Protein AF-0000000085063772 (afdb_homodimer)

Nearest PDB structures (foldseek):
  6q6h-assembly1_P  TM=7.931E-01  e=4.477E-14  Homo sapiens
  6q6h-assembly1_J  TM=7.516E-01  e=3.104E-14  Homo sapiens
  8a61-assembly1_H  TM=7.124E-01  e=4.042E-12  Saccharomyces cerevisiae
  6eou-assembly1_A  TM=4.422E-01  e=4.909E-09  Homo sapiens
  8bbg-assembly1_D  TM=4.603E-01  e=7.931E-08  Homo sapiens

Organism: Heterostelium pallidum (strain ATCC 26659 / Pp 5 / PN500) (NCBI:txid670386)

Structure (mmCIF, N/CA/C/O backbone):
data_AF-0000000085063772-model_v1
#
loop_
_entity.id
_entity.type
_entity.pdbx_description
1 polymer 'Anaphase promoting complex subunit 7'
#
loop_
_atom_site.group_PDB
_atom_site.id
_atom_site.type_symbol
_atom_site.label_atom_id
_atom_site.label_alt_id
_atom_site.label_comp_id
_atom_site.label_asym_id
_atom_site.label_entity_id
_atom_site.label_seq_id
_atom_site.pdbx_PDB_ins_code
_atom_site.Cartn_x
_atom_site.Cartn_y
_atom_site.Cartn_z
_atom_site.occupancy
_atom_site.B_iso_or_equiv
_atom_site.auth_seq_id
_atom_site.auth_comp_id
_atom_site.auth_asym_id
_atom_site.auth_atom_id
_atom_site.pdbx_PDB_model_num
ATOM 1 N N . MET A 1 1 ? -25 25.781 31.891 1 35 1 MET A N 1
ATOM 2 C CA . MET A 1 1 ? -24.594 24.406 31.562 1 35 1 MET A CA 1
ATOM 3 C C . MET A 1 1 ? -24.547 24.203 30.062 1 35 1 MET A C 1
ATOM 5 O O . MET A 1 1 ? -25.484 24.578 29.344 1 35 1 MET A O 1
ATOM 9 N N . LEU A 1 2 ? -23.422 24.172 29.531 1 50.34 2 LEU A N 1
ATOM 10 C CA . LEU A 1 2 ? -23.344 24.031 28.078 1 50.34 2 LEU A CA 1
ATOM 11 C C . LEU A 1 2 ? -24.219 22.875 27.594 1 50.34 2 LEU A C 1
ATOM 13 O O . LEU A 1 2 ? -24.344 21.844 28.281 1 50.34 2 LEU A O 1
ATOM 17 N N . PRO A 1 3 ? -25.219 23.203 26.797 1 57.97 3 PRO A N 1
ATOM 18 C CA . PRO A 1 3 ? -26.031 22.109 26.281 1 57.97 3 PRO A CA 1
ATOM 19 C C . PRO A 1 3 ? -25.203 20.875 25.938 1 57.97 3 PRO A C 1
ATOM 21 O O . PRO A 1 3 ? -24.016 20.984 25.609 1 57.97 3 PRO A O 1
ATOM 24 N N . PRO A 1 4 ? -25.828 19.703 26.219 1 67.31 4 PRO A N 1
ATOM 25 C CA . PRO A 1 4 ? -25.062 18.469 26.031 1 67.31 4 PRO A CA 1
ATOM 26 C C . PRO A 1 4 ? -24.859 18.125 24.562 1 67.31 4 PRO A C 1
ATOM 28 O O . PRO A 1 4 ? -25.688 18.469 23.719 1 67.31 4 PRO A O 1
ATOM 31 N N . ILE A 1 5 ? -23.781 17.75 24.25 1 71.81 5 ILE A N 1
ATOM 32 C CA . ILE A 1 5 ? -23.453 17.25 22.922 1 71.81 5 ILE A CA 1
ATOM 33 C C . ILE A 1 5 ? -24.234 15.969 22.641 1 71.81 5 ILE A C 1
ATOM 35 O O . ILE A 1 5 ? -24.25 15.055 23.469 1 71.81 5 ILE A O 1
ATOM 39 N N . SER A 1 6 ? -25.047 15.953 21.656 1 83.31 6 SER A N 1
ATOM 40 C CA . SER A 1 6 ? -25.828 14.773 21.297 1 83.31 6 SER A CA 1
ATOM 41 C C . SER A 1 6 ? -24.938 13.656 20.766 1 83.31 6 SER A C 1
ATOM 43 O O . SER A 1 6 ? -24.516 13.672 19.609 1 83.31 6 SER A O 1
ATOM 45 N N . VAL A 1 7 ? -24.797 12.695 21.578 1 86.94 7 VAL A N 1
ATOM 46 C CA . VAL A 1 7 ? -23.938 11.555 21.25 1 86.94 7 VAL A CA 1
ATOM 47 C C . VAL A 1 7 ? -24.578 10.75 20.125 1 86.94 7 VAL A C 1
ATOM 49 O O . VAL A 1 7 ? -23.891 10.242 19.234 1 86.94 7 VAL A O 1
ATOM 52 N N . ASP A 1 8 ? -25.875 10.68 20.094 1 88.62 8 ASP A N 1
ATOM 53 C CA . ASP A 1 8 ? -26.594 9.906 19.078 1 88.62 8 ASP A CA 1
ATOM 54 C C . ASP A 1 8 ? -26.422 10.523 17.688 1 88.62 8 ASP A C 1
ATOM 56 O O . ASP A 1 8 ? -26.25 9.797 16.703 1 88.62 8 ASP A O 1
ATOM 60 N N . LEU A 1 9 ? -26.484 11.812 17.703 1 90.88 9 LEU A N 1
ATOM 61 C CA . LEU A 1 9 ? -26.281 12.508 16.438 1 90.88 9 LEU A CA 1
ATOM 62 C C . LEU A 1 9 ? -24.875 12.289 15.906 1 90.88 9 LEU A C 1
ATOM 64 O O . LEU A 1 9 ? -24.672 12.086 14.703 1 90.88 9 LEU A O 1
ATOM 68 N N . MET A 1 10 ? -23.938 12.383 16.812 1 93.44 10 MET A N 1
ATOM 69 C CA . MET A 1 10 ? -22.547 12.195 16.438 1 93.44 10 MET A CA 1
ATOM 70 C C . MET A 1 10 ? -22.312 10.789 15.891 1 93.44 10 MET A C 1
ATOM 72 O O . MET A 1 10 ? -21.672 10.617 14.852 1 93.44 10 MET A O 1
ATOM 76 N N . ILE A 1 11 ? -22.906 9.852 16.531 1 94.88 11 ILE A N 1
ATOM 77 C CA . ILE A 1 11 ? -22.734 8.461 16.125 1 94.88 11 ILE A CA 1
ATOM 78 C C . ILE A 1 11 ? -23.391 8.219 14.781 1 94.88 11 ILE A C 1
ATOM 80 O O . ILE A 1 11 ? -22.844 7.523 13.922 1 94.88 11 ILE A O 1
ATOM 84 N N . SER A 1 12 ? -24.562 8.758 14.625 1 95.25 12 SER A N 1
ATOM 85 C CA . SER A 1 12 ? -25.281 8.594 13.359 1 95.25 12 SER A CA 1
ATOM 86 C C . SER A 1 12 ? -24.5 9.188 12.195 1 95.25 12 SER A C 1
ATOM 88 O O . SER A 1 12 ? -24.438 8.594 11.117 1 95.25 12 SER A O 1
ATOM 90 N N . ASN A 1 13 ? -23.922 10.367 12.422 1 96.12 13 ASN A N 1
ATOM 91 C CA . ASN A 1 13 ? -23.125 11 11.375 1 96.12 13 ASN A CA 1
ATOM 92 C C . ASN A 1 13 ? -21.844 10.219 11.094 1 96.12 13 ASN A C 1
ATOM 94 O O . ASN A 1 13 ? -21.422 10.102 9.938 1 96.12 13 ASN A O 1
ATOM 98 N N . MET A 1 14 ? -21.25 9.734 12.133 1 97.75 14 MET A N 1
ATOM 99 C CA . MET A 1 14 ? -20.062 8.898 11.938 1 97.75 14 MET A CA 1
ATOM 100 C C . MET A 1 14 ? -20.391 7.668 11.109 1 97.75 14 MET A C 1
ATOM 102 O O . MET A 1 14 ? -19.609 7.277 10.234 1 97.75 14 MET A O 1
ATOM 106 N N . LYS A 1 15 ? -21.516 7.09 11.398 1 97.81 15 LYS A N 1
ATOM 107 C CA . LYS A 1 15 ? -21.969 5.93 10.633 1 97.81 15 LYS A CA 1
ATOM 108 C C . LYS A 1 15 ? -22.188 6.285 9.164 1 97.81 15 LYS A C 1
ATOM 110 O O . LYS A 1 15 ? -21.828 5.512 8.273 1 97.81 15 LYS A O 1
ATOM 115 N N . MET A 1 16 ? -22.734 7.434 8.938 1 97.56 16 MET A N 1
ATOM 116 C CA . MET A 1 16 ? -22.953 7.891 7.566 1 97.56 16 MET A CA 1
ATOM 117 C C . MET A 1 16 ? -21.641 8.016 6.812 1 97.56 16 MET A C 1
ATOM 119 O O . MET A 1 16 ? -21.547 7.625 5.648 1 97.56 16 MET A O 1
ATOM 123 N N . LEU A 1 17 ? -20.672 8.586 7.492 1 98.25 17 LEU A N 1
ATOM 124 C CA . LEU A 1 17 ? -19.359 8.766 6.883 1 98.25 17 LEU A CA 1
ATOM 125 C C . LEU A 1 17 ? -18.703 7.418 6.598 1 98.25 17 LEU A C 1
ATOM 127 O O . LEU A 1 17 ? -18.094 7.234 5.551 1 98.25 17 LEU A O 1
ATOM 131 N N . LEU A 1 18 ? -18.859 6.457 7.496 1 98.06 18 LEU A N 1
ATOM 132 C CA . LEU A 1 18 ? -18.297 5.121 7.312 1 98.06 18 LEU A CA 1
ATOM 133 C C . LEU A 1 18 ? -18.984 4.398 6.156 1 98.06 18 LEU A C 1
ATOM 135 O O . LEU A 1 18 ? -18.312 3.74 5.352 1 98.06 18 LEU A O 1
ATOM 139 N N . ASP A 1 19 ? -20.297 4.559 6.129 1 97.19 19 ASP A N 1
ATOM 140 C CA . ASP A 1 19 ? -21.062 3.922 5.059 1 97.19 19 ASP A CA 1
ATOM 141 C C . ASP A 1 19 ? -20.672 4.492 3.695 1 97.19 19 ASP A C 1
ATOM 143 O O . ASP A 1 19 ? -20.703 3.785 2.688 1 97.19 19 ASP A O 1
ATOM 147 N N . ALA A 1 20 ? -20.297 5.758 3.715 1 97.06 20 ALA A N 1
ATOM 148 C CA . ALA A 1 20 ? -19.875 6.422 2.486 1 97.06 20 ALA A CA 1
ATOM 149 C C . ALA A 1 20 ? -18.391 6.156 2.205 1 97.06 20 ALA A C 1
ATOM 151 O O . ALA A 1 20 ? -17.828 6.688 1.244 1 97.06 20 ALA A O 1
ATOM 152 N N . LYS A 1 21 ? -17.734 5.379 2.967 1 96.19 21 LYS A N 1
ATOM 153 C CA . LYS A 1 21 ? -16.328 5.004 2.85 1 96.19 21 LYS A CA 1
ATOM 154 C C . LYS A 1 21 ? -15.422 6.227 2.928 1 96.19 21 LYS A C 1
ATOM 156 O O . LYS A 1 21 ? -14.43 6.316 2.209 1 96.19 21 LYS A O 1
ATOM 161 N N . GLN A 1 22 ? -15.891 7.215 3.639 1 97.38 22 GLN A N 1
ATOM 162 C CA . GLN A 1 22 ? -15.086 8.391 3.947 1 97.38 22 GLN A CA 1
ATOM 163 C C . GLN A 1 22 ? -14.398 8.242 5.301 1 97.38 22 GLN A C 1
ATOM 165 O O . GLN A 1 22 ? -14.797 8.875 6.277 1 97.38 22 GLN A O 1
ATOM 170 N N . TYR A 1 23 ? -13.344 7.5 5.305 1 97.56 23 TYR A N 1
ATOM 171 C CA . TYR A 1 23 ? -12.75 6.996 6.543 1 97.56 23 TYR A CA 1
ATOM 172 C C . TYR A 1 23 ? -11.977 8.086 7.266 1 97.56 23 TYR A C 1
ATOM 174 O O . TYR A 1 23 ? -11.977 8.148 8.5 1 97.56 23 TYR A O 1
ATOM 182 N N . SER A 1 24 ? -11.281 8.953 6.523 1 96.44 24 SER A N 1
ATOM 183 C CA . SER A 1 24 ? -10.531 10.023 7.164 1 96.44 24 SER A CA 1
ATOM 184 C C . SER A 1 24 ? -11.461 10.977 7.91 1 96.44 24 SER A C 1
ATOM 186 O O . SER A 1 24 ? -11.156 11.398 9.031 1 96.44 24 SER A O 1
ATOM 188 N N . SER A 1 25 ? -12.578 11.289 7.242 1 98 25 SER A N 1
ATOM 189 C CA . SER A 1 25 ? -13.562 12.156 7.875 1 98 25 SER A CA 1
ATOM 190 C C . SER A 1 25 ? -14.219 11.461 9.07 1 98 25 SER A C 1
ATOM 192 O O . SER A 1 25 ? -14.516 12.102 10.078 1 98 25 SER A O 1
ATOM 194 N N . ALA A 1 26 ? -14.477 10.195 8.906 1 98.5 26 ALA A N 1
ATOM 195 C CA . ALA A 1 26 ? -15.062 9.43 10 1 98.5 26 ALA A CA 1
ATOM 196 C C . ALA A 1 26 ? -14.117 9.375 11.203 1 98.5 26 ALA A C 1
ATOM 198 O O . ALA A 1 26 ? -14.562 9.461 12.352 1 98.5 26 ALA A O 1
ATOM 199 N N . GLU A 1 27 ? -12.836 9.164 10.953 1 98 27 GLU A N 1
ATOM 200 C CA . GLU A 1 27 ? -11.844 9.148 12.023 1 98 27 GLU A CA 1
ATOM 201 C C . GLU A 1 27 ? -11.812 10.484 12.758 1 98 27 GLU A C 1
ATOM 203 O O . GLU A 1 27 ? -11.719 10.523 13.992 1 98 27 GLU A O 1
ATOM 208 N N . LEU A 1 28 ? -11.852 11.547 11.969 1 97.81 28 LEU A N 1
ATOM 209 C CA . LEU A 1 28 ? -11.828 12.875 12.57 1 97.81 28 LEU A CA 1
ATOM 210 C C . LEU A 1 28 ? -13 13.062 13.531 1 97.81 28 LEU A C 1
ATOM 212 O O . LEU A 1 28 ? -12.805 13.461 14.68 1 97.81 28 LEU A O 1
ATOM 216 N N . LEU A 1 29 ? -14.188 12.797 13.094 1 97.5 29 LEU A N 1
ATOM 217 C CA . LEU A 1 29 ? -15.359 12.898 13.961 1 97.5 29 LEU A CA 1
ATOM 218 C C . LEU A 1 29 ? -15.281 11.883 15.102 1 97.5 29 LEU A C 1
ATOM 220 O O . LEU A 1 29 ? -15.648 12.195 16.234 1 97.5 29 LEU A O 1
ATOM 224 N N . GLY A 1 30 ? -14.797 10.703 14.781 1 97.44 30 GLY A N 1
ATOM 225 C CA . GLY A 1 30 ? -14.672 9.648 15.773 1 97.44 30 GLY A CA 1
ATOM 226 C C . GLY A 1 30 ? -13.758 10.008 16.922 1 97.44 30 GLY A C 1
ATOM 227 O O . GLY A 1 30 ? -14.008 9.625 18.062 1 97.44 30 GLY A O 1
ATOM 228 N N . ASN A 1 31 ? -12.742 10.75 16.656 1 96.56 31 ASN A N 1
ATOM 229 C CA . ASN A 1 31 ? -11.836 11.211 17.719 1 96.56 31 ASN A CA 1
ATOM 230 C C . ASN A 1 31 ? -12.578 12.016 18.781 1 96.56 31 ASN A C 1
ATOM 232 O O . ASN A 1 31 ? -12.266 11.922 19.969 1 96.56 31 ASN A O 1
ATOM 236 N N . PHE A 1 32 ? -13.508 12.719 18.359 1 95.94 32 PHE A N 1
ATOM 237 C CA . PHE A 1 32 ? -14.258 13.547 19.297 1 95.94 32 PHE A CA 1
ATOM 238 C C . PHE A 1 32 ? -15.289 12.711 20.047 1 95.94 32 PHE A C 1
ATOM 240 O O . PHE A 1 32 ? -15.562 12.961 21.219 1 95.94 32 PHE A O 1
ATOM 247 N N . ILE A 1 33 ? -15.836 11.75 19.406 1 95.19 33 ILE A N 1
ATOM 248 C CA . ILE A 1 33 ? -16.844 10.906 20.047 1 95.19 33 ILE A CA 1
ATOM 249 C C . ILE A 1 33 ? -16.219 10.086 21.156 1 95.19 33 ILE A C 1
ATOM 251 O O . ILE A 1 33 ? -16.719 10.07 22.281 1 95.19 33 ILE A O 1
ATOM 255 N N . ILE A 1 34 ? -15.094 9.469 20.906 1 94.19 34 ILE A N 1
ATOM 256 C CA . ILE A 1 34 ? -14.5 8.547 21.859 1 94.19 34 ILE A CA 1
ATOM 257 C C . ILE A 1 34 ? -13.852 9.32 23 1 94.19 34 ILE A C 1
ATOM 259 O O . ILE A 1 34 ? -13.516 8.75 24.047 1 94.19 34 ILE A O 1
ATOM 263 N N . SER A 1 35 ? -13.664 10.594 22.844 1 93.19 35 SER A N 1
ATOM 264 C CA . SER A 1 35 ? -13.039 11.414 23.875 1 93.19 35 SER A CA 1
ATOM 265 C C . SER A 1 35 ? -14.086 12.148 24.703 1 93.19 35 SER A C 1
ATOM 267 O O . SER A 1 35 ? -13.75 12.969 25.562 1 93.19 35 SER A O 1
ATOM 269 N N . LEU A 1 36 ? -15.336 11.867 24.484 1 90.56 36 LEU A N 1
ATOM 270 C CA . LEU A 1 36 ? -16.422 12.477 25.25 1 90.56 36 LEU A CA 1
ATOM 271 C C . LEU A 1 36 ? -16.453 11.906 26.672 1 90.56 36 LEU A C 1
ATOM 273 O O . LEU A 1 36 ? -16.562 10.688 26.844 1 90.56 36 LEU A O 1
ATOM 277 N N . PRO A 1 37 ? -16.406 12.719 27.688 1 84.25 37 PRO A N 1
ATOM 278 C CA . PRO A 1 37 ? -16.422 12.242 29.062 1 84.25 37 PRO A CA 1
ATOM 279 C C . PRO A 1 37 ? -17.703 11.508 29.422 1 84.25 37 PRO A C 1
ATOM 281 O O . PRO A 1 37 ? -17.688 10.562 30.203 1 84.25 37 PRO A O 1
ATOM 284 N N . SER A 1 38 ? -18.812 11.867 28.859 1 79.12 38 SER A N 1
ATOM 285 C CA . SER A 1 38 ? -20.094 11.234 29.141 1 79.12 38 SER A CA 1
ATOM 286 C C . SER A 1 38 ? -20.109 9.766 28.719 1 79.12 38 SER A C 1
ATOM 288 O O . SER A 1 38 ? -20.75 8.938 29.359 1 79.12 38 SER A O 1
ATOM 290 N N . LEU A 1 39 ? -19.422 9.477 27.703 1 81.62 39 LEU A N 1
ATOM 291 C CA . LEU A 1 39 ? -19.344 8.109 27.203 1 81.62 39 LEU A CA 1
ATOM 292 C C . LEU A 1 39 ? -18.375 7.285 28.047 1 81.62 39 LEU A C 1
ATOM 294 O O . LEU A 1 39 ? -18.625 6.109 28.312 1 81.62 39 LEU A O 1
ATOM 298 N N . CYS A 1 40 ? -17.453 7.883 28.578 1 73.94 40 CYS A N 1
ATOM 299 C CA . CYS A 1 40 ? -16.391 7.172 29.281 1 73.94 40 CYS A CA 1
ATOM 300 C C . CYS A 1 40 ? -16.781 6.91 30.734 1 73.94 40 CYS A C 1
ATOM 302 O O . CYS A 1 40 ? -16.469 5.855 31.281 1 73.94 40 CYS A O 1
ATOM 304 N N . LYS A 1 41 ? -17.516 7.758 31.453 1 71.38 41 LYS A N 1
ATOM 305 C CA . LYS A 1 41 ? -17.828 7.664 32.875 1 71.38 41 LYS A CA 1
ATOM 306 C C . LYS A 1 41 ? -19.125 6.895 33.125 1 71.38 41 LYS A C 1
ATOM 308 O O . LYS A 1 41 ? -19.297 6.285 34.188 1 71.38 41 LYS A O 1
ATOM 313 N N . SER A 1 42 ? -19.953 6.879 32.125 1 65.06 42 SER A N 1
ATOM 314 C CA . SER A 1 42 ? -21.297 6.375 32.406 1 65.06 42 SER A CA 1
ATOM 315 C C . SER A 1 42 ? -21.391 4.875 32.125 1 65.06 42 SER A C 1
ATOM 317 O O . SER A 1 42 ? -22.469 4.352 31.875 1 65.06 42 SER A O 1
ATOM 319 N N . ASN A 1 43 ? -20.344 4.129 32.344 1 64.19 43 ASN A N 1
ATOM 320 C CA . ASN A 1 43 ? -20.359 2.705 32.031 1 64.19 43 ASN A CA 1
ATOM 321 C C . ASN A 1 43 ? -21.266 1.931 33 1 64.19 43 ASN A C 1
ATOM 323 O O . ASN A 1 43 ? -21.172 0.705 33.094 1 64.19 43 ASN A O 1
ATOM 327 N N . ASN A 1 44 ? -22.188 2.738 33.594 1 68.25 44 ASN A N 1
ATOM 328 C CA . ASN A 1 44 ? -23.047 2.047 34.531 1 68.25 44 ASN A CA 1
ATOM 329 C C . ASN A 1 44 ? -24.406 1.702 33.938 1 68.25 44 ASN A C 1
ATOM 331 O O . ASN A 1 44 ? -25.172 0.925 34.5 1 68.25 44 ASN A O 1
ATOM 335 N N . ASN A 1 45 ? -24.672 2.24 32.75 1 78.44 45 ASN A N 1
ATOM 336 C CA . ASN A 1 45 ? -25.906 1.902 32.062 1 78.44 45 ASN A CA 1
ATOM 337 C C . ASN A 1 45 ? -25.625 1.156 30.75 1 78.44 45 ASN A C 1
ATOM 339 O O . ASN A 1 45 ? -24.625 1.426 30.078 1 78.44 45 ASN A O 1
ATOM 343 N N . ILE A 1 46 ? -26.484 0.248 30.484 1 80.06 46 ILE A N 1
ATOM 344 C CA . ILE A 1 46 ? -26.297 -0.645 29.359 1 80.06 46 ILE A CA 1
ATOM 345 C C . ILE A 1 46 ? -26.312 0.159 28.062 1 80.06 46 ILE A C 1
ATOM 347 O O . ILE A 1 46 ? -25.547 -0.117 27.125 1 80.06 46 ILE A O 1
ATOM 351 N N . SER A 1 47 ? -27.203 1.11 28.031 1 83.06 47 SER A N 1
ATOM 352 C CA . SER A 1 47 ? -27.312 1.92 26.812 1 83.06 47 SER A CA 1
ATOM 353 C C . SER A 1 47 ? -26.047 2.732 26.578 1 83.06 47 SER A C 1
ATOM 355 O O . SER A 1 47 ? -25.609 2.885 25.422 1 83.06 47 SER A O 1
ATOM 357 N N . SER A 1 48 ? -25.547 3.219 27.672 1 85 48 SER A N 1
ATOM 358 C CA . SER A 1 48 ? -24.312 3.998 27.562 1 85 48 SER A CA 1
ATOM 359 C C . SER A 1 48 ? -23.125 3.113 27.188 1 85 48 SER A C 1
ATOM 361 O O . SER A 1 48 ? -22.281 3.525 26.391 1 85 48 SER A O 1
ATOM 363 N N . VAL A 1 49 ? -23.156 1.966 27.719 1 88.94 49 VAL A N 1
ATOM 364 C CA . VAL A 1 49 ? -22.078 1.03 27.406 1 88.94 49 VAL A CA 1
ATOM 365 C C . VAL A 1 49 ? -22.188 0.597 25.938 1 88.94 49 VAL A C 1
ATOM 367 O O . VAL A 1 49 ? -21.156 0.449 25.266 1 88.94 49 VAL A O 1
ATOM 370 N N . THR A 1 50 ? -23.406 0.456 25.422 1 89.5 50 THR A N 1
ATOM 371 C CA . THR A 1 50 ? -23.625 0.064 24.031 1 89.5 50 THR A CA 1
ATOM 372 C C . THR A 1 50 ? -23.156 1.159 23.078 1 89.5 50 THR A C 1
ATOM 374 O O . THR A 1 50 ? -22.531 0.873 22.062 1 89.5 50 THR A O 1
ATOM 377 N N . ALA A 1 51 ? -23.453 2.35 23.5 1 91.5 51 ALA A N 1
ATOM 378 C CA . ALA A 1 51 ? -23.031 3.477 22.672 1 91.5 51 ALA A CA 1
ATOM 379 C C . ALA A 1 51 ? -21.5 3.598 22.656 1 91.5 51 ALA A C 1
ATOM 381 O O . ALA A 1 51 ? -20.906 3.922 21.625 1 91.5 51 ALA A O 1
ATOM 382 N N . HIS A 1 52 ? -20.984 3.295 23.781 1 93.69 52 HIS A N 1
ATOM 383 C CA . HIS A 1 52 ? -19.547 3.434 23.922 1 93.69 52 HIS A CA 1
ATOM 384 C C . HIS A 1 52 ? -18.812 2.391 23.094 1 93.69 52 HIS A C 1
ATOM 386 O O . HIS A 1 52 ? -17.922 2.732 22.297 1 93.69 52 HIS A O 1
ATOM 392 N N . TYR A 1 53 ? -19.141 1.144 23.297 1 93.81 53 TYR A N 1
ATOM 393 C CA . TYR A 1 53 ? -18.391 0.147 22.547 1 93.81 53 TYR A CA 1
ATOM 394 C C . TYR A 1 53 ? -18.719 0.219 21.062 1 93.81 53 TYR A C 1
ATOM 396 O O . TYR A 1 53 ? -17.875 -0.089 20.219 1 93.81 53 TYR A O 1
ATOM 404 N N . THR A 1 54 ? -19.938 0.619 20.594 1 95.31 54 THR A N 1
ATOM 405 C CA . THR A 1 54 ? -20.266 0.8 19.188 1 95.31 54 THR A CA 1
ATOM 406 C C . THR A 1 54 ? -19.422 1.902 18.562 1 95.31 54 THR A C 1
ATOM 408 O O . THR A 1 54 ? -18.969 1.772 17.422 1 95.31 54 THR A O 1
ATOM 411 N N . SER A 1 55 ? -19.266 2.99 19.344 1 96.38 55 SER A N 1
ATOM 412 C CA . SER A 1 55 ? -18.438 4.09 18.875 1 96.38 55 SER A CA 1
ATOM 413 C C . SER A 1 55 ? -16.984 3.65 18.703 1 96.38 55 SER A C 1
ATOM 415 O O . SER A 1 55 ? -16.328 4.035 17.734 1 96.38 55 SER A O 1
ATOM 417 N N . LEU A 1 56 ? -16.547 2.867 19.609 1 97.19 56 LEU A N 1
ATOM 418 C CA . LEU A 1 56 ? -15.18 2.379 19.547 1 97.19 56 LEU A CA 1
ATOM 419 C C . LEU A 1 56 ? -14.992 1.454 18.344 1 97.19 56 LEU A C 1
ATOM 421 O O . LEU A 1 56 ? -13.961 1.509 17.672 1 97.19 56 LEU A O 1
ATOM 425 N N . ILE A 1 57 ? -15.977 0.623 18.078 1 97.88 57 ILE A N 1
ATOM 426 C CA . ILE A 1 57 ? -15.914 -0.284 16.938 1 97.88 57 ILE A CA 1
ATOM 427 C C . ILE A 1 57 ? -15.859 0.521 15.633 1 97.88 57 ILE A C 1
ATOM 429 O O . ILE A 1 57 ? -15.023 0.26 14.766 1 97.88 57 ILE A O 1
ATOM 433 N N . MET A 1 58 ? -16.734 1.455 15.539 1 98.25 58 MET A N 1
ATOM 434 C CA . MET A 1 58 ? -16.797 2.291 14.344 1 98.25 58 MET A CA 1
ATOM 435 C C . MET A 1 58 ? -15.492 3.057 14.156 1 98.25 58 MET A C 1
ATOM 437 O O . MET A 1 58 ? -15 3.189 13.031 1 98.25 58 MET A O 1
ATOM 441 N N . PHE A 1 59 ? -14.984 3.557 15.25 1 98.19 59 PHE A N 1
ATOM 442 C CA . PHE A 1 59 ? -13.719 4.277 15.195 1 98.19 59 PHE A CA 1
ATOM 443 C C . PHE A 1 59 ? -12.594 3.359 14.734 1 98.19 59 PHE A C 1
ATOM 445 O O . PHE A 1 59 ? -11.805 3.727 13.852 1 98.19 59 PHE A O 1
ATOM 452 N N . ALA A 1 60 ? -12.508 2.203 15.305 1 98.44 60 ALA A N 1
ATOM 453 C CA . ALA A 1 60 ? -11.492 1.222 14.93 1 98.44 60 ALA A CA 1
ATOM 454 C C . ALA A 1 60 ? -11.625 0.827 13.461 1 98.44 60 ALA A C 1
ATOM 456 O O . ALA A 1 60 ? -10.617 0.626 12.773 1 98.44 60 ALA A O 1
ATOM 457 N N . ASP A 1 61 ? -12.844 0.715 13.008 1 98.38 61 ASP A N 1
ATOM 458 C CA . ASP A 1 61 ? -13.07 0.4 11.602 1 98.38 61 ASP A CA 1
ATOM 459 C C . ASP A 1 61 ? -12.516 1.494 10.695 1 98.38 61 ASP A C 1
ATOM 461 O O . ASP A 1 61 ? -11.914 1.203 9.656 1 98.38 61 ASP A O 1
ATOM 465 N N . ALA A 1 62 ? -12.75 2.732 11.047 1 98.25 62 ALA A N 1
ATOM 466 C CA . ALA A 1 62 ? -12.258 3.863 10.273 1 98.25 62 ALA A CA 1
ATOM 467 C C . ALA A 1 62 ? -10.734 3.871 10.219 1 98.25 62 ALA A C 1
ATOM 469 O O . ALA A 1 62 ? -10.141 4.09 9.156 1 98.25 62 ALA A O 1
ATOM 470 N N . VAL A 1 63 ? -10.148 3.6 11.359 1 97.38 63 VAL A N 1
ATOM 471 C CA . VAL A 1 63 ? -8.695 3.615 11.484 1 97.38 63 VAL A CA 1
ATOM 472 C C . VAL A 1 63 ? -8.102 2.432 10.727 1 97.38 63 VAL A C 1
ATOM 474 O O . VAL A 1 63 ? -7.086 2.574 10.031 1 97.38 63 VAL A O 1
ATOM 477 N N . SER A 1 64 ? -8.719 1.253 10.836 1 97.38 64 SER A N 1
ATOM 478 C CA . SER A 1 64 ? -8.273 0.05 10.141 1 97.38 64 SER A CA 1
ATOM 479 C C . SER A 1 64 ? -8.336 0.228 8.625 1 97.38 64 SER A C 1
ATOM 481 O O . SER A 1 64 ? -7.441 -0.222 7.906 1 97.38 64 SER A O 1
ATOM 483 N N . ALA A 1 65 ? -9.406 0.89 8.148 1 96.25 65 ALA A N 1
ATOM 484 C CA . ALA A 1 65 ? -9.586 1.103 6.715 1 96.25 65 ALA A CA 1
ATOM 485 C C . ALA A 1 65 ? -8.492 2 6.148 1 96.25 65 ALA A C 1
ATOM 487 O O . ALA A 1 65 ? -8.203 1.963 4.949 1 96.25 65 ALA A O 1
ATOM 488 N N . GLN A 1 66 ? -7.887 2.775 6.984 1 95.19 66 GLN A N 1
ATOM 489 C CA . GLN A 1 66 ? -6.781 3.639 6.582 1 95.19 66 GLN A CA 1
ATOM 490 C C . GLN A 1 66 ? -5.438 2.941 6.77 1 95.19 66 GLN A C 1
ATOM 492 O O . GLN A 1 66 ? -4.391 3.59 6.77 1 95.19 66 GLN A O 1
ATOM 497 N N . GLN A 1 67 ? -5.457 1.671 7.082 1 93.25 67 GLN A N 1
ATOM 498 C CA . GLN A 1 67 ? -4.301 0.785 7.164 1 93.25 67 GLN A CA 1
ATOM 499 C C . GLN A 1 67 ? -3.49 1.055 8.43 1 93.25 67 GLN A C 1
ATOM 501 O O . GLN A 1 67 ? -2.279 0.83 8.453 1 93.25 67 GLN A O 1
ATOM 506 N N . GLN A 1 68 ? -4.055 1.714 9.391 1 95.75 68 GLN A N 1
ATOM 507 C CA . GLN A 1 68 ? -3.457 1.828 10.719 1 95.75 68 GLN A CA 1
ATOM 508 C C . GLN A 1 68 ? -3.881 0.667 11.609 1 95.75 68 GLN A C 1
ATOM 510 O O . GLN A 1 68 ? -4.594 0.864 12.594 1 95.75 68 GLN A O 1
ATOM 515 N N . TYR A 1 69 ? -3.324 -0.47 11.344 1 96.06 69 TYR A N 1
ATOM 516 C CA . TYR A 1 69 ? -3.812 -1.729 11.898 1 96.06 69 TYR A CA 1
ATOM 517 C C . TYR A 1 69 ? -3.453 -1.854 13.375 1 96.06 69 TYR A C 1
ATOM 519 O O . TYR A 1 69 ? -4.258 -2.33 14.172 1 96.06 69 TYR A O 1
ATOM 527 N N . ALA A 1 70 ? -2.23 -1.468 13.742 1 95.56 70 ALA A N 1
ATOM 528 C CA . ALA A 1 70 ? -1.827 -1.545 15.148 1 95.56 70 ALA A CA 1
ATOM 529 C C . ALA A 1 70 ? -2.721 -0.672 16.031 1 95.56 70 ALA A C 1
ATOM 531 O O . ALA A 1 70 ? -3.164 -1.104 17.094 1 95.56 70 ALA A O 1
ATOM 532 N N . ARG A 1 71 ? -2.959 0.529 15.523 1 96.25 71 ARG A N 1
ATOM 533 C CA . ARG A 1 71 ? -3.82 1.452 16.25 1 96.25 71 ARG A CA 1
ATOM 534 C C . ARG A 1 71 ? -5.25 0.926 16.328 1 96.25 71 ARG A C 1
ATOM 536 O O . ARG A 1 71 ? -5.898 1.021 17.375 1 96.25 71 ARG A O 1
ATOM 543 N N . ALA A 1 72 ? -5.77 0.394 15.211 1 97.69 72 ALA A N 1
ATOM 544 C CA . ALA A 1 72 ? -7.113 -0.183 15.18 1 97.69 72 ALA A CA 1
ATOM 545 C C . ALA A 1 72 ? -7.254 -1.299 16.219 1 97.69 72 ALA A C 1
ATOM 547 O O . ALA A 1 72 ? -8.281 -1.404 16.891 1 97.69 72 ALA A O 1
ATOM 548 N N . THR A 1 73 ? -6.227 -2.17 16.328 1 95.75 73 THR A N 1
ATOM 549 C CA . THR A 1 73 ? -6.254 -3.289 17.266 1 95.75 73 THR A CA 1
ATOM 550 C C . THR A 1 73 ? -6.43 -2.791 18.703 1 95.75 73 THR A C 1
ATOM 552 O O . THR A 1 73 ? -7.141 -3.41 19.5 1 95.75 73 THR A O 1
ATOM 555 N N . LYS A 1 74 ? -5.789 -1.717 19 1 95.12 74 LYS A N 1
ATOM 556 C CA . LYS A 1 74 ? -5.91 -1.129 20.344 1 95.12 74 LYS A CA 1
ATOM 557 C C . LYS A 1 74 ? -7.363 -0.781 20.656 1 95.12 74 LYS A C 1
ATOM 559 O O . LYS A 1 74 ? -7.863 -1.105 21.734 1 95.12 74 LYS A O 1
ATOM 564 N N . TYR A 1 75 ? -8.055 -0.192 19.734 1 97.12 75 TYR A N 1
ATOM 565 C CA . TYR A 1 75 ? -9.414 0.265 19.984 1 97.12 75 TYR A CA 1
ATOM 566 C C . TYR A 1 75 ? -10.406 -0.886 19.859 1 97.12 75 TYR A C 1
ATOM 568 O O . TYR A 1 75 ? -11.43 -0.903 20.547 1 97.12 75 TYR A O 1
ATOM 576 N N . TYR A 1 76 ? -10.125 -1.865 19 1 96.62 76 TYR A N 1
ATOM 577 C CA . TYR A 1 76 ? -10.922 -3.088 19.016 1 96.62 76 TYR A CA 1
ATOM 578 C C . TYR A 1 76 ? -10.844 -3.781 20.375 1 96.62 76 TYR A C 1
ATOM 580 O O . TYR A 1 76 ? -11.852 -4.254 20.891 1 96.62 76 TYR A O 1
ATOM 588 N N . LYS A 1 77 ? -9.633 -3.846 20.891 1 94.56 77 LYS A N 1
ATOM 589 C CA . LYS A 1 77 ? -9.43 -4.473 22.203 1 94.56 77 LYS A CA 1
ATOM 590 C C . LYS A 1 77 ? -10.234 -3.754 23.281 1 94.56 77 LYS A C 1
ATOM 592 O O . LYS A 1 77 ? -10.859 -4.395 24.125 1 94.56 77 LYS A O 1
ATOM 597 N N . ALA A 1 78 ? -10.172 -2.455 23.234 1 94.56 78 ALA A N 1
ATOM 598 C CA . ALA A 1 78 ? -10.938 -1.666 24.203 1 94.56 78 ALA A CA 1
ATOM 599 C C . ALA A 1 78 ? -12.43 -1.944 24.062 1 94.56 78 ALA A C 1
ATOM 601 O O . ALA A 1 78 ? -13.148 -2.021 25.062 1 94.56 78 ALA A O 1
ATOM 602 N N . SER A 1 79 ? -12.93 -2.086 22.828 1 95.81 79 SER A N 1
ATOM 603 C CA . SER A 1 79 ? -14.344 -2.387 22.594 1 95.81 79 SER A CA 1
ATOM 604 C C . SER A 1 79 ? -14.703 -3.773 23.125 1 95.81 79 SER A C 1
ATOM 606 O O . SER A 1 79 ? -15.789 -3.975 23.656 1 95.81 79 SER A O 1
ATOM 608 N N . LEU A 1 80 ? -13.82 -4.691 22.969 1 93 80 LEU A N 1
ATOM 609 C CA . LEU A 1 80 ? -14.039 -6.055 23.453 1 93 80 LEU A CA 1
ATOM 610 C C . LEU A 1 80 ? -14.18 -6.086 24.969 1 93 80 LEU A C 1
ATOM 612 O O . LEU A 1 80 ? -15 -6.832 25.5 1 93 80 LEU A O 1
ATOM 616 N N . GLU A 1 81 ? -13.367 -5.328 25.656 1 91.81 81 GLU A N 1
ATOM 617 C CA . GLU A 1 81 ? -13.445 -5.242 27.109 1 91.81 81 GLU A CA 1
ATOM 618 C C . GLU A 1 81 ? -14.805 -4.707 27.562 1 91.81 81 GLU A C 1
ATOM 620 O O . GLU A 1 81 ? -15.383 -5.199 28.531 1 91.81 81 GLU A O 1
ATOM 625 N N . LEU A 1 82 ? -15.297 -3.789 26.844 1 92.31 82 LEU A N 1
ATOM 626 C CA . LEU A 1 82 ? -16.594 -3.207 27.188 1 92.31 82 LEU A CA 1
ATOM 627 C C . LEU A 1 82 ? -17.719 -4.188 26.891 1 92.31 82 LEU A C 1
ATOM 629 O O . LEU A 1 82 ? -18.719 -4.234 27.625 1 92.31 82 LEU A O 1
ATOM 633 N N . ILE A 1 83 ? -17.594 -4.922 25.828 1 91.94 83 ILE A N 1
ATOM 634 C CA . ILE A 1 83 ? -18.594 -5.926 25.484 1 91.94 83 ILE A CA 1
ATOM 635 C C . ILE A 1 83 ? -18.641 -7.016 26.547 1 91.94 83 ILE A C 1
ATOM 637 O O . ILE A 1 83 ? -19.703 -7.469 26.953 1 91.94 83 ILE A O 1
ATOM 641 N N . ASN A 1 84 ? -17.5 -7.402 27 1 88.19 84 ASN A N 1
ATOM 642 C CA . ASN A 1 84 ? -17.438 -8.383 28.062 1 88.19 84 ASN A CA 1
ATOM 643 C C . ASN A 1 84 ? -18.062 -7.859 29.359 1 88.19 84 ASN A C 1
ATOM 645 O O . ASN A 1 84 ? -18.734 -8.602 30.062 1 88.19 84 ASN A O 1
ATOM 649 N N . LYS A 1 85 ? -17.812 -6.613 29.609 1 86.81 85 LYS A N 1
ATOM 650 C CA . LYS A 1 85 ? -18.438 -5.984 30.766 1 86.81 85 LYS A CA 1
ATOM 651 C C . LYS A 1 85 ? -19.969 -5.953 30.609 1 86.81 85 LYS A C 1
ATOM 653 O O . LYS A 1 85 ? -20.688 -6.195 31.578 1 86.81 85 LYS A O 1
ATOM 658 N N . ALA A 1 86 ? -20.391 -5.648 29.422 1 87.5 86 ALA A N 1
ATOM 659 C CA . ALA A 1 86 ? -21.812 -5.613 29.156 1 87.5 86 ALA A CA 1
ATOM 660 C C . ALA A 1 86 ? -22.438 -6.996 29.312 1 87.5 86 ALA A C 1
ATOM 662 O O . ALA A 1 86 ? -23.578 -7.117 29.797 1 87.5 86 ALA A O 1
ATOM 663 N N . MET A 1 87 ? -21.766 -7.973 28.938 1 86.69 87 MET A N 1
ATOM 664 C CA . MET A 1 87 ? -22.25 -9.344 29.062 1 86.69 87 MET A CA 1
ATOM 665 C C . MET A 1 87 ? -22.375 -9.742 30.531 1 86.69 87 MET A C 1
ATOM 667 O O . MET A 1 87 ? -23.328 -10.414 30.922 1 86.69 87 MET A O 1
ATOM 671 N N . THR A 1 88 ? -21.375 -9.336 31.281 1 84 88 THR A N 1
ATOM 672 C CA . THR A 1 88 ? -21.406 -9.641 32.719 1 84 88 THR A CA 1
ATOM 673 C C . THR A 1 88 ? -22.531 -8.898 33.406 1 84 88 THR A C 1
ATOM 675 O O . THR A 1 88 ? -23.172 -9.43 34.312 1 84 88 THR A O 1
ATOM 678 N N . MET A 1 89 ? -22.797 -7.723 32.969 1 80.56 89 MET A N 1
ATOM 679 C CA . MET A 1 89 ? -23.859 -6.918 33.562 1 80.56 89 MET A CA 1
ATOM 680 C C . MET A 1 89 ? -25.219 -7.516 33.25 1 80.56 89 MET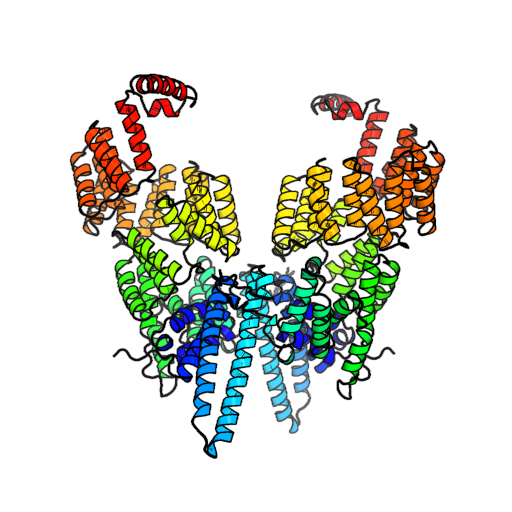 A C 1
ATOM 682 O O . MET A 1 89 ? -26.141 -7.441 34.062 1 80.56 89 MET A O 1
ATOM 686 N N . SER A 1 90 ? -25.359 -8.016 32.062 1 75.56 90 SER A N 1
ATOM 687 C CA . SER A 1 90 ? -26.625 -8.609 31.641 1 75.56 90 SER A CA 1
ATOM 688 C C . SER A 1 90 ? -26.891 -9.93 32.344 1 75.56 90 SER A C 1
ATOM 690 O O . SER A 1 90 ? -28.031 -10.266 32.656 1 75.56 90 SER A O 1
ATOM 692 N N . SER A 1 91 ? -25.875 -10.773 32.594 1 69.19 91 SER A N 1
ATOM 693 C CA . SER A 1 91 ? -26.031 -12.055 33.25 1 69.19 91 SER A CA 1
ATOM 694 C C . SER A 1 91 ? -26.344 -11.875 34.75 1 69.19 91 SER A C 1
ATOM 696 O O . SER A 1 91 ? -27.031 -12.703 35.344 1 69.19 91 SER A O 1
ATOM 698 N N . GLY A 1 92 ? -25.797 -10.891 35.375 1 60.72 92 GLY A N 1
ATOM 699 C CA . GLY A 1 92 ? -26.047 -10.688 36.781 1 60.72 92 GLY A CA 1
ATOM 700 C C . GLY A 1 92 ? -27.469 -10.266 37.094 1 60.72 92 GLY A C 1
ATOM 701 O O . GLY A 1 92 ? -27.953 -10.5 38.219 1 60.72 92 GLY A O 1
ATOM 702 N N . HIS A 1 93 ? -28.078 -9.609 36.188 1 55.44 93 HIS A N 1
ATOM 703 C CA . HIS A 1 93 ? -29.438 -9.172 36.469 1 55.44 93 HIS A CA 1
ATOM 704 C C . HIS A 1 93 ? -30.422 -10.336 36.438 1 55.44 93 HIS A C 1
ATOM 706 O O . HIS A 1 93 ? -31.562 -10.211 36.875 1 55.44 93 HIS A O 1
ATOM 712 N N . THR A 1 94 ? -30.109 -11.438 35.781 1 52 94 THR A N 1
ATOM 713 C CA . THR A 1 94 ? -31.047 -12.562 35.719 1 52 94 THR A CA 1
ATOM 714 C C . THR A 1 94 ? -31.188 -13.227 37.062 1 52 94 THR A C 1
ATOM 716 O O . THR A 1 94 ? -32.188 -13.922 37.344 1 52 94 THR A O 1
ATOM 719 N N . SER A 1 95 ? -30.203 -13.32 37.969 1 46.09 95 SER A N 1
ATOM 720 C CA . SER A 1 95 ? -30.406 -14.117 39.156 1 46.09 95 SER A CA 1
ATOM 721 C C . SER A 1 95 ? -31.516 -13.523 40.031 1 46.09 95 SER A C 1
ATOM 723 O O . SER A 1 95 ? -31.906 -14.125 41.031 1 46.09 95 SER A O 1
ATOM 725 N N . LEU A 1 96 ? -31.844 -12.305 40 1 41.56 96 LEU A N 1
ATOM 726 C CA . LEU A 1 96 ? -32.75 -11.828 41.031 1 41.56 96 LEU A CA 1
ATOM 727 C C . LEU A 1 96 ? -34.219 -12.023 40.594 1 41.56 96 LEU A C 1
ATOM 729 O O . LEU A 1 96 ? -35.125 -11.844 41.406 1 41.56 96 LEU A O 1
ATOM 733 N N . PHE A 1 97 ? -34.594 -11.875 39.312 1 42.44 97 PHE A N 1
ATOM 734 C CA . PHE A 1 97 ? -36.031 -11.75 39.062 1 42.44 97 PHE A CA 1
ATOM 735 C C . PHE A 1 97 ? -36.656 -13.102 38.719 1 42.44 97 PHE A C 1
ATOM 737 O O . PHE A 1 97 ? -36.375 -13.641 37.625 1 42.44 97 PHE A O 1
ATOM 744 N N . ASN A 1 98 ? -37.219 -13.891 39.625 1 40.5 98 ASN A N 1
ATOM 745 C CA . ASN A 1 98 ? -37.969 -15.125 39.625 1 40.5 98 ASN A CA 1
ATOM 746 C C . ASN A 1 98 ? -39.219 -15.023 38.75 1 40.5 98 ASN A C 1
ATOM 748 O O . ASN A 1 98 ? -40.031 -15.945 38.719 1 40.5 98 ASN A O 1
ATOM 752 N N . SER A 1 99 ? -40.125 -13.859 38.781 1 42.97 99 SER A N 1
ATOM 753 C CA . SER A 1 99 ? -41.531 -14.023 38.469 1 42.97 99 SER A CA 1
ATOM 754 C C . SER A 1 99 ? -41.75 -14.305 37 1 42.97 99 SER A C 1
ATOM 756 O O . SER A 1 99 ? -40.844 -14.078 36.188 1 42.97 99 SER A O 1
ATOM 758 N N . GLN A 1 100 ? -43.125 -14.617 36.469 1 47.25 100 GLN A N 1
ATOM 759 C CA . GLN A 1 100 ? -43.812 -14.969 35.25 1 47.25 100 GLN A CA 1
ATOM 760 C C . GLN A 1 100 ? -43.281 -14.117 34.062 1 47.25 100 GLN A C 1
ATOM 762 O O . GLN A 1 100 ? -43.281 -14.562 32.938 1 47.25 100 GLN A O 1
ATOM 767 N N . SER A 1 101 ? -43.281 -12.805 34.125 1 48.34 101 SER A N 1
ATOM 768 C CA . SER A 1 101 ? -42.812 -11.797 33.188 1 48.34 101 SER A CA 1
ATOM 769 C C . SER A 1 101 ? -41.344 -12.055 32.812 1 48.34 101 SER A C 1
ATOM 771 O O . SER A 1 101 ? -40.781 -11.352 31.953 1 48.34 101 SER A O 1
ATOM 773 N N . ASN A 1 102 ? -40.781 -13.125 33.281 1 51.34 102 ASN A N 1
ATOM 774 C CA . ASN A 1 102 ? -39.375 -13.484 33.344 1 51.34 102 ASN A CA 1
ATOM 775 C C . ASN A 1 102 ? -38.906 -14.234 32.094 1 51.34 102 ASN A C 1
ATOM 777 O O . ASN A 1 102 ? -37.75 -14.188 31.734 1 51.34 102 ASN A O 1
ATOM 781 N N . LYS A 1 103 ? -39.844 -14.922 31.484 1 55.38 103 LYS A N 1
ATOM 782 C CA . LYS A 1 103 ? -39.406 -15.695 30.328 1 55.38 103 LYS A CA 1
ATOM 783 C C . LYS A 1 103 ? -39.094 -14.773 29.141 1 55.38 103 LYS A C 1
ATOM 785 O O . LYS A 1 103 ? -38.125 -15 28.422 1 55.38 103 LYS A O 1
ATOM 790 N N . GLN A 1 104 ? -40.125 -13.789 28.906 1 59.06 104 GLN A N 1
ATOM 791 C CA . GLN A 1 104 ? -39.875 -12.844 27.828 1 59.06 104 GLN A CA 1
ATOM 792 C C . GLN A 1 104 ? -38.594 -12.07 28.047 1 59.06 104 GLN A C 1
ATOM 794 O O . GLN A 1 104 ? -37.812 -11.852 27.125 1 59.06 104 GLN A O 1
ATOM 799 N N . GLN A 1 105 ? -38.469 -11.633 29.297 1 61.12 105 GLN A N 1
ATOM 800 C CA . GLN A 1 105 ? -37.219 -10.93 29.641 1 61.12 105 GLN A CA 1
ATOM 801 C C . GLN A 1 105 ? -36 -11.844 29.516 1 61.12 105 GLN A C 1
ATOM 803 O O . GLN A 1 105 ? -34.938 -11.406 29.062 1 61.12 105 GLN A O 1
ATOM 808 N N . SER A 1 106 ? -36.25 -13.062 29.844 1 64.56 106 SER A N 1
ATOM 809 C CA . SER A 1 106 ? -35.188 -14.047 29.719 1 64.56 106 SER A CA 1
ATOM 810 C C . SER A 1 106 ? -34.844 -14.297 28.25 1 64.56 106 SER A C 1
ATOM 812 O O . SER A 1 106 ? -33.656 -14.414 27.875 1 64.56 106 SER A O 1
ATOM 814 N N . ASN A 1 107 ? -35.906 -14.328 27.438 1 67.06 107 ASN A N 1
ATOM 815 C CA . ASN A 1 107 ? -35.688 -14.508 26.016 1 67.06 107 ASN A CA 1
ATOM 816 C C . ASN A 1 107 ? -35 -13.305 25.391 1 67.06 107 ASN A C 1
ATOM 818 O O . ASN A 1 107 ? -34.125 -13.453 24.531 1 67.06 107 ASN A O 1
ATOM 822 N N . GLN A 1 108 ? -35.438 -12.148 25.875 1 69.38 108 GLN A N 1
ATOM 823 C CA . GLN A 1 108 ? -34.812 -10.93 25.375 1 69.38 108 GLN A CA 1
ATOM 824 C C . GLN A 1 108 ? -33.344 -10.844 25.812 1 69.38 108 GLN A C 1
ATOM 826 O O . GLN A 1 108 ? -32.469 -10.422 25.031 1 69.38 108 GLN A O 1
ATOM 831 N N . ASN A 1 109 ? -33.125 -11.289 27.016 1 71.12 109 ASN A N 1
ATOM 832 C CA . ASN A 1 109 ? -31.766 -11.297 27.531 1 71.12 109 ASN A CA 1
ATOM 833 C C . ASN A 1 109 ? -30.891 -12.305 26.797 1 71.12 109 ASN A C 1
ATOM 835 O O . ASN A 1 109 ? -29.719 -12.039 26.516 1 71.12 109 ASN A O 1
ATOM 839 N N . ASN A 1 110 ? -31.562 -13.375 26.562 1 73.12 110 ASN A N 1
ATOM 840 C CA . ASN A 1 110 ? -30.844 -14.391 25.797 1 73.12 110 ASN A CA 1
ATOM 841 C C . ASN A 1 110 ? -30.531 -13.906 24.375 1 73.12 110 ASN A C 1
ATOM 843 O O . ASN A 1 110 ? -29.422 -14.133 23.875 1 73.12 110 ASN A O 1
ATOM 847 N N . ALA A 1 111 ? -31.484 -13.203 23.891 1 75.94 111 ALA A N 1
ATOM 848 C CA . ALA A 1 111 ? -31.281 -12.664 22.547 1 75.94 111 ALA A CA 1
ATOM 849 C C . ALA A 1 111 ? -30.188 -11.602 22.547 1 75.94 111 ALA A C 1
ATOM 851 O O . ALA A 1 111 ? -29.359 -11.562 21.625 1 75.94 111 ALA A O 1
ATOM 852 N N . ASN A 1 112 ? -30.219 -10.891 23.562 1 80.38 112 ASN A N 1
ATOM 853 C CA . ASN A 1 112 ? -29.203 -9.852 23.672 1 80.38 112 ASN A CA 1
ATOM 854 C C . ASN A 1 112 ? -27.812 -10.438 23.875 1 80.38 112 ASN A C 1
ATOM 856 O O . ASN A 1 112 ? -26.828 -9.945 23.328 1 80.38 112 ASN A O 1
ATOM 860 N N . THR A 1 113 ? -27.781 -11.469 24.562 1 84 113 THR A N 1
ATOM 861 C CA . THR A 1 113 ? -26.5 -12.125 24.812 1 84 113 THR A CA 1
ATOM 862 C C . THR A 1 113 ? -25.953 -12.75 23.531 1 84 113 THR A C 1
ATOM 864 O O . THR A 1 113 ? -24.75 -12.695 23.281 1 84 113 THR A O 1
ATOM 867 N N . VAL A 1 114 ? -26.875 -13.273 22.812 1 86.75 114 VAL A N 1
ATOM 868 C CA . VAL A 1 114 ? -26.469 -13.883 21.547 1 86.75 114 VAL A CA 1
ATOM 869 C C . VAL A 1 114 ? -25.922 -12.812 20.609 1 86.75 114 VAL A C 1
ATOM 871 O O . VAL A 1 114 ? -24.922 -13.031 19.922 1 86.75 114 VAL A O 1
ATOM 874 N N . LEU A 1 115 ? -26.562 -11.719 20.625 1 88.94 115 LEU A N 1
ATOM 875 C CA . LEU A 1 115 ? -26.141 -10.617 19.781 1 88.94 115 LEU A CA 1
ATOM 876 C C . LEU A 1 115 ? -24.781 -10.094 20.219 1 88.94 115 LEU A C 1
ATOM 878 O O . LEU A 1 115 ? -23.938 -9.75 19.375 1 88.94 115 LEU A O 1
ATOM 882 N N . LEU A 1 116 ? -24.609 -10.039 21.531 1 90.81 116 LEU A N 1
ATOM 883 C CA . LEU A 1 116 ? -23.344 -9.57 22.062 1 90.81 116 LEU A CA 1
ATOM 884 C C . LEU A 1 116 ? -22.219 -10.555 21.766 1 90.81 116 LEU A C 1
ATOM 886 O O . LEU A 1 116 ? -21.094 -10.148 21.484 1 90.81 116 LEU A O 1
ATOM 890 N N . LYS A 1 117 ? -22.516 -11.781 21.797 1 90.62 117 LYS A N 1
ATOM 891 C CA . LYS A 1 117 ? -21.531 -12.789 21.469 1 90.62 117 LYS A CA 1
ATOM 892 C C . LYS A 1 117 ? -21.141 -12.727 20 1 90.62 117 LYS A C 1
ATOM 894 O O . LYS A 1 117 ? -19.969 -12.898 19.641 1 90.62 117 LYS A O 1
ATOM 899 N N . GLN A 1 118 ? -22.094 -12.492 19.203 1 92.69 118 GLN A N 1
ATOM 900 C CA . GLN A 1 118 ? -21.828 -12.352 17.781 1 92.69 118 GLN A CA 1
ATOM 901 C C . GLN A 1 118 ? -20.922 -11.148 17.5 1 92.69 118 GLN A C 1
ATOM 903 O O . GLN A 1 118 ? -20.031 -11.211 16.656 1 92.69 118 GLN A O 1
ATOM 908 N N . GLN A 1 119 ? -21.203 -10.117 18.219 1 93.12 119 GLN A N 1
ATOM 909 C CA . GLN A 1 119 ? -20.359 -8.93 18.078 1 93.12 119 GLN A CA 1
ATOM 910 C C . GLN A 1 119 ? -18.938 -9.211 18.531 1 93.12 119 GLN A C 1
ATOM 912 O O . GLN A 1 119 ? -17.969 -8.727 17.922 1 93.12 119 GLN A O 1
ATOM 917 N N . GLU A 1 120 ? -18.844 -9.945 19.578 1 93.25 120 GLU A N 1
ATOM 918 C CA . GLU A 1 120 ? -17.516 -10.328 20.078 1 93.25 120 GLU A CA 1
ATOM 919 C C . GLU A 1 120 ? -16.734 -11.094 19.016 1 93.25 120 GLU A C 1
ATOM 921 O O . GLU A 1 120 ? -15.562 -10.82 18.781 1 93.25 120 GLU A O 1
ATOM 926 N N . TYR A 1 121 ? -17.406 -12.062 18.359 1 93.56 121 TYR A N 1
ATOM 927 C CA . TYR A 1 121 ? -16.75 -12.875 17.344 1 93.56 121 TYR A CA 1
ATOM 928 C C . TYR A 1 121 ? -16.344 -12.031 16.141 1 93.56 121 TYR A C 1
ATOM 930 O O . TYR A 1 121 ? -15.266 -12.219 15.57 1 93.56 121 TYR A O 1
ATOM 938 N N . ASP A 1 122 ? -17.156 -11.07 15.789 1 95.12 122 ASP A N 1
ATOM 939 C CA . ASP A 1 122 ? -16.859 -10.18 14.68 1 95.12 122 ASP A CA 1
ATOM 940 C C . ASP A 1 122 ? -15.617 -9.336 14.977 1 95.12 122 ASP A C 1
ATOM 942 O O . ASP A 1 122 ? -14.781 -9.117 14.094 1 95.12 122 ASP A O 1
ATOM 946 N N . ILE A 1 123 ? -15.547 -8.859 16.188 1 95.75 123 ILE A N 1
ATOM 947 C CA . ILE A 1 123 ? -14.422 -8.016 16.594 1 95.75 123 ILE A CA 1
ATOM 948 C C . ILE A 1 123 ? -13.141 -8.844 16.609 1 95.75 123 ILE A C 1
ATOM 950 O O . ILE A 1 123 ? -12.086 -8.367 16.188 1 95.75 123 ILE A O 1
ATOM 954 N N . ARG A 1 124 ? -13.234 -10.039 17.094 1 93.62 124 ARG A N 1
ATOM 955 C CA . ARG A 1 124 ? -12.07 -10.914 17.125 1 93.62 124 ARG A CA 1
ATOM 956 C C . ARG A 1 124 ? -11.547 -11.18 15.719 1 93.62 124 ARG A C 1
ATOM 958 O O . ARG A 1 124 ? -10.336 -11.227 15.492 1 93.62 124 ARG A O 1
ATOM 965 N N . TYR A 1 125 ? -12.484 -11.352 14.812 1 95.06 125 TYR A N 1
ATOM 966 C CA . TYR A 1 125 ? -12.07 -11.539 13.422 1 95.06 125 TYR A CA 1
ATOM 967 C C . TYR A 1 125 ? -11.391 -10.289 12.883 1 95.06 125 TYR A C 1
ATOM 969 O O . TYR A 1 125 ? -10.359 -10.375 12.211 1 95.06 125 TYR A O 1
ATOM 977 N N . LYS A 1 126 ? -11.945 -9.148 13.18 1 95.94 126 LYS A N 1
ATOM 978 C CA . LYS A 1 126 ? -11.367 -7.891 12.727 1 95.94 126 LYS A CA 1
ATOM 979 C C . LYS A 1 126 ? -9.969 -7.688 13.297 1 95.94 126 LYS A C 1
ATOM 981 O O . LYS A 1 126 ? -9.07 -7.227 12.602 1 95.94 126 LYS A O 1
ATOM 986 N N . MET A 1 127 ? -9.812 -8.031 14.523 1 95.19 127 MET A N 1
ATOM 987 C CA . MET A 1 127 ? -8.5 -7.941 15.164 1 95.19 127 MET A CA 1
ATOM 988 C C . MET A 1 127 ? -7.504 -8.883 14.492 1 95.19 127 MET A C 1
ATOM 990 O O . MET A 1 127 ? -6.344 -8.523 14.289 1 95.19 127 MET A O 1
ATOM 994 N N . ALA A 1 128 ? -7.938 -10.055 14.156 1 94.56 128 ALA A N 1
ATOM 995 C CA . ALA A 1 128 ? -7.082 -11.031 13.492 1 94.56 128 ALA A CA 1
ATOM 996 C C . ALA A 1 128 ? -6.609 -10.516 12.133 1 94.56 128 ALA A C 1
ATOM 998 O O . ALA A 1 128 ? -5.445 -10.703 11.766 1 94.56 128 ALA A O 1
ATOM 999 N N . ILE A 1 129 ? -7.555 -9.922 11.391 1 95.56 129 ILE A N 1
ATOM 1000 C CA . ILE A 1 129 ? -7.203 -9.375 10.086 1 95.56 129 ILE A CA 1
ATOM 1001 C C . ILE A 1 129 ? -6.133 -8.297 10.25 1 95.56 129 ILE A C 1
ATOM 1003 O O . ILE A 1 129 ? -5.211 -8.203 9.438 1 95.56 129 ILE A O 1
ATOM 1007 N N . CYS A 1 130 ? -6.277 -7.449 11.281 1 95.06 130 CYS A N 1
ATOM 1008 C CA . CYS A 1 130 ? -5.266 -6.434 11.547 1 95.06 130 CYS A CA 1
ATOM 1009 C C . CYS A 1 130 ? -3.906 -7.074 11.812 1 95.06 130 CYS A C 1
ATOM 1011 O O . CYS A 1 130 ? -2.891 -6.625 11.281 1 95.06 130 CYS A O 1
ATOM 1013 N N . GLN A 1 131 ? -3.871 -8.141 12.617 1 92.25 131 GLN A N 1
ATOM 1014 C CA . GLN A 1 131 ? -2.625 -8.828 12.938 1 92.25 131 GLN A CA 1
ATOM 1015 C C . GLN A 1 131 ? -2.002 -9.445 11.688 1 92.25 131 GLN A C 1
ATOM 1017 O O . GLN A 1 131 ? -0.778 -9.477 11.547 1 92.25 131 GLN A O 1
ATOM 1022 N N . ILE A 1 132 ? -2.83 -10 10.812 1 92.25 132 ILE A N 1
ATOM 1023 C CA . ILE A 1 132 ? -2.348 -10.594 9.57 1 92.25 132 ILE A CA 1
ATOM 1024 C C . ILE A 1 132 ? -1.66 -9.531 8.727 1 92.25 132 ILE A C 1
ATOM 1026 O O . ILE A 1 132 ? -0.589 -9.766 8.164 1 92.25 132 ILE A O 1
ATOM 1030 N N . ASN A 1 133 ? -2.291 -8.344 8.672 1 91.12 133 ASN A N 1
ATOM 1031 C CA . ASN A 1 133 ? -1.726 -7.258 7.875 1 91.12 133 ASN A CA 1
ATOM 1032 C C . ASN A 1 133 ? -0.438 -6.719 8.492 1 91.12 133 ASN A C 1
ATOM 1034 O O . ASN A 1 133 ? 0.403 -6.152 7.793 1 91.12 133 ASN A O 1
ATOM 1038 N N . LEU A 1 134 ? -0.277 -6.934 9.797 1 90.31 134 LEU A N 1
ATOM 1039 C CA . LEU A 1 134 ? 0.95 -6.543 10.484 1 90.31 134 LEU A CA 1
ATOM 1040 C C . LEU A 1 134 ? 1.984 -7.664 10.422 1 90.31 134 LEU A C 1
ATOM 1042 O O . LEU A 1 134 ? 3.057 -7.555 11.023 1 90.31 134 LEU A O 1
ATOM 1046 N N . LYS A 1 135 ? 1.672 -8.773 9.727 1 86.19 135 LYS A N 1
ATOM 1047 C CA . LYS A 1 135 ? 2.529 -9.938 9.516 1 86.19 135 LYS A CA 1
ATOM 1048 C C . LYS A 1 135 ? 2.795 -10.656 10.836 1 86.19 135 LYS A C 1
ATOM 1050 O O . LYS A 1 135 ? 3.867 -11.234 11.023 1 86.19 135 LYS A O 1
ATOM 1055 N N . LYS A 1 136 ? 1.931 -10.492 11.766 1 87.31 136 LYS A N 1
ATOM 1056 C CA . LYS A 1 136 ? 1.965 -11.234 13.023 1 87.31 136 LYS A CA 1
ATOM 1057 C C . LYS A 1 136 ? 0.956 -12.375 13.016 1 87.31 136 LYS A C 1
ATOM 1059 O O . LYS A 1 136 ? -0.05 -12.328 13.727 1 87.31 136 LYS A O 1
ATOM 1064 N N . ILE A 1 137 ? 1.269 -13.438 12.367 1 85.25 137 ILE A N 1
ATOM 1065 C CA . ILE A 1 137 ? 0.356 -14.523 12.031 1 85.25 137 ILE A CA 1
ATOM 1066 C C . ILE A 1 137 ? 0.028 -15.328 13.289 1 85.25 137 ILE A C 1
ATOM 1068 O O . ILE A 1 137 ? -1.112 -15.758 13.477 1 85.25 137 ILE A O 1
ATOM 1072 N N . ASN A 1 138 ? 1.002 -15.516 14.109 1 83.56 138 ASN A N 1
ATOM 1073 C CA . ASN A 1 138 ? 0.784 -16.297 15.32 1 83.56 138 ASN A CA 1
ATOM 1074 C C . ASN A 1 138 ? -0.264 -15.648 16.219 1 83.56 138 ASN A C 1
ATOM 1076 O O . ASN A 1 138 ? -1.086 -16.344 16.828 1 83.56 138 ASN A O 1
ATOM 1080 N N . LEU A 1 139 ? -0.214 -14.352 16.25 1 85.06 139 LEU A N 1
ATOM 1081 C CA . LEU A 1 139 ? -1.161 -13.625 17.094 1 85.06 139 LEU A CA 1
ATOM 1082 C C . LEU A 1 139 ? -2.557 -13.641 16.469 1 85.06 139 LEU A C 1
ATOM 1084 O O . LEU A 1 139 ? -3.555 -13.508 17.188 1 85.06 139 LEU A O 1
ATOM 1088 N N . ALA A 1 140 ? -2.615 -13.766 15.164 1 88.12 140 ALA A N 1
ATOM 1089 C CA . ALA A 1 140 ? -3.904 -13.812 14.484 1 88.12 140 ALA A CA 1
ATOM 1090 C C . ALA A 1 140 ? -4.633 -15.125 14.773 1 88.12 140 ALA A C 1
ATOM 1092 O O . ALA A 1 140 ? -5.859 -15.141 14.891 1 88.12 140 ALA A O 1
ATOM 1093 N N . VAL A 1 141 ? -3.773 -16.141 14.859 1 83.12 141 VAL A N 1
ATOM 1094 C CA . VAL A 1 141 ? -4.355 -17.469 15.109 1 83.12 141 VAL A CA 1
ATOM 1095 C C . VAL A 1 141 ? -4.617 -17.641 16.609 1 83.12 141 VAL A C 1
ATOM 1097 O O . VAL A 1 141 ? -5.75 -17.891 17.016 1 83.12 141 VAL A O 1
ATOM 1100 N N . SER A 1 142 ? -3.404 -17.531 17.469 1 70.62 142 SER A N 1
ATOM 1101 C CA . SER A 1 142 ? -3.488 -17.688 18.922 1 70.62 142 SER A CA 1
ATOM 1102 C C . SER A 1 142 ? -2.725 -16.578 19.641 1 70.62 142 SER A C 1
ATOM 1104 O O . SER A 1 142 ? -1.698 -16.109 19.141 1 70.62 142 SER A O 1
ATOM 1106 N N . TYR A 1 143 ? -3.258 -15.547 20.156 1 49 143 TYR A N 1
ATOM 1107 C CA . TYR A 1 143 ? -2.533 -14.523 20.906 1 49 143 TYR A CA 1
ATOM 1108 C C . TYR A 1 143 ? -2.045 -15.047 22.234 1 49 143 TYR A C 1
ATOM 1110 O O . TYR A 1 143 ? -2.848 -15.461 23.078 1 49 143 TYR A O 1
ATOM 1118 N N . VAL A 1 144 ? -0.836 -15.633 22.281 1 42.97 144 VAL A N 1
ATOM 1119 C CA . VAL A 1 144 ? -0.248 -15.977 23.562 1 42.97 144 VAL A CA 1
ATOM 1120 C C . VAL A 1 144 ? 0.201 -14.703 24.281 1 42.97 144 VAL A C 1
ATOM 1122 O O . VAL A 1 144 ? 0.961 -13.906 23.734 1 42.97 144 VAL A O 1
ATOM 1125 N N . ARG A 1 145 ? -0.558 -14.086 25.109 1 40.25 145 ARG A N 1
ATOM 1126 C CA . ARG A 1 145 ? 0.026 -13.125 26.047 1 40.25 145 ARG A CA 1
ATOM 1127 C C . ARG A 1 145 ? 1.146 -13.766 26.859 1 40.25 145 ARG A C 1
ATOM 1129 O O . ARG A 1 145 ? 0.933 -14.781 27.531 1 40.25 145 ARG A O 1
ATOM 1136 N N . ILE A 1 146 ? 2.295 -13.727 26.438 1 35.34 146 ILE A N 1
ATOM 1137 C CA . ILE A 1 146 ? 3.375 -14.094 27.344 1 35.34 146 ILE A CA 1
ATOM 1138 C C . ILE A 1 146 ? 3.242 -13.305 28.641 1 35.34 146 ILE A C 1
ATOM 1140 O O . ILE A 1 146 ? 3.436 -12.086 28.672 1 35.34 146 ILE A O 1
ATOM 1144 N N . PHE A 1 147 ? 2.193 -13.5 29.453 1 32.16 147 PHE A N 1
ATOM 1145 C CA . PHE A 1 147 ? 2.363 -13.086 30.828 1 32.16 147 PHE A CA 1
ATOM 1146 C C . PHE A 1 147 ? 3.617 -13.703 31.438 1 32.16 147 PHE A C 1
ATOM 1148 O O . PHE A 1 147 ? 3.912 -14.875 31.203 1 32.16 147 PHE A O 1
ATOM 1155 N N . ASN A 1 148 ? 4.562 -12.891 31.766 1 33.81 148 ASN A N 1
ATOM 1156 C CA . ASN A 1 148 ? 5.426 -13.266 32.875 1 33.81 148 ASN A CA 1
ATOM 1157 C C . ASN A 1 148 ? 4.617 -13.812 34.062 1 33.81 148 ASN A C 1
ATOM 1159 O O . ASN A 1 148 ? 3.916 -13.062 34.75 1 33.81 148 ASN A O 1
ATOM 1163 N N . ILE A 1 149 ? 3.959 -14.898 34.031 1 31.72 149 ILE A N 1
ATOM 1164 C CA . ILE A 1 149 ? 3.553 -15.656 35.188 1 31.72 149 ILE A CA 1
ATOM 1165 C C . ILE A 1 149 ? 4.727 -15.781 36.156 1 31.72 149 ILE A C 1
ATOM 1167 O O . ILE A 1 149 ? 5.742 -16.391 35.844 1 31.72 149 ILE A O 1
ATOM 1171 N N . VAL A 1 150 ? 4.906 -14.828 37.094 1 34.12 150 VAL A N 1
ATOM 1172 C CA . VAL A 1 150 ? 5.297 -15.273 38.438 1 34.12 150 VAL A CA 1
ATOM 1173 C C . VAL A 1 150 ? 4.336 -16.359 38.938 1 34.12 150 VAL A C 1
ATOM 1175 O O . VAL A 1 150 ? 3.186 -16.078 39.25 1 34.12 150 VAL A O 1
ATOM 1178 N N . THR A 1 151 ? 3.986 -17.484 38.188 1 29.88 151 THR A N 1
ATOM 1179 C CA . THR A 1 151 ? 3.496 -18.625 38.969 1 29.88 151 THR A CA 1
ATOM 1180 C C . THR A 1 151 ? 4.395 -18.875 40.188 1 29.88 151 THR A C 1
ATOM 1182 O O . THR A 1 151 ? 5.613 -18.984 40.031 1 29.88 151 THR A O 1
ATOM 1185 N N . PHE A 1 152 ? 4.188 -18.469 41.531 1 31.39 152 PHE A N 1
ATOM 1186 C CA . PHE A 1 152 ? 3.822 -19.594 42.375 1 31.39 152 PHE A CA 1
ATOM 1187 C C . PHE A 1 152 ? 2.855 -20.531 41.656 1 31.39 152 PHE A C 1
ATOM 1189 O O . PHE A 1 152 ? 2.23 -20.125 40.688 1 31.39 152 PHE A O 1
ATOM 1196 N N . THR A 1 153 ? 1.67 -21.328 42.062 1 30.33 153 THR A N 1
ATOM 1197 C CA . THR A 1 153 ? 1.185 -22.391 41.188 1 30.33 153 THR A CA 1
ATOM 1198 C C . THR A 1 153 ? 0.76 -21.828 39.812 1 30.33 153 THR A C 1
ATOM 1200 O O . THR A 1 153 ? 1.188 -22.312 38.781 1 30.33 153 THR A O 1
ATOM 1203 N N . GLY A 1 154 ? -0.696 -21.609 39.656 1 31.59 154 GLY A N 1
ATOM 1204 C CA . GLY A 1 154 ? -1.656 -21.781 38.562 1 31.59 154 GLY A CA 1
ATOM 1205 C C . GLY A 1 154 ? -1.569 -20.703 37.5 1 31.59 154 GLY A C 1
ATOM 1206 O O . GLY A 1 154 ? -2.176 -19.641 37.656 1 31.59 154 GLY A O 1
ATOM 1207 N N . ASP A 1 155 ? -0.631 -20.328 37 1 32.47 155 ASP A N 1
ATOM 1208 C CA . ASP A 1 155 ? -0.3 -19.297 36.031 1 32.47 155 ASP A CA 1
ATOM 1209 C C . ASP A 1 155 ? -1.204 -19.375 34.812 1 32.47 155 ASP A C 1
ATOM 1211 O O . ASP A 1 155 ? -1.106 -20.328 34.031 1 32.47 155 ASP A O 1
ATOM 1215 N N . THR A 1 156 ? -2.541 -19.094 35 1 33.47 156 THR A N 1
ATOM 1216 C CA . THR A 1 156 ? -3.5 -19.047 33.906 1 33.47 156 THR A CA 1
ATOM 1217 C C . THR A 1 156 ? -2.996 -18.141 32.781 1 33.47 156 THR A C 1
ATOM 1219 O O . THR A 1 156 ? -2.754 -16.953 33 1 33.47 156 THR A O 1
ATOM 1222 N N . GLN A 1 157 ? -2.059 -18.469 32.031 1 36.97 157 GLN A N 1
ATOM 1223 C CA . GLN A 1 157 ? -1.688 -17.938 30.719 1 36.97 157 GLN A CA 1
ATOM 1224 C C . GLN A 1 157 ? -2.924 -17.562 29.906 1 36.97 157 GLN A C 1
ATOM 1226 O O . GLN A 1 157 ? -3.639 -18.438 29.406 1 36.97 157 GLN A O 1
ATOM 1231 N N . LEU A 1 158 ? -3.672 -16.594 30.312 1 36.06 158 LEU A N 1
ATOM 1232 C CA . LEU A 1 158 ? -4.82 -16.266 29.484 1 36.06 158 LEU A CA 1
ATOM 1233 C C . LEU A 1 158 ? -4.383 -15.977 28.047 1 36.06 158 LEU A C 1
ATOM 1235 O O . LEU A 1 158 ? -3.637 -15.031 27.797 1 36.06 158 LEU A O 1
ATOM 1239 N N . SER A 1 159 ? -3.914 -16.828 27.25 1 42.5 159 SER A N 1
ATOM 1240 C CA . SER A 1 159 ? -3.742 -16.844 25.812 1 42.5 159 SER A CA 1
ATOM 1241 C C . SER A 1 159 ? -4.957 -16.234 25.109 1 42.5 159 SER A C 1
ATOM 1243 O O . SER A 1 159 ? -6.086 -16.688 25.312 1 42.5 159 SER A O 1
ATOM 1245 N N . HIS A 1 160 ? -5.082 -14.961 24.969 1 53.19 160 HIS A N 1
ATOM 1246 C CA . HIS A 1 160 ? -6.23 -14.453 24.234 1 53.19 160 HIS A CA 1
ATOM 1247 C C . HIS A 1 160 ? -6.137 -14.812 22.75 1 53.19 160 HIS A C 1
ATOM 1249 O O . HIS A 1 160 ? -5.223 -14.367 22.062 1 53.19 160 HIS A O 1
ATOM 1255 N N . ARG A 1 161 ? -6.727 -15.891 22.391 1 65.5 161 ARG A N 1
ATOM 1256 C CA . ARG A 1 161 ? -6.969 -16.422 21.047 1 65.5 161 ARG A CA 1
ATOM 1257 C C . ARG A 1 161 ? -7.887 -15.492 20.25 1 65.5 161 ARG A C 1
ATOM 1259 O O . ARG A 1 161 ? -8.766 -14.844 20.828 1 65.5 161 ARG A O 1
ATOM 1266 N N . LEU A 1 162 ? -7.426 -15.25 19.031 1 85 162 LEU A N 1
ATOM 1267 C CA . LEU A 1 162 ? -8.297 -14.414 18.219 1 85 162 LEU A CA 1
ATOM 1268 C C . LEU A 1 162 ? -9.203 -15.266 17.344 1 85 162 LEU A C 1
ATOM 1270 O O . LEU A 1 162 ? -10.328 -15.586 17.719 1 85 162 LEU A O 1
ATOM 1274 N N . LEU A 1 163 ? -8.648 -15.961 16.359 1 86.75 163 LEU A N 1
ATOM 1275 C CA . LEU A 1 163 ? -9.492 -16.703 15.43 1 86.75 163 LEU A CA 1
ATOM 1276 C C . LEU A 1 163 ? -9.93 -18.031 16.031 1 86.75 163 LEU A C 1
ATOM 1278 O O . LEU A 1 163 ? -11.086 -18.438 15.883 1 86.75 163 LEU A O 1
ATOM 1282 N N . GLU A 1 164 ? -9.078 -18.641 16.719 1 87.69 164 GLU A N 1
ATOM 1283 C CA . GLU A 1 164 ? -9.383 -19.953 17.266 1 87.69 164 GLU A CA 1
ATOM 1284 C C . GLU A 1 164 ? -10.328 -19.859 18.453 1 87.69 164 GLU A C 1
ATOM 1286 O O . GLU A 1 164 ? -10.906 -20.859 18.891 1 87.69 164 GLU A O 1
ATOM 1291 N N . SER A 1 165 ? -10.469 -18.656 18.953 1 87.12 165 SER A N 1
ATOM 1292 C CA . SER A 1 165 ? -11.398 -18.453 20.062 1 87.12 165 SER A CA 1
ATOM 1293 C C . SER A 1 165 ? -12.844 -18.453 19.578 1 87.12 165 SER A C 1
ATOM 1295 O O . SER A 1 165 ? -13.773 -18.609 20.375 1 87.12 165 SER A O 1
ATOM 1297 N N . ILE A 1 166 ? -13.008 -18.312 18.281 1 91.69 166 ILE A N 1
ATOM 1298 C CA . ILE A 1 166 ? -14.344 -18.375 17.703 1 91.69 166 ILE A CA 1
ATOM 1299 C C . ILE A 1 166 ? -14.773 -19.828 17.531 1 91.69 166 ILE A C 1
ATOM 1301 O O . ILE A 1 166 ? -14.133 -20.594 16.797 1 91.69 166 ILE A O 1
ATOM 1305 N N . PRO A 1 167 ? -15.789 -20.203 18.219 1 90.88 167 PRO A N 1
ATOM 1306 C CA . PRO A 1 167 ? -16.234 -21.594 18.094 1 90.88 167 PRO A CA 1
ATOM 1307 C C . PRO A 1 167 ? -16.594 -21.969 16.672 1 90.88 167 PRO A C 1
ATOM 1309 O O . PRO A 1 167 ? -17.094 -21.125 15.914 1 90.88 167 PRO A O 1
ATOM 1312 N N . ALA A 1 168 ? -16.453 -23.203 16.297 1 89.38 168 ALA A N 1
ATOM 1313 C CA . ALA A 1 168 ? -16.625 -23.703 14.938 1 89.38 168 ALA A CA 1
ATOM 1314 C C . ALA A 1 168 ? -18.047 -23.438 14.445 1 89.38 168 ALA A C 1
ATOM 1316 O O . ALA A 1 168 ? -18.266 -23.125 13.266 1 89.38 168 ALA A O 1
ATOM 1317 N N . SER A 1 169 ? -19 -23.469 15.32 1 91.06 169 SER A N 1
ATOM 1318 C CA . SER A 1 169 ? -20.391 -23.312 14.945 1 91.06 169 SER A CA 1
ATOM 1319 C C . SER A 1 169 ? -20.734 -21.875 14.609 1 91.06 169 SER A C 1
ATOM 1321 O O . SER A 1 169 ? -21.719 -21.594 13.922 1 91.06 169 SER A O 1
ATOM 1323 N N . ASN A 1 170 ? -19.891 -20.984 15.086 1 92.75 170 ASN A N 1
ATOM 1324 C CA . ASN A 1 170 ? -20.172 -19.562 14.891 1 92.75 170 ASN A CA 1
ATOM 1325 C C . ASN A 1 170 ? -19.266 -18.938 13.836 1 92.75 170 ASN A C 1
ATOM 1327 O O . ASN A 1 170 ? -19.297 -17.734 13.609 1 92.75 170 ASN A O 1
ATOM 1331 N N . ARG A 1 171 ? -18.484 -19.844 13.242 1 95.06 171 ARG A N 1
ATOM 1332 C CA . ARG A 1 171 ? -17.578 -19.344 12.219 1 95.06 171 ARG A CA 1
ATOM 1333 C C . ARG A 1 171 ? -18.297 -19.172 10.883 1 95.06 171 ARG A C 1
ATOM 1335 O O . ARG A 1 171 ? -19.031 -20.062 10.445 1 95.06 171 ARG A O 1
ATOM 1342 N N . ASN A 1 172 ? -18.188 -17.969 10.359 1 95.88 172 ASN A N 1
ATOM 1343 C CA . ASN A 1 172 ? -18.734 -17.734 9.031 1 95.88 172 ASN A CA 1
ATOM 1344 C C . ASN A 1 172 ? -17.734 -18.062 7.938 1 95.88 172 ASN A C 1
ATOM 1346 O O . ASN A 1 172 ? -16.672 -18.625 8.219 1 95.88 172 ASN A O 1
ATOM 1350 N N . LEU A 1 173 ? -18.062 -17.844 6.664 1 97.38 173 LEU A N 1
ATOM 1351 C CA . LEU A 1 173 ? -17.234 -18.172 5.508 1 97.38 173 LEU A CA 1
ATOM 1352 C C . LEU A 1 173 ? -15.875 -17.484 5.586 1 97.38 173 LEU A C 1
ATOM 1354 O O . LEU A 1 173 ? -14.844 -18.125 5.34 1 97.38 173 LEU A O 1
ATOM 1358 N N . ALA A 1 174 ? -15.883 -16.203 5.977 1 97.38 174 ALA A N 1
ATOM 1359 C CA . ALA A 1 174 ? -14.648 -15.422 6.07 1 97.38 174 ALA A CA 1
ATOM 1360 C C . ALA A 1 174 ? -13.688 -16.031 7.078 1 97.38 174 ALA A C 1
ATOM 1362 O O . ALA A 1 174 ? -12.484 -16.141 6.812 1 97.38 174 ALA A O 1
ATOM 1363 N N . VAL A 1 175 ? -14.148 -16.438 8.219 1 96.44 175 VAL A N 1
ATOM 1364 C CA . VAL A 1 175 ? -13.32 -16.984 9.289 1 96.44 175 VAL A CA 1
ATOM 1365 C C . VAL A 1 175 ? -12.742 -18.328 8.859 1 96.44 175 VAL A C 1
ATOM 1367 O O . VAL A 1 175 ? -11.555 -18.594 9.047 1 96.44 175 VAL A O 1
ATOM 1370 N N . HIS A 1 176 ? -13.594 -19.172 8.266 1 96.69 176 HIS A N 1
ATOM 1371 C CA . HIS A 1 176 ? -13.133 -20.5 7.836 1 96.69 176 HIS A CA 1
ATOM 1372 C C . HIS A 1 176 ? -12.039 -20.375 6.781 1 96.69 176 HIS A C 1
ATOM 1374 O O . HIS A 1 176 ? -11.008 -21.047 6.875 1 96.69 176 HIS A O 1
ATOM 1380 N N . LEU A 1 177 ? -12.211 -19.578 5.809 1 96.88 177 LEU A N 1
ATOM 1381 C CA . LEU A 1 177 ? -11.234 -19.438 4.73 1 96.88 177 LEU A CA 1
ATOM 1382 C C . LEU A 1 177 ? -9.938 -18.844 5.246 1 96.88 177 LEU A C 1
ATOM 1384 O O . LEU A 1 177 ? -8.844 -19.281 4.875 1 96.88 177 LEU A O 1
ATOM 1388 N N . THR A 1 178 ? -10.062 -17.781 6.098 1 95.44 178 THR A N 1
ATOM 1389 C CA . THR A 1 178 ? -8.875 -17.141 6.645 1 95.44 178 THR A CA 1
ATOM 1390 C C . THR A 1 178 ? -8.07 -18.125 7.488 1 95.44 178 THR A C 1
ATOM 1392 O O . THR A 1 178 ? -6.852 -18.219 7.352 1 95.44 178 THR A O 1
ATOM 1395 N N . LEU A 1 179 ? -8.766 -18.859 8.336 1 92.38 179 LEU A N 1
ATOM 1396 C CA . LEU A 1 179 ? -8.109 -19.844 9.18 1 92.38 179 LEU A CA 1
ATOM 1397 C C . LEU A 1 179 ? -7.457 -20.938 8.336 1 92.38 179 LEU A C 1
ATOM 1399 O O . LEU A 1 179 ? -6.344 -21.375 8.625 1 92.38 179 LEU A O 1
ATOM 1403 N N . ALA A 1 180 ? -8.18 -21.375 7.332 1 93.38 180 ALA A N 1
ATOM 1404 C CA . ALA A 1 180 ? -7.668 -22.422 6.461 1 93.38 180 ALA A CA 1
ATOM 1405 C C . ALA A 1 180 ? -6.375 -22 5.777 1 93.38 180 ALA A C 1
ATOM 1407 O O . ALA A 1 180 ? -5.418 -22.766 5.703 1 93.38 180 ALA A O 1
ATOM 1408 N N . ARG A 1 181 ? -6.285 -20.812 5.293 1 92.69 181 ARG A N 1
ATOM 1409 C CA . ARG A 1 181 ? -5.102 -20.281 4.629 1 92.69 181 ARG A CA 1
ATOM 1410 C C . ARG A 1 181 ? -3.922 -20.203 5.594 1 92.69 181 ARG A C 1
ATOM 1412 O O . ARG A 1 181 ? -2.799 -20.578 5.234 1 92.69 181 ARG A O 1
ATOM 1419 N N . LEU A 1 182 ? -4.234 -19.719 6.781 1 89.69 182 LEU A N 1
ATOM 1420 C CA . LEU A 1 182 ? -3.174 -19.562 7.77 1 89.69 182 LEU A CA 1
ATOM 1421 C C . LEU A 1 182 ? -2.609 -20.922 8.18 1 89.69 182 LEU A C 1
ATOM 1423 O O . LEU A 1 182 ? -1.396 -21.078 8.336 1 89.69 182 LEU A O 1
ATOM 1427 N N . TYR A 1 183 ? -3.51 -21.859 8.336 1 87.88 183 TYR A N 1
ATOM 1428 C CA . TYR A 1 183 ? -3.072 -23.203 8.695 1 87.88 183 TYR A CA 1
ATOM 1429 C C . TYR A 1 183 ? -2.244 -23.812 7.574 1 87.88 183 TYR A C 1
ATOM 1431 O O . TYR A 1 183 ? -1.242 -24.484 7.832 1 87.88 183 TYR A O 1
ATOM 1439 N N . ARG A 1 184 ? -2.635 -23.625 6.371 1 86.06 184 ARG A N 1
ATOM 1440 C CA . ARG A 1 184 ? -1.948 -24.188 5.215 1 86.06 184 ARG A CA 1
ATOM 1441 C C . ARG A 1 184 ? -0.555 -23.578 5.059 1 86.06 184 ARG A C 1
ATOM 1443 O O . ARG A 1 184 ? 0.406 -24.297 4.766 1 86.06 184 ARG A O 1
ATOM 1450 N N . ASP A 1 185 ? -0.476 -22.281 5.262 1 79.06 185 ASP A N 1
ATOM 1451 C CA . ASP A 1 185 ? 0.789 -21.578 5.066 1 79.06 185 ASP A CA 1
ATOM 1452 C C . ASP A 1 185 ? 1.757 -21.859 6.211 1 79.06 185 ASP A C 1
ATOM 1454 O O . ASP A 1 185 ? 2.975 -21.797 6.035 1 79.06 185 ASP A O 1
ATOM 1458 N N . SER A 1 186 ? 1.212 -22.047 7.41 1 69.69 186 SER A N 1
ATOM 1459 C CA . SER A 1 186 ? 2.051 -22.312 8.57 1 69.69 186 SER A CA 1
ATOM 1460 C C . SER A 1 186 ? 2.57 -23.75 8.57 1 69.69 186 SER A C 1
ATOM 1462 O O . SER A 1 186 ? 3.459 -24.094 9.352 1 69.69 186 SER A O 1
ATOM 1464 N N . GLY A 1 187 ? 1.858 -24.688 8.031 1 57.44 187 GLY A N 1
ATOM 1465 C CA . GLY A 1 187 ? 2.119 -26.125 8.039 1 57.44 187 GLY A CA 1
ATOM 1466 C C . GLY A 1 187 ? 3.59 -26.469 7.898 1 57.44 187 GLY A C 1
ATOM 1467 O O . GLY A 1 187 ? 4.008 -27.578 8.203 1 57.44 187 GLY A O 1
ATOM 1468 N N . ASN A 1 188 ? 4.32 -25.578 7.172 1 50.69 188 ASN A N 1
ATOM 1469 C CA . ASN A 1 188 ? 5.707 -26.031 7.203 1 50.69 188 ASN A CA 1
ATOM 1470 C C . ASN A 1 188 ? 6.23 -26.141 8.633 1 50.69 188 ASN A C 1
ATOM 1472 O O . ASN A 1 188 ? 7.211 -26.844 8.891 1 50.69 188 ASN A O 1
ATOM 1476 N N . VAL A 1 189 ? 5.492 -25.406 9.516 1 47.41 189 VAL A N 1
ATOM 1477 C CA . VAL A 1 189 ? 6.109 -25.359 10.836 1 47.41 189 VAL A CA 1
ATOM 1478 C C . VAL A 1 189 ? 5.434 -26.359 11.766 1 47.41 189 VAL A C 1
ATOM 1480 O O . VAL A 1 189 ? 6.094 -27.016 12.57 1 47.41 189 VAL A O 1
ATOM 1483 N N . MET A 1 190 ? 4.059 -26.547 11.773 1 52.41 190 MET A N 1
ATOM 1484 C CA . MET A 1 190 ? 3.459 -27.406 12.789 1 52.41 190 MET A CA 1
ATOM 1485 C C . MET A 1 190 ? 2.578 -28.484 12.141 1 52.41 190 MET A C 1
ATOM 1487 O O . MET A 1 190 ? 1.533 -28.156 11.57 1 52.41 190 MET A O 1
ATOM 1491 N N . ARG A 1 191 ? 3.018 -29.844 11.852 1 54.25 191 ARG A N 1
ATOM 1492 C CA . ARG A 1 191 ? 2.406 -31.031 11.273 1 54.25 191 ARG A CA 1
ATOM 1493 C C . ARG A 1 191 ? 0.919 -31.109 11.602 1 54.25 191 ARG A C 1
ATOM 1495 O O . ARG A 1 191 ? 0.104 -31.438 10.742 1 54.25 191 ARG A O 1
ATOM 1502 N N . ASP A 1 192 ? 0.563 -30.672 12.82 1 62.69 192 ASP A N 1
ATOM 1503 C CA . ASP A 1 192 ? -0.764 -30.906 13.391 1 62.69 192 ASP A CA 1
ATOM 1504 C C . ASP A 1 192 ? -1.776 -29.906 12.812 1 62.69 192 ASP A C 1
ATOM 1506 O O . ASP A 1 192 ? -2.977 -30.188 12.789 1 62.69 192 ASP A O 1
ATOM 1510 N N . LYS A 1 193 ? -1.322 -29.062 11.828 1 77.25 193 LYS A N 1
ATOM 1511 C CA . LYS A 1 193 ? -2.295 -28.047 11.445 1 77.25 193 LYS A CA 1
ATOM 1512 C C . LYS A 1 193 ? -2.861 -28.328 10.055 1 77.25 193 LYS A C 1
ATOM 1514 O O . LYS A 1 193 ? -3.75 -27.609 9.586 1 77.25 193 LYS A O 1
ATOM 1519 N N . THR A 1 194 ? -2.605 -29.5 9.508 1 85.5 194 THR A N 1
ATOM 1520 C CA . THR A 1 194 ? -3.164 -29.891 8.211 1 85.5 194 THR A CA 1
ATOM 1521 C C . THR A 1 194 ? -4.602 -30.375 8.375 1 85.5 194 THR A C 1
ATOM 1523 O O . THR A 1 194 ? -5.457 -30.078 7.535 1 85.5 194 THR A O 1
ATOM 1526 N N . LYS A 1 195 ? -4.809 -31.062 9.484 1 89.81 195 LYS A N 1
ATOM 1527 C CA . LYS A 1 195 ? -6.164 -31.562 9.719 1 89.81 195 LYS A CA 1
ATOM 1528 C C . LYS A 1 195 ? -7.129 -30.406 9.969 1 89.81 195 LYS A C 1
ATOM 1530 O O . LYS A 1 195 ? -8.266 -30.422 9.492 1 89.81 195 LYS A O 1
ATOM 1535 N N . ASP A 1 196 ? -6.621 -29.484 10.727 1 89.81 196 ASP A N 1
ATOM 1536 C CA . ASP A 1 196 ? -7.449 -28.312 10.992 1 89.81 196 ASP A CA 1
ATOM 1537 C C . ASP A 1 196 ? -7.738 -27.531 9.711 1 89.81 196 ASP A C 1
ATOM 1539 O O . ASP A 1 196 ? -8.844 -27.031 9.516 1 89.81 196 ASP A O 1
ATOM 1543 N N . ALA A 1 197 ? -6.773 -27.406 8.836 1 93.25 197 ALA A N 1
ATOM 1544 C CA . ALA A 1 197 ? -6.961 -26.719 7.551 1 93.25 197 ALA A CA 1
ATOM 1545 C C . ALA A 1 197 ? -8.016 -27.422 6.707 1 93.25 197 ALA A C 1
ATOM 1547 O O . ALA A 1 197 ? -8.891 -26.781 6.125 1 93.25 197 ALA A O 1
ATOM 1548 N N . ILE A 1 198 ? -7.922 -28.75 6.703 1 95.12 198 ILE A N 1
ATOM 1549 C CA . ILE A 1 198 ? -8.859 -29.562 5.93 1 95.12 198 ILE A CA 1
ATOM 1550 C C . ILE A 1 198 ? -10.281 -29.328 6.449 1 95.12 198 ILE A C 1
ATOM 1552 O O . ILE A 1 198 ? -11.211 -29.125 5.668 1 95.12 198 ILE A O 1
ATOM 1556 N N . SER A 1 199 ? -10.406 -29.344 7.754 1 94.5 199 SER A N 1
ATOM 1557 C CA . SER A 1 199 ? -11.719 -29.141 8.352 1 94.5 199 SER A CA 1
ATOM 1558 C C . SER A 1 199 ? -12.289 -27.781 8 1 94.5 199 SER A C 1
ATOM 1560 O O . SER A 1 199 ? -13.469 -27.656 7.668 1 94.5 199 SER A O 1
ATOM 1562 N N . CYS A 1 200 ? -11.5 -26.781 8.047 1 95.44 200 CYS A N 1
ATOM 1563 C CA . CYS A 1 200 ? -11.938 -25.422 7.742 1 95.44 200 CYS A CA 1
ATOM 1564 C C . CYS A 1 200 ? -12.312 -25.281 6.27 1 95.44 200 CYS A C 1
ATOM 1566 O O . CYS A 1 200 ? -13.312 -24.641 5.938 1 95.44 200 CYS A O 1
ATOM 1568 N N . PHE A 1 201 ? -11.555 -25.875 5.367 1 97 201 PHE A N 1
ATOM 1569 C CA . PHE A 1 201 ? -11.875 -25.812 3.943 1 97 201 PHE A CA 1
ATOM 1570 C C . PHE A 1 201 ? -13.172 -26.562 3.65 1 97 201 PHE A C 1
ATOM 1572 O O . PHE A 1 201 ? -13.953 -26.125 2.797 1 97 201 PHE A O 1
ATOM 1579 N N . LYS A 1 202 ? -13.383 -27.656 4.312 1 97.06 202 LYS A N 1
ATOM 1580 C CA . LYS A 1 202 ? -14.625 -28.406 4.121 1 97.06 202 LYS A CA 1
ATOM 1581 C C . LYS A 1 202 ? -15.836 -27.578 4.531 1 97.06 202 LYS A C 1
ATOM 1583 O O . LYS A 1 202 ? -16.844 -27.547 3.832 1 97.06 202 LYS A O 1
ATOM 1588 N N . GLU A 1 203 ? -15.688 -26.891 5.641 1 96.88 203 GLU A N 1
ATOM 1589 C CA . GLU A 1 203 ? -16.766 -26.031 6.098 1 96.88 203 GLU A CA 1
ATOM 1590 C C . GLU A 1 203 ? -16.984 -24.859 5.148 1 96.88 203 GLU A C 1
ATOM 1592 O O . GLU A 1 203 ? -18.125 -24.422 4.926 1 96.88 203 GLU A O 1
ATOM 1597 N N . ALA A 1 204 ? -15.906 -24.297 4.652 1 97.56 204 ALA A N 1
ATOM 1598 C CA . ALA A 1 204 ? -16.016 -23.219 3.674 1 97.56 204 ALA A CA 1
ATOM 1599 C C . ALA A 1 204 ? -16.781 -23.672 2.438 1 97.56 204 ALA A C 1
ATOM 1601 O O . ALA A 1 204 ? -17.625 -22.938 1.906 1 97.56 204 ALA A O 1
ATOM 1602 N N . LEU A 1 205 ? -16.531 -24.906 2.027 1 96.5 205 LEU A N 1
ATOM 1603 C CA . LEU A 1 205 ? -17.219 -25.453 0.86 1 96.5 205 LEU A CA 1
ATOM 1604 C C . LEU A 1 205 ? -18.688 -25.688 1.155 1 96.5 205 LEU A C 1
ATOM 1606 O O . LEU A 1 205 ? -19.531 -25.562 0.265 1 96.5 205 LEU A O 1
ATOM 1610 N N . ARG A 1 206 ? -19.016 -26.016 2.344 1 96 206 ARG A N 1
ATOM 1611 C CA . ARG A 1 206 ? -20.406 -26.203 2.729 1 96 206 ARG A CA 1
ATOM 1612 C C . ARG A 1 206 ? -21.188 -24.891 2.666 1 96 206 ARG A C 1
ATOM 1614 O O . ARG A 1 206 ? -22.359 -24.875 2.287 1 96 206 ARG A O 1
ATOM 1621 N N . LEU A 1 207 ? -20.469 -23.844 3.061 1 95.62 207 LEU A N 1
ATOM 1622 C CA . LEU A 1 207 ? -21.109 -22.531 3.074 1 95.62 207 LEU A CA 1
ATOM 1623 C C . LEU A 1 207 ? -21.156 -21.938 1.669 1 95.62 207 LEU A C 1
ATOM 1625 O O . LEU A 1 207 ? -22.125 -21.266 1.306 1 95.62 207 LEU A O 1
ATOM 1629 N N . CYS A 1 208 ? -20.109 -22.125 0.894 1 96.75 208 CYS A N 1
ATOM 1630 C CA . CYS A 1 208 ? -19.969 -21.641 -0.474 1 96.75 208 CYS A CA 1
ATOM 1631 C C . CYS A 1 208 ? -19.469 -22.75 -1.398 1 96.75 208 CYS A C 1
ATOM 1633 O O . CYS A 1 208 ? -18.266 -22.844 -1.663 1 96.75 208 CYS A O 1
ATOM 1635 N N . PRO A 1 209 ? -20.328 -23.438 -1.972 1 94.19 209 PRO A N 1
ATOM 1636 C CA . PRO A 1 209 ? -20 -24.656 -2.709 1 94.19 209 PRO A CA 1
ATOM 1637 C C . PRO A 1 209 ? -19.062 -24.406 -3.895 1 94.19 209 PRO A C 1
ATOM 1639 O O . PRO A 1 209 ? -18.297 -25.281 -4.285 1 94.19 209 PRO A O 1
ATOM 1642 N N . LEU A 1 210 ? -19.109 -23.219 -4.469 1 95.12 210 LEU A N 1
ATOM 1643 C CA . LEU A 1 210 ? -18.297 -22.953 -5.648 1 95.12 210 LEU A CA 1
ATOM 1644 C C . LEU A 1 210 ? -17.047 -22.156 -5.277 1 95.12 210 LEU A C 1
ATOM 1646 O O . LEU A 1 210 ? -16.516 -21.406 -6.109 1 95.12 210 LEU A O 1
ATOM 1650 N N . CYS A 1 211 ? -16.656 -22.312 -4.023 1 97.06 211 CYS A N 1
ATOM 1651 C CA . CYS A 1 211 ? -15.375 -21.75 -3.625 1 97.06 211 CYS A CA 1
ATOM 1652 C C . CYS A 1 211 ? -14.219 -22.562 -4.188 1 97.06 211 CYS A C 1
ATOM 1654 O O . CYS A 1 211 ? -13.734 -23.5 -3.539 1 97.06 211 CYS A O 1
ATOM 1656 N N . ILE A 1 212 ? -13.688 -22.156 -5.309 1 97.31 212 ILE A N 1
ATOM 1657 C CA . ILE A 1 212 ? -12.68 -22.891 -6.062 1 97.31 212 ILE A CA 1
ATOM 1658 C C . ILE A 1 212 ? -11.414 -23.047 -5.219 1 97.31 212 ILE A C 1
ATOM 1660 O O . ILE A 1 212 ? -10.766 -24.094 -5.25 1 97.31 212 ILE A O 1
ATOM 1664 N N . GLU A 1 213 ? -11.078 -22.031 -4.492 1 96.69 213 GLU A N 1
ATOM 1665 C CA . GLU A 1 213 ? -9.891 -22.078 -3.641 1 96.69 213 GLU A CA 1
ATOM 1666 C C . GLU A 1 213 ? -9.969 -23.234 -2.65 1 96.69 213 GLU A C 1
ATOM 1668 O O . GLU A 1 213 ? -9 -23.984 -2.488 1 96.69 213 GLU A O 1
ATOM 1673 N N . ALA A 1 214 ? -11.094 -23.328 -2.018 1 97.62 214 ALA A N 1
ATOM 1674 C CA . ALA A 1 214 ? -11.281 -24.391 -1.025 1 97.62 214 ALA A CA 1
ATOM 1675 C C . ALA A 1 214 ? -11.227 -25.766 -1.676 1 97.62 214 ALA A C 1
ATOM 1677 O O . ALA A 1 214 ? -10.609 -26.688 -1.141 1 97.62 214 ALA A O 1
ATOM 1678 N N . TYR A 1 215 ? -11.891 -25.922 -2.805 1 97.12 215 TYR A N 1
ATOM 1679 C CA . TYR A 1 215 ? -11.875 -27.203 -3.521 1 97.12 215 TYR A CA 1
ATOM 1680 C C . TYR A 1 215 ? -10.453 -27.594 -3.9 1 97.12 215 TYR A C 1
ATOM 1682 O O . TYR A 1 215 ? -10.039 -28.734 -3.67 1 97.12 215 TYR A O 1
ATOM 1690 N N . ASN A 1 216 ? -9.742 -26.625 -4.535 1 96.06 216 ASN A N 1
ATOM 1691 C CA . ASN A 1 216 ? -8.375 -26.875 -4.961 1 96.06 216 ASN A CA 1
ATOM 1692 C C . ASN A 1 216 ? -7.48 -27.25 -3.783 1 96.06 216 ASN A C 1
ATOM 1694 O O . ASN A 1 216 ? -6.656 -28.156 -3.887 1 96.06 216 ASN A O 1
ATOM 1698 N N . ALA A 1 217 ? -7.609 -26.531 -2.688 1 95.12 217 ALA A N 1
ATOM 1699 C CA . ALA A 1 217 ? -6.789 -26.766 -1.508 1 95.12 217 ALA A CA 1
ATOM 1700 C C . ALA A 1 217 ? -7.055 -28.156 -0.936 1 95.12 217 ALA A C 1
ATOM 1702 O O . ALA A 1 217 ? -6.125 -28.875 -0.541 1 95.12 217 ALA A O 1
ATOM 1703 N N . LEU A 1 218 ? -8.336 -28.562 -0.877 1 96.19 218 LEU A N 1
ATOM 1704 C CA . LEU A 1 218 ? -8.695 -29.875 -0.363 1 96.19 218 LEU A CA 1
ATOM 1705 C C . LEU A 1 218 ? -8.117 -30.984 -1.239 1 96.19 218 LEU A C 1
ATOM 1707 O O . LEU A 1 218 ? -7.602 -31.984 -0.729 1 96.19 218 LEU A O 1
ATOM 1711 N N . LYS A 1 219 ? -8.18 -30.766 -2.508 1 94.81 219 LYS A N 1
ATOM 1712 C CA . LYS A 1 219 ? -7.609 -31.734 -3.436 1 94.81 219 LYS A CA 1
ATOM 1713 C C . LYS A 1 219 ? -6.098 -31.859 -3.26 1 94.81 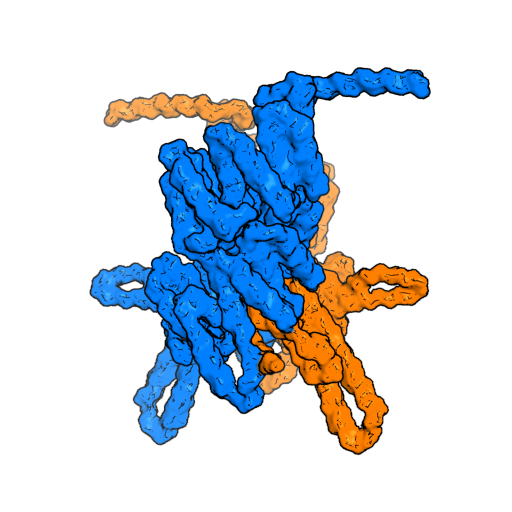219 LYS A C 1
ATOM 1715 O O . LYS A 1 219 ? -5.543 -32.969 -3.283 1 94.81 219 LYS A O 1
ATOM 1720 N N . GLU A 1 220 ? -5.434 -30.781 -3.117 1 90.88 220 GLU A N 1
ATOM 1721 C CA . GLU A 1 220 ? -3.986 -30.75 -2.938 1 90.88 220 GLU A CA 1
ATOM 1722 C C . GLU A 1 220 ? -3.576 -31.422 -1.63 1 90.88 220 GLU A C 1
ATOM 1724 O O . GLU A 1 220 ? -2.492 -32 -1.537 1 90.88 220 GLU A O 1
ATOM 1729 N N . LEU A 1 221 ? -4.449 -31.281 -0.635 1 90.56 221 LEU A N 1
ATOM 1730 C CA . LEU A 1 221 ? -4.148 -31.844 0.675 1 90.56 221 LEU A CA 1
ATOM 1731 C C . LEU A 1 221 ? -4.484 -33.312 0.718 1 90.56 221 LEU A C 1
ATOM 1733 O O . LEU A 1 221 ? -4.352 -33.969 1.764 1 90.56 221 LEU A O 1
ATOM 1737 N N . GLY A 1 222 ? -4.938 -33.875 -0.385 1 89.69 222 GLY A N 1
ATOM 1738 C CA . GLY A 1 222 ? -5.133 -35.312 -0.52 1 89.69 222 GLY A CA 1
ATOM 1739 C C . GLY A 1 222 ? -6.562 -35.75 -0.259 1 89.69 222 GLY A C 1
ATOM 1740 O O . GLY A 1 222 ? -6.848 -36.938 -0.184 1 89.69 222 GLY A O 1
ATOM 1741 N N . GLU A 1 223 ? -7.492 -34.781 -0.12 1 93.81 223 GLU A N 1
ATOM 1742 C CA . GLU A 1 223 ? -8.898 -35.094 0.091 1 93.81 223 GLU A CA 1
ATOM 1743 C C . GLU A 1 223 ? -9.625 -35.312 -1.236 1 93.81 223 GLU A C 1
ATOM 1745 O O . GLU A 1 223 ? -9.07 -35.031 -2.303 1 93.81 223 GLU A O 1
ATOM 1750 N N . GLU A 1 224 ? -10.797 -35.875 -1.167 1 93.19 224 GLU A N 1
ATOM 1751 C CA . GLU A 1 224 ? -11.672 -36.031 -2.326 1 93.19 224 GLU A CA 1
ATOM 1752 C C . GLU A 1 224 ? -12.906 -35.156 -2.209 1 93.19 224 GLU A C 1
ATOM 1754 O O . GLU A 1 224 ? -13.984 -35.625 -1.865 1 93.19 224 GLU A O 1
ATOM 1759 N N . PRO A 1 225 ? -12.742 -33.938 -2.586 1 94.81 225 PRO A N 1
ATOM 1760 C CA . PRO A 1 225 ? -13.852 -32.969 -2.389 1 94.81 225 PRO A CA 1
ATOM 1761 C C . PRO A 1 225 ? -15 -33.219 -3.361 1 94.81 225 PRO A C 1
ATOM 1763 O O . PRO A 1 225 ? -16.078 -32.625 -3.201 1 94.81 225 PRO A O 1
ATOM 1766 N N . GLU A 1 226 ? -14.883 -34.062 -4.324 1 92.06 226 GLU A N 1
ATOM 1767 C CA . GLU A 1 226 ? -15.906 -34.344 -5.332 1 92.06 226 GLU A CA 1
ATOM 1768 C C . GLU A 1 226 ? -17.188 -34.844 -4.691 1 92.06 226 GLU A C 1
ATOM 1770 O O . GLU A 1 226 ? -18.281 -34.438 -5.082 1 92.06 226 GLU A O 1
ATOM 1775 N N . VAL A 1 227 ? -17 -35.719 -3.768 1 91.69 227 VAL A N 1
ATOM 1776 C CA . VAL A 1 227 ? -18.141 -36.312 -3.086 1 91.69 227 VAL A CA 1
ATOM 1777 C C . VAL A 1 227 ? -18.922 -35.219 -2.328 1 91.69 227 VAL A C 1
ATOM 1779 O O . VAL A 1 227 ? -20.141 -35.156 -2.416 1 91.69 227 VAL A O 1
ATOM 1782 N N . LEU A 1 228 ? -18.188 -34.438 -1.652 1 93.38 228 LEU A N 1
ATOM 1783 C CA . LEU A 1 228 ? -18.812 -33.375 -0.885 1 93.38 228 LEU A CA 1
ATOM 1784 C C . LEU A 1 228 ? -19.5 -32.375 -1.807 1 93.38 228 LEU A C 1
ATOM 1786 O O . LEU A 1 228 ? -20.625 -31.938 -1.524 1 93.38 228 LEU A O 1
ATOM 1790 N N . LEU A 1 229 ? -18.828 -31.969 -2.834 1 91.94 229 LEU A N 1
ATOM 1791 C CA . LEU A 1 229 ? -19.406 -31.016 -3.785 1 91.94 229 LEU A CA 1
ATOM 1792 C C . LEU A 1 229 ? -20.703 -31.547 -4.375 1 91.94 229 LEU A C 1
ATOM 1794 O O . LEU A 1 229 ? -21.688 -30.812 -4.496 1 91.94 229 LEU A O 1
ATOM 1798 N N . HIS A 1 230 ? -20.719 -32.812 -4.711 1 88.56 230 HIS A N 1
ATOM 1799 C CA . HIS A 1 230 ? -21.906 -33.438 -5.277 1 88.56 230 HIS A CA 1
ATOM 1800 C C . HIS A 1 230 ? -23.062 -33.406 -4.281 1 88.56 230 HIS A C 1
ATOM 1802 O O . HIS A 1 230 ? -24.219 -33.156 -4.656 1 88.56 230 HIS A O 1
ATOM 1808 N N . GLN A 1 231 ? -22.75 -33.656 -3.1 1 89.12 231 GLN A N 1
ATOM 1809 C CA . GLN A 1 231 ? -23.75 -33.656 -2.041 1 89.12 231 GLN A CA 1
ATOM 1810 C C . GLN A 1 231 ? -24.328 -32.25 -1.849 1 89.12 231 GLN A C 1
ATOM 1812 O O . GLN A 1 231 ? -25.531 -32.094 -1.661 1 89.12 231 GLN A O 1
ATOM 1817 N N . LEU A 1 232 ? -23.516 -31.312 -1.931 1 89.62 232 LEU A N 1
ATOM 1818 C CA . LEU A 1 232 ? -23.922 -29.938 -1.689 1 89.62 232 LEU A CA 1
ATOM 1819 C C . LEU A 1 232 ? -24.766 -29.406 -2.848 1 89.62 232 LEU A C 1
ATOM 1821 O O . LEU A 1 232 ? -25.734 -28.656 -2.633 1 89.62 232 LEU A O 1
ATOM 1825 N N . LEU A 1 233 ? -24.359 -29.719 -3.986 1 86.88 233 LEU A N 1
ATOM 1826 C CA . LEU A 1 233 ? -25.062 -29.234 -5.164 1 86.88 233 LEU A CA 1
ATOM 1827 C C . LEU A 1 233 ? -26.406 -29.953 -5.328 1 86.88 233 LEU A C 1
ATOM 1829 O O . LEU A 1 233 ? -27.359 -29.375 -5.844 1 86.88 233 LEU A O 1
ATOM 1833 N N . SER A 1 234 ? -26.422 -31.172 -4.895 1 83.12 234 SER A N 1
ATOM 1834 C CA . SER A 1 234 ? -27.672 -31.922 -4.977 1 83.12 234 SER A CA 1
ATOM 1835 C C . SER A 1 234 ? -28.719 -31.391 -4 1 83.12 234 SER A C 1
ATOM 1837 O O . SER A 1 234 ? -29.922 -31.484 -4.25 1 83.12 234 SER A O 1
ATOM 1839 N N . LYS A 1 235 ? -28.266 -30.859 -2.879 1 75.75 235 LYS A N 1
ATOM 1840 C CA . LYS A 1 235 ? -29.156 -30.312 -1.869 1 75.75 235 LYS A CA 1
ATOM 1841 C C . LYS A 1 235 ? -29.734 -28.969 -2.32 1 75.75 235 LYS A C 1
ATOM 1843 O O . LYS A 1 235 ? -30.75 -28.5 -1.791 1 75.75 235 LYS A O 1
ATOM 1848 N N . GLN A 1 236 ? -28.906 -28.281 -2.992 1 68.06 236 GLN A N 1
ATOM 1849 C CA . GLN A 1 236 ? -29.391 -26.984 -3.447 1 68.06 236 GLN A CA 1
ATOM 1850 C C . GLN A 1 236 ? -30.641 -27.141 -4.32 1 68.06 236 GLN A C 1
ATOM 1852 O O . GLN A 1 236 ? -30.812 -28.156 -4.988 1 68.06 236 GLN A O 1
ATOM 1857 N N . SER A 1 237 ? -31.719 -26.672 -3.98 1 55.72 237 SER A N 1
ATOM 1858 C CA . SER A 1 237 ? -33.062 -26.828 -4.535 1 55.72 237 SER A CA 1
ATOM 1859 C C . SER A 1 237 ? -33 -27.344 -5.973 1 55.72 237 SER A C 1
ATOM 1861 O O . SER A 1 237 ? -31.969 -27.281 -6.621 1 55.72 237 SER A O 1
ATOM 1863 N N . THR A 1 238 ? -34.406 -27.547 -6.695 1 50 238 THR A N 1
ATOM 1864 C CA . THR A 1 238 ? -35.156 -28.109 -7.812 1 50 238 THR A CA 1
ATOM 1865 C C . THR A 1 238 ? -34.438 -27.844 -9.133 1 50 238 THR A C 1
ATOM 1867 O O . THR A 1 238 ? -34.562 -28.609 -10.094 1 50 238 THR A O 1
ATOM 1870 N N . VAL A 1 239 ? -34.25 -26.594 -9.461 1 48.84 239 VAL A N 1
ATOM 1871 C CA . VAL A 1 239 ? -34.031 -26.219 -10.852 1 48.84 239 VAL A CA 1
ATOM 1872 C C . VAL A 1 239 ? -32.594 -26.562 -11.242 1 48.84 239 VAL A C 1
ATOM 1874 O O . VAL A 1 239 ? -32.281 -26.75 -12.422 1 48.84 239 VAL A O 1
ATOM 1877 N N . ASN A 1 240 ? -31.609 -26.812 -10.367 1 49.5 240 ASN A N 1
ATOM 1878 C CA . ASN A 1 240 ? -30.188 -26.781 -10.711 1 49.5 240 ASN A CA 1
ATOM 1879 C C . ASN A 1 240 ? -29.625 -28.203 -10.867 1 49.5 240 ASN A C 1
ATOM 1881 O O . ASN A 1 240 ? -28.422 -28.406 -10.688 1 49.5 240 ASN A O 1
ATOM 1885 N N . ALA A 1 241 ? -30.375 -29.188 -10.773 1 51.66 241 ALA A N 1
ATOM 1886 C CA . ALA A 1 241 ? -29.906 -30.562 -10.852 1 51.66 241 ALA A CA 1
ATOM 1887 C C . ALA A 1 241 ? -28.969 -30.75 -12.039 1 51.66 241 ALA A C 1
ATOM 1889 O O . ALA A 1 241 ? -28.094 -31.625 -12.016 1 51.66 241 ALA A O 1
ATOM 1890 N N . ASN A 1 242 ? -29.188 -29.891 -12.93 1 57.38 242 ASN A N 1
ATOM 1891 C CA . ASN A 1 242 ? -28.391 -30.109 -14.133 1 57.38 242 ASN A CA 1
ATOM 1892 C C . ASN A 1 242 ? -27.25 -29.109 -14.25 1 57.38 242 ASN A C 1
ATOM 1894 O O . ASN A 1 242 ? -26.953 -28.625 -15.336 1 57.38 242 ASN A O 1
ATOM 1898 N N . ILE A 1 243 ? -26.688 -28.812 -13.016 1 68.75 243 ILE A N 1
ATOM 1899 C CA . ILE A 1 243 ? -25.594 -27.859 -13.078 1 68.75 243 ILE A CA 1
ATOM 1900 C C . ILE A 1 243 ? -24.281 -28.594 -13.391 1 68.75 243 ILE A C 1
ATOM 1902 O O . ILE A 1 243 ? -23.906 -29.516 -12.68 1 68.75 243 ILE A O 1
ATOM 1906 N N . ASP A 1 244 ? -23.766 -28.312 -14.469 1 81.31 244 ASP A N 1
ATOM 1907 C CA . ASP A 1 244 ? -22.469 -28.875 -14.812 1 81.31 244 ASP A CA 1
ATOM 1908 C C . ASP A 1 244 ? -21.359 -28.281 -13.945 1 81.31 244 ASP A C 1
ATOM 1910 O O . ASP A 1 244 ? -21.031 -27.094 -14.07 1 81.31 244 ASP A O 1
ATOM 1914 N N . SER A 1 245 ? -20.953 -29.125 -12.977 1 85.44 245 SER A N 1
ATOM 1915 C CA . SER A 1 245 ? -19.875 -28.688 -12.086 1 85.44 245 SER A CA 1
ATOM 1916 C C . SER A 1 245 ? -18.594 -29.453 -12.352 1 85.44 245 SER A C 1
ATOM 1918 O O . SER A 1 245 ? -17.641 -29.391 -11.57 1 85.44 245 SER A O 1
ATOM 1920 N N . THR A 1 246 ? -18.5 -30.141 -13.477 1 89.81 246 THR A N 1
ATOM 1921 C CA . THR A 1 246 ? -17.375 -31.031 -13.766 1 89.81 246 THR A CA 1
ATOM 1922 C C . THR A 1 246 ? -16.109 -30.219 -14.031 1 89.81 246 THR A C 1
ATOM 1924 O O . THR A 1 246 ? -15 -30.766 -13.93 1 89.81 246 THR A O 1
ATOM 1927 N N . TRP A 1 247 ? -16.266 -29.031 -14.414 1 93 247 TRP A N 1
ATOM 1928 C CA . TRP A 1 247 ? -15.102 -28.188 -14.727 1 93 247 TRP A CA 1
ATOM 1929 C C . TRP A 1 247 ? -14.289 -27.906 -13.477 1 93 247 TRP A C 1
ATOM 1931 O O . TRP A 1 247 ? -13.078 -27.656 -13.555 1 93 247 TRP A O 1
ATOM 1941 N N . ILE A 1 248 ? -14.852 -27.984 -12.242 1 94.69 248 ILE A N 1
ATOM 1942 C CA . ILE A 1 248 ? -14.164 -27.656 -10.992 1 94.69 248 ILE A CA 1
ATOM 1943 C C . ILE A 1 248 ? -13.156 -28.766 -10.664 1 94.69 248 ILE A C 1
ATOM 1945 O O . ILE A 1 248 ? -11.977 -28.484 -10.461 1 94.69 248 ILE A O 1
ATOM 1949 N N . PRO A 1 249 ? -13.633 -30.031 -10.672 1 94.62 249 PRO A N 1
ATOM 1950 C CA . PRO A 1 249 ? -12.656 -31.094 -10.453 1 94.62 249 PRO A CA 1
ATOM 1951 C C . PRO A 1 249 ? -11.578 -31.141 -11.531 1 94.62 249 PRO A C 1
ATOM 1953 O O . PRO A 1 249 ? -10.414 -31.438 -11.242 1 94.62 249 PRO A O 1
ATOM 1956 N N . ALA A 1 250 ? -11.969 -30.891 -12.773 1 96 250 ALA A N 1
ATOM 1957 C CA . ALA A 1 250 ? -11.008 -30.875 -13.875 1 96 250 ALA A CA 1
ATOM 1958 C C . ALA A 1 250 ? -9.938 -29.812 -13.656 1 96 250 ALA A C 1
ATOM 1960 O O . ALA A 1 250 ? -8.758 -30.047 -13.922 1 96 250 ALA A O 1
ATOM 1961 N N . LEU A 1 251 ? -10.375 -28.672 -13.219 1 96.75 251 LEU A N 1
ATOM 1962 C CA . LEU A 1 251 ? -9.445 -27.578 -12.938 1 96.75 251 LEU A CA 1
ATOM 1963 C C . LEU A 1 251 ? -8.469 -27.969 -11.836 1 96.75 251 LEU A C 1
ATOM 1965 O O . LEU A 1 251 ? -7.258 -27.781 -11.977 1 96.75 251 LEU A O 1
ATOM 1969 N N . ALA A 1 252 ? -8.938 -28.5 -10.766 1 96.69 252 ALA A N 1
ATOM 1970 C CA . ALA A 1 252 ? -8.102 -28.906 -9.648 1 96.69 252 ALA A CA 1
ATOM 1971 C C . ALA A 1 252 ? -7.105 -29.984 -10.078 1 96.69 252 ALA A C 1
ATOM 1973 O O . ALA A 1 252 ? -5.934 -29.938 -9.703 1 96.69 252 ALA A O 1
ATOM 1974 N N . GLN A 1 253 ? -7.609 -30.906 -10.867 1 95.88 253 GLN A N 1
ATOM 1975 C CA . GLN A 1 253 ? -6.766 -32 -11.336 1 95.88 253 GLN A CA 1
ATOM 1976 C C . GLN A 1 253 ? -5.633 -31.469 -12.219 1 95.88 253 GLN A C 1
ATOM 1978 O O . GLN A 1 253 ? -4.52 -32 -12.18 1 95.88 253 GLN A O 1
ATOM 1983 N N . SER A 1 254 ? -5.941 -30.531 -13.055 1 96.25 254 SER A N 1
ATOM 1984 C CA . SER A 1 254 ? -4.914 -29.969 -13.922 1 96.25 254 SER A CA 1
ATOM 1985 C C . SER A 1 254 ? -3.758 -29.406 -13.109 1 96.25 254 SER A C 1
ATOM 1987 O O . SER A 1 254 ? -2.596 -29.531 -13.492 1 96.25 254 SER A O 1
ATOM 1989 N N . GLN A 1 255 ? -4.027 -28.797 -12.023 1 93.88 255 GLN A N 1
ATOM 1990 C CA . GLN A 1 255 ? -2.998 -28.203 -11.18 1 93.88 255 GLN A CA 1
ATOM 1991 C C . GLN A 1 255 ? -2.172 -29.281 -10.477 1 93.88 255 GLN A C 1
ATOM 1993 O O . GLN A 1 255 ? -0.957 -29.141 -10.328 1 93.88 255 GLN A O 1
ATOM 1998 N N . ILE A 1 256 ? -2.846 -30.312 -10.047 1 91.88 256 ILE A N 1
ATOM 1999 C CA . ILE A 1 256 ? -2.164 -31.422 -9.383 1 91.88 256 ILE A CA 1
ATOM 2000 C C . ILE A 1 256 ? -1.193 -32.094 -10.352 1 91.88 256 ILE A C 1
ATOM 2002 O O . ILE A 1 256 ? -0.062 -32.406 -9.984 1 91.88 256 ILE A O 1
ATOM 2006 N N . GLU A 1 257 ? -1.663 -32.281 -11.57 1 90 257 GLU A N 1
ATOM 2007 C CA . GLU A 1 257 ? -0.812 -32.906 -12.578 1 90 257 GLU A CA 1
ATOM 2008 C C . GLU A 1 257 ? 0.433 -32.062 -12.844 1 90 257 GLU A C 1
ATOM 2010 O O . GLU A 1 257 ? 1.521 -32.594 -13.055 1 90 257 GLU A O 1
ATOM 2015 N N . LEU A 1 258 ? 0.284 -30.781 -12.875 1 89.12 258 LEU A N 1
ATOM 2016 C CA . LEU A 1 258 ? 1.426 -29.891 -13.086 1 89.12 258 LEU A CA 1
ATOM 2017 C C . LEU A 1 258 ? 2.41 -30 -11.922 1 89.12 258 LEU A C 1
ATOM 2019 O O . LEU A 1 258 ? 3.625 -30.016 -12.133 1 89.12 258 LEU A O 1
ATOM 2023 N N . LYS A 1 259 ? 1.925 -30.047 -10.734 1 84.12 259 LYS A N 1
ATOM 2024 C CA . LYS A 1 259 ? 2.773 -30.156 -9.547 1 84.12 259 LYS A CA 1
ATOM 2025 C C . LYS A 1 259 ? 3.51 -31.5 -9.523 1 84.12 259 LYS A C 1
ATOM 2027 O O . LYS A 1 259 ? 4.621 -31.578 -9 1 84.12 259 LYS A O 1
ATOM 2032 N N . ARG A 1 260 ? 2.859 -32.438 -10.109 1 80.75 260 ARG A N 1
ATOM 2033 C CA . ARG A 1 260 ? 3.461 -33.781 -10.188 1 80.75 260 ARG A CA 1
ATOM 2034 C C . ARG A 1 260 ? 4.379 -33.875 -11.406 1 80.75 260 ARG A C 1
ATOM 2036 O O . ARG A 1 260 ? 4.809 -34.969 -11.758 1 80.75 260 ARG A O 1
ATOM 2043 N N . ASN A 1 261 ? 4.523 -32.781 -12.078 1 80.62 261 ASN A N 1
ATOM 2044 C CA . ASN A 1 261 ? 5.406 -32.688 -13.234 1 80.62 261 ASN A CA 1
ATOM 2045 C C . ASN A 1 261 ? 4.902 -33.531 -14.398 1 80.62 261 ASN A C 1
ATOM 2047 O O . ASN A 1 261 ? 5.676 -34.281 -15.016 1 80.62 261 ASN A O 1
ATOM 2051 N N . GLN A 1 262 ? 3.605 -33.562 -14.5 1 84.31 262 GLN A N 1
ATOM 2052 C CA . GLN A 1 262 ? 2.941 -34.156 -15.648 1 84.31 262 GLN A CA 1
ATOM 2053 C C . GLN A 1 262 ? 2.238 -33.094 -16.5 1 84.31 262 GLN A C 1
ATOM 2055 O O . GLN A 1 262 ? 1.009 -33.094 -16.578 1 84.31 262 GLN A O 1
ATOM 2060 N N . PRO A 1 263 ? 3.047 -32.312 -17.172 1 87.06 263 PRO A N 1
ATOM 2061 C CA . PRO A 1 263 ? 2.465 -31.156 -17.875 1 87.06 263 PRO A CA 1
ATOM 2062 C C . PRO A 1 263 ? 1.55 -31.578 -19.016 1 87.06 263 PRO A C 1
ATOM 2064 O O . PRO A 1 263 ? 0.6 -30.859 -19.344 1 87.06 263 PRO A O 1
ATOM 2067 N N . GLN A 1 264 ? 1.789 -32.688 -19.688 1 86.44 264 GLN A N 1
ATOM 2068 C CA . GLN A 1 264 ? 0.963 -33.156 -20.797 1 86.44 264 GLN A CA 1
ATOM 2069 C C . GLN A 1 264 ? -0.479 -33.375 -20.359 1 86.44 264 GLN A C 1
ATOM 2071 O O . GLN A 1 264 ? -1.418 -32.969 -21.047 1 86.44 264 GLN A O 1
ATOM 2076 N N . LYS A 1 265 ? -0.585 -34.062 -19.234 1 91.69 265 LYS A N 1
ATOM 2077 C CA . LYS A 1 265 ? -1.919 -34.312 -18.688 1 91.69 265 LYS A CA 1
ATOM 2078 C C . LYS A 1 265 ? -2.6 -33 -18.297 1 91.69 265 LYS A C 1
ATOM 2080 O O . LYS A 1 265 ? -3.803 -32.844 -18.5 1 91.69 265 LYS A O 1
ATOM 2085 N N . SER A 1 266 ? -1.853 -32.156 -17.703 1 94.62 266 SER A N 1
ATOM 2086 C CA . SER A 1 266 ? -2.375 -30.859 -17.328 1 94.62 266 SER A CA 1
ATOM 2087 C C . SER A 1 266 ? -2.854 -30.078 -18.547 1 94.62 266 SER A C 1
ATOM 2089 O O . SER A 1 266 ? -3.938 -29.5 -18.531 1 94.62 266 SER A O 1
ATOM 2091 N N . LEU A 1 267 ? -2.068 -30.078 -19.625 1 94.81 267 LEU A N 1
ATOM 2092 C CA . LEU A 1 267 ? -2.389 -29.375 -20.859 1 94.81 267 LEU A CA 1
ATOM 2093 C C . LEU A 1 267 ? -3.691 -29.891 -21.453 1 94.81 267 LEU A C 1
ATOM 2095 O O . LEU A 1 267 ? -4.504 -29.109 -21.953 1 94.81 267 LEU A O 1
ATOM 2099 N N . TYR A 1 268 ? -3.797 -31.188 -21.391 1 96.12 268 TYR A N 1
ATOM 2100 C CA . TYR A 1 268 ? -5.008 -31.797 -21.938 1 96.12 268 TYR A CA 1
ATOM 2101 C C . TYR A 1 268 ? -6.246 -31.266 -21.219 1 96.12 268 TYR A C 1
ATOM 2103 O O . TYR A 1 268 ? -7.219 -30.875 -21.859 1 96.12 268 TYR A O 1
ATOM 2111 N N . LEU A 1 269 ? -6.246 -31.25 -19.938 1 97.12 269 LEU A N 1
ATOM 2112 C CA . LEU A 1 269 ? -7.367 -30.797 -19.125 1 97.12 269 LEU A CA 1
ATOM 2113 C C . LEU A 1 269 ? -7.602 -29.297 -19.328 1 97.12 269 LEU A C 1
ATOM 2115 O O . LEU A 1 269 ? -8.742 -28.859 -19.484 1 97.12 269 LEU A O 1
ATOM 2119 N N . LEU A 1 270 ? -6.586 -28.516 -19.375 1 97.56 270 LEU A N 1
ATOM 2120 C CA . LEU A 1 270 ? -6.68 -27.062 -19.484 1 97.56 270 LEU A CA 1
ATOM 2121 C C . LEU A 1 270 ? -7.215 -26.656 -20.844 1 97.56 270 LEU A C 1
ATOM 2123 O O . LEU A 1 270 ? -7.969 -25.688 -20.953 1 97.56 270 LEU A O 1
ATOM 2127 N N . LYS A 1 271 ? -6.766 -27.328 -21.859 1 96.5 271 LYS A N 1
ATOM 2128 C CA . LYS A 1 271 ? -7.27 -27.016 -23.203 1 96.5 271 LYS A CA 1
ATOM 2129 C C . LYS A 1 271 ? -8.773 -27.25 -23.297 1 96.5 271 LYS A C 1
ATOM 2131 O O . LYS A 1 271 ? -9.5 -26.469 -23.906 1 96.5 271 LYS A O 1
ATOM 2136 N N . ARG A 1 272 ? -9.18 -28.328 -22.688 1 95.88 272 ARG A N 1
ATOM 2137 C CA . ARG A 1 272 ? -10.602 -28.625 -22.641 1 95.88 272 ARG A CA 1
ATOM 2138 C C . ARG A 1 272 ? -11.367 -27.531 -21.891 1 95.88 272 ARG A C 1
ATOM 2140 O O . ARG A 1 272 ? -12.43 -27.094 -22.328 1 95.88 272 ARG A O 1
ATOM 2147 N N . LEU A 1 273 ? -10.859 -27.109 -20.828 1 96.25 273 LEU A N 1
ATOM 2148 C CA . LEU A 1 273 ? -11.5 -26.062 -20.031 1 96.25 273 LEU A CA 1
ATOM 2149 C C . LEU A 1 273 ? -11.508 -24.734 -20.781 1 96.25 273 LEU A C 1
ATOM 2151 O O . LEU A 1 273 ? -12.484 -24 -20.719 1 96.25 273 LEU A O 1
ATOM 2155 N N . GLU A 1 274 ? -10.445 -24.391 -21.438 1 95.12 274 GLU A N 1
ATOM 2156 C CA . GLU A 1 274 ? -10.352 -23.141 -22.188 1 95.12 274 GLU A CA 1
ATOM 2157 C C . GLU A 1 274 ? -11.367 -23.109 -23.312 1 95.12 274 GLU A C 1
ATOM 2159 O O . GLU A 1 274 ? -11.883 -22.031 -23.656 1 95.12 274 GLU A O 1
ATOM 2164 N N . SER A 1 275 ? -11.625 -24.266 -23.891 1 92.56 275 SER A N 1
ATOM 2165 C CA . SER A 1 275 ? -12.625 -24.344 -24.938 1 92.56 275 SER A CA 1
ATOM 2166 C C . SER A 1 275 ? -14.016 -24.031 -24.406 1 92.56 275 SER A C 1
ATOM 2168 O O . SER A 1 275 ? -14.867 -23.5 -25.125 1 92.56 275 SER A O 1
ATOM 2170 N N . ARG A 1 276 ? -14.195 -24.359 -23.188 1 90.5 276 ARG A N 1
ATOM 2171 C CA . ARG A 1 276 ? -15.469 -24.078 -22.531 1 90.5 276 ARG A CA 1
ATOM 2172 C C . ARG A 1 276 ? -15.539 -22.641 -22.047 1 90.5 276 ARG A C 1
ATOM 2174 O O . ARG A 1 276 ? -16.594 -22.016 -22.062 1 90.5 276 ARG A O 1
ATOM 2181 N N . PHE A 1 277 ? -14.484 -22.188 -21.516 1 93.75 277 PHE A N 1
ATOM 2182 C CA . PHE A 1 277 ? -14.359 -20.828 -21.016 1 93.75 277 PHE A CA 1
ATOM 2183 C C . PHE A 1 277 ? -13.391 -20.016 -21.859 1 93.75 277 PHE A C 1
ATOM 2185 O O . PHE A 1 277 ? -12.25 -19.781 -21.453 1 93.75 277 PHE A O 1
ATOM 2192 N N . HIS A 1 278 ? -13.898 -19.453 -22.828 1 91.81 278 HIS A N 1
ATOM 2193 C CA . HIS A 1 278 ? -13.039 -18.812 -23.812 1 91.81 278 HIS A CA 1
ATOM 2194 C C . HIS A 1 278 ? -12.461 -17.516 -23.297 1 91.81 278 HIS A C 1
ATOM 2196 O O . HIS A 1 278 ? -13.195 -16.672 -22.766 1 91.81 278 HIS A O 1
ATOM 2202 N N . GLY A 1 279 ? -11.188 -17.391 -23.422 1 92.31 279 GLY A N 1
ATOM 2203 C CA . GLY A 1 279 ? -10.539 -16.141 -23.062 1 92.31 279 GLY A CA 1
ATOM 2204 C C . GLY A 1 279 ? -10.367 -15.977 -21.562 1 92.31 279 GLY A C 1
ATOM 2205 O O . GLY A 1 279 ? -10.109 -14.867 -21.094 1 92.31 279 GLY A O 1
ATOM 2206 N N . ASN A 1 280 ? -10.578 -17.047 -20.828 1 96 280 ASN A N 1
ATOM 2207 C CA . ASN A 1 280 ? -10.367 -17.016 -19.391 1 96 280 ASN A CA 1
ATOM 2208 C C . ASN A 1 280 ? -8.898 -16.781 -19.031 1 96 280 ASN A C 1
ATOM 2210 O O . ASN A 1 280 ? -8.047 -17.641 -19.312 1 96 280 ASN A O 1
ATOM 2214 N N . LEU A 1 281 ? -8.609 -15.688 -18.391 1 97.12 281 LEU A N 1
ATOM 2215 C CA . LEU A 1 281 ? -7.23 -15.266 -18.156 1 97.12 281 LEU A CA 1
ATOM 2216 C C . LEU A 1 281 ? -6.523 -16.219 -17.203 1 97.12 281 LEU A C 1
ATOM 2218 O O . LEU A 1 281 ? -5.328 -16.484 -17.344 1 97.12 281 LEU A O 1
ATOM 2222 N N . TYR A 1 282 ? -7.23 -16.672 -16.203 1 97 282 TYR A N 1
ATOM 2223 C CA . TYR A 1 282 ? -6.648 -17.625 -15.258 1 97 282 TYR A CA 1
ATOM 2224 C C . TYR A 1 282 ? -6.223 -18.906 -15.961 1 97 282 TYR A C 1
ATOM 2226 O O . TYR A 1 282 ? -5.125 -19.422 -15.719 1 97 282 TYR A O 1
ATOM 2234 N N . LEU A 1 283 ? -7.07 -19.391 -16.781 1 97.56 283 LEU A N 1
ATOM 2235 C CA . LEU A 1 283 ? -6.781 -20.625 -17.531 1 97.56 283 LEU A CA 1
ATOM 2236 C C . LEU A 1 283 ? -5.617 -20.406 -18.5 1 97.56 283 LEU A C 1
ATOM 2238 O O . LEU A 1 283 ? -4.754 -21.281 -18.625 1 97.56 283 LEU A O 1
ATOM 2242 N N . LEU A 1 284 ? -5.609 -19.297 -19.156 1 97.69 284 LEU A N 1
ATOM 2243 C CA . LEU A 1 284 ? -4.531 -18.984 -20.094 1 97.69 284 LEU A CA 1
ATOM 2244 C C . LEU A 1 284 ? -3.189 -18.922 -19.375 1 97.69 284 LEU A C 1
ATOM 2246 O O . LEU A 1 284 ? -2.172 -19.375 -19.906 1 97.69 284 LEU A O 1
ATOM 2250 N N . GLU A 1 285 ? -3.176 -18.344 -18.234 1 97.31 285 GLU A N 1
ATOM 2251 C CA . GLU A 1 285 ? -1.959 -18.312 -17.422 1 97.31 285 GLU A CA 1
ATOM 2252 C C . GLU A 1 285 ? -1.464 -19.719 -17.109 1 97.31 285 GLU A C 1
ATOM 2254 O O . GLU A 1 285 ? -0.28 -20.016 -17.281 1 97.31 285 GLU A O 1
ATOM 2259 N N . LYS A 1 286 ? -2.408 -20.578 -16.641 1 96.81 286 LYS A N 1
ATOM 2260 C CA . LYS A 1 286 ? -2.041 -21.938 -16.297 1 96.81 286 LYS A CA 1
ATOM 2261 C C . LYS A 1 286 ? -1.593 -22.719 -17.531 1 96.81 286 LYS A C 1
ATOM 2263 O O . LYS A 1 286 ? -0.689 -23.562 -17.453 1 96.81 286 LYS A O 1
ATOM 2268 N N . LEU A 1 287 ? -2.223 -22.422 -18.625 1 96.44 287 LEU A N 1
ATOM 2269 C CA . LEU A 1 287 ? -1.838 -23.047 -19.891 1 96.44 287 LEU A CA 1
ATOM 2270 C C . LEU A 1 287 ? -0.415 -22.656 -20.281 1 96.44 287 LEU A C 1
ATOM 2272 O O . LEU A 1 287 ? 0.378 -23.516 -20.688 1 96.44 287 LEU A O 1
ATOM 2276 N N . ALA A 1 288 ? -0.114 -21.391 -20.172 1 95.81 288 ALA A N 1
ATOM 2277 C CA . ALA A 1 288 ? 1.223 -20.906 -20.5 1 95.81 288 ALA A CA 1
ATOM 2278 C C . ALA A 1 288 ? 2.283 -21.578 -19.625 1 95.81 288 ALA A C 1
ATOM 2280 O O . ALA A 1 288 ? 3.324 -22.016 -20.141 1 95.81 288 ALA A O 1
ATOM 2281 N N . ILE A 1 289 ? 2.012 -21.734 -18.359 1 93.25 289 ILE A N 1
ATOM 2282 C CA . ILE A 1 289 ? 2.957 -22.328 -17.422 1 93.25 289 ILE A CA 1
ATOM 2283 C C . ILE A 1 289 ? 3.105 -23.828 -17.734 1 93.25 289 ILE A C 1
ATOM 2285 O O . ILE A 1 289 ? 4.207 -24.375 -17.656 1 93.25 289 ILE A O 1
ATOM 2289 N N . SER A 1 290 ? 2.029 -24.438 -18.047 1 92.81 290 SER A N 1
ATOM 2290 C CA . SER A 1 290 ? 2.076 -25.859 -18.406 1 92.81 290 SER A CA 1
ATOM 2291 C C . SER A 1 290 ? 2.891 -26.094 -19.672 1 92.81 290 SER A C 1
ATOM 2293 O O . SER A 1 290 ? 3.654 -27.047 -19.766 1 92.81 290 SER A O 1
ATOM 2295 N N . TYR A 1 291 ? 2.758 -25.219 -20.641 1 91.31 291 TYR A N 1
ATOM 2296 C CA . TYR A 1 291 ? 3.572 -25.312 -21.844 1 91.31 291 TYR A CA 1
ATOM 2297 C C . TYR A 1 291 ? 5.055 -25.156 -21.516 1 91.31 291 TYR A C 1
ATOM 2299 O O . TYR A 1 291 ? 5.895 -25.875 -22.062 1 91.31 291 TYR A O 1
ATOM 2307 N N . LEU A 1 292 ? 5.324 -24.234 -20.656 1 87.62 292 LEU A N 1
ATOM 2308 C CA . LEU A 1 292 ? 6.707 -23.953 -20.266 1 87.62 292 LEU A CA 1
ATOM 2309 C C . LEU A 1 292 ? 7.359 -25.203 -19.672 1 87.62 292 LEU A C 1
ATOM 2311 O O . LEU A 1 292 ? 8.555 -25.438 -19.875 1 87.62 292 LEU A O 1
ATOM 2315 N N . ASN A 1 293 ? 6.59 -25.953 -18.922 1 83.94 293 ASN A N 1
ATOM 2316 C CA . ASN A 1 293 ? 7.125 -27.125 -18.219 1 83.94 293 ASN A CA 1
ATOM 2317 C C . ASN A 1 293 ? 7.094 -28.359 -19.109 1 83.94 293 ASN A C 1
ATOM 2319 O O . ASN A 1 293 ? 7.637 -29.406 -18.75 1 83.94 293 ASN A O 1
ATOM 2323 N N . ASN A 1 294 ? 6.504 -28.156 -20.219 1 81.06 294 ASN A N 1
ATOM 2324 C CA . ASN A 1 294 ? 6.43 -29.281 -21.141 1 81.06 294 ASN A CA 1
ATOM 2325 C C . ASN A 1 294 ? 7.641 -29.328 -22.062 1 81.06 294 ASN A C 1
ATOM 2327 O O . ASN A 1 294 ? 8.281 -28.297 -22.312 1 81.06 294 ASN A O 1
ATOM 2331 N N . ASP A 1 295 ? 8.383 -30.422 -22.406 1 63.88 295 ASP A N 1
ATOM 2332 C CA . ASP A 1 295 ? 9.602 -30.656 -23.172 1 63.88 295 ASP A CA 1
ATOM 2333 C C . ASP A 1 295 ? 9.469 -30.109 -24.594 1 63.88 295 ASP A C 1
ATOM 2335 O O . ASP A 1 295 ? 10.453 -29.641 -25.172 1 63.88 295 ASP A O 1
ATOM 2339 N N . GLU A 1 296 ? 8.328 -30.172 -25.391 1 57.84 296 GLU A N 1
ATOM 2340 C CA . GLU A 1 296 ? 8.266 -29.844 -26.812 1 57.84 296 GLU A CA 1
ATOM 2341 C C . GLU A 1 296 ? 8.344 -28.344 -27.047 1 57.84 296 GLU A C 1
ATOM 2343 O O . GLU A 1 296 ? 8.328 -27.562 -26.094 1 57.84 296 GLU A O 1
ATOM 2348 N N . PRO A 1 297 ? 8.477 -27.953 -28.453 1 58.09 297 PRO A N 1
ATOM 2349 C CA . PRO A 1 297 ? 8.602 -26.547 -28.797 1 58.09 297 PRO A CA 1
ATOM 2350 C C . PRO A 1 297 ? 7.734 -25.641 -27.922 1 58.09 297 PRO A C 1
ATOM 2352 O O . PRO A 1 297 ? 6.902 -24.891 -28.438 1 58.09 297 PRO A O 1
ATOM 2355 N N . SER A 1 298 ? 8.008 -25.766 -26.562 1 71.31 298 SER A N 1
ATOM 2356 C CA . SER A 1 298 ? 7.109 -25.297 -25.5 1 71.31 298 SER A CA 1
ATOM 2357 C C . SER A 1 298 ? 7.297 -23.812 -25.219 1 71.31 298 SER A C 1
ATOM 2359 O O . SER A 1 298 ? 6.336 -23.109 -24.922 1 71.31 298 SER A O 1
ATOM 2361 N N . ILE A 1 299 ? 8.344 -23.422 -25.844 1 76.25 299 ILE A N 1
ATOM 2362 C CA . ILE A 1 299 ? 8.609 -22.031 -25.531 1 76.25 299 ILE A CA 1
ATOM 2363 C C . ILE A 1 299 ? 7.758 -21.125 -26.422 1 76.25 299 ILE A C 1
ATOM 2365 O O . ILE A 1 299 ? 7.25 -20.094 -25.969 1 76.25 299 ILE A O 1
ATOM 2369 N N . ILE A 1 300 ? 7.602 -21.547 -27.672 1 82.31 300 ILE A N 1
ATOM 2370 C CA . ILE A 1 300 ? 6.812 -20.75 -28.609 1 82.31 300 ILE A CA 1
ATOM 2371 C C . ILE A 1 300 ? 5.355 -20.719 -28.156 1 82.31 300 ILE A C 1
ATOM 2373 O O . ILE A 1 300 ? 4.727 -19.656 -28.141 1 82.31 300 ILE A O 1
ATOM 2377 N N . ASN A 1 301 ? 4.867 -21.922 -27.812 1 89.56 301 ASN A N 1
ATOM 2378 C CA . ASN A 1 301 ? 3.492 -21.984 -27.312 1 89.56 301 ASN A CA 1
ATOM 2379 C C . ASN A 1 301 ? 3.303 -21.156 -26.047 1 89.56 301 ASN A C 1
ATOM 2381 O O . ASN A 1 301 ? 2.271 -20.5 -25.875 1 89.56 301 ASN A O 1
ATOM 2385 N N . THR A 1 302 ? 4.297 -21.203 -25.234 1 93.38 302 THR A N 1
ATOM 2386 C CA . THR A 1 302 ? 4.254 -20.422 -24 1 93.38 302 THR A CA 1
ATOM 2387 C C . THR A 1 302 ? 4.191 -18.938 -24.312 1 93.38 302 THR A C 1
ATOM 2389 O O . THR A 1 302 ? 3.332 -18.219 -23.781 1 93.38 302 THR A O 1
ATOM 2392 N N . MET A 1 303 ? 5.012 -18.484 -25.203 1 91.44 303 MET A N 1
ATOM 2393 C CA . MET A 1 303 ? 5.078 -17.078 -25.562 1 91.44 303 MET A CA 1
ATOM 2394 C C . MET A 1 303 ? 3.783 -16.625 -26.234 1 91.44 303 MET A C 1
ATOM 2396 O O . MET A 1 303 ? 3.262 -15.555 -25.922 1 91.44 303 MET A O 1
ATOM 2400 N N . ASN A 1 304 ? 3.348 -17.453 -27.109 1 93.75 304 ASN A N 1
ATOM 2401 C CA . ASN A 1 304 ? 2.113 -17.125 -27.812 1 93.75 304 ASN A CA 1
ATOM 2402 C C . ASN A 1 304 ? 0.931 -17.031 -26.859 1 93.75 304 ASN A C 1
ATOM 2404 O O . ASN A 1 304 ? 0.07 -16.156 -27.016 1 93.75 304 ASN A O 1
ATOM 2408 N N . THR A 1 305 ? 0.89 -17.922 -25.953 1 96.62 305 THR A N 1
ATOM 2409 C CA . THR A 1 305 ? -0.204 -17.922 -24.984 1 96.62 305 THR A CA 1
ATOM 2410 C C . THR A 1 305 ? -0.147 -16.688 -24.109 1 96.62 305 THR A C 1
ATOM 2412 O O . THR A 1 305 ? -1.178 -16.078 -23.812 1 96.62 305 THR A O 1
ATOM 2415 N N . PHE A 1 306 ? 1.007 -16.281 -23.656 1 96.75 306 PHE A N 1
ATOM 2416 C CA . PHE A 1 306 ? 1.149 -15.062 -22.859 1 96.75 306 PHE A CA 1
ATOM 2417 C C . PHE A 1 306 ? 0.79 -13.844 -23.703 1 96.75 306 PHE A C 1
ATOM 2419 O O . PHE A 1 306 ? 0.197 -12.891 -23.188 1 96.75 306 PHE A O 1
ATOM 2426 N N . HIS A 1 307 ? 1.206 -13.906 -24.922 1 95.12 307 HIS A N 1
ATOM 2427 C CA . HIS A 1 307 ? 0.848 -12.805 -25.812 1 95.12 307 HIS A CA 1
ATOM 2428 C C . HIS A 1 307 ? -0.666 -12.688 -25.953 1 95.12 307 HIS A C 1
ATOM 2430 O O . HIS A 1 307 ? -1.207 -11.578 -25.938 1 95.12 307 HIS A O 1
ATOM 2436 N N . LYS A 1 308 ? -1.253 -13.828 -26.172 1 96.69 308 LYS A N 1
ATOM 2437 C CA . LYS A 1 308 ? -2.711 -13.852 -26.234 1 96.69 308 LYS A CA 1
ATOM 2438 C C . LYS A 1 308 ? -3.328 -13.289 -24.953 1 96.69 308 LYS A C 1
ATOM 2440 O O . LYS A 1 308 ? -4.273 -12.5 -25.016 1 96.69 308 LYS A O 1
ATOM 2445 N N . LEU A 1 309 ? -2.826 -13.688 -23.875 1 97.31 309 LEU A N 1
ATOM 2446 C CA . LEU A 1 309 ? -3.283 -13.211 -22.578 1 97.31 309 LEU A CA 1
ATOM 2447 C C . LEU A 1 309 ? -3.191 -11.695 -22.484 1 97.31 309 LEU A C 1
ATOM 2449 O O . LEU A 1 309 ? -4.145 -11.031 -22.062 1 97.31 309 LEU A O 1
ATOM 2453 N N . ARG A 1 310 ? -2.135 -11.078 -22.922 1 96 310 ARG A N 1
ATOM 2454 C CA . ARG A 1 310 ? -1.904 -9.641 -22.828 1 96 310 ARG A CA 1
ATOM 2455 C C . ARG A 1 310 ? -2.787 -8.883 -23.812 1 96 310 ARG A C 1
ATOM 2457 O O . ARG A 1 310 ? -3.146 -7.727 -23.578 1 96 310 ARG A O 1
ATOM 2464 N N . THR A 1 311 ? -3.094 -9.555 -24.891 1 96.19 311 THR A N 1
ATOM 2465 C CA . THR A 1 311 ? -3.973 -8.938 -25.875 1 96.19 311 THR A CA 1
ATOM 2466 C C . THR A 1 311 ? -5.391 -8.805 -25.328 1 96.19 311 THR A C 1
ATOM 2468 O O . THR A 1 311 ? -6.074 -7.812 -25.594 1 96.19 311 THR A O 1
ATOM 2471 N N . ILE A 1 312 ? -5.781 -9.797 -24.594 1 95.88 312 ILE A N 1
ATOM 2472 C CA . ILE A 1 312 ? -7.105 -9.766 -23.984 1 95.88 312 ILE A CA 1
ATOM 2473 C C . ILE A 1 312 ? -7.133 -8.75 -22.844 1 95.88 312 ILE A C 1
ATOM 2475 O O . ILE A 1 312 ? -8.062 -7.953 -22.75 1 95.88 312 ILE A O 1
ATOM 2479 N N . ASP A 1 313 ? -6.133 -8.766 -21.984 1 95.81 313 ASP A N 1
ATOM 2480 C CA . ASP A 1 313 ? -6.031 -7.871 -20.844 1 95.81 313 ASP A CA 1
ATOM 2481 C C . ASP A 1 313 ? -4.578 -7.531 -20.531 1 95.81 313 ASP A C 1
ATOM 2483 O O . ASP A 1 313 ? -3.895 -8.266 -19.828 1 95.81 313 ASP A O 1
ATOM 2487 N N . SER A 1 314 ? -4.199 -6.379 -20.906 1 94.88 314 SER A N 1
ATOM 2488 C CA . SER A 1 314 ? -2.809 -5.961 -20.75 1 94.88 314 SER A CA 1
ATOM 2489 C C . SER A 1 314 ? -2.514 -5.59 -19.297 1 94.88 314 SER A C 1
ATOM 2491 O O . SER A 1 314 ? -1.352 -5.465 -18.906 1 94.88 314 SER A O 1
ATOM 2493 N N . PHE A 1 315 ? -3.525 -5.531 -18.469 1 95.06 315 PHE A N 1
ATOM 2494 C CA . PHE A 1 315 ? -3.342 -5.133 -17.094 1 95.06 315 PHE A CA 1
ATOM 2495 C C . PHE A 1 315 ? -3.158 -6.352 -16.188 1 95.06 315 PHE A C 1
ATOM 2497 O O . PHE A 1 315 ? -2.85 -6.215 -15.008 1 95.06 315 PHE A O 1
ATOM 2504 N N . TYR A 1 316 ? -3.328 -7.504 -16.766 1 95.81 316 TYR A N 1
ATOM 2505 C CA . TYR A 1 316 ? -3.188 -8.734 -15.992 1 95.81 316 TYR A CA 1
ATOM 2506 C C . TYR A 1 316 ? -1.761 -8.906 -15.484 1 95.81 316 TYR A C 1
ATOM 2508 O O . TYR A 1 316 ? -0.803 -8.727 -16.25 1 95.81 316 TYR A O 1
ATOM 2516 N N . VAL A 1 317 ? -1.595 -9.297 -14.219 1 95.94 317 VAL A N 1
ATOM 2517 C CA . VAL A 1 317 ? -0.272 -9.297 -13.602 1 95.94 317 VAL A CA 1
ATOM 2518 C C . VAL A 1 317 ? 0.203 -10.734 -13.414 1 95.94 317 VAL A C 1
ATOM 2520 O O . VAL A 1 317 ? 1.407 -11.008 -13.406 1 95.94 317 VAL A O 1
ATOM 2523 N N . GLY A 1 318 ? -0.662 -11.672 -13.359 1 95.5 318 GLY A N 1
ATOM 2524 C CA . GLY A 1 318 ? -0.324 -13.047 -13.023 1 95.5 318 GLY A CA 1
ATOM 2525 C C . GLY A 1 318 ? 0.755 -13.625 -13.914 1 95.5 318 GLY A C 1
ATOM 2526 O O . GLY A 1 318 ? 0.595 -13.68 -15.133 1 95.5 318 GLY A O 1
ATOM 2527 N N . SER A 1 319 ? 1.897 -14.023 -13.367 1 96.5 319 SER A N 1
ATOM 2528 C CA . SER A 1 319 ? 3.012 -14.734 -13.992 1 96.5 319 SER A CA 1
ATOM 2529 C C . SER A 1 319 ? 3.656 -13.883 -15.086 1 96.5 319 SER A C 1
ATOM 2531 O O . SER A 1 319 ? 4.289 -14.422 -16 1 96.5 319 SER A O 1
ATOM 2533 N N . MET A 1 320 ? 3.48 -12.586 -15.008 1 97.25 320 MET A N 1
ATOM 2534 C CA . MET A 1 320 ? 4.102 -11.727 -16 1 97.25 320 MET A CA 1
ATOM 2535 C C . MET A 1 320 ? 5.617 -11.688 -15.828 1 97.25 320 MET A C 1
ATOM 2537 O O . MET A 1 320 ? 6.348 -11.391 -16.781 1 97.25 320 MET A O 1
ATOM 2541 N N . ASP A 1 321 ? 6.02 -11.961 -14.609 1 97.38 321 ASP A N 1
ATOM 2542 C CA . ASP A 1 321 ? 7.461 -12.047 -14.398 1 97.38 321 ASP A CA 1
ATOM 2543 C C . ASP A 1 321 ? 8.055 -13.242 -15.133 1 97.38 321 ASP A C 1
ATOM 2545 O O . ASP A 1 321 ? 9.164 -13.164 -15.664 1 97.38 321 ASP A O 1
ATOM 2549 N N . ILE A 1 322 ? 7.32 -14.328 -15.242 1 95.56 322 ILE A N 1
ATOM 2550 C CA . ILE A 1 322 ? 7.758 -15.484 -16.016 1 95.56 322 ILE A CA 1
ATOM 2551 C C . ILE A 1 322 ? 7.785 -15.133 -17.5 1 95.56 322 ILE A C 1
ATOM 2553 O O . ILE A 1 322 ? 8.742 -15.469 -18.203 1 95.56 322 ILE A O 1
ATOM 2557 N N . TYR A 1 323 ? 6.773 -14.477 -18.016 1 96.94 323 TYR A N 1
ATOM 2558 C CA . TYR A 1 323 ? 6.754 -14 -19.391 1 96.94 323 TYR A CA 1
ATOM 2559 C C . TYR A 1 323 ? 7.961 -13.109 -19.672 1 96.94 323 TYR A C 1
ATOM 2561 O O . TYR A 1 323 ? 8.617 -13.266 -20.703 1 96.94 323 TYR A O 1
ATOM 2569 N N . CYS A 1 324 ? 8.266 -12.195 -18.672 1 97.56 324 CYS A N 1
ATOM 2570 C CA . CYS A 1 324 ? 9.398 -11.281 -18.828 1 97.56 324 CYS A CA 1
ATOM 2571 C C . CYS A 1 324 ? 10.711 -12.047 -18.844 1 97.56 324 CYS A C 1
ATOM 2573 O O . CYS A 1 324 ? 11.656 -11.656 -19.531 1 97.56 324 CYS A O 1
ATOM 2575 N N . SER A 1 325 ? 10.805 -13.109 -18.062 1 95.25 325 SER A N 1
ATOM 2576 C CA . SER A 1 325 ? 12.008 -13.938 -18.078 1 95.25 325 SER A CA 1
ATOM 2577 C C . SER A 1 325 ? 12.234 -14.555 -19.453 1 95.25 325 SER A C 1
ATOM 2579 O O . SER A 1 325 ? 13.383 -14.711 -19.875 1 95.25 325 SER A O 1
ATOM 2581 N N . LEU A 1 326 ? 11.156 -14.906 -20.094 1 91.94 326 LEU A N 1
ATOM 2582 C CA . LEU A 1 326 ? 11.258 -15.461 -21.438 1 91.94 326 LEU A CA 1
ATOM 2583 C C . LEU A 1 326 ? 11.672 -14.391 -22.438 1 91.94 326 LEU A C 1
ATOM 2585 O O . LEU A 1 326 ? 12.461 -14.656 -23.344 1 91.94 326 LEU A O 1
ATOM 2589 N N . LEU A 1 327 ? 11.102 -13.219 -22.25 1 93.19 327 LEU A N 1
ATOM 2590 C CA . LEU A 1 327 ? 11.492 -12.102 -23.109 1 93.19 327 LEU A CA 1
ATOM 2591 C C . LEU A 1 327 ? 12.977 -11.797 -22.953 1 93.19 327 LEU A C 1
ATOM 2593 O O . LEU A 1 327 ? 13.664 -11.508 -23.938 1 93.19 327 LEU A O 1
ATOM 2597 N N . LYS A 1 328 ? 13.453 -11.852 -21.734 1 92.62 328 LYS A N 1
ATOM 2598 C CA . LYS A 1 328 ? 14.875 -11.641 -21.469 1 92.62 328 LYS A CA 1
ATOM 2599 C C . LYS A 1 328 ? 15.719 -12.711 -22.172 1 92.62 328 LYS A C 1
ATOM 2601 O O . LYS A 1 328 ? 16.734 -12.398 -22.781 1 92.62 328 LYS A O 1
ATOM 2606 N N . ARG A 1 329 ? 15.281 -13.961 -22.016 1 84.81 329 ARG A N 1
ATOM 2607 C CA . ARG A 1 329 ? 16 -15.078 -22.625 1 84.81 329 ARG A CA 1
ATOM 2608 C C . ARG A 1 329 ? 16.125 -14.906 -24.125 1 84.81 329 ARG A C 1
ATOM 2610 O O . ARG A 1 329 ? 17.141 -15.273 -24.719 1 84.81 329 ARG A O 1
ATOM 2617 N N . ARG A 1 330 ? 15.141 -14.305 -24.688 1 83.62 330 ARG A N 1
ATOM 2618 C CA . ARG A 1 330 ? 15.133 -14.094 -26.125 1 83.62 330 ARG A CA 1
ATOM 2619 C C . ARG A 1 330 ? 15.734 -12.734 -26.484 1 83.62 330 ARG A C 1
ATOM 2621 O O . ARG A 1 330 ? 15.75 -12.344 -27.656 1 83.62 330 ARG A O 1
ATOM 2628 N N . GLN A 1 331 ? 16.109 -11.969 -25.531 1 86.69 331 GLN A N 1
ATOM 2629 C CA . GLN A 1 331 ? 16.781 -10.68 -25.656 1 86.69 331 GLN A CA 1
ATOM 2630 C C . GLN A 1 331 ? 15.875 -9.656 -26.344 1 86.69 331 GLN A C 1
ATOM 2632 O O . GLN A 1 331 ? 16.328 -8.883 -27.188 1 86.69 331 GLN A O 1
ATOM 2637 N N . LEU A 1 332 ? 14.664 -9.82 -26.125 1 89.62 332 LEU A N 1
ATOM 2638 C CA . LEU A 1 332 ? 13.711 -8.859 -26.641 1 89.62 332 LEU A CA 1
ATOM 2639 C C . LEU A 1 332 ? 13.57 -7.66 -25.703 1 89.62 332 LEU A C 1
ATOM 2641 O O . LEU A 1 332 ? 12.578 -7.543 -24.984 1 89.62 332 LEU A O 1
ATOM 2645 N N . GLN A 1 333 ? 14.461 -6.75 -25.797 1 92.19 333 GLN A N 1
ATOM 2646 C CA . GLN A 1 333 ? 14.633 -5.656 -24.844 1 92.19 333 GLN A CA 1
ATOM 2647 C C . GLN A 1 333 ? 13.461 -4.68 -24.922 1 92.19 333 GLN A C 1
ATOM 2649 O O . GLN A 1 333 ? 12.969 -4.223 -23.891 1 92.19 333 GLN A O 1
ATOM 2654 N N . LEU A 1 334 ? 13.062 -4.328 -26.094 1 93.75 334 LEU A N 1
ATOM 2655 C CA . LEU A 1 334 ? 12 -3.342 -26.266 1 93.75 334 LEU A CA 1
ATOM 2656 C C . LEU A 1 334 ? 10.68 -3.859 -25.703 1 93.75 334 LEU A C 1
ATOM 2658 O O . LEU A 1 334 ? 9.977 -3.131 -24.984 1 93.75 334 LEU A O 1
ATOM 2662 N N . GLU A 1 335 ? 10.391 -5.105 -26.062 1 94.19 335 GLU A N 1
ATOM 2663 C CA . GLU A 1 335 ? 9.164 -5.711 -25.562 1 94.19 335 GLU A CA 1
ATOM 2664 C C . GLU A 1 335 ? 9.203 -5.852 -24.031 1 94.19 335 GLU A C 1
ATOM 2666 O O . GLU A 1 335 ? 8.203 -5.605 -23.359 1 94.19 335 GLU A O 1
ATOM 2671 N N . LEU A 1 336 ? 10.312 -6.27 -23.516 1 96.69 336 LEU A N 1
ATOM 2672 C CA . LEU A 1 336 ? 10.484 -6.41 -22.078 1 96.69 336 LEU A CA 1
ATOM 2673 C C . LEU A 1 336 ? 10.273 -5.074 -21.375 1 96.69 336 LEU A C 1
ATOM 2675 O O . LEU A 1 336 ? 9.594 -5.008 -20.344 1 96.69 336 LEU A O 1
ATOM 2679 N N . ASN A 1 337 ? 10.82 -4.039 -21.938 1 96.31 337 ASN A N 1
ATOM 2680 C CA . ASN A 1 337 ? 10.664 -2.707 -21.359 1 96.31 337 ASN A CA 1
ATOM 2681 C C . ASN A 1 337 ? 9.211 -2.256 -21.359 1 96.31 337 ASN A C 1
ATOM 2683 O O . ASN A 1 337 ? 8.742 -1.622 -20.406 1 96.31 337 ASN A O 1
ATOM 2687 N N . LYS A 1 338 ? 8.594 -2.564 -22.438 1 96.56 338 LYS A N 1
ATOM 2688 C CA . LYS A 1 338 ? 7.184 -2.188 -22.547 1 96.56 338 LYS A CA 1
ATOM 2689 C C . LYS A 1 338 ? 6.344 -2.877 -21.484 1 96.56 338 LYS A C 1
ATOM 2691 O O . LYS A 1 338 ? 5.531 -2.236 -20.812 1 96.56 338 LYS A O 1
ATOM 2696 N N . VAL A 1 339 ? 6.539 -4.184 -21.344 1 97.19 339 VAL A N 1
ATOM 2697 C CA . VAL A 1 339 ? 5.781 -4.941 -20.344 1 97.19 339 VAL A CA 1
ATOM 2698 C C . VAL A 1 339 ? 6.121 -4.438 -18.953 1 97.19 339 VAL A C 1
ATOM 2700 O O . VAL A 1 339 ? 5.234 -4.277 -18.109 1 97.19 339 VAL A O 1
ATOM 2703 N N . CYS A 1 340 ? 7.367 -4.16 -18.688 1 97.19 340 CYS A N 1
ATOM 2704 C CA . CYS A 1 340 ? 7.805 -3.658 -17.391 1 97.19 340 CYS A CA 1
ATOM 2705 C C . CYS A 1 340 ? 7.148 -2.32 -17.078 1 97.19 340 CYS A C 1
ATOM 2707 O O . CYS A 1 340 ? 6.668 -2.107 -15.961 1 97.19 340 CYS A O 1
ATOM 2709 N N . SER A 1 341 ? 7.16 -1.457 -18.062 1 96.25 341 SER A N 1
ATOM 2710 C CA . SER A 1 341 ? 6.559 -0.139 -17.891 1 96.25 341 SER A CA 1
ATOM 2711 C C . SER A 1 341 ? 5.07 -0.247 -17.578 1 96.25 341 SER A C 1
ATOM 2713 O O . SER A 1 341 ? 4.566 0.448 -16.703 1 96.25 341 SER A O 1
ATOM 2715 N N . ASP A 1 342 ? 4.406 -1.135 -18.297 1 95.81 342 ASP A N 1
ATOM 2716 C CA . ASP A 1 342 ? 2.986 -1.37 -18.047 1 95.81 342 ASP A CA 1
ATOM 2717 C C . ASP A 1 342 ? 2.752 -1.862 -16.625 1 95.81 342 ASP A C 1
ATOM 2719 O O . ASP A 1 342 ? 1.835 -1.396 -15.945 1 95.81 342 ASP A O 1
ATOM 2723 N N . LEU A 1 343 ? 3.555 -2.783 -16.188 1 96.44 343 LEU A N 1
ATOM 2724 C CA . LEU A 1 343 ? 3.393 -3.404 -14.867 1 96.44 343 LEU A CA 1
ATOM 2725 C C . LEU A 1 343 ? 3.641 -2.395 -13.758 1 96.44 343 LEU A C 1
ATOM 2727 O O . LEU A 1 343 ? 2.857 -2.305 -12.805 1 96.44 343 LEU A O 1
ATOM 2731 N N . VAL A 1 344 ? 4.684 -1.596 -13.852 1 94.5 344 VAL A N 1
ATOM 2732 C CA . VAL A 1 344 ? 5.066 -0.65 -12.812 1 94.5 344 VAL A CA 1
ATOM 2733 C C . VAL A 1 344 ? 4.043 0.483 -12.742 1 94.5 344 VAL A C 1
ATOM 2735 O O . VAL A 1 344 ? 3.664 0.919 -11.656 1 94.5 344 VAL A O 1
ATOM 2738 N N . ASN A 1 345 ? 3.562 0.949 -13.859 1 91.56 345 ASN A N 1
ATOM 2739 C CA . ASN A 1 345 ? 2.629 2.068 -13.914 1 91.56 345 ASN A CA 1
ATOM 2740 C C . ASN A 1 345 ? 1.251 1.675 -13.383 1 91.56 345 ASN A C 1
ATOM 2742 O O . ASN A 1 345 ? 0.574 2.48 -12.742 1 91.56 345 ASN A O 1
ATOM 2746 N N . ASN A 1 346 ? 0.931 0.455 -13.641 1 92.75 346 ASN A N 1
ATOM 2747 C CA . ASN A 1 346 ? -0.44 0.058 -13.336 1 92.75 346 ASN A CA 1
ATOM 2748 C C . ASN A 1 346 ? -0.52 -0.739 -12.039 1 92.75 346 ASN A C 1
ATOM 2750 O O . ASN A 1 346 ? -1.561 -0.755 -11.375 1 92.75 346 ASN A O 1
ATOM 2754 N N . ASN A 1 347 ? 0.521 -1.441 -11.688 1 93.12 347 ASN A N 1
ATOM 2755 C CA . ASN A 1 347 ? 0.524 -2.301 -10.508 1 93.12 347 ASN A CA 1
ATOM 2756 C C . ASN A 1 347 ? 1.837 -2.188 -9.734 1 93.12 347 ASN A C 1
ATOM 2758 O O . ASN A 1 347 ? 2.574 -3.168 -9.609 1 93.12 347 ASN A O 1
ATOM 2762 N N . PRO A 1 348 ? 2.117 -1.048 -9.094 1 89.94 348 PRO A N 1
ATOM 2763 C CA . PRO A 1 348 ? 3.402 -0.831 -8.422 1 89.94 348 PRO A CA 1
ATOM 2764 C C . PRO A 1 348 ? 3.541 -1.641 -7.133 1 89.94 348 PRO A C 1
ATOM 2766 O O . PRO A 1 348 ? 4.652 -1.807 -6.621 1 89.94 348 PRO A O 1
ATOM 2769 N N . ASN A 1 349 ? 2.508 -2.221 -6.668 1 88.19 349 ASN A N 1
ATOM 2770 C CA . ASN A 1 349 ? 2.578 -2.922 -5.391 1 88.19 349 ASN A CA 1
ATOM 2771 C C . ASN A 1 349 ? 2.559 -4.438 -5.582 1 88.19 349 ASN A C 1
ATOM 2773 O O . ASN A 1 349 ? 2.268 -5.18 -4.645 1 88.19 349 ASN A O 1
ATOM 2777 N N . CYS A 1 350 ? 2.871 -4.934 -6.734 1 93.94 350 CYS A N 1
ATOM 2778 C CA . CYS A 1 350 ? 2.898 -6.363 -7.027 1 93.94 350 CYS A CA 1
ATOM 2779 C C . CYS A 1 350 ? 4.328 -6.859 -7.184 1 93.94 350 CYS A C 1
ATOM 2781 O O . CYS A 1 350 ? 5.176 -6.16 -7.746 1 93.94 350 CYS A O 1
ATOM 2783 N N . VAL A 1 351 ? 4.582 -8.039 -6.691 1 96.12 351 VAL A N 1
ATOM 2784 C CA . VAL A 1 351 ? 5.91 -8.633 -6.727 1 96.12 351 VAL A CA 1
ATOM 2785 C C . VAL A 1 351 ? 6.34 -8.859 -8.172 1 96.12 351 VAL A C 1
ATOM 2787 O O . VAL A 1 351 ? 7.5 -8.648 -8.523 1 96.12 351 VAL A O 1
ATOM 2790 N N . GLU A 1 352 ? 5.41 -9.188 -9.039 1 97.5 352 GLU A N 1
ATOM 2791 C CA . GLU A 1 352 ? 5.699 -9.484 -10.438 1 97.5 352 GLU A CA 1
ATOM 2792 C C . GLU A 1 352 ? 6.246 -8.258 -11.156 1 97.5 352 GLU A C 1
ATOM 2794 O O . GLU A 1 352 ? 7.09 -8.383 -12.047 1 97.5 352 GLU A O 1
ATOM 2799 N N . SER A 1 353 ? 5.77 -7.066 -10.75 1 97.31 353 SER A N 1
ATOM 2800 C CA . SER A 1 353 ? 6.219 -5.828 -11.383 1 97.31 353 SER A CA 1
ATOM 2801 C C . SER A 1 353 ? 7.703 -5.586 -11.133 1 97.31 353 SER A C 1
ATOM 2803 O O . SER A 1 353 ? 8.469 -5.348 -12.07 1 97.31 353 SER A O 1
ATOM 2805 N N . TRP A 1 354 ? 8.102 -5.836 -9.961 1 97.44 354 TRP A N 1
ATOM 2806 C CA . TRP A 1 354 ? 9.477 -5.488 -9.609 1 97.44 354 TRP A CA 1
ATOM 2807 C C . TRP A 1 354 ? 10.438 -6.617 -9.969 1 97.44 354 TRP A C 1
ATOM 2809 O O . TRP A 1 354 ? 11.594 -6.371 -10.289 1 97.44 354 TRP A O 1
ATOM 2819 N N . THR A 1 355 ? 9.977 -7.828 -9.891 1 98.25 355 THR A N 1
ATOM 2820 C CA . THR A 1 355 ? 10.781 -8.922 -10.43 1 98.25 355 THR A CA 1
ATOM 2821 C C . THR A 1 355 ? 11.039 -8.719 -11.922 1 98.25 355 THR A C 1
ATOM 2823 O O . THR A 1 355 ? 12.133 -9 -12.414 1 98.25 355 THR A O 1
ATOM 2826 N N . SER A 1 356 ? 10.031 -8.234 -12.641 1 98.44 356 SER A N 1
ATOM 2827 C CA . SER A 1 356 ? 10.172 -7.961 -14.062 1 98.44 356 SER A CA 1
ATOM 2828 C C . SER A 1 356 ? 11.164 -6.828 -14.312 1 98.44 356 SER A C 1
ATOM 2830 O O . SER A 1 356 ? 11.984 -6.898 -15.234 1 98.44 356 SER A O 1
ATOM 2832 N N . VAL A 1 357 ? 11.156 -5.793 -13.508 1 97.94 357 VAL A N 1
ATOM 2833 C CA . VAL A 1 357 ? 12.102 -4.684 -13.633 1 97.94 357 VAL A CA 1
ATOM 2834 C C . VAL A 1 357 ? 13.516 -5.18 -13.367 1 97.94 357 VAL A C 1
ATOM 2836 O O . VAL A 1 357 ? 14.469 -4.754 -14.023 1 97.94 357 VAL A O 1
ATOM 2839 N N . ALA A 1 358 ? 13.594 -6.043 -12.359 1 98.19 358 ALA A N 1
ATOM 2840 C CA . ALA A 1 358 ? 14.898 -6.637 -12.07 1 98.19 358 ALA A CA 1
ATOM 2841 C C . ALA A 1 358 ? 15.438 -7.391 -13.281 1 98.19 358 ALA A C 1
ATOM 2843 O O . ALA A 1 358 ? 16.625 -7.316 -13.586 1 98.19 358 ALA A O 1
ATOM 2844 N N . LEU A 1 359 ? 14.586 -8.086 -13.938 1 98 359 LEU A N 1
ATOM 2845 C CA . LEU A 1 359 ? 14.969 -8.812 -15.141 1 98 359 LEU A CA 1
ATOM 2846 C C . LEU A 1 359 ? 15.453 -7.859 -16.234 1 98 359 LEU A C 1
ATOM 2848 O O . LEU A 1 359 ? 16.422 -8.148 -16.922 1 98 359 LEU A O 1
ATOM 2852 N N . TYR A 1 360 ? 14.766 -6.754 -16.359 1 97.44 360 TYR A N 1
ATOM 2853 C CA . TYR A 1 360 ? 15.148 -5.742 -17.344 1 97.44 360 TYR A CA 1
ATOM 2854 C C . TYR A 1 360 ? 16.547 -5.211 -17.047 1 97.44 360 TYR A C 1
ATOM 2856 O O . TYR A 1 360 ? 17.375 -5.105 -17.969 1 97.44 360 TYR A O 1
ATOM 2864 N N . HIS A 1 361 ? 16.859 -4.902 -15.789 1 97.06 361 HIS A N 1
ATOM 2865 C CA . HIS A 1 361 ? 18.188 -4.406 -15.422 1 97.06 361 HIS A CA 1
ATOM 2866 C C . HIS A 1 361 ? 19.25 -5.492 -15.57 1 97.06 361 HIS A C 1
ATOM 2868 O O . HIS A 1 361 ? 20.391 -5.203 -15.922 1 97.06 361 HIS A O 1
ATOM 2874 N N . SER A 1 362 ? 18.875 -6.688 -15.25 1 95.5 362 SER A N 1
ATOM 2875 C CA . SER A 1 362 ? 19.797 -7.805 -15.453 1 95.5 362 SER A CA 1
ATOM 2876 C C . SER A 1 362 ? 20.156 -7.969 -16.922 1 95.5 362 SER A C 1
ATOM 2878 O O . SER A 1 362 ? 21.297 -8.289 -17.25 1 95.5 362 SER A O 1
ATOM 2880 N N . LEU A 1 363 ? 19.141 -7.812 -17.797 1 93.88 363 LEU A N 1
ATOM 2881 C CA . LEU A 1 363 ? 19.391 -7.863 -19.234 1 93.88 363 LEU A CA 1
ATOM 2882 C C . LEU A 1 363 ? 20.391 -6.789 -19.656 1 93.88 363 LEU A C 1
ATOM 2884 O O . LEU A 1 363 ? 21.234 -7.031 -20.516 1 93.88 363 LEU A O 1
ATOM 2888 N N . LYS A 1 364 ? 20.344 -5.633 -19 1 93.12 364 LYS A N 1
ATOM 2889 C CA . LYS A 1 364 ? 21.234 -4.508 -19.281 1 93.12 364 LYS A CA 1
ATOM 2890 C C . LYS A 1 364 ? 22.562 -4.652 -18.547 1 93.12 364 LYS A C 1
ATOM 2892 O O . LYS A 1 364 ? 23.406 -3.75 -18.594 1 93.12 364 LYS A O 1
ATOM 2897 N N . GLU A 1 365 ? 22.734 -5.699 -17.781 1 91.25 365 GLU A N 1
ATOM 2898 C CA . GLU A 1 365 ? 23.938 -6.02 -17.031 1 91.25 365 GLU A CA 1
ATOM 2899 C C . GLU A 1 365 ? 24.188 -5.004 -15.93 1 91.25 365 GLU A C 1
ATOM 2901 O O . GLU A 1 365 ? 25.344 -4.672 -15.633 1 91.25 365 GLU A O 1
ATOM 2906 N N . ASN A 1 366 ? 23.125 -4.391 -15.578 1 95.12 366 ASN A N 1
ATOM 2907 C CA . ASN A 1 366 ? 23.156 -3.576 -14.375 1 95.12 366 ASN A CA 1
ATOM 2908 C C . ASN A 1 366 ? 22.75 -4.379 -13.141 1 95.12 366 ASN A C 1
ATOM 2910 O O . ASN A 1 366 ? 21.641 -4.234 -12.641 1 95.12 366 ASN A O 1
ATOM 2914 N N . ASN A 1 367 ? 23.672 -5.055 -12.562 1 94.56 367 ASN A N 1
ATOM 2915 C CA . ASN A 1 367 ? 23.391 -6.047 -11.531 1 94.56 367 ASN A CA 1
ATOM 2916 C C . ASN A 1 367 ? 23.031 -5.391 -10.203 1 94.56 367 ASN A C 1
ATOM 2918 O O . ASN A 1 367 ? 22.25 -5.938 -9.43 1 94.56 367 ASN A O 1
ATOM 2922 N N . GLU A 1 368 ? 23.625 -4.285 -9.977 1 94.38 368 GLU A N 1
ATOM 2923 C CA . GLU A 1 368 ? 23.312 -3.586 -8.727 1 94.38 368 GLU A CA 1
ATOM 2924 C C . GLU A 1 368 ? 21.844 -3.18 -8.68 1 94.38 368 GLU A C 1
ATOM 2926 O O . GLU A 1 368 ? 21.156 -3.439 -7.691 1 94.38 368 GLU A O 1
ATOM 2931 N N . LYS A 1 369 ? 21.406 -2.627 -9.75 1 95.19 369 LYS A N 1
ATOM 2932 C CA . LYS A 1 369 ? 20.016 -2.217 -9.82 1 95.19 369 LYS A CA 1
ATOM 2933 C C . LYS A 1 369 ? 19.078 -3.43 -9.859 1 95.19 369 LYS A C 1
ATOM 2935 O O . LYS A 1 369 ? 17.969 -3.383 -9.328 1 95.19 369 LYS A O 1
ATOM 2940 N N . ALA A 1 370 ? 19.516 -4.465 -10.516 1 97.81 370 ALA A N 1
ATOM 2941 C CA . ALA A 1 370 ? 18.734 -5.695 -10.562 1 97.81 370 ALA A CA 1
ATOM 2942 C C . ALA A 1 370 ? 18.5 -6.254 -9.164 1 97.81 370 ALA A C 1
ATOM 2944 O O . ALA A 1 370 ? 17.375 -6.605 -8.797 1 97.81 370 ALA A O 1
ATOM 2945 N N . LEU A 1 371 ? 19.578 -6.234 -8.383 1 97.56 371 LEU A N 1
ATOM 2946 C CA . LEU A 1 371 ? 19.5 -6.77 -7.027 1 97.56 371 LEU A CA 1
ATOM 2947 C C . LEU A 1 371 ? 18.641 -5.883 -6.141 1 97.56 371 LEU A C 1
ATOM 2949 O O . LEU A 1 371 ? 17.875 -6.383 -5.309 1 97.56 371 LEU A O 1
ATOM 2953 N N . GLU A 1 372 ? 18.75 -4.605 -6.352 1 94.5 372 GLU A N 1
ATOM 2954 C CA . GLU A 1 372 ? 17.922 -3.668 -5.609 1 94.5 372 GLU A CA 1
ATOM 2955 C C . GLU A 1 372 ? 16.438 -3.922 -5.867 1 94.5 372 GLU A C 1
ATOM 2957 O O . GLU A 1 372 ? 15.625 -3.904 -4.938 1 94.5 372 GLU A O 1
ATOM 2962 N N . ASN A 1 373 ? 16.078 -4.168 -7.113 1 96.81 373 ASN A N 1
ATOM 2963 C CA . ASN A 1 373 ? 14.68 -4.375 -7.48 1 96.81 373 ASN A CA 1
ATOM 2964 C C . ASN A 1 373 ? 14.18 -5.754 -7.043 1 96.81 373 ASN A C 1
ATOM 2966 O O . ASN A 1 373 ? 13 -5.922 -6.734 1 96.81 373 ASN A O 1
ATOM 2970 N N . VAL A 1 374 ? 15.023 -6.746 -6.98 1 98.06 374 VAL A N 1
ATOM 2971 C CA . VAL A 1 374 ? 14.633 -8.047 -6.445 1 98.06 374 VAL A CA 1
ATOM 2972 C C . VAL A 1 374 ? 14.32 -7.918 -4.953 1 98.06 374 VAL A C 1
ATOM 2974 O O . VAL A 1 374 ? 13.352 -8.5 -4.465 1 98.06 374 VAL A O 1
ATOM 2977 N N . ASP A 1 375 ? 15.164 -7.164 -4.293 1 95.38 375 ASP A N 1
ATOM 2978 C CA . ASP A 1 375 ? 14.945 -6.961 -2.865 1 95.38 375 ASP A CA 1
ATOM 2979 C C . ASP A 1 375 ? 13.633 -6.219 -2.611 1 95.38 375 ASP A C 1
ATOM 2981 O O . ASP A 1 375 ? 12.93 -6.508 -1.646 1 95.38 375 ASP A O 1
ATOM 2985 N N . ARG A 1 376 ? 13.398 -5.266 -3.445 1 92.56 376 ARG A N 1
ATOM 2986 C CA . ARG A 1 376 ? 12.117 -4.574 -3.365 1 92.56 376 ARG A CA 1
ATOM 2987 C C . ARG A 1 376 ? 10.953 -5.547 -3.559 1 92.56 376 ARG A C 1
ATOM 2989 O O . ARG A 1 376 ? 9.953 -5.48 -2.838 1 92.56 376 ARG A O 1
ATOM 2996 N N . ALA A 1 377 ? 11.031 -6.449 -4.574 1 96.44 377 ALA A N 1
ATOM 2997 C CA . ALA A 1 377 ? 10.008 -7.457 -4.828 1 96.44 377 ALA A CA 1
ATOM 2998 C C . ALA A 1 377 ? 9.805 -8.352 -3.604 1 96.44 377 ALA A C 1
ATOM 3000 O O . ALA A 1 377 ? 8.664 -8.625 -3.211 1 96.44 377 ALA A O 1
ATOM 3001 N N . LEU A 1 378 ? 10.891 -8.703 -2.945 1 95.44 378 LEU A N 1
ATOM 3002 C CA . LEU A 1 378 ? 10.844 -9.609 -1.804 1 95.44 378 LEU A CA 1
ATOM 3003 C C . LEU A 1 378 ? 10.297 -8.906 -0.569 1 95.44 378 LEU A C 1
ATOM 3005 O O . LEU A 1 378 ? 9.734 -9.547 0.32 1 95.44 378 LEU A O 1
ATOM 3009 N N . SER A 1 379 ? 10.422 -7.57 -0.495 1 88.56 379 SER A N 1
ATOM 3010 C CA . SER A 1 379 ? 9.844 -6.801 0.6 1 88.56 379 SER A CA 1
ATOM 3011 C C . SER A 1 379 ? 8.32 -6.766 0.501 1 88.56 379 SER A C 1
ATOM 3013 O O . SER A 1 379 ? 7.629 -6.645 1.515 1 88.56 379 SER A O 1
ATOM 3015 N N . ILE A 1 380 ? 7.828 -6.879 -0.7 1 88.81 380 ILE A N 1
ATOM 3016 C CA . ILE A 1 380 ? 6.387 -6.898 -0.932 1 88.81 380 ILE A CA 1
ATOM 3017 C C . ILE A 1 380 ? 5.828 -8.273 -0.589 1 88.81 380 ILE A C 1
ATOM 3019 O O . ILE A 1 380 ? 4.844 -8.391 0.146 1 88.81 380 ILE A O 1
ATOM 3023 N N . ARG A 1 381 ? 6.48 -9.305 -1.068 1 91.44 381 ARG A N 1
ATOM 3024 C CA . ARG A 1 381 ? 6.082 -10.688 -0.815 1 91.44 381 ARG A CA 1
ATOM 3025 C C . ARG A 1 381 ? 7.297 -11.586 -0.647 1 91.44 381 ARG A C 1
ATOM 3027 O O . ARG A 1 381 ? 7.836 -12.102 -1.63 1 91.44 381 ARG A O 1
ATOM 3034 N N . GLU A 1 382 ? 7.609 -11.922 0.52 1 90.19 382 GLU A N 1
ATOM 3035 C CA . GLU A 1 382 ? 8.805 -12.688 0.844 1 90.19 382 GLU A CA 1
ATOM 3036 C C . GLU A 1 382 ? 8.703 -14.117 0.329 1 90.19 382 GLU A C 1
ATOM 3038 O O . GLU A 1 382 ? 9.719 -14.758 0.032 1 90.19 382 GLU A O 1
ATOM 3043 N N . SER A 1 383 ? 7.523 -14.625 0.076 1 90.94 383 SER A N 1
ATOM 3044 C CA . SER A 1 383 ? 7.312 -16.031 -0.267 1 90.94 383 SER A CA 1
ATOM 3045 C C . SER A 1 383 ? 7.27 -16.219 -1.778 1 90.94 383 SER A C 1
ATOM 3047 O O . SER A 1 383 ? 6.824 -17.266 -2.26 1 90.94 383 SER A O 1
ATOM 3049 N N . HIS A 1 384 ? 7.691 -15.273 -2.498 1 94.75 384 HIS A N 1
ATOM 3050 C CA . HIS A 1 384 ? 7.703 -15.391 -3.951 1 94.75 384 HIS A CA 1
ATOM 3051 C C . HIS A 1 384 ? 8.922 -16.172 -4.426 1 94.75 384 HIS A C 1
ATOM 3053 O O . HIS A 1 384 ? 10.023 -15.633 -4.527 1 94.75 384 HIS A O 1
ATOM 3059 N N . ALA A 1 385 ? 8.781 -17.344 -4.859 1 95.69 385 ALA A N 1
ATOM 3060 C CA . ALA A 1 385 ? 9.859 -18.281 -5.184 1 95.69 385 ALA A CA 1
ATOM 3061 C C . ALA A 1 385 ? 10.703 -17.75 -6.34 1 95.69 385 ALA A C 1
ATOM 3063 O O . ALA A 1 385 ? 11.93 -17.828 -6.301 1 95.69 385 ALA A O 1
ATOM 3064 N N . TYR A 1 386 ? 10.07 -17.234 -7.32 1 96.5 386 TYR A N 1
ATOM 3065 C CA . TYR A 1 386 ? 10.805 -16.812 -8.508 1 96.5 386 TYR A CA 1
ATOM 3066 C C . TYR A 1 386 ? 11.742 -15.656 -8.195 1 96.5 386 TYR A C 1
ATOM 3068 O O . TYR A 1 386 ? 12.828 -15.562 -8.766 1 96.5 386 TYR A O 1
ATOM 3076 N N . ALA A 1 387 ? 11.336 -14.766 -7.352 1 97.94 387 ALA A N 1
ATOM 3077 C CA . ALA A 1 387 ? 12.195 -13.656 -6.953 1 97.94 387 ALA A CA 1
ATOM 3078 C C . ALA A 1 387 ? 13.477 -14.164 -6.297 1 97.94 387 ALA A C 1
ATOM 3080 O O . ALA A 1 387 ? 14.562 -13.641 -6.555 1 97.94 387 ALA A O 1
ATOM 3081 N N . HIS A 1 388 ? 13.344 -15.156 -5.48 1 97.88 388 HIS A N 1
ATOM 3082 C CA . HIS A 1 388 ? 14.516 -15.773 -4.871 1 97.88 388 HIS A CA 1
ATOM 3083 C C . HIS A 1 388 ? 15.406 -16.422 -5.922 1 97.88 388 HIS A C 1
ATOM 3085 O O . HIS A 1 388 ? 16.641 -16.297 -5.863 1 97.88 388 HIS A O 1
ATOM 3091 N N . ALA A 1 389 ? 14.797 -17.109 -6.793 1 97.69 389 ALA A N 1
ATOM 3092 C CA . ALA A 1 389 ? 15.547 -17.75 -7.867 1 97.69 389 ALA A CA 1
ATOM 3093 C C . ALA A 1 389 ? 16.297 -16.719 -8.703 1 97.69 389 ALA A C 1
ATOM 3095 O O . ALA A 1 389 ? 17.469 -16.922 -9.055 1 97.69 389 ALA A O 1
ATOM 3096 N N . LEU A 1 390 ? 15.633 -15.648 -9 1 97.56 390 LEU A N 1
ATOM 3097 C CA . LEU A 1 390 ? 16.25 -14.578 -9.781 1 97.56 390 LEU A CA 1
ATOM 3098 C C . LEU A 1 390 ? 17.438 -13.977 -9.047 1 97.56 390 LEU A C 1
ATOM 3100 O O . LEU A 1 390 ? 18.469 -13.695 -9.648 1 97.56 390 LEU A O 1
ATOM 3104 N N . LYS A 1 391 ? 17.297 -13.758 -7.777 1 98.06 391 LYS A N 1
ATOM 3105 C CA . LYS A 1 391 ? 18.391 -13.242 -6.965 1 98.06 391 LYS A CA 1
ATOM 3106 C C . LYS A 1 391 ? 19.609 -14.156 -7.039 1 98.06 391 LYS A C 1
ATOM 3108 O O . LYS A 1 391 ? 20.734 -13.688 -7.219 1 98.06 391 LYS A O 1
ATOM 3113 N N . GLY A 1 392 ? 19.375 -15.422 -6.867 1 97.75 392 GLY A N 1
ATOM 3114 C CA . GLY A 1 392 ? 20.453 -16.391 -6.996 1 97.75 392 GLY A CA 1
ATOM 3115 C C . GLY A 1 392 ? 21.109 -16.375 -8.367 1 97.75 392 GLY A C 1
ATOM 3116 O O . GLY A 1 392 ? 22.328 -16.453 -8.484 1 97.75 392 GLY A O 1
ATOM 3117 N N . ASP A 1 393 ? 20.297 -16.281 -9.383 1 96.06 393 ASP A N 1
ATOM 3118 C CA . ASP A 1 393 ? 20.781 -16.266 -10.758 1 96.06 393 ASP A CA 1
ATOM 3119 C C . ASP A 1 393 ? 21.688 -15.062 -11.008 1 96.06 393 ASP A C 1
ATOM 3121 O O . ASP A 1 393 ? 22.688 -15.172 -11.719 1 96.06 393 ASP A O 1
ATOM 3125 N N . ILE A 1 394 ? 21.297 -13.93 -10.477 1 96.81 394 ILE A N 1
ATOM 3126 C CA . ILE A 1 394 ? 22.078 -12.711 -10.641 1 96.81 394 ILE A CA 1
ATOM 3127 C C . ILE A 1 394 ? 23.438 -12.883 -9.945 1 96.81 394 ILE A C 1
ATOM 3129 O O . ILE A 1 394 ? 24.484 -12.562 -10.523 1 96.81 394 ILE A O 1
ATOM 3133 N N . PHE A 1 395 ? 23.484 -13.484 -8.781 1 97.12 395 PHE A N 1
ATOM 3134 C CA . PHE A 1 395 ? 24.719 -13.727 -8.07 1 97.12 395 PHE A CA 1
ATOM 3135 C C . PHE A 1 395 ? 25.578 -14.75 -8.812 1 97.12 395 PHE A C 1
ATOM 3137 O O . PHE A 1 395 ? 26.812 -14.633 -8.836 1 97.12 395 PHE A O 1
ATOM 3144 N N . MET A 1 396 ? 24.953 -15.703 -9.383 1 94.88 396 MET A N 1
ATOM 3145 C CA . MET A 1 396 ? 25.688 -16.688 -10.172 1 94.88 396 MET A CA 1
ATOM 3146 C C . MET A 1 396 ? 26.359 -16.047 -11.367 1 94.88 396 MET A C 1
ATOM 3148 O O . MET A 1 396 ? 27.484 -16.406 -11.727 1 94.88 396 MET A O 1
ATOM 3152 N N . SER A 1 397 ? 25.641 -15.125 -11.977 1 91.19 397 SER A N 1
ATOM 3153 C CA . SER A 1 397 ? 26.188 -14.422 -13.133 1 91.19 397 SER A CA 1
ATOM 3154 C C . SER A 1 397 ? 27.375 -13.539 -12.727 1 91.19 397 SER A C 1
ATOM 3156 O O . SER A 1 397 ? 28.25 -13.273 -13.547 1 91.19 397 SER A O 1
ATOM 3158 N N . LEU A 1 398 ? 27.359 -13.156 -11.461 1 93.25 398 LEU A N 1
ATOM 3159 C CA . LEU A 1 398 ? 28.453 -12.352 -10.922 1 93.25 398 LEU A CA 1
ATOM 3160 C C . LEU A 1 398 ? 29.562 -13.242 -10.398 1 93.25 398 LEU A C 1
ATOM 3162 O O . LEU A 1 398 ? 30.547 -12.75 -9.828 1 93.25 398 LEU A O 1
ATOM 3166 N N . GLU A 1 399 ? 29.422 -14.586 -10.539 1 93.5 399 GLU A N 1
ATOM 3167 C CA . GLU A 1 399 ? 30.391 -15.586 -10.094 1 93.5 399 GLU A CA 1
ATOM 3168 C C . GLU A 1 399 ? 30.562 -15.547 -8.578 1 93.5 399 GLU A C 1
ATOM 3170 O O . GLU A 1 399 ? 31.688 -15.602 -8.078 1 93.5 399 GLU A O 1
ATOM 3175 N N . GLU A 1 400 ? 29.484 -15.242 -8.016 1 96.19 400 GL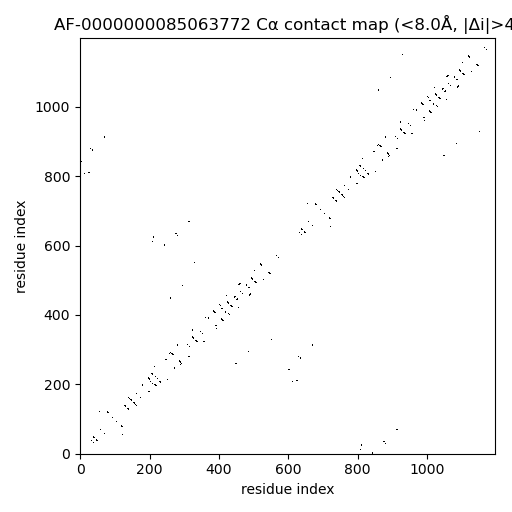U A N 1
ATOM 3176 C CA . GLU A 1 400 ? 29.422 -15.281 -6.555 1 96.19 400 GLU A CA 1
ATOM 3177 C C . GLU A 1 400 ? 28.484 -16.375 -6.066 1 96.19 400 GLU A C 1
ATOM 3179 O O . GLU A 1 400 ? 27.438 -16.078 -5.465 1 96.19 400 GLU A O 1
ATOM 3184 N N . PRO A 1 401 ? 28.859 -17.609 -6.184 1 95.75 401 PRO A N 1
ATOM 3185 C CA . PRO A 1 401 ? 27.969 -18.719 -5.848 1 95.75 401 PRO A CA 1
ATOM 3186 C C . PRO A 1 401 ? 27.672 -18.797 -4.352 1 95.75 401 PRO A C 1
ATOM 3188 O O . PRO A 1 401 ? 26.578 -19.234 -3.963 1 95.75 401 PRO A O 1
ATOM 3191 N N . LYS A 1 402 ? 28.594 -18.344 -3.533 1 97 402 LYS A N 1
ATOM 3192 C CA . LYS A 1 402 ? 28.359 -18.391 -2.092 1 97 402 LYS A CA 1
ATOM 3193 C C . LYS A 1 402 ? 27.219 -17.453 -1.692 1 97 402 LYS A C 1
ATOM 3195 O O . LYS A 1 402 ? 26.422 -17.781 -0.807 1 97 402 LYS A O 1
ATOM 3200 N N . GLU A 1 403 ? 27.172 -16.375 -2.396 1 96.81 403 GLU A N 1
ATOM 3201 C CA . GLU A 1 403 ? 26.094 -15.406 -2.139 1 96.81 403 GLU A CA 1
ATOM 3202 C C . GLU A 1 403 ? 24.781 -15.867 -2.758 1 96.81 403 GLU A C 1
ATOM 3204 O O . GLU A 1 403 ? 23.703 -15.492 -2.291 1 96.81 403 GLU A O 1
ATOM 3209 N N . ALA A 1 404 ? 24.797 -16.719 -3.777 1 97.94 404 ALA A N 1
ATOM 3210 C CA . ALA A 1 404 ? 23.625 -17.203 -4.516 1 97.94 404 ALA A CA 1
ATOM 3211 C C . ALA A 1 404 ? 22.906 -18.312 -3.754 1 97.94 404 ALA A C 1
ATOM 3213 O O . ALA A 1 404 ? 21.688 -18.438 -3.836 1 97.94 404 ALA A O 1
ATOM 3214 N N . LEU A 1 405 ? 23.656 -19.062 -3.029 1 97.94 405 LEU A N 1
ATOM 3215 C CA . LEU A 1 405 ? 23.219 -20.328 -2.471 1 97.94 405 LEU A CA 1
ATOM 3216 C C . LEU A 1 405 ? 22.031 -20.125 -1.543 1 97.94 405 LEU A C 1
ATOM 3218 O O . LEU A 1 405 ? 21.016 -20.828 -1.668 1 97.94 405 LEU A O 1
ATOM 3222 N N . PRO A 1 406 ? 22.031 -19.125 -0.604 1 97.88 406 PRO A N 1
ATOM 3223 C CA . PRO A 1 406 ? 20.891 -18.984 0.299 1 97.88 406 PRO A CA 1
ATOM 3224 C C . PRO A 1 406 ? 19.594 -18.688 -0.442 1 97.88 406 PRO A C 1
ATOM 3226 O O . PRO A 1 406 ? 18.531 -19.219 -0.085 1 97.88 406 PRO A O 1
ATOM 3229 N N . SER A 1 407 ? 19.641 -17.875 -1.439 1 98 407 SER A N 1
ATOM 3230 C CA . SER A 1 407 ? 18.453 -17.516 -2.205 1 98 407 SER A CA 1
ATOM 3231 C C . SER A 1 407 ? 17.938 -18.688 -3.025 1 98 407 SER A C 1
ATOM 3233 O O . SER A 1 407 ? 16.719 -18.906 -3.123 1 98 407 SER A O 1
ATOM 3235 N N . LEU A 1 408 ? 18.828 -19.438 -3.584 1 98.25 408 LEU A N 1
ATOM 3236 C CA . LEU A 1 408 ? 18.438 -20.594 -4.395 1 98.25 408 LEU A CA 1
ATOM 3237 C C . LEU A 1 408 ? 17.859 -21.703 -3.523 1 98.25 408 LEU A C 1
ATOM 3239 O O . LEU A 1 408 ? 16.922 -22.391 -3.928 1 98.25 408 LEU A O 1
ATOM 3243 N N . GLU A 1 409 ? 18.422 -21.859 -2.371 1 97.94 409 GLU A N 1
ATOM 3244 C CA . GLU A 1 409 ? 17.875 -22.812 -1.418 1 97.94 409 GLU A CA 1
ATOM 3245 C C . GLU A 1 409 ? 16.453 -22.422 -1.005 1 97.94 409 GLU A C 1
ATOM 3247 O O . GLU A 1 409 ? 15.57 -23.281 -0.93 1 97.94 409 GLU A O 1
ATOM 3252 N N . ARG A 1 410 ? 16.281 -21.156 -0.776 1 96.94 410 ARG A N 1
ATOM 3253 C CA . ARG A 1 410 ? 14.961 -20.672 -0.391 1 96.94 410 ARG A CA 1
ATOM 3254 C C . ARG A 1 410 ? 13.961 -20.844 -1.526 1 96.94 410 ARG A C 1
ATOM 3256 O O . ARG A 1 410 ? 12.805 -21.203 -1.293 1 96.94 410 ARG A O 1
ATOM 3263 N N . ALA A 1 411 ? 14.359 -20.531 -2.725 1 97.06 411 ALA A N 1
ATOM 3264 C CA . ALA A 1 411 ? 13.5 -20.719 -3.889 1 97.06 411 ALA A CA 1
ATOM 3265 C C . ALA A 1 411 ? 13.023 -22.172 -3.996 1 97.06 411 ALA A C 1
ATOM 3267 O O . ALA A 1 411 ? 11.836 -22.422 -4.215 1 97.06 411 ALA A O 1
ATOM 3268 N N . PHE A 1 412 ? 13.93 -23.094 -3.768 1 95.75 412 PHE A N 1
ATOM 3269 C CA . PHE A 1 412 ? 13.609 -24.516 -3.861 1 95.75 412 PHE A CA 1
ATOM 3270 C C . PHE A 1 412 ? 12.719 -24.938 -2.705 1 95.75 412 PHE A C 1
ATOM 3272 O O . PHE A 1 412 ? 11.844 -25.797 -2.873 1 95.75 412 PHE A O 1
ATOM 3279 N N . ALA A 1 413 ? 12.953 -24.391 -1.588 1 92.94 413 ALA A N 1
ATOM 3280 C CA . ALA A 1 413 ? 12.133 -24.703 -0.421 1 92.94 413 ALA A CA 1
ATOM 3281 C C . ALA A 1 413 ? 10.695 -24.234 -0.615 1 92.94 413 ALA A C 1
ATOM 3283 O O . ALA A 1 413 ? 9.758 -24.906 -0.183 1 92.94 413 ALA A O 1
ATOM 3284 N N . LEU A 1 414 ? 10.508 -23.125 -1.252 1 90.38 414 LEU A N 1
ATOM 3285 C CA . LEU A 1 414 ? 9.188 -22.547 -1.467 1 90.38 414 LEU A CA 1
ATOM 3286 C C . LEU A 1 414 ? 8.445 -23.281 -2.572 1 90.38 414 LEU A C 1
ATOM 3288 O O . LEU A 1 414 ? 7.219 -23.438 -2.508 1 90.38 414 LEU A O 1
ATOM 3292 N N . SER A 1 415 ? 9.18 -23.672 -3.604 1 89.56 415 SER A N 1
ATOM 3293 C CA . SER A 1 415 ? 8.586 -24.344 -4.758 1 89.56 415 SER A CA 1
ATOM 3294 C C . SER A 1 415 ? 9.531 -25.375 -5.348 1 89.56 415 SER A C 1
ATOM 3296 O O . SER A 1 415 ? 10.484 -25.031 -6.047 1 89.56 415 SER A O 1
ATOM 3298 N N . LYS A 1 416 ? 9.211 -26.562 -5.176 1 89.62 416 LYS A N 1
ATOM 3299 C CA . LYS A 1 416 ? 10.055 -27.656 -5.637 1 89.62 416 LYS A CA 1
ATOM 3300 C C . LYS A 1 416 ? 9.766 -28 -7.098 1 89.62 416 LYS A C 1
ATOM 3302 O O . LYS A 1 416 ? 9.258 -29.094 -7.395 1 89.62 416 LYS A O 1
ATOM 3307 N N . THR A 1 417 ? 10.188 -27.078 -7.938 1 87.25 417 THR A N 1
ATOM 3308 C CA . THR A 1 417 ? 10.039 -27.266 -9.383 1 87.25 417 THR A CA 1
ATOM 3309 C C . THR A 1 417 ? 11.367 -27.688 -10.008 1 87.25 417 THR A C 1
ATOM 3311 O O . THR A 1 417 ? 12.43 -27.531 -9.398 1 87.25 417 THR A O 1
ATOM 3314 N N . ILE A 1 418 ? 11.281 -28.203 -11.18 1 87.94 418 ILE A N 1
ATOM 3315 C CA . ILE A 1 418 ? 12.469 -28.641 -11.906 1 87.94 418 ILE A CA 1
ATOM 3316 C C . ILE A 1 418 ? 13.383 -27.438 -12.164 1 87.94 418 ILE A C 1
ATOM 3318 O O . ILE A 1 418 ? 14.609 -27.578 -12.148 1 87.94 418 ILE A O 1
ATOM 3322 N N . PHE A 1 419 ? 12.781 -26.328 -12.398 1 88.12 419 PHE A N 1
ATOM 3323 C CA . PHE A 1 419 ? 13.555 -25.109 -12.656 1 88.12 419 PHE A CA 1
ATOM 3324 C C . PHE A 1 419 ? 14.391 -24.734 -11.445 1 88.12 419 PHE A C 1
ATOM 3326 O O . PHE A 1 419 ? 15.594 -24.5 -11.562 1 88.12 419 PHE A O 1
ATOM 3333 N N . ASN A 1 420 ? 13.797 -24.672 -10.305 1 93.25 420 ASN A N 1
ATOM 3334 C CA . ASN A 1 420 ? 14.508 -24.297 -9.086 1 93.25 420 ASN A CA 1
ATOM 3335 C C . ASN A 1 420 ? 15.539 -25.359 -8.703 1 93.25 420 ASN A C 1
ATOM 3337 O O . ASN A 1 420 ? 16.609 -25.016 -8.188 1 93.25 420 ASN A O 1
ATOM 3341 N N . ALA A 1 421 ? 15.242 -26.578 -8.945 1 94.5 421 ALA A N 1
ATOM 3342 C CA . ALA A 1 421 ? 16.188 -27.656 -8.68 1 94.5 421 ALA A CA 1
ATOM 3343 C C . ALA A 1 421 ? 17.438 -27.531 -9.555 1 94.5 421 ALA A C 1
ATOM 3345 O O . ALA A 1 421 ? 18.562 -27.688 -9.078 1 94.5 421 ALA A O 1
ATOM 3346 N N . ARG A 1 422 ? 17.203 -27.266 -10.758 1 92.25 422 ARG A N 1
ATOM 3347 C CA . ARG A 1 422 ? 18.312 -27.125 -11.703 1 92.25 422 ARG A CA 1
ATOM 3348 C C . ARG A 1 422 ? 19.25 -25.984 -11.289 1 92.25 422 ARG A C 1
ATOM 3350 O O . ARG A 1 422 ? 20.469 -26.141 -11.328 1 92.25 422 ARG A O 1
ATOM 3357 N N . GLU A 1 423 ? 18.656 -24.859 -10.953 1 94.38 423 GLU A N 1
ATOM 3358 C CA . GLU A 1 423 ? 19.469 -23.719 -10.547 1 94.38 423 GLU A CA 1
ATOM 3359 C C . GLU A 1 423 ? 20.25 -24.016 -9.273 1 94.38 423 GLU A C 1
ATOM 3361 O O . GLU A 1 423 ? 21.422 -23.625 -9.148 1 94.38 423 GLU A O 1
ATOM 3366 N N . LEU A 1 424 ? 19.656 -24.703 -8.398 1 97.62 424 LEU A N 1
ATOM 3367 C CA . LEU A 1 424 ? 20.312 -25.047 -7.145 1 97.62 424 LEU A CA 1
ATOM 3368 C C . LEU A 1 424 ? 21.422 -26.062 -7.379 1 97.62 424 LEU A C 1
ATOM 3370 O O . LEU A 1 424 ? 22.5 -25.953 -6.797 1 97.62 424 LEU A O 1
ATOM 3374 N N . VAL A 1 425 ? 21.203 -27.031 -8.188 1 96.88 425 VAL A N 1
ATOM 3375 C CA . VAL A 1 425 ? 22.203 -28.031 -8.539 1 96.88 425 VAL A CA 1
ATOM 3376 C C . VAL A 1 425 ? 23.406 -27.375 -9.195 1 96.88 425 VAL A C 1
ATOM 3378 O O . VAL A 1 425 ? 24.562 -27.672 -8.867 1 96.88 425 VAL A O 1
ATOM 3381 N N . ARG A 1 426 ? 23.125 -26.484 -10.133 1 94.44 426 ARG A N 1
ATOM 3382 C CA . ARG A 1 426 ? 24.188 -25.75 -10.812 1 94.44 426 ARG A CA 1
ATOM 3383 C C . ARG A 1 426 ? 25.078 -25.016 -9.812 1 94.44 426 ARG A C 1
ATOM 3385 O O . ARG A 1 426 ? 26.297 -25.016 -9.93 1 94.44 426 ARG A O 1
ATOM 3392 N N . CYS A 1 427 ? 24.453 -24.375 -8.883 1 97.06 427 CYS A N 1
ATOM 3393 C CA . CYS A 1 427 ? 25.172 -23.641 -7.859 1 97.06 427 CYS A CA 1
ATOM 3394 C C . CYS A 1 427 ? 26.047 -24.578 -7.023 1 97.06 427 CYS A C 1
ATOM 3396 O O . CYS A 1 427 ? 27.219 -24.297 -6.797 1 97.06 427 CYS A O 1
ATOM 3398 N N . HIS A 1 428 ? 25.562 -25.719 -6.602 1 97.31 428 HIS A N 1
ATOM 3399 C CA . HIS A 1 428 ? 26.297 -26.719 -5.82 1 97.31 428 HIS A CA 1
ATOM 3400 C C . HIS A 1 428 ? 27.484 -27.266 -6.609 1 97.31 428 HIS A C 1
ATOM 3402 O O . HIS A 1 428 ? 28.562 -27.469 -6.051 1 97.31 428 HIS A O 1
ATOM 3408 N N . LEU A 1 429 ? 27.234 -27.516 -7.848 1 94.38 429 LEU A N 1
ATOM 3409 C CA . LEU A 1 429 ? 28.312 -28.031 -8.688 1 94.38 429 LEU A CA 1
ATOM 3410 C C . LEU A 1 429 ? 29.438 -27 -8.828 1 94.38 429 LEU A C 1
ATOM 3412 O O . LEU A 1 429 ? 30.625 -27.359 -8.812 1 94.38 429 LEU A O 1
ATOM 3416 N N . PHE A 1 430 ? 29.031 -25.734 -9 1 94.31 430 PHE A N 1
ATOM 3417 C CA . PHE A 1 430 ? 30.016 -24.656 -9.086 1 94.31 430 PHE A CA 1
ATOM 3418 C C . PHE A 1 430 ? 30.844 -24.578 -7.809 1 94.31 430 PHE A C 1
ATOM 3420 O O . PHE A 1 430 ? 32.031 -24.234 -7.852 1 94.31 430 PHE A O 1
ATOM 3427 N N . LEU A 1 431 ? 30.25 -24.938 -6.703 1 95.69 431 LEU A N 1
ATOM 3428 C CA . LEU A 1 431 ? 30.906 -24.906 -5.402 1 95.69 431 LEU A CA 1
ATOM 3429 C C . LEU A 1 431 ? 31.562 -26.234 -5.086 1 95.69 431 LEU A C 1
ATOM 3431 O O . LEU A 1 431 ? 32.062 -26.438 -3.98 1 95.69 431 LEU A O 1
ATOM 3435 N N . ASN A 1 432 ? 31.516 -27.188 -5.996 1 93.44 432 ASN A N 1
ATOM 3436 C CA . ASN A 1 432 ? 32.094 -28.516 -5.875 1 93.44 432 ASN A CA 1
ATOM 3437 C C . ASN A 1 432 ? 31.469 -29.297 -4.73 1 93.44 432 ASN A C 1
ATOM 3439 O O . ASN A 1 432 ? 32.156 -29.984 -3.984 1 93.44 432 ASN A O 1
ATOM 3443 N N . GLN A 1 433 ? 30.203 -29.016 -4.594 1 95.69 433 GLN A N 1
ATOM 3444 C CA . GLN A 1 433 ? 29.422 -29.75 -3.611 1 95.69 433 GLN A CA 1
ATOM 3445 C C . GLN A 1 433 ? 28.578 -30.828 -4.281 1 95.69 433 GLN A C 1
ATOM 3447 O O . GLN A 1 433 ? 27.359 -30.688 -4.426 1 95.69 433 GLN A O 1
ATOM 3452 N N . LEU A 1 434 ? 29.094 -31.906 -4.559 1 94.19 434 LEU A N 1
ATOM 3453 C CA . LEU A 1 434 ? 28.469 -32.969 -5.371 1 94.19 434 LEU A CA 1
ATOM 3454 C C . LEU A 1 434 ? 27.391 -33.688 -4.586 1 94.19 434 LEU A C 1
ATOM 3456 O O . LEU A 1 434 ? 26.344 -34.031 -5.145 1 94.19 434 LEU A O 1
ATOM 3460 N N . SER A 1 435 ? 27.625 -33.938 -3.32 1 95.81 435 SER A N 1
ATOM 3461 C CA . SER A 1 435 ? 26.656 -34.625 -2.504 1 95.81 435 SER A CA 1
ATOM 3462 C C . SER A 1 435 ? 25.359 -33.844 -2.381 1 95.81 435 SER A C 1
ATOM 3464 O O . SER A 1 435 ? 24.266 -34.406 -2.482 1 95.81 435 SER A O 1
ATOM 3466 N N . GLU A 1 436 ? 25.516 -32.562 -2.166 1 97.06 436 GLU A N 1
ATOM 3467 C CA . GLU A 1 436 ? 24.359 -31.688 -2.064 1 97.06 436 GLU A CA 1
ATOM 3468 C C . GLU A 1 436 ? 23.609 -31.609 -3.395 1 97.06 436 GLU A C 1
ATOM 3470 O O . GLU A 1 436 ? 22.375 -31.641 -3.428 1 97.06 436 GLU A O 1
ATOM 3475 N N . ALA A 1 437 ? 24.328 -31.5 -4.484 1 97.38 437 ALA A N 1
ATOM 3476 C CA . ALA A 1 437 ? 23.734 -31.453 -5.82 1 97.38 437 ALA A CA 1
ATOM 3477 C C . ALA A 1 437 ? 22.938 -32.719 -6.109 1 97.38 437 ALA A C 1
ATOM 3479 O O . ALA A 1 437 ? 21.812 -32.625 -6.621 1 97.38 437 ALA A O 1
ATOM 3480 N N . LEU A 1 438 ? 23.547 -33.844 -5.734 1 96.62 438 LEU A N 1
ATOM 3481 C CA . LEU A 1 438 ? 22.891 -35.125 -5.973 1 96.62 438 LEU A CA 1
ATOM 3482 C C . LEU A 1 438 ? 21.625 -35.25 -5.121 1 96.62 438 LEU A C 1
ATOM 3484 O O . LEU A 1 438 ? 20.625 -35.781 -5.578 1 96.62 438 LEU A O 1
ATOM 3488 N N . ASN A 1 439 ? 21.703 -34.75 -3.934 1 97.25 439 ASN A N 1
ATOM 3489 C CA . ASN A 1 439 ? 20.531 -34.812 -3.051 1 97.25 439 ASN A CA 1
ATOM 3490 C C . ASN A 1 439 ? 19.359 -34 -3.629 1 97.25 439 ASN A C 1
ATOM 3492 O O . ASN A 1 439 ? 18.219 -34.469 -3.574 1 97.25 439 ASN A O 1
ATOM 3496 N N . VAL A 1 440 ? 19.625 -32.875 -4.145 1 97.44 440 VAL A N 1
ATOM 3497 C CA . VAL A 1 440 ? 18.609 -32.031 -4.746 1 97.44 440 VAL A CA 1
ATOM 3498 C C . VAL A 1 440 ? 18.016 -32.719 -5.969 1 97.44 440 VAL A C 1
ATOM 3500 O O . VAL A 1 440 ? 16.797 -32.812 -6.125 1 97.44 440 VAL A O 1
ATOM 3503 N N . ALA A 1 441 ? 18.859 -33.219 -6.82 1 96.56 441 ALA A N 1
ATOM 3504 C CA . ALA A 1 441 ? 18.422 -33.906 -8.039 1 96.56 441 ALA A CA 1
ATOM 3505 C C . ALA A 1 441 ? 17.578 -35.125 -7.711 1 96.56 441 ALA A C 1
ATOM 3507 O O . ALA A 1 441 ? 16.547 -35.375 -8.344 1 96.56 441 ALA A O 1
ATOM 3508 N N . ARG A 1 442 ? 17.938 -35.844 -6.711 1 95.94 442 ARG A N 1
ATOM 3509 C CA . ARG A 1 442 ? 17.203 -37.062 -6.32 1 95.94 442 ARG A CA 1
ATOM 3510 C C . ARG A 1 442 ? 15.859 -36.688 -5.691 1 95.94 442 ARG A C 1
ATOM 3512 O O . ARG A 1 442 ? 14.875 -37.406 -5.867 1 95.94 442 ARG A O 1
ATOM 3519 N N . THR A 1 443 ? 15.883 -35.625 -4.953 1 94.75 443 THR A N 1
ATOM 3520 C CA . THR A 1 443 ? 14.641 -35.188 -4.328 1 94.75 443 THR A CA 1
ATOM 3521 C C . THR A 1 443 ? 13.57 -34.906 -5.387 1 94.75 443 THR A C 1
ATOM 3523 O O . THR A 1 443 ? 12.438 -35.375 -5.262 1 94.75 443 THR A O 1
ATOM 3526 N N . ILE A 1 444 ? 13.906 -34.219 -6.441 1 91.5 444 ILE A N 1
ATOM 3527 C CA . ILE A 1 444 ? 12.953 -33.875 -7.484 1 91.5 444 ILE A CA 1
ATOM 3528 C C . ILE A 1 444 ? 12.57 -35.125 -8.266 1 91.5 444 ILE A C 1
ATOM 3530 O O . ILE A 1 444 ? 11.422 -35.25 -8.711 1 91.5 444 ILE A O 1
ATOM 3534 N N . HIS A 1 445 ? 13.523 -36 -8.453 1 92.44 445 HIS A N 1
ATOM 3535 C CA . HIS A 1 445 ? 13.258 -37.25 -9.188 1 92.44 445 HIS A CA 1
ATOM 3536 C C . HIS A 1 445 ? 12.297 -38.125 -8.422 1 92.44 445 HIS A C 1
ATOM 3538 O O . HIS A 1 445 ? 11.445 -38.812 -9.016 1 92.44 445 HIS A O 1
ATOM 3544 N N . ARG A 1 446 ? 12.398 -38.125 -7.176 1 92.12 446 ARG A N 1
ATOM 3545 C CA . ARG A 1 446 ? 11.5 -38.938 -6.34 1 92.12 446 ARG A CA 1
ATOM 3546 C C . ARG A 1 446 ? 10.07 -38.406 -6.43 1 92.12 446 ARG A C 1
ATOM 3548 O O . ARG A 1 446 ? 9.109 -39.156 -6.391 1 92.12 446 ARG A O 1
ATOM 3555 N N . MET A 1 447 ? 9.93 -37.156 -6.586 1 86.44 447 MET A N 1
ATOM 3556 C CA . MET A 1 447 ? 8.617 -36.5 -6.672 1 86.44 447 MET A CA 1
ATOM 3557 C C . MET A 1 447 ? 7.977 -36.781 -8.031 1 86.44 447 MET A C 1
ATOM 3559 O O . MET A 1 447 ? 6.75 -36.781 -8.148 1 86.44 447 MET A O 1
ATOM 3563 N N . SER A 1 448 ? 8.906 -36.969 -9.031 1 86.38 448 SER A N 1
ATOM 3564 C CA . SER A 1 448 ? 8.406 -37.156 -10.383 1 86.38 448 SER A CA 1
ATOM 3565 C C . SER A 1 448 ? 9.266 -38.156 -11.141 1 86.38 448 SER A C 1
ATOM 3567 O O . SER A 1 448 ? 9.977 -37.812 -12.078 1 86.38 448 SER A O 1
ATOM 3569 N N . PRO A 1 449 ? 9 -39.375 -10.898 1 83.81 449 PRO A N 1
ATOM 3570 C CA . PRO A 1 449 ? 9.891 -40.375 -11.469 1 83.81 449 PRO A CA 1
ATOM 3571 C C . PRO A 1 449 ? 9.711 -40.531 -12.984 1 83.81 449 PRO A C 1
ATOM 3573 O O . PRO A 1 449 ? 10.648 -40.906 -13.68 1 83.81 449 PRO A O 1
ATOM 3576 N N . ASP A 1 450 ? 8.555 -40.219 -13.445 1 81.5 450 ASP A N 1
ATOM 3577 C CA . ASP A 1 450 ? 8.281 -40.406 -14.859 1 81.5 450 ASP A CA 1
ATOM 3578 C C . ASP A 1 450 ? 8.594 -39.156 -15.672 1 81.5 450 ASP A C 1
ATOM 3580 O O . ASP A 1 450 ? 8.406 -39.125 -16.891 1 81.5 450 ASP A O 1
ATOM 3584 N N . TYR A 1 451 ? 9.133 -38.219 -15.016 1 85.25 451 TYR A N 1
ATOM 3585 C CA . TYR A 1 451 ? 9.484 -36.969 -15.68 1 85.25 451 TYR A CA 1
ATOM 3586 C C . TYR A 1 451 ? 10.914 -37 -16.203 1 85.25 451 TYR A C 1
ATOM 3588 O O . TYR A 1 451 ? 11.859 -37.188 -15.422 1 85.25 451 TYR A O 1
ATOM 3596 N N . SER A 1 452 ? 11.062 -36.938 -17.516 1 86.5 452 SER A N 1
ATOM 3597 C CA . SER A 1 452 ? 12.359 -37.094 -18.172 1 86.5 452 SER A CA 1
ATOM 3598 C C . SER A 1 452 ? 13.359 -36.094 -17.656 1 86.5 452 SER A C 1
ATOM 3600 O O . SER A 1 452 ? 14.539 -36.375 -17.484 1 86.5 452 SER A O 1
ATOM 3602 N N . LYS A 1 453 ? 12.953 -34.875 -17.375 1 88 453 LYS A N 1
ATOM 3603 C CA . LYS A 1 453 ? 13.844 -33.781 -16.969 1 88 453 LYS A CA 1
ATOM 3604 C C . LYS A 1 453 ? 14.453 -34.062 -15.594 1 88 453 LYS A C 1
ATOM 3606 O O . LYS A 1 453 ? 15.594 -33.688 -15.328 1 88 453 LYS A O 1
ATOM 3611 N N . SER A 1 454 ? 13.625 -34.656 -14.711 1 90.19 454 SER A N 1
ATOM 3612 C CA . SER A 1 454 ? 14.148 -34.969 -13.383 1 90.19 454 SER A CA 1
ATOM 3613 C C . SER A 1 454 ? 15.211 -36.062 -13.453 1 90.19 454 SER A C 1
ATOM 3615 O O . SER A 1 454 ? 16.203 -36 -12.734 1 90.19 454 SER A O 1
ATOM 3617 N N . LYS A 1 455 ? 14.992 -37 -14.305 1 90.75 455 LYS A N 1
ATOM 3618 C CA . LYS A 1 455 ? 15.984 -38.031 -14.531 1 90.75 455 LYS A CA 1
ATOM 3619 C C . LYS A 1 455 ? 17.25 -37.469 -15.156 1 90.75 455 LYS A C 1
ATOM 3621 O O . LYS A 1 455 ? 18.359 -37.875 -14.789 1 90.75 455 LYS A O 1
ATOM 3626 N N . ALA A 1 456 ? 17.031 -36.594 -16.109 1 92 456 ALA A N 1
ATOM 3627 C CA . ALA A 1 456 ? 18.156 -35.969 -16.781 1 92 456 ALA A CA 1
ATOM 3628 C C . ALA A 1 456 ? 19.016 -35.188 -15.781 1 92 456 ALA A C 1
ATOM 3630 O O . ALA A 1 456 ? 20.234 -35.125 -15.914 1 92 456 ALA A O 1
ATOM 3631 N N . LEU A 1 457 ? 18.391 -34.594 -14.812 1 94.12 457 LEU A N 1
ATOM 3632 C CA . LEU A 1 457 ? 19.109 -33.781 -13.812 1 94.12 457 LEU A CA 1
ATOM 3633 C C . LEU A 1 457 ? 20.016 -34.688 -12.961 1 94.12 457 LEU A C 1
ATOM 3635 O O . LEU A 1 457 ? 21.141 -34.312 -12.648 1 94.12 457 LEU A O 1
ATOM 3639 N N . VAL A 1 458 ? 19.531 -35.844 -12.578 1 95.88 458 VAL A N 1
ATOM 3640 C CA . VAL A 1 458 ? 20.344 -36.812 -11.836 1 95.88 458 VAL A CA 1
ATOM 3641 C C . VAL A 1 458 ? 21.547 -37.25 -12.68 1 95.88 458 VAL A C 1
ATOM 3643 O O . VAL A 1 458 ? 22.672 -37.281 -12.195 1 95.88 458 VAL A O 1
ATOM 3646 N N . GLY A 1 459 ? 21.219 -37.562 -13.898 1 95.31 459 GLY A N 1
ATOM 3647 C CA . GLY A 1 459 ? 22.297 -37.938 -14.812 1 95.31 459 GLY A CA 1
ATOM 3648 C C . GLY A 1 459 ? 23.344 -36.844 -14.984 1 95.31 459 GLY A C 1
ATOM 3649 O O . GLY A 1 459 ? 24.547 -37.156 -15.055 1 95.31 459 GLY A O 1
ATOM 3650 N N . MET A 1 460 ? 22.938 -35.656 -15.039 1 93.88 460 MET A N 1
ATOM 3651 C CA . MET A 1 460 ? 23.844 -34.5 -15.211 1 93.88 460 MET A CA 1
ATOM 3652 C C . MET A 1 460 ? 24.797 -34.375 -14.031 1 93.88 460 MET A C 1
ATOM 3654 O O . MET A 1 460 ? 25.984 -34.125 -14.211 1 93.88 460 MET A O 1
ATOM 3658 N N . VAL A 1 461 ? 24.281 -34.531 -12.797 1 96.06 461 VAL A N 1
ATOM 3659 C CA . VAL A 1 461 ? 25.109 -34.438 -11.602 1 96.06 461 VAL A CA 1
ATOM 3660 C C . VAL A 1 461 ? 26.125 -35.562 -11.586 1 96.06 461 VAL A C 1
ATOM 3662 O O . VAL A 1 461 ? 27.312 -35.344 -11.328 1 96.06 461 VAL A O 1
ATOM 3665 N N . LEU A 1 462 ? 25.703 -36.75 -11.922 1 95.19 462 LEU A N 1
ATOM 3666 C CA . LEU A 1 462 ? 26.578 -37.906 -11.914 1 95.19 462 LEU A CA 1
ATOM 3667 C C . LEU A 1 462 ? 27.625 -37.812 -13.008 1 95.19 462 LEU A C 1
ATOM 3669 O O . LEU A 1 462 ? 28.75 -38.281 -12.836 1 95.19 462 LEU A O 1
ATOM 3673 N N . ALA A 1 463 ? 27.266 -37.219 -14.086 1 93 463 ALA A N 1
ATOM 3674 C CA . ALA A 1 463 ? 28.188 -37.062 -15.203 1 93 463 ALA A CA 1
ATOM 3675 C C . ALA A 1 463 ? 29.375 -36.188 -14.828 1 93 463 ALA A C 1
ATOM 3677 O O . ALA A 1 463 ? 30.422 -36.25 -15.453 1 93 463 ALA A O 1
ATOM 3678 N N . ASN A 1 464 ? 29.219 -35.312 -13.828 1 90.06 464 ASN A N 1
ATOM 3679 C CA . ASN A 1 464 ? 30.281 -34.438 -13.391 1 90.06 464 ASN A CA 1
ATOM 3680 C C . ASN A 1 464 ? 31.281 -35.156 -12.492 1 90.06 464 ASN A C 1
ATOM 3682 O O . ASN A 1 464 ? 32.312 -34.594 -12.141 1 90.06 464 ASN A O 1
ATOM 3686 N N . GLN A 1 465 ? 30.984 -36.438 -12.203 1 89.38 465 GLN A N 1
ATOM 3687 C CA . GLN A 1 465 ? 31.906 -37.312 -11.461 1 89.38 465 GLN A CA 1
ATOM 3688 C C . GLN A 1 465 ? 32.469 -38.406 -12.359 1 89.38 465 GLN A C 1
ATOM 3690 O O . GLN A 1 465 ? 31.75 -39.312 -12.781 1 89.38 465 GLN A O 1
ATOM 3695 N N . PRO A 1 466 ? 33.75 -38.406 -12.547 1 89 466 PRO A N 1
ATOM 3696 C CA . PRO A 1 466 ? 34.375 -39.344 -13.477 1 89 466 PRO A CA 1
ATOM 3697 C C . PRO A 1 466 ? 34.094 -40.812 -13.109 1 89 466 PRO A C 1
ATOM 3699 O O . PRO A 1 466 ? 33.875 -41.625 -13.992 1 89 466 PRO A O 1
ATOM 3702 N N . GLU A 1 467 ? 34.031 -41.094 -11.859 1 91.88 467 GLU A N 1
ATOM 3703 C CA . GLU A 1 467 ? 33.844 -42.469 -11.398 1 91.88 467 GLU A CA 1
ATOM 3704 C C . GLU A 1 467 ? 32.406 -42.969 -11.648 1 91.88 467 GLU A C 1
ATOM 3706 O O . GLU A 1 467 ? 32.156 -44.156 -11.688 1 91.88 467 GLU A O 1
ATOM 3711 N N . GLU A 1 468 ? 31.562 -42 -11.859 1 93 468 GLU A N 1
ATOM 3712 C CA . GLU A 1 468 ? 30.141 -42.375 -11.953 1 93 468 GLU A CA 1
ATOM 3713 C C . GLU A 1 468 ? 29.609 -42.156 -13.359 1 93 468 GLU A C 1
ATOM 3715 O O . GLU A 1 468 ? 28.391 -42.125 -13.578 1 93 468 GLU A O 1
ATOM 3720 N N . ARG A 1 469 ? 30.312 -41.969 -14.367 1 93.56 469 ARG A N 1
ATOM 3721 C CA . ARG A 1 469 ? 29.906 -41.594 -15.719 1 93.56 469 ARG A CA 1
ATOM 3722 C C . ARG A 1 469 ? 29.109 -42.75 -16.375 1 93.56 469 ARG A C 1
ATOM 3724 O O . ARG A 1 469 ? 28.188 -42.5 -17.156 1 93.56 469 ARG A O 1
ATOM 3731 N N . ASP A 1 470 ? 29.484 -43.938 -16.016 1 94.38 470 ASP A N 1
ATOM 3732 C CA . ASP A 1 470 ? 28.734 -45.094 -16.562 1 94.38 470 ASP A CA 1
ATOM 3733 C C . ASP A 1 470 ? 27.297 -45.062 -16.078 1 94.38 470 ASP A C 1
ATOM 3735 O O . ASP A 1 470 ? 26.375 -45.312 -16.859 1 94.38 470 ASP A O 1
ATOM 3739 N N . LYS A 1 471 ? 27.219 -44.875 -14.867 1 95.56 471 LYS A N 1
ATOM 3740 C CA . LYS A 1 471 ? 25.875 -44.75 -14.297 1 95.56 471 LYS A CA 1
ATOM 3741 C C . LYS A 1 471 ? 25.125 -43.594 -14.906 1 95.56 471 LYS A C 1
ATOM 3743 O O . LYS A 1 471 ? 23.922 -43.688 -15.172 1 95.56 471 LYS A O 1
ATOM 3748 N N . ALA A 1 472 ? 25.75 -42.438 -15.047 1 96.19 472 ALA A N 1
ATOM 3749 C CA . ALA A 1 472 ? 25.172 -41.25 -15.664 1 96.19 472 ALA A CA 1
ATOM 3750 C C . ALA A 1 472 ? 24.641 -41.562 -17.062 1 96.19 472 ALA A C 1
ATOM 3752 O O . ALA A 1 472 ? 23.531 -41.156 -17.406 1 96.19 472 ALA A O 1
ATOM 3753 N N . ARG A 1 473 ? 25.406 -42.281 -17.828 1 95.06 473 ARG A N 1
ATOM 3754 C CA . ARG A 1 473 ? 25.031 -42.625 -19.188 1 95.06 473 ARG A CA 1
ATOM 3755 C C . ARG A 1 473 ? 23.781 -43.5 -19.203 1 95.06 473 ARG A C 1
ATOM 3757 O O . ARG A 1 473 ? 22.891 -43.281 -20.031 1 95.06 473 ARG A O 1
ATOM 3764 N N . THR A 1 474 ? 23.766 -44.406 -18.297 1 96.31 474 THR A N 1
ATOM 3765 C CA . THR A 1 474 ? 22.594 -45.281 -18.203 1 96.31 474 THR A CA 1
ATOM 3766 C C . THR A 1 474 ? 21.344 -44.469 -17.891 1 96.31 474 THR A C 1
ATOM 3768 O O . THR A 1 474 ? 20.312 -44.656 -18.531 1 96.31 474 THR A O 1
ATOM 3771 N N . ILE A 1 475 ? 21.453 -43.625 -16.953 1 95.56 475 ILE A N 1
ATOM 3772 C CA . ILE A 1 475 ? 20.312 -42.812 -16.516 1 95.56 475 ILE A CA 1
ATOM 3773 C C . ILE A 1 475 ? 19.891 -41.875 -17.641 1 95.56 475 ILE A C 1
ATOM 3775 O O . ILE A 1 475 ? 18.688 -41.688 -17.891 1 95.56 475 ILE A O 1
ATOM 3779 N N . LEU A 1 476 ? 20.812 -41.281 -18.312 1 95.5 476 LEU A N 1
ATOM 3780 C CA . LEU A 1 476 ? 20.531 -40.375 -19.406 1 95.5 476 LEU A CA 1
ATOM 3781 C C . LEU A 1 476 ? 19.875 -41.094 -20.562 1 95.5 476 LEU A C 1
ATOM 3783 O O . LEU A 1 476 ? 18.984 -40.531 -21.234 1 95.5 476 LEU A O 1
ATOM 3787 N N . ASN A 1 477 ? 20.328 -42.281 -20.797 1 94.69 477 ASN A N 1
ATOM 3788 C CA . ASN A 1 477 ? 19.688 -43.094 -21.828 1 94.69 477 ASN A CA 1
ATOM 3789 C C . ASN A 1 477 ? 18.234 -43.406 -21.484 1 94.69 477 ASN A C 1
ATOM 3791 O O . ASN A 1 477 ? 17.375 -43.406 -22.359 1 94.69 477 ASN A O 1
ATOM 3795 N N . GLU A 1 478 ? 18 -43.688 -20.312 1 94.06 478 GLU A N 1
ATOM 3796 C CA . GLU A 1 478 ? 16.625 -43.906 -19.844 1 94.06 478 GLU A CA 1
ATOM 3797 C C . GLU A 1 478 ? 15.781 -42.656 -20.047 1 94.06 478 GLU A C 1
ATOM 3799 O O . GLU A 1 478 ? 14.633 -42.75 -20.469 1 94.06 478 GLU A O 1
ATOM 3804 N N . ALA A 1 479 ? 16.359 -41.5 -19.656 1 92.38 479 ALA A N 1
ATOM 3805 C CA . ALA A 1 479 ? 15.656 -40.219 -19.828 1 92.38 479 ALA A CA 1
ATOM 3806 C C . ALA A 1 479 ? 15.32 -39.969 -21.297 1 92.38 479 ALA A C 1
ATOM 3808 O O . ALA A 1 479 ? 14.227 -39.5 -21.609 1 92.38 479 ALA A O 1
ATOM 3809 N N . LEU A 1 480 ? 16.234 -40.312 -22.172 1 91.62 480 LEU A N 1
ATOM 3810 C CA . LEU A 1 480 ? 16.062 -40.094 -23.594 1 91.62 480 LEU A CA 1
ATOM 3811 C C . LEU A 1 480 ? 15.031 -41.062 -24.172 1 91.62 480 LEU A C 1
ATOM 3813 O O . LEU A 1 480 ? 14.398 -40.781 -25.188 1 91.62 480 LEU A O 1
ATOM 3817 N N . THR A 1 481 ? 14.898 -42.188 -23.547 1 91.88 481 THR A N 1
ATOM 3818 C CA . THR A 1 481 ? 13.875 -43.125 -23.953 1 91.88 481 THR A CA 1
ATOM 3819 C C . THR A 1 481 ? 12.477 -42.594 -23.625 1 91.88 481 THR A C 1
ATOM 3821 O O . THR A 1 481 ? 11.539 -42.781 -24.406 1 91.88 481 THR A O 1
ATOM 3824 N N . ILE A 1 482 ? 12.383 -42 -22.453 1 86.62 482 ILE A N 1
ATOM 3825 C CA . ILE A 1 482 ? 11.117 -41.406 -22.031 1 86.62 482 ILE A CA 1
ATOM 3826 C C . ILE A 1 482 ? 10.781 -40.219 -22.938 1 86.62 482 ILE A C 1
ATOM 3828 O O . ILE A 1 482 ? 9.648 -40.094 -23.406 1 86.62 482 ILE A O 1
ATOM 3832 N N . SER A 1 483 ? 11.758 -39.375 -23.125 1 86.56 483 SER A N 1
ATOM 3833 C CA . SER A 1 483 ? 11.609 -38.219 -24 1 86.56 483 SER A CA 1
ATOM 3834 C C . SER A 1 483 ? 12.852 -38 -24.859 1 86.56 483 SER A C 1
ATOM 3836 O O . SER A 1 483 ? 13.812 -37.375 -24.422 1 86.56 483 SER A O 1
ATOM 3838 N N . PRO A 1 484 ? 12.758 -38.406 -26.031 1 86.19 484 PRO A N 1
ATOM 3839 C CA . PRO A 1 484 ? 13.945 -38.375 -26.891 1 86.19 484 PRO A CA 1
ATOM 3840 C C . PRO A 1 484 ? 14.406 -36.969 -27.219 1 86.19 484 PRO A C 1
ATOM 3842 O O . PRO A 1 484 ? 15.562 -36.75 -27.594 1 86.19 484 PRO A O 1
ATOM 3845 N N . TYR A 1 485 ? 13.555 -36.031 -27.047 1 82 485 TYR A N 1
ATOM 3846 C CA . TYR A 1 485 ? 13.906 -34.688 -27.484 1 82 485 TYR A CA 1
ATOM 3847 C C . TYR A 1 485 ? 13.992 -33.719 -26.297 1 82 485 TYR A C 1
ATOM 3849 O O . TYR A 1 485 ? 13.812 -32.531 -26.453 1 82 485 TYR A O 1
ATOM 3857 N N . CYS A 1 486 ? 14.203 -34.312 -25.141 1 82.88 486 CYS A N 1
ATOM 3858 C CA . CYS A 1 486 ? 14.438 -33.5 -23.969 1 82.88 486 CYS A CA 1
ATOM 3859 C C . CYS A 1 486 ? 15.781 -32.781 -24.062 1 82.88 486 CYS A C 1
ATOM 3861 O O . CYS A 1 486 ? 16.828 -33.406 -24.094 1 82.88 486 CYS A O 1
ATOM 3863 N N . ILE A 1 487 ? 15.758 -31.469 -24.047 1 81.81 487 ILE A N 1
ATOM 3864 C CA . ILE A 1 487 ? 16.938 -30.656 -24.297 1 81.81 487 ILE A CA 1
ATOM 3865 C C . ILE A 1 487 ? 17.984 -30.938 -23.219 1 81.81 487 ILE A C 1
ATOM 3867 O O . ILE A 1 487 ? 19.172 -31.094 -23.531 1 81.81 487 ILE A O 1
ATOM 3871 N N . ASP A 1 488 ? 17.547 -31.031 -22.031 1 83.88 488 ASP A N 1
ATOM 3872 C CA . ASP A 1 488 ? 18.469 -31.234 -20.922 1 83.88 488 ASP A CA 1
ATOM 3873 C C . ASP A 1 488 ? 19.234 -32.562 -21.062 1 83.88 488 ASP A C 1
ATOM 3875 O O . ASP A 1 488 ? 20.453 -32.594 -20.859 1 83.88 488 ASP A O 1
ATOM 3879 N N . SER A 1 489 ? 18.547 -33.594 -21.422 1 88.94 489 SER A N 1
ATOM 3880 C CA . SER A 1 489 ? 19.172 -34.906 -21.594 1 88.94 489 SER A CA 1
ATOM 3881 C C . SER A 1 489 ? 20.094 -34.938 -22.797 1 88.94 489 SER A C 1
ATOM 3883 O O . SER A 1 489 ? 21.203 -35.469 -22.734 1 88.94 489 SER A O 1
ATOM 3885 N N . VAL A 1 490 ? 19.641 -34.312 -23.828 1 90.81 490 VAL A N 1
ATOM 3886 C CA . VAL A 1 490 ? 20.406 -34.281 -25.062 1 90.81 490 VAL A CA 1
ATOM 3887 C C . VAL A 1 490 ? 21.719 -33.531 -24.844 1 90.81 490 VAL A C 1
ATOM 3889 O O . VAL A 1 490 ? 22.797 -34 -25.219 1 90.81 490 VAL A O 1
ATOM 3892 N N . LEU A 1 491 ? 21.641 -32.375 -24.219 1 89.5 491 LEU A N 1
ATOM 3893 C CA . LEU A 1 491 ? 22.828 -31.562 -23.984 1 89.5 491 LEU A CA 1
ATOM 3894 C C . LEU A 1 491 ? 23.797 -32.25 -23.031 1 89.5 491 LEU A C 1
ATOM 3896 O O . LEU A 1 491 ? 25.016 -32.25 -23.266 1 89.5 491 LEU A O 1
ATOM 3900 N N . THR A 1 492 ? 23.281 -32.844 -22.016 1 91.25 492 THR A N 1
ATOM 3901 C CA . THR A 1 492 ? 24.125 -33.531 -21.047 1 91.25 492 THR A CA 1
ATOM 3902 C C . THR A 1 492 ? 24.797 -34.75 -21.672 1 91.25 492 THR A C 1
ATOM 3904 O O . THR A 1 492 ? 26 -34.969 -21.469 1 91.25 492 THR A O 1
ATOM 3907 N N . MET A 1 493 ? 24.062 -35.5 -22.406 1 94 493 MET A N 1
ATOM 3908 C CA . MET A 1 493 ? 24.594 -36.656 -23.078 1 94 493 MET A CA 1
ATOM 3909 C C . MET A 1 493 ? 25.641 -36.281 -24.109 1 94 493 MET A C 1
ATOM 3911 O O . MET A 1 493 ? 26.656 -36.938 -24.266 1 94 493 MET A O 1
ATOM 3915 N N . SER A 1 494 ? 25.344 -35.25 -24.812 1 93.94 494 SER A N 1
ATOM 3916 C CA . SER A 1 494 ? 26.297 -34.75 -25.797 1 93.94 494 SER A CA 1
ATOM 3917 C C . SER A 1 494 ? 27.625 -34.375 -25.141 1 93.94 494 SER A C 1
ATOM 3919 O O . SER A 1 494 ? 28.688 -34.719 -25.625 1 93.94 494 SER A O 1
ATOM 3921 N N . LYS A 1 495 ? 27.562 -33.656 -24.078 1 91.25 495 LYS A N 1
ATOM 3922 C CA . LYS A 1 495 ? 28.766 -33.25 -23.344 1 91.25 495 LYS A CA 1
ATOM 3923 C C . LYS A 1 495 ? 29.516 -34.469 -22.812 1 91.25 495 LYS A C 1
ATOM 3925 O O . LYS A 1 495 ? 30.75 -34.5 -22.828 1 91.25 495 LYS A O 1
ATOM 3930 N N . LEU A 1 496 ? 28.75 -35.406 -22.312 1 92.94 496 LEU A N 1
ATOM 3931 C CA . LEU A 1 496 ? 29.344 -36.625 -21.828 1 92.94 496 LEU A CA 1
ATOM 3932 C C . LEU A 1 496 ? 30.078 -37.375 -22.938 1 92.94 496 LEU A C 1
ATOM 3934 O O . LEU A 1 496 ? 31.188 -37.875 -22.75 1 92.94 496 LEU A O 1
ATOM 3938 N N . ASN A 1 497 ? 29.484 -37.406 -24.109 1 94.5 497 ASN A N 1
ATOM 3939 C CA . ASN A 1 497 ? 30.109 -38.031 -25.281 1 94.5 497 ASN A CA 1
ATOM 3940 C C . ASN A 1 497 ? 31.391 -37.312 -25.672 1 94.5 497 ASN A C 1
ATOM 3942 O O . ASN A 1 497 ? 32.375 -37.969 -26.031 1 94.5 497 ASN A O 1
ATOM 3946 N N . LEU A 1 498 ? 31.406 -36.094 -25.562 1 92.38 498 LEU A N 1
ATOM 3947 C CA . LEU A 1 498 ? 32.594 -35.312 -25.922 1 92.38 498 LEU A CA 1
ATOM 3948 C C . LEU A 1 498 ? 33.719 -35.562 -24.938 1 92.38 498 LEU A C 1
ATOM 3950 O O . LEU A 1 498 ? 34.875 -35.75 -25.359 1 92.38 498 LEU A O 1
ATOM 3954 N N . VAL A 1 499 ? 33.406 -35.625 -23.672 1 90.69 499 VAL A N 1
ATOM 3955 C CA . VAL A 1 499 ? 34.406 -35.844 -22.641 1 90.69 499 VAL A CA 1
ATOM 3956 C C . VAL A 1 499 ? 35 -37.25 -22.812 1 90.69 499 VAL A C 1
ATOM 3958 O O . VAL A 1 499 ? 36.188 -37.438 -22.547 1 90.69 499 VAL A O 1
ATOM 3961 N N . GLU A 1 500 ? 34.219 -38.094 -23.344 1 91 500 GLU A N 1
ATOM 3962 C CA . GLU A 1 500 ? 34.656 -39.5 -23.516 1 91 500 GLU A CA 1
ATOM 3963 C C . GLU A 1 500 ? 35.281 -39.688 -24.906 1 91 500 GLU A C 1
ATOM 3965 O O . GLU A 1 500 ? 35.656 -40.812 -25.266 1 91 500 GLU A O 1
ATOM 3970 N N . GLY A 1 501 ? 35.312 -38.625 -25.75 1 90.12 501 GLY A N 1
ATOM 3971 C CA . GLY A 1 501 ? 35.969 -38.688 -27.047 1 90.12 501 GLY A CA 1
ATOM 3972 C C . GLY A 1 501 ? 35.062 -39.188 -28.141 1 90.12 501 GLY A C 1
ATOM 3973 O O . GLY A 1 501 ? 35.5 -39.438 -29.266 1 90.12 501 GLY A O 1
ATOM 3974 N N . LYS A 1 502 ? 33.875 -39.406 -27.828 1 93.19 502 LYS A N 1
ATOM 3975 C CA . LYS A 1 502 ? 32.906 -39.844 -28.828 1 93.19 502 LYS A CA 1
ATOM 3976 C C . LYS A 1 502 ? 32.25 -38.656 -29.547 1 93.19 502 LYS A C 1
ATOM 3978 O O . LYS A 1 502 ? 31.031 -38.469 -29.453 1 93.19 502 LYS A O 1
ATOM 3983 N N . THR A 1 503 ? 32.906 -37.938 -30.312 1 93.94 503 THR A N 1
ATOM 3984 C CA . THR A 1 503 ? 32.5 -36.688 -30.938 1 93.94 503 THR A CA 1
ATOM 3985 C C . THR A 1 503 ? 31.375 -36.906 -31.953 1 93.94 503 THR A C 1
ATOM 3987 O O . THR A 1 503 ? 30.438 -36.125 -32.031 1 93.94 503 THR A O 1
ATOM 3990 N N . GLN A 1 504 ? 31.531 -38 -32.688 1 93.69 504 GLN A N 1
ATOM 3991 C CA . GLN A 1 504 ? 30.516 -38.25 -33.719 1 93.69 504 GLN A CA 1
ATOM 3992 C C . GLN A 1 504 ? 29.156 -38.562 -33.062 1 93.69 504 GLN A C 1
ATOM 3994 O O . GLN A 1 504 ? 28.125 -38.125 -33.594 1 93.69 504 GLN A O 1
ATOM 3999 N N . ASP A 1 505 ? 29.156 -39.281 -32 1 94.5 505 ASP A N 1
ATOM 4000 C CA . ASP A 1 505 ? 27.922 -39.562 -31.281 1 94.5 505 ASP A CA 1
ATOM 4001 C C . ASP A 1 505 ? 27.266 -38.281 -30.797 1 94.5 505 ASP A C 1
ATOM 4003 O O . ASP A 1 505 ? 26.031 -38.156 -30.812 1 94.5 505 ASP A O 1
ATOM 4007 N N . ALA A 1 506 ? 28.047 -37.344 -30.281 1 95.31 506 ALA A N 1
ATOM 4008 C CA . ALA A 1 506 ? 27.562 -36.062 -29.828 1 95.31 506 ALA A CA 1
ATOM 4009 C C . ALA A 1 506 ? 26.906 -35.281 -30.969 1 95.31 506 ALA A C 1
ATOM 4011 O O . ALA A 1 506 ? 25.812 -34.719 -30.812 1 95.31 506 ALA A O 1
ATOM 4012 N N . ILE A 1 507 ? 27.547 -35.25 -32.094 1 94.5 507 ILE A N 1
ATOM 4013 C CA . ILE A 1 507 ? 27.062 -34.531 -33.281 1 94.5 507 ILE A CA 1
ATOM 4014 C C . ILE A 1 507 ? 25.75 -35.156 -33.75 1 94.5 507 ILE A C 1
ATOM 4016 O O . ILE A 1 507 ? 24.797 -34.438 -34.062 1 94.5 507 ILE A O 1
ATOM 4020 N N . ASP A 1 508 ? 25.734 -36.469 -33.75 1 94.56 508 ASP A N 1
ATOM 4021 C CA . ASP A 1 508 ? 24.531 -37.188 -34.188 1 94.56 508 ASP A CA 1
ATOM 4022 C C . ASP A 1 508 ? 23.344 -36.875 -33.281 1 94.56 508 ASP A C 1
ATOM 4024 O O . ASP A 1 508 ? 22.219 -36.688 -33.75 1 94.56 508 ASP A O 1
A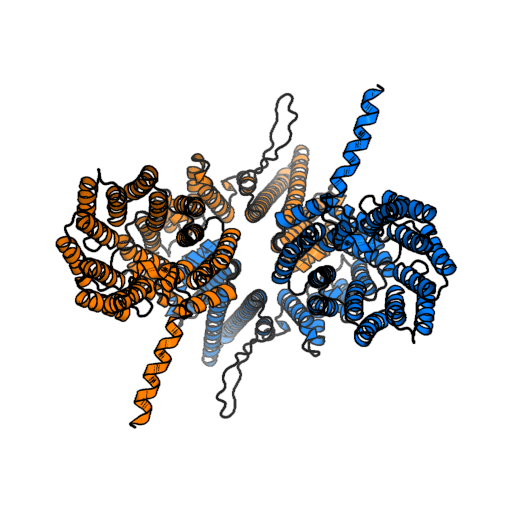TOM 4028 N N . LEU A 1 509 ? 23.609 -36.875 -32.031 1 94.19 509 LEU A N 1
ATOM 4029 C CA . LEU A 1 509 ? 22.578 -36.562 -31.062 1 94.19 509 LEU A CA 1
ATOM 4030 C C . LEU A 1 509 ? 22.016 -35.156 -31.25 1 94.19 509 LEU A C 1
ATOM 4032 O O . LEU A 1 509 ? 20.812 -34.969 -31.234 1 94.19 509 LEU A O 1
ATOM 4036 N N . LEU A 1 510 ? 22.844 -34.156 -31.406 1 94.06 510 LEU A N 1
ATOM 4037 C CA . LEU A 1 510 ? 22.438 -32.781 -31.609 1 94.06 510 LEU A CA 1
ATOM 4038 C C . LEU A 1 510 ? 21.719 -32.594 -32.938 1 94.06 510 LEU A C 1
ATOM 4040 O O . LEU A 1 510 ? 20.766 -31.844 -33.031 1 94.06 510 LEU A O 1
ATOM 4044 N N . GLN A 1 511 ? 22.234 -33.312 -33.875 1 93.12 511 GLN A N 1
ATOM 4045 C CA . GLN A 1 511 ? 21.609 -33.25 -35.188 1 93.12 511 GLN A CA 1
ATOM 4046 C C . GLN A 1 511 ? 20.188 -33.812 -35.156 1 93.12 511 GLN A C 1
ATOM 4048 O O . GLN A 1 511 ? 19.281 -33.25 -35.812 1 93.12 511 GLN A O 1
ATOM 4053 N N . LYS A 1 512 ? 20.016 -34.844 -34.5 1 91.94 512 LYS A N 1
ATOM 4054 C CA . LYS A 1 512 ? 18.672 -35.406 -34.312 1 91.94 512 LYS A CA 1
ATOM 4055 C C . LYS A 1 512 ? 17.719 -34.406 -33.688 1 91.94 512 LYS A C 1
ATOM 4057 O O . LYS A 1 512 ? 16.562 -34.312 -34.094 1 91.94 512 LYS A O 1
ATOM 4062 N N . GLN A 1 513 ? 18.234 -33.75 -32.688 1 88.81 513 GLN A N 1
ATOM 4063 C CA . GLN A 1 513 ? 17.453 -32.688 -32.031 1 88.81 513 GLN A CA 1
ATOM 4064 C C . GLN A 1 513 ? 17.125 -31.562 -33 1 88.81 513 GLN A C 1
ATOM 4066 O O . GLN A 1 513 ? 16.016 -31.031 -33 1 88.81 513 GLN A O 1
ATOM 4071 N N . LEU A 1 514 ? 18.031 -31.156 -33.812 1 89.56 514 LEU A N 1
ATOM 4072 C CA . LEU A 1 514 ? 17.859 -30.078 -34.781 1 89.56 514 LEU A CA 1
ATOM 4073 C C . LEU A 1 514 ? 16.859 -30.469 -35.844 1 89.56 514 LEU A C 1
ATOM 4075 O O . LEU A 1 514 ? 16.125 -29.625 -36.344 1 89.56 514 LEU A O 1
ATOM 4079 N N . ASP A 1 515 ? 16.859 -31.719 -36.156 1 89.56 515 ASP A N 1
ATOM 4080 C CA . ASP A 1 515 ? 15.898 -32.219 -37.156 1 89.56 515 ASP A CA 1
ATOM 4081 C C . ASP A 1 515 ? 14.477 -32.156 -36.625 1 89.56 515 ASP A C 1
ATOM 4083 O O . ASP A 1 515 ? 13.523 -31.953 -37.375 1 89.56 515 ASP A O 1
ATOM 4087 N N . TYR A 1 516 ? 14.445 -32.469 -35.344 1 84.06 516 TYR A N 1
ATOM 4088 C CA . TYR A 1 516 ? 13.141 -32.406 -34.719 1 84.06 516 TYR A CA 1
ATOM 4089 C C . TYR A 1 516 ? 12.656 -30.953 -34.594 1 84.06 516 TYR A C 1
ATOM 4091 O O . TYR A 1 516 ? 11.508 -30.641 -34.938 1 84.06 516 TYR A O 1
ATOM 4099 N N . GLN A 1 517 ? 13.578 -30.078 -34.094 1 79.88 517 GLN A N 1
ATOM 4100 C CA . GLN A 1 517 ? 13.266 -28.672 -33.969 1 79.88 517 GLN A CA 1
ATOM 4101 C C . GLN A 1 517 ? 14.523 -27.812 -34.031 1 79.88 517 GLN A C 1
ATOM 4103 O O . GLN A 1 517 ? 15.422 -27.953 -33.219 1 79.88 517 GLN A O 1
ATOM 4108 N N . GLU A 1 518 ? 14.453 -26.922 -34.906 1 82.31 518 GLU A N 1
ATOM 4109 C CA . GLU A 1 518 ? 15.594 -26.016 -35.031 1 82.31 518 GLU A CA 1
ATOM 4110 C C . GLU A 1 518 ? 15.57 -24.922 -34 1 82.31 518 GLU A C 1
ATOM 4112 O O . GLU A 1 518 ? 14.586 -24.188 -33.875 1 82.31 518 GLU A O 1
ATOM 4117 N N . THR A 1 519 ? 16.641 -24.922 -33.188 1 81.75 519 THR A N 1
ATOM 4118 C CA . THR A 1 519 ? 16.719 -23.891 -32.156 1 81.75 519 THR A CA 1
ATOM 4119 C C . THR A 1 519 ? 18.078 -23.203 -32.188 1 81.75 519 THR A C 1
ATOM 4121 O O . THR A 1 519 ? 19.062 -23.766 -32.719 1 81.75 519 THR A O 1
ATOM 4124 N N . ASP A 1 520 ? 18.109 -22 -31.734 1 84.75 520 ASP A N 1
ATOM 4125 C CA . ASP A 1 520 ? 19.359 -21.25 -31.625 1 84.75 520 ASP A CA 1
ATOM 4126 C C . ASP A 1 520 ? 20.344 -21.953 -30.719 1 84.75 520 ASP A C 1
ATOM 4128 O O . ASP A 1 520 ? 21.531 -22.062 -31.031 1 84.75 520 ASP A O 1
ATOM 4132 N N . LEU A 1 521 ? 19.875 -22.562 -29.688 1 83.69 521 LEU A N 1
ATOM 4133 C CA . LEU A 1 521 ? 20.719 -23.234 -28.703 1 83.69 521 LEU A CA 1
ATOM 4134 C C . LEU A 1 521 ? 21.438 -24.438 -29.328 1 83.69 521 LEU A C 1
ATOM 4136 O O . LEU A 1 521 ? 22.656 -24.578 -29.188 1 83.69 521 LEU A O 1
ATOM 4140 N N . MET A 1 522 ? 20.703 -25.25 -30.078 1 87.25 522 MET A N 1
ATOM 4141 C CA . MET A 1 522 ? 21.281 -26.469 -30.641 1 87.25 522 MET A CA 1
ATOM 4142 C C . MET A 1 522 ? 22.281 -26.125 -31.75 1 87.25 522 MET A C 1
ATOM 4144 O O . MET A 1 522 ? 23.312 -26.797 -31.891 1 87.25 522 MET A O 1
ATOM 4148 N N . HIS A 1 523 ? 22.031 -25.141 -32.5 1 91.56 523 HIS A N 1
ATOM 4149 C CA . HIS A 1 523 ? 22.969 -24.688 -33.5 1 91.56 523 HIS A CA 1
ATOM 4150 C C . HIS A 1 523 ? 24.266 -24.188 -32.875 1 91.56 523 HIS A C 1
ATOM 4152 O O . HIS A 1 523 ? 25.359 -24.469 -33.375 1 91.56 523 HIS A O 1
ATOM 4158 N N . THR A 1 524 ? 24.078 -23.469 -31.828 1 91.56 524 THR A N 1
ATOM 4159 C CA . THR A 1 524 ? 25.25 -22.938 -31.156 1 91.56 524 THR A CA 1
ATOM 4160 C C . THR A 1 524 ? 26.078 -24.047 -30.531 1 91.56 524 THR A C 1
ATOM 4162 O O . THR A 1 524 ? 27.312 -24 -30.562 1 91.56 524 THR A O 1
ATOM 4165 N N . GLU A 1 525 ? 25.391 -25.031 -29.969 1 91.31 525 GLU A N 1
ATOM 4166 C CA . GLU A 1 525 ? 26.109 -26.172 -29.406 1 91.31 525 GLU A CA 1
ATOM 4167 C C . GLU A 1 525 ? 26.844 -26.938 -30.5 1 91.31 525 GLU A C 1
ATOM 4169 O O . GLU A 1 525 ? 27.984 -27.391 -30.281 1 91.31 525 GLU A O 1
ATOM 4174 N N . MET A 1 526 ? 26.266 -27.094 -31.656 1 93.69 526 MET A N 1
ATOM 4175 C CA . MET A 1 526 ? 26.906 -27.734 -32.812 1 93.69 526 MET A CA 1
ATOM 4176 C C . MET A 1 526 ? 28.141 -26.953 -33.25 1 93.69 526 MET A C 1
ATOM 4178 O O . MET A 1 526 ? 29.188 -27.547 -33.531 1 93.69 526 MET A O 1
ATOM 4182 N N . ALA A 1 527 ? 27.984 -25.703 -33.25 1 94.31 527 ALA A N 1
ATOM 4183 C CA . ALA A 1 527 ? 29.094 -24.828 -33.656 1 94.31 527 ALA A CA 1
ATOM 4184 C C . ALA A 1 527 ? 30.266 -24.969 -32.719 1 94.31 527 ALA A C 1
ATOM 4186 O O . ALA A 1 527 ? 31.422 -24.953 -33.125 1 94.31 527 ALA A O 1
ATOM 4187 N N . THR A 1 528 ? 30.016 -25.016 -31.438 1 91.75 528 THR A N 1
ATOM 4188 C CA . THR A 1 528 ? 31.062 -25.156 -30.438 1 91.75 528 THR A CA 1
ATOM 4189 C C . THR A 1 528 ? 31.859 -26.438 -30.641 1 91.75 528 THR A C 1
ATOM 4191 O O . THR A 1 528 ? 33.094 -26.453 -30.516 1 91.75 528 THR A O 1
ATOM 4194 N N . ILE A 1 529 ? 31.172 -27.547 -31 1 93 529 ILE A N 1
ATOM 4195 C CA . ILE A 1 529 ? 31.828 -28.8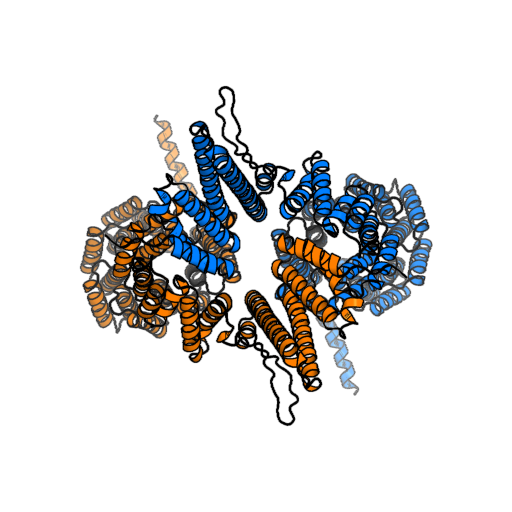28 -31.266 1 93 529 ILE A CA 1
ATOM 4196 C C . ILE A 1 529 ? 32.688 -28.719 -32.5 1 93 529 ILE A C 1
ATOM 4198 O O . ILE A 1 529 ? 33.844 -29.156 -32.531 1 93 529 ILE A O 1
ATOM 4202 N N . TYR A 1 530 ? 32.188 -28.109 -33.5 1 93.56 530 TYR A N 1
ATOM 4203 C CA . TYR A 1 530 ? 32.906 -27.953 -34.75 1 93.56 530 TYR A CA 1
ATOM 4204 C C . TYR A 1 530 ? 34.125 -27.062 -34.562 1 93.56 530 TYR A C 1
ATOM 4206 O O . TYR A 1 530 ? 35.188 -27.281 -35.156 1 93.56 530 TYR A O 1
ATOM 4214 N N . MET A 1 531 ? 33.969 -26.094 -33.75 1 90.81 531 MET A N 1
ATOM 4215 C CA . MET A 1 531 ? 35.094 -25.219 -33.469 1 90.81 531 MET A CA 1
ATOM 4216 C C . MET A 1 531 ? 36.219 -25.969 -32.75 1 90.81 531 MET A C 1
ATOM 4218 O O . MET A 1 531 ? 37.375 -25.766 -33.031 1 90.81 531 MET A O 1
ATOM 4222 N N . SER A 1 532 ? 35.844 -26.781 -31.797 1 89.06 532 SER A N 1
ATOM 4223 C CA . SER A 1 532 ? 36.812 -27.562 -31.047 1 89.06 532 SER A CA 1
ATOM 4224 C C . SER A 1 532 ? 37.562 -28.531 -31.969 1 89.06 532 SER A C 1
ATOM 4226 O O . SER A 1 532 ? 38.688 -28.922 -31.688 1 89.06 532 SER A O 1
ATOM 4228 N N . LYS A 1 533 ? 36.938 -28.969 -33.094 1 90.56 533 LYS A N 1
ATOM 4229 C CA . LYS A 1 533 ? 37.531 -29.891 -34.062 1 90.56 533 LYS A CA 1
ATOM 4230 C C . LYS A 1 533 ? 38.188 -29.125 -35.25 1 90.56 533 LYS A C 1
ATOM 4232 O O . LYS A 1 533 ? 38.594 -29.719 -36.219 1 90.56 533 LYS A O 1
ATOM 4237 N N . GLU A 1 534 ? 38.156 -27.781 -35.125 1 89.19 534 GLU A N 1
ATOM 4238 C CA . GLU A 1 534 ? 38.75 -26.875 -36.094 1 89.19 534 GLU A CA 1
ATOM 4239 C C . GLU A 1 534 ? 38.062 -26.938 -37.438 1 89.19 534 GLU A C 1
ATOM 4241 O O . GLU A 1 534 ? 38.688 -26.812 -38.5 1 89.19 534 GLU A O 1
ATOM 4246 N N . MET A 1 535 ? 36.875 -27.391 -37.406 1 92.5 535 MET A N 1
ATOM 4247 C CA . MET A 1 535 ? 36 -27.328 -38.562 1 92.5 535 MET A CA 1
ATOM 4248 C C . MET A 1 535 ? 35.25 -26 -38.625 1 92.5 535 MET A C 1
ATOM 4250 O O . MET A 1 535 ? 34.062 -25.969 -38.438 1 92.5 535 MET A O 1
ATOM 4254 N N . TYR A 1 536 ? 35.812 -24.953 -38.969 1 92.44 536 TYR A N 1
ATOM 4255 C CA . TYR A 1 536 ? 35.375 -23.578 -38.812 1 92.44 536 TYR A CA 1
ATOM 4256 C C . TYR A 1 536 ? 34.25 -23.25 -39.781 1 92.44 536 TYR A C 1
ATOM 4258 O O . TYR A 1 536 ? 33.344 -22.453 -39.469 1 92.44 536 TYR A O 1
ATOM 4266 N N . ASP A 1 537 ? 34.312 -23.906 -40.969 1 92.5 537 ASP A N 1
ATOM 4267 C CA . ASP A 1 537 ? 33.25 -23.656 -41.938 1 92.5 537 ASP A CA 1
ATOM 4268 C C . ASP A 1 537 ? 31.906 -24.125 -41.406 1 92.5 537 ASP A C 1
ATOM 4270 O O . ASP A 1 537 ? 30.906 -23.406 -41.531 1 92.5 537 ASP A O 1
ATOM 4274 N N . ASP A 1 538 ? 31.953 -25.312 -40.938 1 93.94 538 ASP A N 1
ATOM 4275 C CA . ASP A 1 538 ? 30.719 -25.875 -40.375 1 93.94 538 ASP A CA 1
ATOM 4276 C C . ASP A 1 538 ? 30.266 -25.062 -39.156 1 93.94 538 ASP A C 1
ATOM 4278 O O . ASP A 1 538 ? 29.062 -24.844 -38.969 1 93.94 538 ASP A O 1
ATOM 4282 N N . ALA A 1 539 ? 31.172 -24.672 -38.344 1 95.12 539 ALA A N 1
ATOM 4283 C CA . ALA A 1 539 ? 30.859 -23.859 -37.188 1 95.12 539 ALA A CA 1
ATOM 4284 C C . ALA A 1 539 ? 30.188 -22.547 -37.594 1 95.12 539 ALA A C 1
ATOM 4286 O O . ALA A 1 539 ? 29.203 -22.125 -36.969 1 95.12 539 ALA A O 1
ATOM 4287 N N . MET A 1 540 ? 30.656 -21.938 -38.625 1 94.44 540 MET A N 1
ATOM 4288 C CA . MET A 1 540 ? 30.125 -20.672 -39.125 1 94.44 540 MET A CA 1
ATOM 4289 C C . MET A 1 540 ? 28.688 -20.859 -39.625 1 94.44 540 MET A C 1
ATOM 4291 O O . MET A 1 540 ? 27.844 -19.984 -39.406 1 94.44 540 MET A O 1
ATOM 4295 N N . LYS A 1 541 ? 28.516 -21.906 -40.281 1 94.94 541 LYS A N 1
ATOM 4296 C CA . LYS A 1 541 ? 27.172 -22.203 -40.781 1 94.94 541 LYS A CA 1
ATOM 4297 C C . LYS A 1 541 ? 26.156 -22.312 -39.656 1 94.94 541 LYS A C 1
ATOM 4299 O O . LYS A 1 541 ? 25.062 -21.75 -39.75 1 94.94 541 LYS A O 1
ATOM 4304 N N . HIS A 1 542 ? 26.531 -23 -38.625 1 95.06 542 HIS A N 1
ATOM 4305 C CA . HIS A 1 542 ? 25.641 -23.203 -37.5 1 95.06 542 HIS A CA 1
ATOM 4306 C C . HIS A 1 542 ? 25.469 -21.906 -36.719 1 95.06 542 HIS A C 1
ATOM 4308 O O . HIS A 1 542 ? 24.375 -21.625 -36.219 1 95.06 542 HIS A O 1
ATOM 4314 N N . LEU A 1 543 ? 26.5 -21.141 -36.562 1 95 543 LEU A N 1
ATOM 4315 C CA . LEU A 1 543 ? 26.391 -19.859 -35.875 1 95 543 LEU A CA 1
ATOM 4316 C C . LEU A 1 543 ? 25.469 -18.906 -36.625 1 95 543 LEU A C 1
ATOM 4318 O O . LEU A 1 543 ? 24.656 -18.219 -36.031 1 95 543 LEU A O 1
ATOM 4322 N N . ASN A 1 544 ? 25.594 -18.938 -37.906 1 93.88 544 ASN A N 1
ATOM 4323 C CA . ASN A 1 544 ? 24.703 -18.109 -38.75 1 93.88 544 ASN A CA 1
ATOM 4324 C C . ASN A 1 544 ? 23.266 -18.578 -38.688 1 93.88 544 ASN A C 1
ATOM 4326 O O . ASN A 1 544 ? 22.328 -17.781 -38.688 1 93.88 544 ASN A O 1
ATOM 4330 N N . ALA A 1 545 ? 23.078 -19.859 -38.656 1 93.69 545 ALA A N 1
ATOM 4331 C CA . ALA A 1 545 ? 21.734 -20.422 -38.531 1 93.69 545 ALA A CA 1
ATOM 4332 C C . ALA A 1 545 ? 21.094 -20.016 -37.219 1 93.69 545 ALA A C 1
ATOM 4334 O O . ALA A 1 545 ? 19.891 -19.703 -37.156 1 93.69 545 ALA A O 1
ATOM 4335 N N . ALA A 1 546 ? 21.844 -20.078 -36.125 1 92.06 546 ALA A N 1
ATOM 4336 C CA . ALA A 1 546 ? 21.344 -19.656 -34.812 1 92.06 546 ALA A CA 1
ATOM 4337 C C . ALA A 1 546 ? 20.922 -18.203 -34.844 1 92.06 546 ALA A C 1
ATOM 4339 O O . ALA A 1 546 ? 19.875 -17.844 -34.281 1 92.06 546 ALA A O 1
ATOM 4340 N N . LEU A 1 547 ? 21.672 -17.328 -35.531 1 91.06 547 LEU A N 1
ATOM 4341 C CA . LEU A 1 547 ? 21.391 -15.898 -35.562 1 91.06 547 LEU A CA 1
ATOM 4342 C C . LEU A 1 547 ? 20.234 -15.586 -36.5 1 91.06 547 LEU A C 1
ATOM 4344 O O . LEU A 1 547 ? 19.594 -14.539 -36.406 1 91.06 547 LEU A O 1
ATOM 4348 N N . GLU A 1 548 ? 20.016 -16.5 -37.406 1 90.44 548 GLU A N 1
ATOM 4349 C CA . GLU A 1 548 ? 18.828 -16.359 -38.281 1 90.44 548 GLU A CA 1
ATOM 4350 C C . GLU A 1 548 ? 17.547 -16.578 -37.469 1 90.44 548 GLU A C 1
ATOM 4352 O O . GLU A 1 548 ? 16.531 -15.945 -37.75 1 90.44 548 GLU A O 1
ATOM 4357 N N . ILE A 1 549 ? 17.656 -17.578 -36.594 1 83.81 549 ILE A N 1
ATOM 4358 C CA . ILE A 1 549 ? 16.516 -17.875 -35.719 1 83.81 549 ILE A CA 1
ATOM 4359 C C . ILE A 1 549 ? 16.328 -16.75 -34.719 1 83.81 549 ILE A C 1
ATOM 4361 O O . ILE A 1 549 ? 15.211 -16.266 -34.531 1 83.81 549 ILE A O 1
ATOM 4365 N N . ASN A 1 550 ? 17.469 -16.281 -34.125 1 80.94 550 ASN A N 1
ATOM 4366 C CA . ASN A 1 550 ? 17.469 -15.203 -33.156 1 80.94 550 ASN A CA 1
ATOM 4367 C C . ASN A 1 550 ? 18.688 -14.297 -33.312 1 80.94 550 ASN A C 1
ATOM 4369 O O . ASN A 1 550 ? 19.766 -14.586 -32.781 1 80.94 550 ASN A O 1
ATOM 4373 N N . PRO A 1 551 ? 18.438 -13.188 -33.938 1 84.81 551 PRO A N 1
ATOM 4374 C CA . PRO A 1 551 ? 19.562 -12.305 -34.25 1 84.81 551 PRO A CA 1
ATOM 4375 C C . PRO A 1 551 ? 20.266 -11.758 -33 1 84.81 551 PRO A C 1
ATOM 4377 O O . PRO A 1 551 ? 21.422 -11.344 -33.062 1 84.81 551 PRO A O 1
ATOM 4380 N N . GLN A 1 552 ? 19.562 -11.875 -31.891 1 79.12 552 GLN A N 1
ATOM 4381 C CA . GLN A 1 552 ? 20.125 -11.266 -30.688 1 79.12 552 GLN A CA 1
ATOM 4382 C C . GLN A 1 552 ? 20.656 -12.32 -29.734 1 79.12 552 GLN A C 1
ATOM 4384 O O . GLN A 1 552 ? 20.953 -12.016 -28.578 1 79.12 552 GLN A O 1
ATOM 4389 N N . TYR A 1 553 ? 20.859 -13.492 -30.234 1 79.44 553 TYR A N 1
ATOM 4390 C CA . TYR A 1 553 ? 21.312 -14.562 -29.344 1 79.44 553 TYR A CA 1
ATOM 4391 C C . TYR A 1 553 ? 22.781 -14.391 -28.984 1 79.44 553 TYR A C 1
ATOM 4393 O O . TYR A 1 553 ? 23.656 -14.531 -29.844 1 79.44 553 TYR A O 1
ATOM 4401 N N . GLU A 1 554 ? 23.078 -14.125 -27.766 1 78.25 554 GLU A N 1
ATOM 4402 C CA . GLU A 1 554 ? 24.391 -13.711 -27.297 1 78.25 554 GLU A CA 1
ATOM 4403 C C . GLU A 1 554 ? 25.438 -14.812 -27.547 1 78.25 554 GLU A C 1
ATOM 4405 O O . GLU A 1 554 ? 26.547 -14.531 -27.969 1 78.25 554 GLU A O 1
ATOM 4410 N N . ALA A 1 555 ? 25.062 -16.016 -27.281 1 82.12 555 ALA A N 1
ATOM 4411 C CA . ALA A 1 555 ? 26.016 -17.109 -27.391 1 82.12 555 ALA A CA 1
ATOM 4412 C C . ALA A 1 555 ? 26.5 -17.281 -28.828 1 82.12 555 ALA A C 1
ATOM 4414 O O . ALA A 1 555 ? 27.688 -17.531 -29.078 1 82.12 555 ALA A O 1
ATOM 4415 N N . ALA A 1 556 ? 25.609 -17.109 -29.766 1 88.69 556 ALA A N 1
ATOM 4416 C CA . ALA A 1 556 ? 25.969 -17.234 -31.172 1 88.69 556 ALA A CA 1
ATOM 4417 C C . ALA A 1 556 ? 26.797 -16.047 -31.641 1 88.69 556 ALA A C 1
ATOM 4419 O O . ALA A 1 556 ? 27.719 -16.188 -32.438 1 88.69 556 ALA A O 1
ATOM 4420 N N . ARG A 1 557 ? 26.438 -14.891 -31.141 1 88.06 557 ARG A N 1
ATOM 4421 C CA . ARG A 1 557 ? 27.172 -13.68 -31.484 1 88.06 557 ARG A CA 1
ATOM 4422 C C . ARG A 1 557 ? 28.609 -13.758 -30.969 1 88.06 557 ARG A C 1
ATOM 4424 O O . ARG A 1 557 ? 29.547 -13.422 -31.703 1 88.06 557 ARG A O 1
ATOM 4431 N N . ASN A 1 558 ? 28.672 -14.164 -29.797 1 86.12 558 ASN A N 1
ATOM 4432 C CA . ASN A 1 558 ? 30 -14.336 -29.219 1 86.12 558 ASN A CA 1
ATOM 4433 C C . ASN A 1 558 ? 30.812 -15.406 -29.953 1 86.12 558 ASN A C 1
ATOM 4435 O O . ASN A 1 558 ? 32.031 -15.266 -30.141 1 86.12 558 ASN A O 1
ATOM 4439 N N . GLY A 1 559 ? 30.125 -16.469 -30.297 1 88.19 559 GLY A N 1
ATOM 4440 C CA . GLY A 1 559 ? 30.781 -17.516 -31.062 1 88.19 559 GLY A CA 1
ATOM 4441 C C . GLY A 1 559 ? 31.312 -17.047 -32.406 1 88.19 559 GLY A C 1
ATOM 4442 O O . GLY A 1 559 ? 32.406 -17.422 -32.812 1 88.19 559 GLY A O 1
ATOM 4443 N N . LEU A 1 560 ? 30.562 -16.25 -33.031 1 90.25 560 LEU A N 1
ATOM 4444 C CA . LEU A 1 560 ? 30.969 -15.719 -34.312 1 90.25 560 LEU A CA 1
ATOM 4445 C C . LEU A 1 560 ? 32.156 -14.773 -34.156 1 90.25 560 LEU A C 1
ATOM 4447 O O . LEU A 1 560 ? 33.062 -14.773 -35 1 90.25 560 LEU A O 1
ATOM 4451 N N . HIS A 1 561 ? 32.094 -14.008 -33.156 1 89 561 HIS A N 1
ATOM 4452 C CA . HIS A 1 561 ? 33.188 -13.117 -32.875 1 89 561 HIS A CA 1
ATOM 4453 C C . HIS A 1 561 ? 34.469 -13.898 -32.594 1 89 561 HIS A C 1
ATOM 4455 O O . HIS A 1 561 ? 35.562 -13.547 -33.094 1 89 561 HIS A O 1
ATOM 4461 N N . ARG A 1 562 ? 34.344 -14.883 -31.797 1 88.5 562 ARG A N 1
ATOM 4462 C CA . ARG A 1 562 ? 35.5 -15.734 -31.484 1 88.5 562 ARG A CA 1
ATOM 4463 C C . ARG A 1 562 ? 36.031 -16.406 -32.75 1 88.5 562 ARG A C 1
ATOM 4465 O O . ARG A 1 562 ? 37.25 -16.5 -32.938 1 88.5 562 ARG A O 1
ATOM 4472 N N . LEU A 1 563 ? 35.188 -16.891 -33.562 1 90.06 563 LEU A N 1
ATOM 4473 C CA . LEU A 1 563 ? 35.562 -17.562 -34.812 1 90.06 563 LEU A CA 1
ATOM 4474 C C . LEU A 1 563 ? 36.281 -16.578 -35.75 1 90.06 563 LEU A C 1
ATOM 4476 O O . LEU A 1 563 ? 37.25 -16.953 -36.406 1 90.06 563 LEU A O 1
ATOM 4480 N N . ASP A 1 564 ? 35.75 -15.383 -35.75 1 88.38 564 ASP A N 1
ATOM 4481 C CA . ASP A 1 564 ? 36.375 -14.344 -36.562 1 88.38 564 ASP A CA 1
ATOM 4482 C C . ASP A 1 564 ? 37.812 -14.047 -36.125 1 88.38 564 ASP A C 1
ATOM 4484 O O . ASP A 1 564 ? 38.688 -13.836 -36.938 1 88.38 564 ASP A O 1
ATOM 4488 N N . LEU A 1 565 ? 37.969 -14.062 -34.844 1 86.62 565 LEU A N 1
ATOM 4489 C CA . LEU A 1 565 ? 39.312 -13.844 -34.281 1 86.62 565 LEU A CA 1
ATOM 4490 C C . LEU A 1 565 ? 40.25 -15.008 -34.625 1 86.62 565 LEU A C 1
ATOM 4492 O O . LEU A 1 565 ? 41.406 -14.797 -34.969 1 86.62 565 LEU A O 1
ATOM 4496 N N . ILE A 1 566 ? 39.781 -16.188 -34.531 1 86.81 566 ILE A N 1
ATOM 4497 C CA . ILE A 1 566 ? 40.562 -17.391 -34.812 1 86.81 566 ILE A CA 1
ATOM 4498 C C . ILE A 1 566 ? 40.969 -17.391 -36.312 1 86.81 566 ILE A C 1
ATOM 4500 O O . ILE A 1 566 ? 42.125 -17.703 -36.625 1 86.81 566 ILE A O 1
ATOM 4504 N N . LEU A 1 567 ? 40.031 -17.062 -37.125 1 86.38 567 LEU A N 1
ATOM 4505 C CA . LEU A 1 567 ? 40.281 -17.062 -38.562 1 86.38 567 LEU A CA 1
ATOM 4506 C C . LEU A 1 567 ? 41.25 -15.969 -38.969 1 86.38 567 LEU A C 1
ATOM 4508 O O . LEU A 1 567 ? 42 -16.109 -39.938 1 86.38 567 LEU A O 1
ATOM 4512 N N . LYS A 1 568 ? 41.25 -14.852 -38.094 1 85.06 568 LYS A N 1
ATOM 4513 C CA . LYS A 1 568 ? 42.188 -13.758 -38.344 1 85.06 568 LYS A CA 1
ATOM 4514 C C . LYS A 1 568 ? 43.531 -14.023 -37.656 1 85.06 568 LYS A C 1
ATOM 4516 O O . LYS A 1 568 ? 44.469 -13.242 -37.812 1 85.06 568 LYS A O 1
ATOM 4521 N N . GLY A 1 569 ? 43.719 -15.156 -36.969 1 80.38 569 GLY A N 1
ATOM 4522 C CA . GLY A 1 569 ? 45 -15.57 -36.406 1 80.38 569 GLY A CA 1
ATOM 4523 C C . GLY A 1 569 ? 45.188 -15.094 -34.969 1 80.38 569 GLY A C 1
ATOM 4524 O O . GLY A 1 569 ? 46.312 -15.117 -34.469 1 80.38 569 GLY A O 1
ATOM 4525 N N . PHE A 1 570 ? 44.125 -14.438 -34.344 1 74.69 570 PHE A N 1
ATOM 4526 C CA . PHE A 1 570 ? 44.219 -13.945 -33 1 74.69 570 PHE A CA 1
ATOM 4527 C C . PHE A 1 570 ? 43.812 -15.023 -32 1 74.69 570 PHE A C 1
ATOM 4529 O O . PHE A 1 570 ? 42.969 -15.875 -32.312 1 74.69 570 PHE A O 1
ATOM 4536 N N . ASP A 1 571 ? 44.469 -15.211 -30.828 1 71.69 571 ASP A N 1
ATOM 4537 C CA . ASP A 1 571 ? 44.031 -16.109 -29.75 1 71.69 571 ASP A CA 1
ATOM 4538 C C . ASP A 1 571 ? 42.906 -15.484 -28.938 1 71.69 571 ASP A C 1
ATOM 4540 O O . ASP A 1 571 ? 43.094 -14.469 -28.266 1 71.69 571 ASP A O 1
ATOM 4544 N N . PRO A 1 572 ? 41.781 -15.867 -29.078 1 67.12 572 PRO A N 1
ATOM 4545 C CA . PRO A 1 572 ? 40.656 -15.25 -28.391 1 67.12 572 PRO A CA 1
ATOM 4546 C C . PRO A 1 572 ? 40.781 -15.312 -26.875 1 67.12 572 PRO A C 1
ATOM 4548 O O . PRO A 1 572 ? 40.219 -14.453 -26.172 1 67.12 572 PRO A O 1
ATOM 4551 N N . ASP A 1 573 ? 41.375 -16.312 -26.172 1 62.94 573 ASP A N 1
ATOM 4552 C CA . ASP A 1 573 ? 41.5 -16.453 -24.734 1 62.94 573 ASP A CA 1
ATOM 4553 C C . ASP A 1 573 ? 42.625 -15.57 -24.188 1 62.94 573 ASP A C 1
ATOM 4555 O O . ASP A 1 573 ? 42.656 -15.273 -22.984 1 62.94 573 ASP A O 1
ATOM 4559 N N . GLN A 1 574 ? 43.656 -15.148 -24.906 1 56.06 574 GLN A N 1
ATOM 4560 C CA . GLN A 1 574 ? 44.719 -14.234 -24.484 1 56.06 574 GLN A CA 1
ATOM 4561 C C . GLN A 1 574 ? 44.219 -12.781 -24.5 1 56.06 574 GLN A C 1
ATOM 4563 O O . GLN A 1 574 ? 44.75 -11.938 -23.781 1 56.06 574 GLN A O 1
ATOM 4568 N N . MET A 1 575 ? 43.344 -12.453 -25.375 1 48.22 575 MET A N 1
ATOM 4569 C CA . MET A 1 575 ? 42.906 -11.062 -25.484 1 48.22 575 MET A CA 1
ATOM 4570 C C . MET A 1 575 ? 41.906 -10.703 -24.391 1 48.22 575 MET A C 1
ATOM 4572 O O . MET A 1 575 ? 41.562 -9.539 -24.203 1 48.22 575 MET A O 1
ATOM 4576 N N . GLU A 1 576 ? 41.219 -11.586 -23.875 1 46.5 576 GLU A N 1
ATOM 4577 C CA . GLU A 1 576 ? 40.25 -11.219 -22.844 1 46.5 576 GLU A CA 1
ATOM 4578 C C . GLU A 1 576 ? 40.938 -10.609 -21.625 1 46.5 576 GLU A C 1
ATOM 4580 O O . GLU A 1 576 ? 40.281 -9.969 -20.797 1 46.5 576 GLU A O 1
ATOM 4585 N N . ASP A 1 577 ? 42.281 -10.984 -21.312 1 41.59 577 ASP A N 1
ATOM 4586 C CA . ASP A 1 577 ? 42.906 -10.258 -20.203 1 41.59 577 ASP A CA 1
ATOM 4587 C C . ASP A 1 577 ? 43.156 -8.797 -20.578 1 41.59 577 ASP A C 1
ATOM 4589 O O . ASP A 1 577 ? 42.844 -7.891 -19.797 1 41.59 577 ASP A O 1
ATOM 4593 N N . GLY A 1 578 ? 44.469 -8.414 -21.266 1 36.12 578 GLY A N 1
ATOM 4594 C CA . GLY A 1 578 ? 45.188 -7.152 -21.281 1 36.12 578 GLY A CA 1
ATOM 4595 C C . GLY A 1 578 ? 44.656 -6.172 -22.312 1 36.12 578 GLY A C 1
ATOM 4596 O O . GLY A 1 578 ? 45.25 -5.113 -22.531 1 36.12 578 GLY A O 1
ATOM 4597 N N . VAL A 1 579 ? 44.219 -6.578 -23.609 1 32.91 579 VAL A N 1
ATOM 4598 C CA . VAL A 1 579 ? 44.375 -5.574 -24.656 1 32.91 579 VAL A CA 1
ATOM 4599 C C . VAL A 1 579 ? 43.312 -4.473 -24.484 1 32.91 579 VAL A C 1
ATOM 4601 O O . VAL A 1 579 ? 42.125 -4.75 -24.422 1 32.91 579 VAL A O 1
ATOM 4604 N N . ASP A 1 580 ? 43.719 -3.334 -23.969 1 33.94 580 ASP A N 1
ATOM 4605 C CA . ASP A 1 580 ? 43.156 -1.989 -24.016 1 33.94 580 ASP A CA 1
ATOM 4606 C C . ASP A 1 580 ? 42.562 -1.695 -25.391 1 33.94 580 ASP A C 1
ATOM 4608 O O . ASP A 1 580 ? 43.156 -2.027 -26.406 1 33.94 580 ASP A O 1
ATOM 4612 N N . GLU A 1 581 ? 41.281 -1.579 -25.562 1 34 581 GLU A N 1
ATOM 4613 C CA . GLU A 1 581 ? 40.531 -1.082 -26.719 1 34 581 GLU A CA 1
ATOM 4614 C C . GLU A 1 581 ? 41.344 -0.054 -27.5 1 34 581 GLU A C 1
ATOM 4616 O O . GLU A 1 581 ? 40.906 0.446 -28.531 1 34 581 GLU A O 1
ATOM 4621 N N . GLU A 1 582 ? 42.531 0.461 -27.047 1 33.69 582 GLU A N 1
ATOM 4622 C CA . GLU A 1 582 ? 43.219 1.506 -27.797 1 33.69 582 GLU A CA 1
ATOM 4623 C C . GLU A 1 582 ? 43.75 0.977 -29.141 1 33.69 582 GLU A C 1
ATOM 4625 O O . GLU A 1 582 ? 43.719 1.694 -30.141 1 33.69 582 GLU A O 1
ATOM 4630 N N . ASP A 1 583 ? 44.312 -0.199 -29.25 1 31.81 583 ASP A N 1
ATOM 4631 C CA . ASP A 1 583 ? 45.156 -0.445 -30.422 1 31.81 583 ASP A CA 1
ATOM 4632 C C . ASP A 1 583 ? 44.312 -0.883 -31.609 1 31.81 583 ASP A C 1
ATOM 4634 O O . ASP A 1 583 ? 44.844 -1.01 -32.719 1 31.81 583 ASP A O 1
ATOM 4638 N N . MET A 1 584 ? 43.188 -1.457 -31.422 1 32.53 584 MET A N 1
ATOM 4639 C CA . MET A 1 584 ? 42.531 -1.905 -32.656 1 32.53 584 MET A CA 1
ATOM 4640 C C . MET A 1 584 ? 41.938 -0.723 -33.406 1 32.53 584 MET A C 1
ATOM 4642 O O . MET A 1 584 ? 41.344 -0.901 -34.5 1 32.53 584 MET A O 1
ATOM 4646 N N . GLU A 1 585 ? 41.875 0.531 -32.875 1 31.67 585 GLU A N 1
ATOM 4647 C CA . GLU A 1 585 ? 41.375 1.615 -33.688 1 31.67 585 GLU A CA 1
ATOM 4648 C C . GLU A 1 585 ? 42.375 1.963 -34.812 1 31.67 585 GLU A C 1
ATOM 4650 O O . GLU A 1 585 ? 42.062 2.764 -35.688 1 31.67 585 GLU A O 1
ATOM 4655 N N . LEU A 1 586 ? 43.625 1.556 -34.719 1 30.09 586 LEU A N 1
ATOM 4656 C CA . LEU A 1 586 ? 44.531 2.129 -35.719 1 30.09 586 LEU A CA 1
ATOM 4657 C C . LEU A 1 586 ? 44.25 1.561 -37.094 1 30.09 586 LEU A C 1
ATOM 4659 O O . LEU A 1 586 ? 44.438 2.254 -38.094 1 30.09 586 LEU A O 1
ATOM 4663 N N . ARG A 1 587 ? 44.219 0.243 -37.219 1 30.36 587 ARG A N 1
ATOM 4664 C CA . ARG A 1 587 ? 44.5 -0.208 -38.562 1 30.36 587 ARG A CA 1
ATOM 4665 C C . ARG A 1 587 ? 43.312 0.045 -39.5 1 30.36 587 ARG A C 1
ATOM 4667 O O . ARG A 1 587 ? 43.438 -0.053 -40.719 1 30.36 587 ARG A O 1
ATOM 4674 N N . ASP A 1 588 ? 42.094 0.053 -39.062 1 29.95 588 ASP A N 1
ATOM 4675 C CA . ASP A 1 588 ? 41.062 0.181 -40.062 1 29.95 588 ASP A CA 1
ATOM 4676 C C . ASP A 1 588 ? 41.094 1.561 -40.719 1 29.95 588 ASP A C 1
ATOM 4678 O O . ASP A 1 588 ? 40.25 1.866 -41.594 1 29.95 588 ASP A O 1
ATOM 4682 N N . GLU A 1 589 ? 41.844 2.543 -40.25 1 30.97 589 GLU A N 1
ATOM 4683 C CA . GLU A 1 589 ? 41.938 3.791 -41 1 30.97 589 GLU A CA 1
ATOM 4684 C C . GLU A 1 589 ? 42.625 3.584 -42.344 1 30.97 589 GLU A C 1
ATOM 4686 O O . GLU A 1 589 ? 42.375 4.328 -43.312 1 30.97 589 GLU A O 1
ATOM 4691 N N . ASP A 1 590 ? 43.594 2.678 -42.469 1 31.19 590 ASP A N 1
ATOM 4692 C CA . ASP A 1 590 ? 44.375 2.732 -43.719 1 31.19 590 ASP A CA 1
ATOM 4693 C C . ASP A 1 590 ? 43.562 2.203 -44.906 1 31.19 590 ASP A C 1
ATOM 4695 O O . ASP A 1 590 ? 43.812 2.576 -46.031 1 31.19 590 ASP A O 1
ATOM 4699 N N . GLU A 1 591 ? 42.781 1.233 -44.75 1 29.84 591 GLU A N 1
ATOM 4700 C CA . GLU A 1 591 ? 42.281 0.685 -46 1 29.84 591 GLU A CA 1
ATOM 4701 C C . GLU A 1 591 ? 41.219 1.602 -46.594 1 29.84 591 GLU A C 1
ATOM 4703 O O . GLU A 1 591 ? 40.875 1.485 -47.781 1 29.84 591 GLU A O 1
ATOM 4708 N N . GLU A 1 592 ? 40.531 2.441 -45.844 1 29.45 592 GLU A N 1
ATOM 4709 C CA . GLU A 1 592 ? 39.594 3.291 -46.562 1 29.45 592 GLU A CA 1
ATOM 4710 C C . GLU A 1 592 ? 40.312 4.383 -47.344 1 29.45 592 GLU A C 1
ATOM 4712 O O . GLU A 1 592 ? 39.656 5.125 -48.094 1 29.45 592 GLU A O 1
ATOM 4717 N N . GLU A 1 593 ? 41.562 4.641 -47.219 1 29.5 593 GLU A N 1
ATOM 4718 C CA . GLU A 1 593 ? 42.125 5.648 -48.125 1 29.5 593 GLU A CA 1
ATOM 4719 C C . GLU A 1 593 ? 42.125 5.16 -49.562 1 29.5 593 GLU A C 1
ATOM 4721 O O . GLU A 1 593 ? 42.062 5.965 -50.5 1 29.5 593 GLU A O 1
ATOM 4726 N N . ILE A 1 594 ? 42.344 3.871 -49.844 1 30.86 594 ILE A N 1
ATOM 4727 C CA . ILE A 1 594 ? 42.625 3.535 -51.219 1 30.86 594 ILE A CA 1
ATOM 4728 C C . ILE A 1 594 ? 41.344 3.68 -52.062 1 30.86 594 ILE A C 1
ATOM 4730 O O . ILE A 1 594 ? 41.406 4.039 -53.25 1 30.86 594 ILE A O 1
ATOM 4734 N N . GLU A 1 595 ? 40.188 3.318 -51.531 1 28.02 595 GLU A N 1
ATOM 4735 C CA . GLU A 1 595 ? 39.125 3.162 -52.531 1 28.02 595 GLU A CA 1
ATOM 4736 C C . GLU A 1 595 ? 38.625 4.52 -53 1 28.02 595 GLU A C 1
ATOM 4738 O O . GLU A 1 595 ? 37.969 4.605 -54.062 1 28.02 595 GLU A O 1
ATOM 4743 N N . ASP A 1 596 ? 38.844 5.613 -52.312 1 25.67 596 ASP A N 1
ATOM 4744 C CA . ASP A 1 596 ? 38.281 6.828 -52.906 1 25.67 596 ASP A CA 1
ATOM 4745 C C . ASP A 1 596 ? 39.125 7.297 -54.094 1 25.67 596 ASP A C 1
ATOM 4747 O O . ASP A 1 596 ? 38.844 8.32 -54.719 1 25.67 596 ASP A O 1
ATOM 4751 N N . LEU A 1 597 ? 40.406 6.867 -54.219 1 24.55 597 LEU A N 1
ATOM 4752 C CA . LEU A 1 597 ? 41.062 7.461 -55.375 1 24.55 597 LEU A CA 1
ATOM 4753 C C . LEU A 1 597 ? 40.406 7.012 -56.656 1 24.55 597 LEU A C 1
ATOM 4755 O O . LEU A 1 597 ? 40.531 7.684 -57.688 1 24.55 597 LEU A O 1
ATOM 4759 N N . GLU A 1 598 ? 40.094 5.738 -56.75 1 26.5 598 GLU A N 1
ATOM 4760 C CA . GLU A 1 598 ? 39.812 5.301 -58.125 1 26.5 598 GLU A CA 1
ATOM 4761 C C . GLU A 1 598 ? 38.5 5.844 -58.625 1 26.5 598 GLU A C 1
ATOM 4763 O O . GLU A 1 598 ? 38.312 6.062 -59.812 1 26.5 598 GLU A O 1
ATOM 4768 N N . GLU A 1 599 ? 37.344 5.949 -57.75 1 23.83 599 GLU A N 1
ATOM 4769 C CA . GLU A 1 599 ? 36.25 6.578 -58.469 1 23.83 599 GLU A CA 1
ATOM 4770 C C . GLU A 1 599 ? 36.281 8.094 -58.344 1 23.83 599 GLU A C 1
ATOM 4772 O O . GLU A 1 599 ? 36.594 8.625 -57.281 1 23.83 599 GLU A O 1
ATOM 4777 N N . MET B 1 1 ? -24.984 -33.219 -24.578 1 35.56 1 MET B N 1
ATOM 4778 C CA . MET B 1 1 ? -24.906 -31.797 -24.328 1 35.56 1 MET B CA 1
ATOM 4779 C C . MET B 1 1 ? -24.5 -31.531 -22.875 1 35.56 1 MET B C 1
ATOM 4781 O O . MET B 1 1 ? -25.078 -32.094 -21.953 1 35.56 1 MET B O 1
ATOM 4785 N N . LEU B 1 2 ? -23.359 -31.156 -22.672 1 50.91 2 LEU B N 1
ATOM 4786 C CA . LEU B 1 2 ? -22.922 -30.953 -21.297 1 50.91 2 LEU B CA 1
ATOM 4787 C C . LEU B 1 2 ? -23.906 -30.078 -20.547 1 50.91 2 LEU B C 1
ATOM 4789 O O . LEU B 1 2 ? -24.484 -29.156 -21.125 1 50.91 2 LEU B O 1
ATOM 4793 N N . PRO B 1 3 ? -24.484 -30.656 -19.5 1 58.47 3 PRO B N 1
ATOM 4794 C CA . PRO B 1 3 ? -25.391 -29.812 -18.734 1 58.47 3 PRO B CA 1
ATOM 4795 C C . PRO B 1 3 ? -24.875 -28.375 -18.578 1 58.47 3 PRO B C 1
ATOM 4797 O O . PRO B 1 3 ? -23.672 -28.141 -18.609 1 58.47 3 PRO B O 1
ATOM 4800 N N . PRO B 1 4 ? -25.859 -27.453 -18.625 1 67.75 4 PRO B N 1
ATOM 4801 C CA . PRO B 1 4 ? -25.453 -26.031 -18.594 1 67.75 4 PRO B CA 1
ATOM 4802 C C . PRO B 1 4 ? -24.938 -25.594 -17.234 1 67.75 4 PRO B C 1
ATOM 4804 O O . PRO B 1 4 ? -25.359 -26.141 -16.203 1 67.75 4 PRO B O 1
ATOM 4807 N N . ILE B 1 5 ? -23.984 -24.906 -17.219 1 72.38 5 ILE B N 1
ATOM 4808 C CA . ILE B 1 5 ? -23.438 -24.297 -16.016 1 72.38 5 ILE B CA 1
ATOM 4809 C C . ILE B 1 5 ? -24.422 -23.266 -15.469 1 72.38 5 ILE B C 1
ATOM 4811 O O . ILE B 1 5 ? -24.922 -22.422 -16.219 1 72.38 5 ILE B O 1
ATOM 4815 N N . SER B 1 6 ? -24.891 -23.422 -14.281 1 83.62 6 SER B N 1
ATOM 4816 C CA . SER B 1 6 ? -25.828 -22.484 -13.672 1 83.62 6 SER B CA 1
ATOM 4817 C C . SER B 1 6 ? -25.156 -21.141 -13.383 1 83.62 6 SER B C 1
ATOM 4819 O O . SER B 1 6 ? -24.422 -21.016 -12.398 1 83.62 6 SER B O 1
ATOM 4821 N N . VAL B 1 7 ? -25.516 -20.219 -14.164 1 87.12 7 VAL B N 1
ATOM 4822 C CA . VAL B 1 7 ? -24.953 -18.875 -14.039 1 87.12 7 VAL B CA 1
ATOM 4823 C C . VAL B 1 7 ? -25.438 -18.234 -12.742 1 87.12 7 VAL B C 1
ATOM 4825 O O . VAL B 1 7 ? -24.672 -17.531 -12.07 1 87.12 7 VAL B O 1
ATOM 4828 N N . ASP B 1 8 ? -26.625 -18.516 -12.328 1 88.69 8 ASP B N 1
ATOM 4829 C CA . ASP B 1 8 ? -27.203 -17.922 -11.125 1 88.69 8 ASP B CA 1
ATOM 4830 C C . ASP B 1 8 ? -26.484 -18.406 -9.867 1 88.69 8 ASP B C 1
ATOM 4832 O O . ASP B 1 8 ? -26.25 -17.641 -8.945 1 88.69 8 ASP B O 1
ATOM 4836 N N . LEU B 1 9 ? -26.203 -19.672 -9.914 1 91 9 LEU B N 1
ATOM 4837 C CA . LEU B 1 9 ? -25.484 -20.25 -8.781 1 91 9 LEU B CA 1
ATOM 4838 C C . LEU B 1 9 ? -24.078 -19.641 -8.672 1 91 9 LEU B C 1
ATOM 4840 O O . LEU B 1 9 ? -23.625 -19.344 -7.566 1 91 9 LEU B O 1
ATOM 4844 N N . MET B 1 10 ? -23.453 -19.516 -9.812 1 93.5 10 MET B N 1
ATOM 4845 C CA . MET B 1 10 ? -22.109 -18.938 -9.836 1 93.5 10 MET B CA 1
ATOM 4846 C C . MET B 1 10 ? -22.125 -17.5 -9.32 1 93.5 10 MET B C 1
ATOM 4848 O O . MET B 1 10 ? -21.281 -17.125 -8.5 1 93.5 10 MET B O 1
ATOM 4852 N N . ILE B 1 11 ? -23.094 -16.781 -9.727 1 94.88 11 ILE B N 1
ATOM 4853 C CA . ILE B 1 11 ? -23.203 -15.375 -9.344 1 94.88 11 ILE B CA 1
ATOM 4854 C C . ILE B 1 11 ? -23.484 -15.273 -7.848 1 94.88 11 ILE B C 1
ATOM 4856 O O . ILE B 1 11 ? -22.922 -14.422 -7.152 1 94.88 11 ILE B O 1
ATOM 4860 N N . SER B 1 12 ? -24.375 -16.109 -7.391 1 95.25 12 SER B N 1
ATOM 4861 C CA . SER B 1 12 ? -24.719 -16.094 -5.977 1 95.25 12 SER B CA 1
ATOM 4862 C C . SER B 1 12 ? -23.516 -16.406 -5.105 1 95.25 12 SER B C 1
ATOM 4864 O O . SER B 1 12 ? -23.312 -15.773 -4.066 1 95.25 12 SER B O 1
ATOM 4866 N N . ASN B 1 13 ? -22.734 -17.391 -5.531 1 96.25 13 ASN B N 1
ATOM 4867 C CA . ASN B 1 13 ? -21.531 -17.75 -4.777 1 96.25 13 ASN B CA 1
ATOM 4868 C C . ASN B 1 13 ? -20.484 -16.656 -4.836 1 96.25 13 ASN B C 1
ATOM 4870 O O . ASN B 1 13 ? -19.797 -16.391 -3.846 1 96.25 13 ASN B O 1
ATOM 4874 N N . MET B 1 14 ? -20.344 -16.062 -5.988 1 97.81 14 MET B N 1
ATOM 4875 C CA . MET B 1 14 ? -19.422 -14.93 -6.105 1 97.81 14 MET B CA 1
ATOM 4876 C C . MET B 1 14 ? -19.828 -13.797 -5.16 1 97.81 14 MET B C 1
ATOM 4878 O O . MET B 1 14 ? -18.969 -13.18 -4.527 1 97.81 14 MET B O 1
ATOM 4882 N N . LYS B 1 15 ? -21.094 -13.562 -5.082 1 97.88 15 LYS B N 1
ATOM 4883 C CA . LYS B 1 15 ? -21.609 -12.531 -4.18 1 97.88 15 LYS B CA 1
ATOM 4884 C C . LYS B 1 15 ? -21.297 -12.875 -2.725 1 97.88 15 LYS B C 1
ATOM 4886 O O . LYS B 1 15 ? -20.922 -12 -1.94 1 97.88 15 LYS B O 1
ATOM 4891 N N . MET B 1 16 ? -21.422 -14.125 -2.404 1 97.62 16 MET B N 1
ATOM 4892 C CA . MET B 1 16 ? -21.125 -14.57 -1.049 1 97.62 16 MET B CA 1
ATOM 4893 C C . MET B 1 16 ? -19.656 -14.305 -0.704 1 97.62 16 MET B C 1
ATOM 4895 O O . MET B 1 16 ? -19.344 -13.859 0.401 1 97.62 16 MET B O 1
ATOM 4899 N N . LEU B 1 17 ? -18.812 -14.633 -1.648 1 98.31 17 LEU B N 1
ATOM 4900 C CA . LEU B 1 17 ? -17.375 -14.43 -1.443 1 98.31 17 LEU B CA 1
ATOM 4901 C C . LEU B 1 17 ? -17.062 -12.945 -1.303 1 98.31 17 LEU B C 1
ATOM 4903 O O . LEU B 1 17 ? -16.234 -12.555 -0.461 1 98.31 17 LEU B O 1
ATOM 4907 N N . LEU B 1 18 ? -17.719 -12.086 -2.08 1 98.06 18 LEU B N 1
ATOM 4908 C CA . LEU B 1 18 ? -17.5 -10.648 -2.012 1 98.06 18 LEU B CA 1
ATOM 4909 C C . LEU B 1 18 ? -18 -10.086 -0.681 1 98.06 18 LEU B C 1
ATOM 4911 O O . LEU B 1 18 ? -17.344 -9.242 -0.074 1 98.06 18 LEU B O 1
ATOM 4915 N N . ASP B 1 19 ? -19.172 -10.594 -0.289 1 97.25 19 ASP B N 1
ATOM 4916 C CA . ASP B 1 19 ? -19.734 -10.141 0.978 1 97.25 19 ASP B CA 1
ATOM 4917 C C . ASP B 1 19 ? -18.844 -10.539 2.152 1 97.25 19 ASP B C 1
ATOM 4919 O O . ASP B 1 19 ? -18.781 -9.82 3.154 1 97.25 19 ASP B O 1
ATOM 4923 N N . ALA B 1 20 ? -18.156 -11.656 1.977 1 97.12 20 ALA B N 1
ATOM 4924 C CA . ALA B 1 20 ? -17.234 -12.133 3.008 1 97.12 20 ALA B CA 1
ATOM 4925 C C . ALA B 1 20 ? -15.875 -11.469 2.871 1 97.12 20 ALA B C 1
ATOM 4927 O O . ALA B 1 20 ? -14.945 -11.789 3.615 1 97.12 20 ALA B O 1
ATOM 4928 N N . LYS B 1 21 ? -15.695 -10.586 1.971 1 96.25 21 LYS B N 1
ATOM 4929 C CA . LYS B 1 21 ? -14.469 -9.836 1.699 1 96.25 21 LYS B CA 1
ATOM 4930 C C . LYS B 1 21 ? -13.328 -10.773 1.32 1 96.25 21 LYS B C 1
ATOM 4932 O O . LYS B 1 21 ? -12.18 -10.562 1.724 1 96.25 21 LYS B O 1
ATOM 4937 N N . GLN B 1 22 ? -13.688 -11.875 0.743 1 97.44 22 GLN B N 1
ATOM 4938 C CA . GLN B 1 22 ? -12.711 -12.797 0.172 1 97.44 22 GLN B CA 1
ATOM 4939 C C . GLN B 1 22 ? -12.5 -12.523 -1.313 1 97.44 22 GLN B C 1
ATOM 4941 O O . GLN B 1 22 ? -12.969 -13.281 -2.164 1 97.44 22 GLN B O 1
ATOM 4946 N N . TYR B 1 23 ? -11.734 -11.531 -1.591 1 97.56 23 TYR B N 1
ATOM 4947 C CA . TYR B 1 23 ? -11.68 -10.938 -2.922 1 97.56 23 TYR B CA 1
ATOM 4948 C C . TYR B 1 23 ? -10.875 -11.805 -3.877 1 97.56 23 TYR B C 1
ATOM 4950 O O . TYR B 1 23 ? -11.211 -11.914 -5.059 1 97.56 23 TYR B O 1
ATOM 4958 N N . SER B 1 24 ? -9.797 -12.422 -3.393 1 96.56 24 SER B N 1
ATOM 4959 C CA . SER B 1 24 ? -9 -13.281 -4.262 1 96.56 24 SER B CA 1
ATOM 4960 C C . SER B 1 24 ? -9.812 -14.477 -4.75 1 96.56 24 SER B C 1
ATOM 4962 O O . SER B 1 24 ? -9.742 -14.836 -5.93 1 96.56 24 SER B O 1
ATOM 4964 N N . SER B 1 25 ? -10.562 -15.047 -3.814 1 98.06 25 SER B N 1
ATOM 4965 C CA . SER B 1 25 ? -11.422 -16.172 -4.176 1 98.06 25 SER B CA 1
ATOM 4966 C C . SER B 1 25 ? -12.547 -15.727 -5.105 1 98.06 25 SER B C 1
ATOM 4968 O O . SER B 1 25 ? -12.938 -16.453 -6.02 1 98.06 25 SER B O 1
ATOM 4970 N N . ALA B 1 26 ? -13.086 -14.57 -4.828 1 98.5 26 ALA B N 1
ATOM 4971 C CA . ALA B 1 26 ? -14.141 -14.031 -5.68 1 98.5 26 ALA B CA 1
ATOM 4972 C C . ALA B 1 26 ? -13.625 -13.766 -7.094 1 98.5 26 ALA B C 1
ATOM 4974 O O . ALA B 1 26 ? -14.336 -14.016 -8.07 1 98.5 26 ALA B O 1
ATOM 4975 N N . GLU B 1 27 ? -12.43 -13.211 -7.211 1 98 27 GLU B N 1
ATOM 4976 C CA . GLU B 1 27 ? -11.82 -12.977 -8.523 1 98 27 GLU B CA 1
ATOM 4977 C C . GLU B 1 27 ? -11.641 -14.281 -9.289 1 98 27 GLU B C 1
ATOM 4979 O O . GLU B 1 27 ? -11.891 -14.336 -10.492 1 98 27 GLU B O 1
ATOM 4984 N N . LEU B 1 28 ? -11.18 -15.289 -8.562 1 97.81 28 LEU B N 1
ATOM 4985 C CA . LEU B 1 28 ? -10.969 -16.578 -9.203 1 97.81 28 LEU B CA 1
ATOM 4986 C C . LEU B 1 28 ? -12.266 -17.109 -9.797 1 97.81 28 LEU B C 1
ATOM 4988 O O . LEU B 1 28 ? -12.312 -17.484 -10.977 1 97.81 28 LEU B O 1
ATOM 4992 N N . LEU B 1 29 ? -13.312 -17.141 -9.031 1 97.56 29 LEU B N 1
ATOM 4993 C CA . LEU B 1 29 ? -14.609 -17.594 -9.531 1 97.56 29 LEU B CA 1
ATOM 4994 C C . LEU B 1 29 ? -15.133 -16.641 -10.609 1 97.56 29 LEU B C 1
ATOM 4996 O O . LEU B 1 29 ? -15.711 -17.078 -11.602 1 97.56 29 LEU B O 1
ATOM 5000 N N . GLY B 1 30 ? -14.906 -15.359 -10.398 1 97.38 30 GLY B N 1
ATOM 5001 C CA . GLY B 1 30 ? -15.359 -14.352 -11.336 1 97.38 30 GLY B CA 1
ATOM 5002 C C . GLY B 1 30 ? -14.75 -14.5 -12.719 1 97.38 30 GLY B C 1
ATOM 5003 O O . GLY B 1 30 ? -15.406 -14.234 -13.727 1 97.38 30 GLY B O 1
ATOM 5004 N N . ASN B 1 31 ? -13.539 -14.93 -12.781 1 96.56 31 ASN B N 1
ATOM 5005 C CA . ASN B 1 31 ? -12.883 -15.172 -14.062 1 96.56 31 ASN B CA 1
ATOM 5006 C C . ASN B 1 31 ? -13.648 -16.188 -14.898 1 96.56 31 ASN B C 1
ATOM 5008 O O . ASN B 1 31 ? -13.727 -16.062 -16.125 1 96.56 31 ASN B O 1
ATOM 5012 N N . PHE B 1 32 ? -14.195 -17.109 -14.258 1 95.94 32 PHE B N 1
ATOM 5013 C CA . PHE B 1 32 ? -14.93 -18.141 -14.977 1 95.94 32 PHE B CA 1
ATOM 5014 C C . PHE B 1 32 ? -16.312 -17.641 -15.375 1 95.94 32 PHE B C 1
ATOM 5016 O O . PHE B 1 32 ? -16.828 -17.984 -16.438 1 95.94 32 PHE B O 1
ATOM 5023 N N . ILE B 1 33 ? -16.906 -16.828 -14.578 1 95.12 33 ILE B N 1
ATOM 5024 C CA . ILE B 1 33 ? -18.234 -16.312 -14.859 1 95.12 33 ILE B CA 1
ATOM 5025 C C . ILE B 1 33 ? -18.203 -15.398 -16.078 1 95.12 33 ILE B C 1
ATOM 5027 O O . ILE B 1 33 ? -18.984 -15.562 -17.016 1 95.12 33 ILE B O 1
ATOM 5031 N N . ILE B 1 34 ? -17.25 -14.492 -16.141 1 94.12 34 ILE B N 1
ATOM 5032 C CA . ILE B 1 34 ? -17.219 -13.477 -17.188 1 94.12 34 ILE B CA 1
ATOM 5033 C C . ILE B 1 34 ? -16.75 -14.102 -18.484 1 94.12 34 ILE B C 1
ATOM 5035 O O . ILE B 1 34 ? -16.891 -13.5 -19.562 1 94.12 34 ILE B O 1
ATOM 5039 N N . SER B 1 35 ? -16.188 -15.273 -18.422 1 93 35 SER B N 1
ATOM 5040 C CA . SER B 1 35 ? -15.695 -15.938 -19.609 1 93 35 SER B CA 1
ATOM 5041 C C . SER B 1 35 ? -16.719 -16.953 -20.141 1 93 35 SER B C 1
ATOM 5043 O O . SER B 1 35 ? -16.438 -17.672 -21.094 1 93 35 SER B O 1
ATOM 5045 N N . LEU B 1 36 ? -17.875 -17 -19.562 1 90.38 36 LEU B N 1
ATOM 5046 C CA . LEU B 1 36 ? -18.938 -17.906 -20.016 1 90.38 36 LEU B CA 1
ATOM 5047 C C . LEU B 1 36 ? -19.516 -17.422 -21.344 1 90.38 36 LEU B C 1
ATOM 5049 O O . LEU B 1 36 ? -19.969 -16.281 -21.453 1 90.38 36 LEU B O 1
ATOM 5053 N N . PRO B 1 37 ? -19.531 -18.234 -22.359 1 83.94 37 PRO B N 1
ATOM 5054 C CA . PRO B 1 37 ? -20.062 -17.844 -23.656 1 83.94 37 PRO B CA 1
ATOM 5055 C C . PRO B 1 37 ? -21.547 -17.484 -23.609 1 83.94 37 PRO B C 1
ATOM 5057 O O . PRO B 1 37 ? -22 -16.594 -24.344 1 83.94 37 PRO B O 1
ATOM 5060 N N . SER B 1 38 ? -22.312 -18.094 -22.75 1 79.12 38 SER B N 1
ATOM 5061 C CA . SER B 1 38 ? -23.75 -17.828 -22.656 1 79.12 38 SER B CA 1
ATOM 5062 C C . SER B 1 38 ? -24.016 -16.406 -22.188 1 79.12 38 SER B C 1
ATOM 5064 O O . SER B 1 38 ? -25 -15.789 -22.594 1 79.12 38 SER B O 1
ATOM 5066 N N . LEU B 1 39 ? -23.156 -15.906 -21.406 1 81.56 39 LEU B N 1
ATOM 5067 C CA . LEU B 1 39 ? -23.312 -14.547 -20.906 1 81.56 39 LEU B CA 1
ATOM 5068 C C . LEU B 1 39 ? -22.859 -13.531 -21.953 1 81.56 39 LEU B C 1
ATOM 5070 O O . LEU B 1 39 ? -23.484 -12.469 -22.094 1 81.56 39 LEU B O 1
ATOM 5074 N N . CYS B 1 40 ? -22.016 -13.883 -22.75 1 74.12 40 CYS B N 1
ATOM 5075 C CA . CYS B 1 40 ? -21.422 -12.945 -23.703 1 74.12 40 CYS B CA 1
ATOM 5076 C C . CYS B 1 40 ? -22.25 -12.859 -24.969 1 74.12 40 CYS B C 1
ATOM 5078 O O . CYS B 1 40 ? -22.406 -11.781 -25.547 1 74.12 40 CYS B O 1
ATOM 5080 N N . LYS B 1 41 ? -22.922 -13.891 -25.484 1 71.31 41 LYS B N 1
ATOM 5081 C CA . LYS B 1 41 ? -23.625 -13.945 -26.766 1 71.31 41 LYS B CA 1
ATOM 5082 C C . LYS B 1 41 ? -25.094 -13.562 -26.594 1 71.31 41 LYS B C 1
ATOM 5084 O O . LYS B 1 41 ? -25.719 -13.07 -27.531 1 71.31 41 LYS B O 1
ATOM 5089 N N . SER B 1 42 ? -25.594 -13.711 -25.422 1 64.94 42 SER B N 1
ATOM 5090 C CA . SER B 1 42 ? -27.031 -13.594 -25.281 1 64.94 42 SER B CA 1
ATOM 5091 C C . SER B 1 42 ? -27.453 -12.164 -24.938 1 64.94 42 SER B C 1
ATOM 5093 O O . SER B 1 42 ? -28.5 -11.938 -24.344 1 64.94 42 SER B O 1
ATOM 5095 N N . ASN B 1 43 ? -26.734 -11.188 -25.406 1 64.12 43 ASN B N 1
ATOM 5096 C CA . ASN B 1 43 ? -27.047 -9.812 -25.031 1 64.12 43 ASN B CA 1
ATOM 5097 C C . ASN B 1 43 ? -28.344 -9.336 -25.672 1 64.12 43 ASN B C 1
ATOM 5099 O O . ASN B 1 43 ? -28.594 -8.133 -25.766 1 64.12 43 ASN B O 1
ATOM 5103 N N . ASN B 1 44 ? -29.156 -10.375 -26.016 1 68.5 44 ASN B N 1
ATOM 5104 C CA . ASN B 1 44 ? -30.406 -9.977 -26.656 1 68.5 44 ASN B CA 1
ATOM 5105 C C . ASN B 1 44 ? -31.578 -9.984 -25.672 1 68.5 44 ASN B C 1
ATOM 5107 O O . ASN B 1 44 ? -32.656 -9.469 -25.984 1 68.5 44 ASN B O 1
ATOM 5111 N N . ASN B 1 45 ? -31.344 -10.523 -24.484 1 78.31 45 ASN B N 1
ATOM 5112 C CA . ASN B 1 45 ? -32.375 -10.5 -23.453 1 78.31 45 ASN B CA 1
ATOM 5113 C C . ASN B 1 45 ? -31.938 -9.656 -22.25 1 78.31 45 ASN B C 1
ATOM 5115 O O . ASN B 1 45 ? -30.766 -9.633 -21.906 1 78.31 45 ASN B O 1
ATOM 5119 N N . ILE B 1 46 ? -32.906 -9.008 -21.719 1 80.06 46 ILE B N 1
ATOM 5120 C CA . ILE B 1 46 ? -32.656 -8.055 -20.656 1 80.06 46 ILE B CA 1
ATOM 5121 C C . ILE B 1 46 ? -32.094 -8.789 -19.438 1 80.06 46 ILE B C 1
ATOM 5123 O O . ILE B 1 46 ? -31.188 -8.289 -18.75 1 80.06 46 ILE B O 1
ATOM 5127 N N . SER B 1 47 ? -32.656 -9.93 -19.203 1 83 47 SER B N 1
ATOM 5128 C CA . SER B 1 47 ? -32.188 -10.703 -18.047 1 83 47 SER B CA 1
ATOM 5129 C C . SER B 1 47 ? -30.75 -11.133 -18.203 1 83 47 SER B C 1
ATOM 5131 O O . SER B 1 47 ? -29.984 -11.117 -17.234 1 83 47 SER B O 1
ATOM 5133 N N . SER B 1 48 ? -30.453 -11.5 -19.406 1 84.88 48 SER B N 1
ATOM 5134 C CA . SER B 1 48 ? -29.078 -11.922 -19.688 1 84.88 48 SER B CA 1
ATOM 5135 C C . SER B 1 48 ? -28.125 -10.742 -19.609 1 84.88 48 SER B C 1
ATOM 5137 O O . SER B 1 48 ? -27 -10.875 -19.109 1 84.88 48 SER B O 1
ATOM 5139 N N . VAL B 1 49 ? -28.609 -9.656 -20.062 1 88.81 49 VAL B N 1
ATOM 5140 C CA . VAL B 1 49 ? -27.781 -8.461 -20.031 1 88.81 49 VAL B CA 1
ATOM 5141 C C . VAL B 1 49 ? -27.562 -8.008 -18.594 1 88.81 49 VAL B C 1
ATOM 5143 O O . VAL B 1 49 ? -26.484 -7.574 -18.219 1 88.81 49 VAL B O 1
ATOM 5146 N N . THR B 1 50 ? -28.594 -8.195 -17.734 1 89.38 50 THR B N 1
ATOM 5147 C CA . THR B 1 50 ? -28.5 -7.828 -16.328 1 89.38 50 THR B CA 1
ATOM 5148 C C . THR B 1 50 ? -27.516 -8.719 -15.586 1 89.38 50 THR B C 1
ATOM 5150 O O . THR B 1 50 ? -26.719 -8.234 -14.781 1 89.38 50 THR B O 1
ATOM 5153 N N . ALA B 1 51 ? -27.578 -9.961 -15.961 1 91.38 51 ALA B N 1
ATOM 5154 C CA . ALA B 1 51 ? -26.656 -10.898 -15.328 1 91.38 51 ALA B CA 1
ATOM 5155 C C . ALA B 1 51 ? -25.219 -10.609 -15.75 1 91.38 51 ALA B C 1
ATOM 5157 O O . ALA B 1 51 ? -24.297 -10.727 -14.938 1 91.38 51 ALA B O 1
ATOM 5158 N N . HIS B 1 52 ? -25.141 -10.219 -16.953 1 93.69 52 HIS B N 1
ATOM 5159 C CA . HIS B 1 52 ? -23.812 -9.977 -17.5 1 93.69 52 HIS B CA 1
ATOM 5160 C C . HIS B 1 52 ? -23.172 -8.742 -16.875 1 93.69 52 HIS B C 1
ATOM 5162 O O . HIS B 1 52 ? -22.047 -8.805 -16.375 1 93.69 52 HIS B O 1
ATOM 5168 N N . TYR B 1 53 ? -23.875 -7.641 -16.922 1 93.75 53 TYR B N 1
ATOM 5169 C CA . TYR B 1 53 ? -23.234 -6.449 -16.375 1 93.75 53 TYR B CA 1
ATOM 5170 C C . TYR B 1 53 ? -23.094 -6.551 -14.867 1 93.75 53 TYR B C 1
ATOM 5172 O O . TYR B 1 53 ? -22.156 -5.996 -14.289 1 93.75 53 TYR B O 1
ATOM 5180 N N . THR B 1 54 ? -23.984 -7.254 -14.094 1 95.25 54 THR B N 1
ATOM 5181 C CA . THR B 1 54 ? -23.844 -7.465 -12.656 1 95.25 54 THR B CA 1
ATOM 5182 C C . THR B 1 54 ? -22.594 -8.273 -12.344 1 95.25 54 THR B C 1
ATOM 5184 O O . THR B 1 54 ? -21.891 -7.988 -11.375 1 95.25 54 THR B O 1
ATOM 5187 N N . SER B 1 55 ? -22.391 -9.305 -13.188 1 96.31 55 SER B N 1
ATOM 5188 C CA . SER B 1 55 ? -21.188 -10.125 -13.008 1 96.31 55 SER B CA 1
ATOM 5189 C C . SER B 1 55 ? -19.922 -9.312 -13.234 1 96.31 55 SER B C 1
ATOM 5191 O O . SER B 1 55 ? -18.938 -9.477 -12.516 1 96.31 55 SER B O 1
ATOM 5193 N N . LEU B 1 56 ? -19.984 -8.477 -14.203 1 97.19 56 LEU B N 1
ATOM 5194 C CA . LEU B 1 56 ? -18.828 -7.637 -14.508 1 97.19 56 LEU B CA 1
ATOM 5195 C C . LEU B 1 56 ? -18.562 -6.652 -13.375 1 97.19 56 LEU B C 1
ATOM 5197 O O . LEU B 1 56 ? -17.406 -6.406 -13.023 1 97.19 56 LEU B O 1
ATOM 5201 N N . ILE B 1 57 ? -19.609 -6.109 -12.797 1 97.88 57 ILE B N 1
ATOM 5202 C CA . ILE B 1 57 ? -19.469 -5.176 -11.688 1 97.88 57 ILE B CA 1
ATOM 5203 C C . ILE B 1 57 ? -18.844 -5.887 -10.492 1 97.88 57 ILE B C 1
ATOM 5205 O O . ILE B 1 57 ? -17.906 -5.379 -9.891 1 97.88 57 ILE B O 1
ATOM 5209 N N . MET B 1 58 ? -19.375 -7.02 -10.188 1 98.25 58 MET B N 1
ATOM 5210 C CA . MET B 1 58 ? -18.859 -7.789 -9.055 1 98.25 58 MET B CA 1
ATOM 5211 C C . MET B 1 58 ? -17.406 -8.172 -9.281 1 98.25 58 MET B C 1
ATOM 5213 O O . MET B 1 58 ? -16.594 -8.133 -8.344 1 98.25 58 MET B O 1
ATOM 5217 N N . PHE B 1 59 ? -17.125 -8.555 -10.492 1 98.12 59 PHE B N 1
ATOM 5218 C CA . PHE B 1 59 ? -15.75 -8.914 -10.836 1 98.12 59 PHE B CA 1
ATOM 5219 C C . PHE B 1 59 ? -14.828 -7.711 -10.672 1 98.12 59 PHE B C 1
ATOM 5221 O O . PHE B 1 59 ? -13.758 -7.82 -10.07 1 98.12 59 PHE B O 1
ATOM 5228 N N . ALA B 1 60 ? -15.219 -6.598 -11.195 1 98.44 60 ALA B N 1
ATOM 5229 C CA . ALA B 1 60 ? -14.445 -5.367 -11.086 1 98.44 60 ALA B CA 1
ATOM 5230 C C . ALA B 1 60 ? -14.25 -4.965 -9.625 1 98.44 60 ALA B C 1
ATOM 5232 O O . ALA B 1 60 ? -13.18 -4.477 -9.25 1 98.44 60 ALA B O 1
ATOM 5233 N N . ASP B 1 61 ? -15.266 -5.164 -8.836 1 98.38 61 ASP B N 1
ATOM 5234 C CA . ASP B 1 61 ? -15.164 -4.867 -7.41 1 98.38 61 ASP B CA 1
ATOM 5235 C C . ASP B 1 61 ? -14.102 -5.738 -6.742 1 98.38 61 ASP B C 1
ATOM 5237 O O . ASP B 1 61 ? -13.336 -5.254 -5.91 1 98.38 61 ASP B O 1
ATOM 5241 N N . ALA B 1 62 ? -14.094 -7.004 -7.07 1 98.25 62 ALA B N 1
ATOM 5242 C CA . ALA B 1 62 ? -13.117 -7.93 -6.508 1 98.25 62 ALA B CA 1
ATOM 5243 C C . ALA B 1 62 ? -11.695 -7.527 -6.895 1 98.25 62 ALA B C 1
ATOM 5245 O O . ALA B 1 62 ? -10.789 -7.543 -6.055 1 98.25 62 ALA B O 1
ATOM 5246 N N . VAL B 1 63 ? -11.562 -7.156 -8.148 1 97.44 63 VAL B N 1
ATOM 5247 C CA . VAL B 1 63 ? -10.25 -6.789 -8.68 1 97.44 63 VAL B CA 1
ATOM 5248 C C . VAL B 1 63 ? -9.805 -5.461 -8.078 1 97.44 63 VAL B C 1
ATOM 5250 O O . VAL B 1 63 ? -8.633 -5.305 -7.707 1 97.44 63 VAL B O 1
ATOM 5253 N N . SER B 1 64 ? -10.719 -4.496 -7.953 1 97.38 64 SER B N 1
ATOM 5254 C CA . SER B 1 64 ? -10.422 -3.193 -7.367 1 97.38 64 SER B CA 1
ATOM 5255 C C . SER B 1 64 ? -10.008 -3.324 -5.906 1 97.38 64 SER B C 1
ATOM 5257 O O . SER B 1 64 ? -9.102 -2.625 -5.449 1 97.38 64 SER B O 1
ATOM 5259 N N . ALA B 1 65 ? -10.672 -4.23 -5.172 1 96.25 65 ALA B N 1
ATOM 5260 C CA . ALA B 1 65 ? -10.375 -4.43 -3.756 1 96.25 65 ALA B CA 1
ATOM 5261 C C . ALA B 1 65 ? -8.969 -4.977 -3.561 1 96.25 65 ALA B C 1
ATOM 5263 O O . ALA B 1 65 ? -8.375 -4.816 -2.49 1 96.25 65 ALA B O 1
ATOM 5264 N N . GLN B 1 66 ? -8.438 -5.586 -4.562 1 95.19 66 GLN B N 1
ATOM 5265 C CA . GLN B 1 66 ? -7.074 -6.109 -4.52 1 95.19 66 GLN B CA 1
ATOM 5266 C C . GLN B 1 66 ? -6.074 -5.09 -5.055 1 95.19 66 GLN B C 1
ATOM 5268 O O . GLN B 1 66 ? -4.938 -5.438 -5.383 1 95.19 66 GLN B O 1
ATOM 5273 N N . GLN B 1 67 ? -6.52 -3.887 -5.301 1 93.31 67 GLN B N 1
ATOM 5274 C CA . GLN B 1 67 ? -5.711 -2.729 -5.672 1 93.31 67 GLN B CA 1
ATOM 5275 C C . GLN B 1 67 ? -5.254 -2.82 -7.121 1 93.31 67 GLN B C 1
ATOM 5277 O O . GLN B 1 67 ? -4.203 -2.283 -7.484 1 93.31 67 GLN B O 1
ATOM 5282 N N . GLN B 1 68 ? -5.871 -3.646 -7.906 1 95.69 68 GLN B N 1
ATOM 5283 C CA . GLN B 1 68 ? -5.676 -3.648 -9.352 1 95.69 68 GLN B CA 1
ATOM 5284 C C . GLN B 1 68 ? -6.629 -2.676 -10.039 1 95.69 68 GLN B C 1
ATOM 5286 O O . GLN B 1 68 ? -7.516 -3.094 -10.789 1 95.69 68 GLN B O 1
ATOM 5291 N N . TYR B 1 69 ? -6.336 -1.428 -9.891 1 96.06 69 TYR B N 1
ATOM 5292 C CA . TYR B 1 69 ? -7.277 -0.366 -10.234 1 96.06 69 TYR B CA 1
ATOM 5293 C C . TYR B 1 69 ? -7.398 -0.206 -11.742 1 96.06 69 TYR B C 1
ATOM 5295 O O . TYR B 1 69 ? -8.492 0.01 -12.266 1 96.06 69 TYR B O 1
ATOM 5303 N N . ALA B 1 70 ? -6.273 -0.268 -12.461 1 95.62 70 ALA B N 1
ATOM 5304 C CA . ALA B 1 70 ? -6.316 -0.138 -13.914 1 95.62 70 ALA B CA 1
ATOM 5305 C C . ALA B 1 70 ? -7.16 -1.247 -14.539 1 95.62 70 ALA B C 1
ATOM 5307 O O . ALA B 1 70 ? -7.988 -0.987 -15.422 1 95.62 70 ALA B O 1
ATOM 5308 N N . ARG B 1 71 ? -6.918 -2.455 -14.055 1 96.25 71 ARG B N 1
ATOM 5309 C CA . ARG B 1 71 ? -7.676 -3.602 -14.547 1 96.25 71 ARG B CA 1
ATOM 5310 C C . ARG B 1 71 ? -9.148 -3.479 -14.195 1 96.25 71 ARG B C 1
ATOM 5312 O O . ARG B 1 71 ? -10.023 -3.779 -15.016 1 96.25 71 ARG B O 1
ATOM 5319 N N . ALA B 1 72 ? -9.469 -3.055 -12.945 1 97.69 72 ALA B N 1
ATOM 5320 C CA . ALA B 1 72 ? -10.852 -2.854 -12.508 1 97.69 72 ALA B CA 1
ATOM 5321 C C . ALA B 1 72 ? -11.57 -1.854 -13.414 1 97.69 72 ALA B C 1
ATOM 5323 O O . ALA B 1 72 ? -12.734 -2.051 -13.766 1 97.69 72 ALA B O 1
ATOM 5324 N N . THR B 1 73 ? -10.883 -0.749 -13.781 1 95.81 73 THR B N 1
ATOM 5325 C CA . THR B 1 73 ? -11.469 0.287 -14.625 1 95.81 73 THR B CA 1
ATOM 5326 C C . THR B 1 73 ? -11.906 -0.292 -15.969 1 95.81 73 THR B C 1
ATOM 5328 O O . THR B 1 73 ? -12.953 0.082 -16.5 1 95.81 73 THR B O 1
ATOM 5331 N N . LYS B 1 74 ? -11.109 -1.168 -16.484 1 95.19 74 LYS B N 1
ATOM 5332 C CA . LYS B 1 74 ? -11.445 -1.817 -17.75 1 95.19 74 LYS B CA 1
ATOM 5333 C C . LYS B 1 74 ? -12.781 -2.553 -17.656 1 95.19 74 LYS B C 1
ATOM 5335 O O . LYS B 1 74 ? -13.633 -2.418 -18.547 1 95.19 74 LYS B O 1
ATOM 5340 N N . TYR B 1 75 ? -12.992 -3.271 -16.609 1 97.19 75 TYR B N 1
ATOM 5341 C CA . TYR B 1 75 ? -14.195 -4.082 -16.484 1 97.19 75 TYR B CA 1
ATOM 5342 C C . TYR B 1 75 ? -15.383 -3.234 -16.047 1 97.19 75 TYR B C 1
ATOM 5344 O O . TYR B 1 75 ? -16.531 -3.518 -16.406 1 97.19 75 TYR B O 1
ATOM 5352 N N . TYR B 1 76 ? -15.141 -2.184 -15.25 1 96.69 76 TYR B N 1
ATOM 5353 C CA . TYR B 1 76 ? -16.203 -1.221 -14.984 1 96.69 76 TYR B CA 1
ATOM 5354 C C . TYR B 1 76 ? -16.703 -0.582 -16.281 1 96.69 76 TYR B C 1
ATOM 5356 O O . TYR B 1 76 ? -17.906 -0.414 -16.484 1 96.69 76 TYR B O 1
ATOM 5364 N N . LYS B 1 77 ? -15.758 -0.217 -17.125 1 94.56 77 LYS B N 1
ATOM 5365 C CA . LYS B 1 77 ? -16.109 0.39 -18.406 1 94.56 77 LYS B CA 1
ATOM 5366 C C . LYS B 1 77 ? -16.953 -0.555 -19.25 1 94.56 77 LYS B C 1
ATOM 5368 O O . LYS B 1 77 ? -17.938 -0.135 -19.859 1 94.56 77 LYS B O 1
ATOM 5373 N N . ALA B 1 78 ? -16.547 -1.793 -19.281 1 94.5 78 ALA B N 1
ATOM 5374 C CA . ALA B 1 78 ? -17.312 -2.793 -20.016 1 94.5 78 ALA B CA 1
ATOM 5375 C C . ALA B 1 78 ? -18.734 -2.916 -19.453 1 94.5 78 ALA B C 1
ATOM 5377 O O . ALA B 1 78 ? -19.703 -3.07 -20.203 1 94.5 78 ALA B O 1
ATOM 5378 N N . SER B 1 79 ? -18.875 -2.869 -18.109 1 95.75 79 SER B N 1
ATOM 5379 C CA . SER B 1 79 ? -20.188 -2.945 -17.484 1 95.75 79 SER B CA 1
ATOM 5380 C C . SER B 1 79 ? -21.031 -1.725 -17.828 1 95.75 79 SER B C 1
ATOM 5382 O O . SER B 1 79 ? -22.25 -1.84 -18.031 1 95.75 79 SER B O 1
ATOM 5384 N N . LEU B 1 80 ? -20.422 -0.598 -17.891 1 93.06 80 LEU B N 1
ATOM 5385 C CA . LEU B 1 80 ? -21.109 0.638 -18.234 1 93.06 80 LEU B CA 1
ATOM 5386 C C . LEU B 1 80 ? -21.672 0.575 -19.656 1 93.06 80 LEU B C 1
ATOM 5388 O O . LEU B 1 80 ? -22.781 1.059 -19.906 1 93.06 80 LEU B O 1
ATOM 5392 N N . GLU B 1 81 ? -20.938 0.034 -20.578 1 91.81 81 GLU B N 1
ATOM 5393 C CA . GLU B 1 81 ? -21.406 -0.123 -21.953 1 91.81 81 GLU B CA 1
ATOM 5394 C C . GLU B 1 81 ? -22.641 -1.02 -22.016 1 91.81 81 GLU B C 1
ATOM 5396 O O . GLU B 1 81 ? -23.578 -0.737 -22.766 1 91.81 81 GLU B O 1
ATOM 5401 N N . LEU B 1 82 ? -22.641 -2.004 -21.234 1 92.25 82 LEU B N 1
ATOM 5402 C CA . LEU B 1 82 ? -23.781 -2.922 -21.203 1 92.25 82 LEU B CA 1
ATOM 5403 C C . LEU B 1 82 ? -25 -2.262 -20.578 1 92.25 82 LEU B C 1
ATOM 5405 O O . LEU B 1 82 ? -26.125 -2.508 -21 1 92.25 82 LEU B O 1
ATOM 5409 N N . ILE B 1 83 ? -24.781 -1.481 -19.562 1 91.88 83 ILE B N 1
ATOM 5410 C CA . ILE B 1 83 ? -25.875 -0.767 -18.906 1 91.88 83 ILE B CA 1
ATOM 5411 C C . ILE B 1 83 ? -26.484 0.232 -19.875 1 91.88 83 ILE B C 1
ATOM 5413 O O . ILE B 1 83 ? -27.719 0.369 -19.938 1 91.88 83 ILE B O 1
ATOM 5417 N N . ASN B 1 84 ? -25.672 0.881 -20.609 1 88.12 84 ASN B N 1
ATOM 5418 C CA . ASN B 1 84 ? -26.172 1.807 -21.625 1 88.12 84 ASN B CA 1
ATOM 5419 C C . ASN B 1 84 ? -26.984 1.084 -22.703 1 88.12 84 ASN B C 1
ATOM 5421 O O . ASN B 1 84 ? -28 1.596 -23.172 1 88.12 84 ASN B O 1
ATOM 5425 N N . LYS B 1 85 ? -26.5 -0.061 -23.047 1 86.81 85 LYS B N 1
ATOM 5426 C CA . LYS B 1 85 ? -27.234 -0.878 -24.016 1 86.81 85 LYS B CA 1
ATOM 5427 C C . LYS B 1 85 ? -28.594 -1.307 -23.453 1 86.81 85 LYS B C 1
ATOM 5429 O O . LYS B 1 85 ? -29.594 -1.302 -24.156 1 86.81 85 LYS B O 1
ATOM 5434 N N . ALA B 1 86 ? -28.562 -1.67 -22.203 1 87.44 86 ALA B N 1
ATOM 5435 C CA . ALA B 1 86 ? -29.797 -2.074 -21.531 1 87.44 86 ALA B CA 1
ATOM 5436 C C . ALA B 1 86 ? -30.781 -0.913 -21.453 1 87.44 86 ALA B C 1
ATOM 5438 O O . ALA B 1 86 ? -31.984 -1.11 -21.594 1 87.44 86 ALA B O 1
ATOM 5439 N N . MET B 1 87 ? -30.312 0.219 -21.25 1 86.75 87 MET B N 1
ATOM 5440 C CA . MET B 1 87 ? -31.156 1.407 -21.188 1 86.75 87 MET B CA 1
ATOM 5441 C C . MET B 1 87 ? -31.797 1.706 -22.531 1 86.75 87 MET B C 1
ATOM 5443 O O . MET B 1 87 ? -32.969 2.082 -22.609 1 86.75 87 MET B O 1
ATOM 5447 N N . THR B 1 88 ? -30.969 1.547 -23.547 1 83.94 88 THR B N 1
ATOM 5448 C CA . THR B 1 88 ? -31.469 1.786 -24.906 1 83.94 88 THR B CA 1
ATOM 5449 C C . THR B 1 88 ? -32.5 0.74 -25.297 1 83.94 88 THR B C 1
ATOM 5451 O O . THR B 1 88 ? -33.5 1.056 -25.953 1 83.94 88 THR B O 1
ATOM 5454 N N . MET B 1 89 ? -32.312 -0.441 -24.859 1 80.5 89 MET B N 1
ATOM 5455 C CA . MET B 1 89 ? -33.25 -1.521 -25.141 1 80.5 89 MET B CA 1
ATOM 5456 C C . MET B 1 89 ? -34.594 -1.292 -24.438 1 80.5 89 MET B C 1
ATOM 5458 O O . MET B 1 89 ? -35.656 -1.633 -24.969 1 80.5 89 MET B O 1
ATOM 5462 N N . SER B 1 90 ? -34.5 -0.799 -23.234 1 75.19 90 SER B N 1
ATOM 5463 C CA . SER B 1 90 ? -35.719 -0.55 -22.453 1 75.19 90 SER B CA 1
ATOM 5464 C C . SER B 1 90 ? -36.5 0.628 -23.016 1 75.19 90 SER B C 1
ATOM 5466 O O . SER B 1 90 ? -37.75 0.64 -22.953 1 75.19 90 SER B O 1
ATOM 5468 N N . SER B 1 91 ? -35.875 1.695 -23.484 1 69.44 91 SER B N 1
ATOM 5469 C CA . SER B 1 91 ? -36.531 2.873 -24.031 1 69.44 91 SER B CA 1
ATOM 5470 C C . SER B 1 91 ? -37.188 2.564 -25.375 1 69.44 91 SER B C 1
ATOM 5472 O O . SER B 1 91 ? -38.219 3.154 -25.719 1 69.44 91 SER B O 1
ATOM 5474 N N . GLY B 1 92 ? -36.625 1.74 -26.172 1 60.69 92 GLY B N 1
ATOM 5475 C CA . GLY B 1 92 ? -37.188 1.436 -27.484 1 60.69 92 GLY B CA 1
ATOM 5476 C C . GLY B 1 92 ? -38.469 0.644 -27.391 1 60.69 92 GLY B C 1
ATOM 5477 O O . GLY B 1 92 ? -39.312 0.699 -28.312 1 60.69 92 GLY B O 1
ATOM 5478 N N . HIS B 1 93 ? -38.625 -0.124 -26.375 1 55.16 93 HIS B N 1
ATOM 5479 C CA . HIS B 1 93 ? -39.844 -0.913 -26.281 1 55.16 93 HIS B CA 1
ATOM 5480 C C . HIS B 1 93 ? -41.031 -0.039 -25.922 1 55.16 93 HIS B C 1
ATOM 5482 O O . HIS B 1 93 ? -42.188 -0.476 -26.031 1 55.16 93 HIS B O 1
ATOM 5488 N N . THR B 1 94 ? -40.875 1.126 -25.328 1 51.69 94 THR B N 1
ATOM 5489 C CA . THR B 1 94 ? -42 1.969 -24.953 1 51.69 94 THR B CA 1
ATOM 5490 C C . THR B 1 94 ? -42.688 2.529 -26.203 1 51.69 94 THR B C 1
ATOM 5492 O O . THR B 1 94 ? -43.844 2.945 -26.141 1 51.69 94 THR B O 1
ATOM 5495 N N . SER B 1 95 ? -42.062 2.838 -27.344 1 45.41 95 SER B N 1
ATOM 5496 C CA . SER B 1 95 ? -42.812 3.514 -28.406 1 45.41 95 SER B CA 1
ATOM 5497 C C . SER B 1 95 ? -43.906 2.629 -28.938 1 45.41 95 SER B C 1
ATOM 5499 O O . SER B 1 95 ? -44.719 3.074 -29.766 1 45.41 95 SER B O 1
ATOM 5501 N N . LEU B 1 96 ? -43.906 1.371 -28.844 1 41.34 96 LEU B N 1
ATOM 5502 C CA . LEU B 1 96 ? -44.906 0.649 -29.609 1 41.34 96 LEU B CA 1
ATOM 5503 C C . LEU B 1 96 ? -46.188 0.479 -28.781 1 41.34 96 LEU B C 1
ATOM 5505 O O . LEU B 1 96 ? -47.219 0.05 -29.312 1 41.34 96 LEU B O 1
ATOM 5509 N N . PHE B 1 97 ? -46.156 0.241 -27.453 1 42.41 97 PHE B N 1
ATOM 5510 C CA . PHE B 1 97 ? -47.406 -0.252 -26.844 1 42.41 97 PHE B CA 1
ATOM 5511 C C . PHE B 1 97 ? -48.188 0.892 -26.234 1 42.41 97 PHE B C 1
ATOM 5513 O O . PHE B 1 97 ? -47.781 1.479 -25.234 1 42.41 97 PHE B O 1
ATOM 5520 N N . ASN B 1 98 ? -49.156 1.527 -26.906 1 39.91 98 ASN B N 1
ATOM 5521 C CA . ASN B 1 98 ? -50.188 2.521 -26.625 1 39.91 98 ASN B CA 1
ATOM 5522 C C . ASN B 1 98 ? -51.062 2.107 -25.453 1 39.91 98 ASN B C 1
ATOM 5524 O O . ASN B 1 98 ? -52.062 2.783 -25.141 1 39.91 98 ASN B O 1
ATOM 5528 N N . SER B 1 99 ? -51.594 0.729 -25.266 1 42.56 99 SER B N 1
ATOM 5529 C CA . SER B 1 99 ? -52.844 0.522 -24.562 1 42.56 99 SER B CA 1
ATOM 5530 C C . SER B 1 99 ? -52.688 0.78 -23.062 1 42.56 99 SER B C 1
ATOM 5532 O O . SER B 1 99 ? -51.594 0.817 -22.547 1 42.56 99 SER B O 1
ATOM 5534 N N . GLN B 1 100 ? -53.906 0.731 -22.188 1 46.66 100 GLN B N 1
ATOM 5535 C CA . GLN B 1 100 ? -54.281 0.925 -20.781 1 46.66 100 GLN B CA 1
ATOM 5536 C C . GLN B 1 100 ? -53.25 0.267 -19.859 1 46.66 100 GLN B C 1
ATOM 5538 O O . GLN B 1 100 ? -53.031 0.735 -18.734 1 46.66 100 GLN B O 1
ATOM 5543 N N . SER B 1 101 ? -52.938 -1 -19.953 1 47.94 101 SER B N 1
ATOM 5544 C CA . SER B 1 101 ? -51.969 -1.817 -19.234 1 47.94 101 SER B CA 1
ATOM 5545 C C . SER B 1 101 ? -50.594 -1.183 -19.25 1 47.94 101 SER B C 1
ATOM 5547 O O . SER B 1 101 ? -49.656 -1.692 -18.641 1 47.94 101 SER B O 1
ATOM 5549 N N . ASN B 1 102 ? -50.469 -0.011 -19.812 1 51.09 102 ASN B N 1
ATOM 5550 C CA . ASN B 1 102 ? -49.281 0.697 -20.266 1 51.09 102 ASN B CA 1
ATOM 5551 C C . ASN B 1 102 ? -48.719 1.587 -19.172 1 51.09 102 ASN B C 1
ATOM 5553 O O . ASN B 1 102 ? -47.5 1.868 -19.156 1 51.09 102 ASN B O 1
ATOM 5557 N N . LYS B 1 103 ? -49.562 2.021 -18.281 1 54.72 103 LYS B N 1
ATOM 5558 C CA . LYS B 1 103 ? -49.031 2.924 -17.266 1 54.72 103 LYS B CA 1
ATOM 5559 C C . LYS B 1 103 ? -48.156 2.172 -16.266 1 54.72 103 LYS B C 1
ATOM 5561 O O . LYS B 1 103 ? -47.125 2.678 -15.836 1 54.72 103 LYS B O 1
ATOM 5566 N N . GLN B 1 104 ? -48.812 0.965 -15.789 1 58.56 104 GLN B N 1
ATOM 5567 C CA . GLN B 1 104 ? -48.031 0.169 -14.852 1 58.56 104 GLN B CA 1
ATOM 5568 C C . GLN B 1 104 ? -46.688 -0.25 -15.453 1 58.56 104 GLN B C 1
ATOM 5570 O O . GLN B 1 104 ? -45.656 -0.217 -14.781 1 58.56 104 GLN B O 1
ATOM 5575 N N . GLN B 1 105 ? -46.781 -0.702 -16.703 1 60.72 105 GLN B N 1
ATOM 5576 C CA . GLN B 1 105 ? -45.562 -1.076 -17.391 1 60.72 105 GLN B CA 1
ATOM 5577 C C . GLN B 1 105 ? -44.656 0.13 -17.578 1 60.72 105 GLN B C 1
ATOM 5579 O O . GLN B 1 105 ? -43.406 0.011 -17.469 1 60.72 105 GLN B O 1
ATOM 5584 N N . SER B 1 106 ? -45.281 1.245 -17.781 1 64.12 106 SER B N 1
ATOM 5585 C CA . SER B 1 106 ? -44.5 2.482 -17.922 1 64.12 106 SER B CA 1
ATOM 5586 C C . SER B 1 106 ? -43.844 2.873 -16.609 1 64.12 106 SER B C 1
ATOM 5588 O O . SER B 1 106 ? -42.688 3.309 -16.578 1 64.12 106 SER B O 1
ATOM 5590 N N . ASN B 1 107 ? -44.625 2.65 -15.516 1 66.81 107 ASN B N 1
ATOM 5591 C CA . ASN B 1 107 ? -44.062 2.943 -14.203 1 66.81 107 ASN B CA 1
ATOM 5592 C C . ASN B 1 107 ? -42.906 1.985 -13.852 1 66.81 107 ASN B C 1
ATOM 5594 O O . ASN B 1 107 ? -41.906 2.393 -13.25 1 66.81 107 ASN B O 1
ATOM 5598 N N . GLN B 1 108 ? -43.156 0.745 -14.242 1 69 108 GLN B N 1
ATOM 5599 C CA . GLN B 1 108 ? -42.094 -0.239 -13.984 1 69 108 GLN B CA 1
ATOM 5600 C C . GLN B 1 108 ? -40.875 0.046 -14.828 1 69 108 GLN B C 1
ATOM 5602 O O . GLN B 1 108 ? -39.75 -0.1 -14.352 1 69 108 GLN B O 1
ATOM 5607 N N . ASN B 1 109 ? -41.125 0.472 -16.031 1 70.88 109 ASN B N 1
ATOM 5608 C CA . ASN B 1 109 ? -40.031 0.822 -16.922 1 70.88 109 ASN B CA 1
ATOM 5609 C C . ASN B 1 109 ? -39.281 2.059 -16.422 1 70.88 109 ASN B C 1
ATOM 5611 O O . ASN B 1 109 ? -38.062 2.123 -16.5 1 70.88 109 ASN B O 1
ATOM 5615 N N . ASN B 1 110 ? -40.094 2.914 -15.938 1 72.94 110 ASN B N 1
ATOM 5616 C CA . ASN B 1 110 ? -39.5 4.113 -15.375 1 72.94 110 ASN B CA 1
ATOM 5617 C C . ASN B 1 110 ? -38.656 3.791 -14.133 1 72.94 110 ASN B C 1
ATOM 5619 O O . ASN B 1 110 ? -37.562 4.324 -13.945 1 72.94 110 ASN B O 1
ATOM 5623 N N . ALA B 1 111 ? -39.219 2.873 -13.414 1 75.75 111 ALA 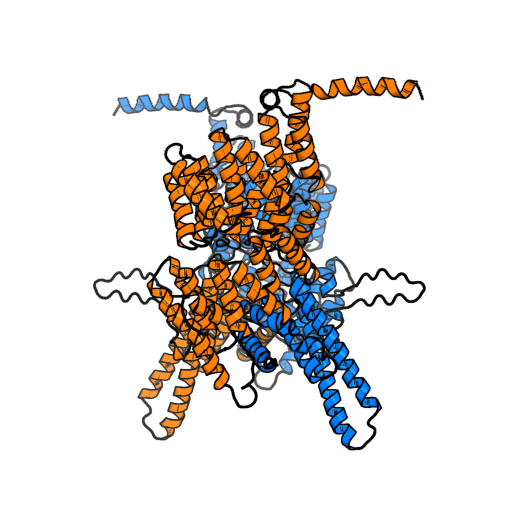B N 1
ATOM 5624 C CA . ALA B 1 111 ? -38.5 2.463 -12.203 1 75.75 111 ALA B CA 1
ATOM 5625 C C . ALA B 1 111 ? -37.219 1.731 -12.555 1 75.75 111 ALA B C 1
ATOM 5627 O O . ALA B 1 111 ? -36.188 1.945 -11.914 1 75.75 111 ALA B O 1
ATOM 5628 N N . ASN B 1 112 ? -37.344 1.005 -13.555 1 80.5 112 ASN B N 1
ATOM 5629 C CA . ASN B 1 112 ? -36.156 0.264 -13.984 1 80.5 112 ASN B CA 1
ATOM 5630 C C . ASN B 1 112 ? -35.094 1.192 -14.562 1 80.5 112 ASN B C 1
ATOM 5632 O O . ASN B 1 112 ? -33.906 0.993 -14.336 1 80.5 112 ASN B O 1
ATOM 5636 N N . THR B 1 113 ? -35.531 2.16 -15.188 1 83.94 113 THR B N 1
ATOM 5637 C CA . THR B 1 113 ? -34.625 3.123 -15.773 1 83.94 113 THR B CA 1
ATOM 5638 C C . THR B 1 113 ? -33.906 3.92 -14.68 1 83.94 113 THR B C 1
ATOM 5640 O O . THR B 1 113 ? -32.719 4.203 -14.781 1 83.94 113 THR B O 1
ATOM 5643 N N . VAL B 1 114 ? -34.688 4.211 -13.695 1 86.69 114 VAL B N 1
ATOM 5644 C CA . VAL B 1 114 ? -34.125 4.957 -12.578 1 86.69 114 VAL B CA 1
ATOM 5645 C C . VAL B 1 114 ? -33.062 4.109 -11.875 1 86.69 114 VAL B C 1
ATOM 5647 O O . VAL B 1 114 ? -32 4.609 -11.508 1 86.69 114 VAL B O 1
ATOM 5650 N N . LEU B 1 115 ? -33.375 2.885 -11.758 1 88.88 115 LEU B N 1
ATOM 5651 C CA . LEU B 1 115 ? -32.438 1.969 -11.109 1 88.88 115 LEU B CA 1
ATOM 5652 C C . LEU B 1 115 ? -31.172 1.802 -11.938 1 88.88 115 LEU B C 1
ATOM 5654 O O . LEU B 1 115 ? -30.062 1.729 -11.383 1 88.88 115 LEU B O 1
ATOM 5658 N N . LEU B 1 116 ? -31.375 1.747 -13.242 1 90.81 116 LEU B N 1
ATOM 5659 C CA . LEU B 1 116 ? -30.234 1.605 -14.141 1 90.81 116 LEU B CA 1
ATOM 5660 C C . LEU B 1 116 ? -29.375 2.863 -14.125 1 90.81 116 LEU B C 1
ATOM 5662 O O . LEU B 1 116 ? -28.141 2.781 -14.195 1 90.81 116 LEU B O 1
ATOM 5666 N N . LYS B 1 117 ? -29.984 3.961 -14.031 1 90.56 117 LYS B N 1
ATOM 5667 C CA . LYS B 1 117 ? -29.234 5.215 -13.961 1 90.56 117 LYS B CA 1
ATOM 5668 C C . LYS B 1 117 ? -28.453 5.312 -12.656 1 90.56 117 LYS B C 1
ATOM 5670 O O . LYS B 1 117 ? -27.328 5.809 -12.641 1 90.56 117 LYS B O 1
ATOM 5675 N N . GLN B 1 118 ? -29.047 4.863 -11.641 1 92.69 118 GLN B N 1
ATOM 5676 C CA . GLN B 1 118 ? -28.359 4.852 -10.352 1 92.69 118 GLN B CA 1
ATOM 5677 C C . GLN B 1 118 ? -27.141 3.943 -10.398 1 92.69 118 GLN B C 1
ATOM 5679 O O . GLN B 1 118 ? -26.094 4.273 -9.828 1 92.69 118 GLN B O 1
ATOM 5684 N N . GLN B 1 119 ? -27.312 2.855 -11.047 1 93.12 119 GLN B N 1
ATOM 5685 C CA . GLN B 1 119 ? -26.188 1.939 -11.203 1 93.12 119 GLN B CA 1
ATOM 5686 C C . GLN B 1 119 ? -25.062 2.572 -12.031 1 93.12 119 GLN B C 1
ATOM 5688 O O . GLN B 1 119 ? -23.891 2.379 -11.742 1 93.12 119 GLN B O 1
ATOM 5693 N N . GLU B 1 120 ? -25.484 3.264 -13.031 1 93.25 120 GLU B N 1
ATOM 5694 C CA . GLU B 1 120 ? -24.516 3.967 -13.859 1 93.25 120 GLU B CA 1
ATOM 5695 C C . GLU B 1 120 ? -23.688 4.953 -13.031 1 93.25 120 GLU B C 1
ATOM 5697 O O . GLU B 1 120 ? -22.469 5.016 -13.156 1 93.25 120 GLU B O 1
ATOM 5702 N N . TYR B 1 121 ? -24.375 5.734 -12.18 1 93.56 121 TYR B N 1
ATOM 5703 C CA . TYR B 1 121 ? -23.703 6.73 -11.352 1 93.56 121 TYR B CA 1
ATOM 5704 C C . TYR B 1 121 ? -22.766 6.062 -10.352 1 93.56 121 TYR B C 1
ATOM 5706 O O . TYR B 1 121 ? -21.656 6.555 -10.109 1 93.56 121 TYR B O 1
ATOM 5714 N N . ASP B 1 122 ? -23.156 4.941 -9.836 1 95.12 122 ASP B N 1
ATOM 5715 C CA . ASP B 1 122 ? -22.328 4.203 -8.891 1 95.12 122 ASP B CA 1
ATOM 5716 C C . ASP B 1 122 ? -21.047 3.705 -9.562 1 95.12 122 ASP B C 1
ATOM 5718 O O . ASP B 1 122 ? -19.969 3.748 -8.961 1 95.12 122 ASP B O 1
ATOM 5722 N N . ILE B 1 123 ? -21.203 3.209 -10.75 1 95.75 123 ILE B N 1
ATOM 5723 C CA . ILE B 1 123 ? -20.062 2.68 -11.484 1 95.75 123 ILE B CA 1
ATOM 5724 C C . ILE B 1 123 ? -19.109 3.814 -11.836 1 95.75 123 ILE B C 1
ATOM 5726 O O . ILE B 1 123 ? -17.891 3.65 -11.766 1 95.75 123 ILE B O 1
ATOM 5730 N N . ARG B 1 124 ? -19.641 4.922 -12.234 1 93.69 124 ARG B N 1
ATOM 5731 C CA . ARG B 1 124 ? -18.812 6.078 -12.555 1 93.69 124 ARG B CA 1
ATOM 5732 C C . ARG B 1 124 ? -18 6.527 -11.344 1 93.69 124 ARG B C 1
ATOM 5734 O O . ARG B 1 124 ? -16.828 6.902 -11.469 1 93.69 124 ARG B O 1
ATOM 5741 N N . TYR B 1 125 ? -18.641 6.473 -10.211 1 95.12 125 TYR B N 1
ATOM 5742 C CA . TYR B 1 125 ? -17.922 6.812 -8.992 1 95.12 125 TYR B CA 1
ATOM 5743 C C . TYR B 1 125 ? -16.812 5.812 -8.719 1 95.12 125 TYR B C 1
ATOM 5745 O O . TYR B 1 125 ? -15.695 6.199 -8.359 1 95.12 125 TYR B O 1
ATOM 5753 N N . LYS B 1 126 ? -17.109 4.562 -8.883 1 96 126 LYS B N 1
ATOM 5754 C CA . LYS B 1 126 ? -16.109 3.521 -8.656 1 96 126 LYS B CA 1
ATOM 5755 C C . LYS B 1 126 ? -14.938 3.672 -9.617 1 96 126 LYS B C 1
ATOM 5757 O O . LYS B 1 126 ? -13.781 3.496 -9.219 1 96 126 LYS B O 1
ATOM 5762 N N . MET B 1 127 ? -15.219 3.996 -10.82 1 95.31 127 MET B N 1
ATOM 5763 C CA . MET B 1 127 ? -14.172 4.234 -11.805 1 95.31 127 MET B CA 1
ATOM 5764 C C . MET B 1 127 ? -13.312 5.43 -11.414 1 95.31 127 MET B C 1
ATOM 5766 O O . MET B 1 127 ? -12.094 5.402 -11.555 1 95.31 127 MET B O 1
ATOM 5770 N N . ALA B 1 128 ? -13.922 6.457 -10.914 1 94.62 128 ALA B N 1
ATOM 5771 C CA . ALA B 1 128 ? -13.203 7.652 -10.484 1 94.62 128 ALA B CA 1
ATOM 5772 C C . ALA B 1 128 ? -12.242 7.336 -9.336 1 94.62 128 ALA B C 1
ATOM 5774 O O . ALA B 1 128 ? -11.117 7.832 -9.305 1 94.62 128 ALA B O 1
ATOM 5775 N N . ILE B 1 129 ? -12.758 6.539 -8.383 1 95.69 129 ILE B N 1
ATOM 5776 C CA . ILE B 1 129 ? -11.914 6.152 -7.25 1 95.69 129 ILE B CA 1
ATOM 5777 C C . ILE B 1 129 ? -10.695 5.395 -7.754 1 95.69 129 ILE B C 1
ATOM 5779 O O . ILE B 1 129 ? -9.586 5.578 -7.242 1 95.69 129 ILE B O 1
ATOM 5783 N N . CYS B 1 130 ? -10.891 4.504 -8.734 1 95.19 130 CYS B N 1
ATOM 5784 C CA . CYS B 1 130 ? -9.766 3.783 -9.32 1 95.19 130 CYS B CA 1
ATOM 5785 C C . CYS B 1 130 ? -8.758 4.75 -9.93 1 95.19 130 CYS B C 1
ATOM 5787 O O . CYS B 1 130 ? -7.551 4.605 -9.719 1 95.19 130 CYS B O 1
ATOM 5789 N N . GLN B 1 131 ? -9.227 5.75 -10.664 1 92.25 131 GLN B N 1
ATOM 5790 C CA . GLN B 1 131 ? -8.344 6.73 -11.297 1 92.25 131 GLN B CA 1
ATOM 5791 C C . GLN B 1 131 ? -7.586 7.543 -10.25 1 92.25 131 GLN B C 1
ATOM 5793 O O . GLN B 1 131 ? -6.426 7.902 -10.461 1 92.25 131 GLN B O 1
ATOM 5798 N N . ILE B 1 132 ? -8.25 7.895 -9.156 1 92.25 132 ILE B N 1
ATOM 5799 C CA . ILE B 1 132 ? -7.613 8.641 -8.078 1 92.25 132 ILE B CA 1
ATOM 5800 C C . ILE B 1 132 ? -6.457 7.832 -7.5 1 92.25 132 ILE B C 1
ATOM 5802 O O . ILE B 1 132 ? -5.375 8.367 -7.258 1 92.25 132 ILE B O 1
ATOM 5806 N N . ASN B 1 133 ? -6.711 6.52 -7.32 1 91.12 133 ASN B N 1
ATOM 5807 C CA . ASN B 1 133 ? -5.68 5.656 -6.758 1 91.12 133 ASN B CA 1
ATOM 5808 C C . ASN B 1 133 ? -4.523 5.457 -7.734 1 91.12 133 ASN B C 1
ATOM 5810 O O . ASN B 1 133 ? -3.402 5.152 -7.324 1 91.12 133 ASN B O 1
ATOM 5814 N N . LEU B 1 134 ? -4.797 5.664 -9.023 1 90.31 134 LEU B N 1
ATOM 5815 C CA . LEU B 1 134 ? -3.754 5.586 -10.039 1 90.31 134 LEU B CA 1
ATOM 5816 C C . LEU B 1 134 ? -3.078 6.941 -10.227 1 90.31 134 LEU B C 1
ATOM 5818 O O . LEU B 1 134 ? -2.225 7.098 -11.102 1 90.31 134 LEU B O 1
ATOM 5822 N N . LYS B 1 135 ? -3.467 7.949 -9.43 1 86.12 135 LYS B N 1
ATOM 5823 C CA . LYS B 1 135 ? -2.928 9.305 -9.43 1 86.12 135 LYS B CA 1
ATOM 5824 C C . LYS B 1 135 ? -3.246 10.023 -10.734 1 86.12 135 LYS B C 1
ATOM 5826 O O . LYS B 1 135 ? -2.465 10.859 -11.203 1 86.12 135 LYS B O 1
ATOM 5831 N N . LYS B 1 136 ? -4.266 9.594 -11.391 1 87.25 136 LYS B N 1
ATOM 5832 C CA . LYS B 1 136 ? -4.789 10.273 -12.578 1 87.25 136 LYS B CA 1
ATOM 5833 C C . LYS B 1 136 ? -6.02 11.102 -12.242 1 87.25 136 LYS B C 1
ATOM 5835 O O . LYS B 1 136 ? -7.137 10.758 -12.633 1 87.25 136 LYS B O 1
ATOM 5840 N N . ILE B 1 137 ? -5.82 12.219 -11.672 1 85.25 137 ILE B N 1
ATOM 5841 C CA . ILE B 1 137 ? -6.859 13.039 -11.047 1 85.25 137 ILE B CA 1
ATOM 5842 C C . ILE B 1 137 ? -7.73 13.68 -12.125 1 85.25 137 ILE B C 1
ATOM 5844 O O . ILE B 1 137 ? -8.945 13.781 -11.969 1 85.25 137 ILE B O 1
ATOM 5848 N N . ASN B 1 138 ? -7.109 14.094 -13.172 1 83.62 138 ASN B N 1
ATOM 5849 C CA . ASN B 1 138 ? -7.863 14.742 -14.242 1 83.62 138 ASN B CA 1
ATOM 5850 C C . ASN B 1 138 ? -8.906 13.797 -14.844 1 83.62 138 ASN B C 1
ATOM 5852 O O . ASN B 1 138 ? -10.016 14.227 -15.164 1 83.62 138 ASN B O 1
ATOM 5856 N N . LEU B 1 139 ? -8.523 12.562 -14.938 1 85.31 139 LEU B N 1
ATOM 5857 C CA . LEU B 1 139 ? -9.438 11.578 -15.508 1 85.31 139 LEU B CA 1
ATOM 5858 C C . LEU B 1 139 ? -10.555 11.25 -14.523 1 85.31 139 LEU B C 1
ATOM 5860 O O . LEU B 1 139 ? -11.641 10.828 -14.93 1 85.31 139 LEU B O 1
ATOM 5864 N N . ALA B 1 140 ? -10.281 11.398 -13.25 1 88.25 140 ALA B N 1
ATOM 5865 C CA . ALA B 1 140 ? -11.289 11.125 -12.234 1 88.25 140 ALA B CA 1
ATOM 5866 C C . ALA B 1 140 ? -12.391 12.18 -12.266 1 88.25 140 ALA B C 1
ATOM 5868 O O . ALA B 1 140 ? -13.562 11.867 -12.031 1 88.25 140 ALA B O 1
ATOM 5869 N N . VAL B 1 141 ? -11.891 13.383 -12.547 1 83.38 141 VAL B N 1
ATOM 5870 C CA . VAL B 1 141 ? -12.852 14.484 -12.586 1 83.38 141 VAL B CA 1
ATOM 5871 C C . VAL B 1 141 ? -13.555 14.508 -13.938 1 83.38 141 VAL B C 1
ATOM 5873 O O . VAL B 1 141 ? -14.789 14.445 -14.008 1 83.38 141 VAL B O 1
ATOM 5876 N N . SER B 1 142 ? -12.648 14.625 -15.109 1 72.19 142 SER B N 1
ATOM 5877 C CA . SER B 1 142 ? -13.172 14.672 -16.469 1 72.19 142 SER B CA 1
ATOM 5878 C C . SER B 1 142 ? -12.391 13.758 -17.406 1 72.19 142 SER B C 1
ATOM 5880 O O . SER B 1 142 ? -11.18 13.609 -17.266 1 72.19 142 SER B O 1
ATOM 5882 N N . TYR B 1 143 ? -12.781 12.594 -17.75 1 49.56 143 TYR B N 1
ATOM 5883 C CA . TYR B 1 143 ? -12.078 11.711 -18.672 1 49.56 143 TYR B CA 1
ATOM 5884 C C . TYR B 1 143 ? -12.109 12.266 -20.094 1 49.56 143 TYR B C 1
ATOM 5886 O O . TYR B 1 143 ? -13.188 12.508 -20.656 1 49.56 143 TYR B O 1
ATOM 5894 N N . VAL B 1 144 ? -11.086 13.062 -20.484 1 43.41 144 VAL B N 1
ATOM 5895 C CA . VAL B 1 144 ? -10.977 13.477 -21.875 1 43.41 144 VAL B CA 1
ATOM 5896 C C . VAL B 1 144 ? -10.5 12.305 -22.734 1 43.41 144 VAL B C 1
ATOM 5898 O O . VAL B 1 144 ? -9.469 11.695 -22.438 1 43.41 144 VAL B O 1
ATOM 5901 N N . ARG B 1 145 ? -11.305 11.516 -23.312 1 41.16 145 ARG B N 1
ATOM 5902 C CA . ARG B 1 145 ? -10.828 10.672 -24.391 1 41.16 145 ARG B CA 1
ATOM 5903 C C . ARG B 1 145 ? -10.148 11.508 -25.484 1 41.16 145 ARG B C 1
ATOM 5905 O O . ARG B 1 145 ? -10.758 12.43 -26.031 1 41.16 145 ARG B O 1
ATOM 5912 N N . ILE B 1 146 ? -8.961 11.703 -25.438 1 35.22 146 ILE B N 1
ATOM 5913 C CA . ILE B 1 146 ? -8.312 12.25 -26.625 1 35.22 146 ILE B CA 1
ATOM 5914 C C . ILE B 1 146 ? -8.656 11.398 -27.844 1 35.22 146 ILE B C 1
ATOM 5916 O O . ILE B 1 146 ? -8.234 10.25 -27.953 1 35.22 146 ILE B O 1
ATOM 5920 N N . PHE B 1 147 ? -9.891 11.344 -28.312 1 32.41 147 PHE B N 1
ATOM 5921 C CA . PHE B 1 147 ? -10.047 10.922 -29.688 1 32.41 147 PHE B CA 1
ATOM 5922 C C . PHE B 1 147 ? -9.203 11.789 -30.625 1 32.41 147 PHE B C 1
ATOM 5924 O O . PHE B 1 147 ? -9.156 13.008 -30.469 1 32.41 147 PHE B O 1
ATOM 5931 N N . ASN B 1 148 ? -8.227 11.195 -31.234 1 33.5 148 ASN B N 1
ATOM 5932 C CA . ASN B 1 148 ? -7.84 11.703 -32.562 1 33.5 148 ASN B CA 1
ATOM 5933 C C . ASN B 1 148 ? -9.055 11.938 -33.438 1 33.5 148 ASN B C 1
ATOM 5935 O O . ASN B 1 148 ? -9.68 10.984 -33.906 1 33.5 148 ASN B O 1
ATOM 5939 N N . ILE B 1 149 ? -9.984 12.789 -33.188 1 31.38 149 ILE B N 1
ATOM 5940 C CA . ILE B 1 149 ? -10.883 13.328 -34.188 1 31.38 149 ILE B CA 1
ATOM 5941 C C . ILE B 1 149 ? -10.062 13.789 -35.406 1 31.38 149 ILE B C 1
ATOM 5943 O O . ILE B 1 149 ? -9.258 14.719 -35.312 1 31.38 149 ILE B O 1
ATOM 5947 N N . VAL B 1 150 ? -9.875 12.914 -36.406 1 33.78 150 VAL B N 1
ATOM 5948 C CA . VAL B 1 150 ? -9.945 13.398 -37.781 1 33.78 150 VAL B CA 1
ATOM 5949 C C . VAL B 1 150 ? -11.242 14.18 -38 1 33.78 150 VAL B C 1
ATOM 5951 O O . VAL B 1 150 ? -12.32 13.586 -38.094 1 33.78 150 VAL B O 1
ATOM 5954 N N . THR B 1 151 ? -11.742 15.172 -37.156 1 29.91 151 THR B N 1
ATOM 5955 C CA . THR B 1 151 ? -12.703 16.078 -37.781 1 29.91 151 THR B CA 1
ATOM 5956 C C . THR B 1 151 ? -12.156 16.625 -39.094 1 29.91 151 THR B C 1
ATOM 5958 O O . THR B 1 151 ? -11 17.047 -39.156 1 29.91 151 THR B O 1
ATOM 5961 N N . PHE B 1 152 ? -12.578 16.25 -40.406 1 31.33 152 PHE B N 1
ATOM 5962 C CA . PHE B 1 152 ? -13.258 17.344 -41.094 1 31.33 152 PHE B CA 1
ATOM 5963 C C . PHE B 1 152 ? -14.094 18.156 -40.094 1 31.33 152 PHE B C 1
ATOM 5965 O O . PHE B 1 152 ? -13.562 19.016 -39.406 1 31.33 152 PHE B O 1
ATOM 5972 N N . THR B 1 153 ? -15.547 18.516 -40.156 1 30.59 153 THR B N 1
ATOM 5973 C CA . THR B 1 153 ? -16.047 19.531 -39.219 1 30.59 153 THR B CA 1
ATOM 5974 C C . THR B 1 153 ? -15.867 19.078 -37.781 1 30.59 153 THR B C 1
ATOM 5976 O O . THR B 1 153 ? -15.281 19.812 -36.969 1 30.59 153 THR B O 1
ATOM 5979 N N . GLY B 1 154 ? -17.125 18.641 -37.094 1 31.86 154 GLY B N 1
ATOM 5980 C CA . GLY B 1 154 ? -17.703 18.719 -35.781 1 31.86 154 GLY B CA 1
ATOM 5981 C C . GLY B 1 154 ? -17.062 17.766 -34.781 1 31.86 154 GLY B C 1
ATOM 5982 O O . GLY B 1 154 ? -17.312 16.562 -34.844 1 31.86 154 GLY B O 1
ATOM 5983 N N . ASP B 1 155 ? -15.984 17.719 -34.469 1 32.5 155 ASP B N 1
ATOM 5984 C CA . ASP B 1 155 ? -15.094 16.953 -33.594 1 32.5 155 ASP B CA 1
ATOM 5985 C C . ASP B 1 155 ? -15.695 16.797 -32.188 1 32.5 155 ASP B C 1
ATOM 5987 O O . ASP B 1 155 ? -15.664 17.734 -31.391 1 32.5 155 ASP B O 1
ATOM 5991 N N . THR B 1 156 ? -16.906 16.172 -32.094 1 33.12 156 THR B N 1
ATOM 5992 C CA . THR B 1 156 ? -17.5 15.93 -30.766 1 33.12 156 THR B CA 1
ATOM 5993 C C . THR B 1 156 ? -16.516 15.188 -29.859 1 33.12 156 THR B C 1
ATOM 5995 O O . THR B 1 156 ? -16.078 14.078 -30.188 1 33.12 156 THR B O 1
ATOM 5998 N N . GLN B 1 157 ? -15.508 15.727 -29.359 1 36.81 157 GLN B N 1
ATOM 5999 C CA . GLN B 1 157 ? -14.688 15.32 -28.234 1 36.81 157 GLN B CA 1
ATOM 6000 C C . GLN B 1 157 ? -15.531 14.68 -27.125 1 36.81 157 GLN B C 1
ATOM 6002 O O . GLN B 1 157 ? -16.266 15.375 -26.422 1 36.81 157 GLN B O 1
ATOM 6007 N N . LEU B 1 158 ? -16.125 13.531 -27.359 1 36 158 LEU B N 1
ATOM 6008 C CA . LEU B 1 158 ? -16.891 12.969 -26.266 1 36 158 LEU B CA 1
ATOM 6009 C C . LEU B 1 158 ? -16.031 12.805 -25.016 1 36 158 LEU B C 1
ATOM 6011 O O . LEU B 1 158 ? -15.047 12.055 -25.016 1 36 158 LEU B O 1
ATOM 6015 N N . SER B 1 159 ? -15.57 13.734 -24.328 1 42.84 159 SER B N 1
ATOM 6016 C CA . SER B 1 159 ? -15.023 13.781 -22.969 1 42.84 159 SER B CA 1
ATOM 6017 C C . SER B 1 159 ? -15.852 12.945 -22 1 42.84 159 SER B C 1
ATOM 6019 O O . SER B 1 159 ? -17.062 13.125 -21.906 1 42.84 159 SER B O 1
ATOM 6021 N N . HIS B 1 160 ? -15.648 11.664 -21.891 1 53.47 160 HIS B N 1
ATOM 6022 C CA . HIS B 1 160 ? -16.422 10.93 -20.891 1 53.47 160 HIS B CA 1
ATOM 6023 C C . HIS B 1 160 ? -16 11.312 -19.484 1 53.47 160 HIS B C 1
ATOM 6025 O O . HIS B 1 160 ? -14.844 11.109 -19.094 1 53.47 160 HIS B O 1
ATOM 6031 N N . ARG B 1 161 ? -16.719 12.195 -18.891 1 65.5 161 ARG B N 1
ATOM 6032 C CA . ARG B 1 161 ? -16.672 12.664 -17.5 1 65.5 161 ARG B CA 1
ATOM 6033 C C . ARG B 1 161 ? -17.047 11.547 -16.531 1 65.5 161 ARG B C 1
ATOM 6035 O O . ARG B 1 161 ? -17.859 10.672 -16.859 1 65.5 161 ARG B O 1
ATOM 6042 N N . LEU B 1 162 ? -16.219 11.445 -15.516 1 85.06 162 LEU B N 1
ATOM 6043 C CA . LEU B 1 162 ? -16.562 10.43 -14.531 1 85.06 162 LEU B CA 1
ATOM 6044 C C . LEU B 1 162 ? -17.375 11.039 -13.391 1 85.06 162 LEU B C 1
ATOM 6046 O O . LEU B 1 162 ? -18.609 11.023 -13.422 1 85.06 162 LEU B O 1
ATOM 6050 N N . LEU B 1 163 ? -16.766 11.883 -12.578 1 86.81 163 LEU B N 1
ATOM 6051 C CA . LEU B 1 163 ? -17.469 12.406 -11.414 1 86.81 163 LEU B CA 1
ATOM 6052 C C . LEU B 1 163 ? -18.406 13.547 -11.82 1 86.81 163 LEU B C 1
ATOM 6054 O O . LEU B 1 163 ? -19.531 13.641 -11.336 1 86.81 163 LEU B O 1
ATOM 6058 N N . GLU B 1 164 ? -17.969 14.336 -12.695 1 87.75 164 GLU B N 1
ATOM 6059 C CA . GLU B 1 164 ? -18.75 15.5 -13.086 1 87.75 164 GLU B CA 1
ATOM 6060 C C . GLU B 1 164 ? -19.938 15.102 -13.969 1 87.75 164 GLU B C 1
ATOM 6062 O O . GLU B 1 164 ? -20.859 15.891 -14.18 1 87.75 164 GLU B O 1
ATOM 6067 N N . SER B 1 165 ? -19.891 13.891 -14.461 1 87.19 165 SER B N 1
ATOM 6068 C CA . SER B 1 165 ? -21 13.406 -15.266 1 87.19 165 SER B CA 1
ATOM 6069 C C . SER B 1 165 ? -22.203 13.039 -14.398 1 87.19 165 SER B C 1
ATOM 6071 O O . SER B 1 165 ? -23.312 12.914 -14.898 1 87.19 165 SER B O 1
ATOM 6073 N N . ILE B 1 166 ? -21.953 12.914 -13.109 1 91.62 166 ILE B N 1
ATOM 6074 C CA . ILE B 1 166 ? -23.047 12.641 -12.18 1 91.62 166 ILE B CA 1
ATOM 6075 C C . ILE B 1 166 ? -23.766 13.938 -11.836 1 91.62 166 ILE B C 1
ATOM 6077 O O . ILE B 1 166 ? -23.172 14.859 -11.289 1 91.62 166 ILE B O 1
ATOM 6081 N N . PRO B 1 167 ? -25 13.992 -12.195 1 90.75 167 PRO B N 1
ATOM 6082 C CA . PRO B 1 167 ? -25.734 15.219 -11.891 1 90.75 167 PRO B CA 1
ATOM 6083 C C . PRO B 1 167 ? -25.766 15.547 -10.398 1 90.75 167 PRO B C 1
ATOM 6085 O O . PRO B 1 167 ? -25.781 14.633 -9.57 1 90.75 167 PRO B O 1
ATOM 6088 N N . ALA B 1 168 ? -25.859 16.781 -10.039 1 89.25 168 ALA B N 1
ATOM 6089 C CA . ALA B 1 168 ? -25.766 17.266 -8.664 1 89.25 168 ALA B CA 1
ATOM 6090 C C . ALA B 1 168 ? -26.859 16.656 -7.793 1 89.25 168 ALA B C 1
ATOM 6092 O O . ALA B 1 168 ? -26.641 16.344 -6.621 1 89.25 168 ALA B O 1
ATOM 6093 N N . SER B 1 169 ? -27.984 16.406 -8.375 1 90.88 169 SER B N 1
ATOM 6094 C CA . SER B 1 169 ? -29.141 15.906 -7.617 1 90.88 169 SER B CA 1
ATOM 6095 C C . SER B 1 169 ? -28.969 14.438 -7.254 1 90.88 169 SER B C 1
ATOM 6097 O O . SER B 1 169 ? -29.609 13.945 -6.32 1 90.88 169 SER B O 1
ATOM 6099 N N . ASN B 1 170 ? -28.094 13.789 -7.98 1 92.62 170 ASN B N 1
ATOM 6100 C CA . ASN B 1 170 ? -27.938 12.352 -7.77 1 92.62 170 ASN B CA 1
ATOM 6101 C C . ASN B 1 170 ? -26.625 12.039 -7.043 1 92.62 170 ASN B C 1
ATOM 6103 O O . ASN B 1 170 ? -26.266 10.875 -6.875 1 92.62 170 ASN B O 1
ATOM 6107 N N . ARG B 1 171 ? -25.984 13.133 -6.652 1 95 171 ARG B N 1
ATOM 6108 C CA . ARG B 1 171 ? -24.719 12.93 -5.953 1 95 171 ARG B CA 1
ATOM 6109 C C . ARG B 1 171 ? -24.953 12.617 -4.477 1 95 171 ARG B C 1
ATOM 6111 O O . ARG B 1 171 ? -25.75 13.297 -3.812 1 95 171 ARG B O 1
ATOM 6118 N N . ASN B 1 172 ? -24.391 11.516 -4.062 1 95.75 172 ASN B N 1
ATOM 6119 C CA . ASN B 1 172 ? -24.453 11.18 -2.643 1 95.75 172 ASN B CA 1
ATOM 6120 C C . ASN B 1 172 ? -23.297 11.812 -1.865 1 95.75 172 ASN B C 1
ATOM 6122 O O . ASN B 1 172 ? -22.547 12.625 -2.41 1 95.75 172 ASN B O 1
ATOM 6126 N N . LEU B 1 173 ? -23.188 11.562 -0.553 1 97.31 173 LEU B N 1
ATOM 6127 C CA . LEU B 1 173 ? -22.188 12.156 0.335 1 97.31 173 LEU B CA 1
ATOM 6128 C C . LEU B 1 173 ? -20.781 11.852 -0.154 1 97.31 173 LEU B C 1
ATOM 6130 O O . LEU B 1 173 ? -19.922 12.734 -0.187 1 97.31 173 LEU B O 1
ATOM 6134 N N . ALA B 1 174 ? -20.547 10.594 -0.585 1 97.38 174 ALA B N 1
ATOM 6135 C CA . ALA B 1 174 ? -19.234 10.156 -1.054 1 97.38 174 ALA B CA 1
ATOM 6136 C C . ALA B 1 174 ? -18.797 10.961 -2.271 1 97.38 174 ALA B C 1
ATOM 6138 O O . ALA B 1 174 ? -17.641 11.398 -2.35 1 97.38 174 ALA B O 1
ATOM 6139 N N . VAL B 1 175 ? -19.656 11.188 -3.207 1 96.44 175 VAL B N 1
ATOM 6140 C CA . VAL B 1 175 ? -19.328 11.883 -4.445 1 96.44 175 VAL B CA 1
ATOM 6141 C C . VAL B 1 175 ? -19.047 13.352 -4.148 1 96.44 175 VAL B C 1
ATOM 6143 O O . VAL B 1 175 ? -18.062 13.914 -4.652 1 96.44 175 VAL B O 1
ATOM 6146 N N . HIS B 1 176 ? -19.875 13.977 -3.311 1 96.62 176 HIS B N 1
ATOM 6147 C CA . HIS B 1 176 ? -19.688 15.383 -2.98 1 96.62 176 HIS B CA 1
ATOM 6148 C C . HIS B 1 176 ? -18.344 15.602 -2.285 1 96.62 176 HIS B C 1
ATOM 6150 O O . HIS B 1 176 ? -17.594 16.516 -2.637 1 96.62 176 HIS B O 1
ATOM 6156 N N . LEU B 1 177 ? -18.016 14.828 -1.333 1 96.88 177 LEU B N 1
ATOM 6157 C CA . LEU B 1 177 ? -16.766 15 -0.58 1 96.88 177 LEU B CA 1
ATOM 6158 C C . LEU B 1 177 ? -15.555 14.742 -1.463 1 96.88 177 LEU B C 1
ATOM 6160 O O . LEU B 1 177 ? -14.562 15.469 -1.394 1 96.88 177 LEU B O 1
ATOM 6164 N N . THR B 1 178 ? -15.641 13.648 -2.285 1 95.44 178 THR B N 1
ATOM 6165 C CA . THR B 1 178 ? -14.523 13.328 -3.172 1 95.44 178 THR B CA 1
ATOM 6166 C C . THR B 1 178 ? -14.289 14.453 -4.172 1 95.44 178 THR B C 1
ATOM 6168 O O . THR B 1 178 ? -13.148 14.875 -4.383 1 95.44 178 THR B O 1
ATOM 6171 N N . LEU B 1 179 ? -15.352 14.938 -4.758 1 92.38 179 LEU B N 1
ATOM 6172 C CA . LEU B 1 179 ? -15.25 16.031 -5.715 1 92.38 179 LEU B CA 1
ATOM 6173 C C . LEU B 1 179 ? -14.703 17.297 -5.047 1 92.38 179 LEU B C 1
ATOM 6175 O O . LEU B 1 179 ? -13.867 18 -5.625 1 92.38 179 LEU B O 1
ATOM 6179 N N . ALA B 1 180 ? -15.203 17.562 -3.869 1 93.38 180 ALA B N 1
ATOM 6180 C CA . ALA B 1 180 ? -14.766 18.75 -3.141 1 93.38 180 ALA B CA 1
ATOM 6181 C C . ALA B 1 180 ? -13.266 18.703 -2.867 1 93.38 180 ALA B C 1
ATOM 6183 O O . ALA B 1 180 ? -12.562 19.703 -3.037 1 93.38 180 ALA B O 1
ATOM 6184 N N . ARG B 1 181 ? -12.734 17.609 -2.471 1 92.62 181 ARG B N 1
ATOM 6185 C CA . ARG B 1 181 ? -11.312 17.438 -2.191 1 92.62 181 ARG B CA 1
ATOM 6186 C C . ARG B 1 181 ? -10.484 17.641 -3.451 1 92.62 181 ARG B C 1
ATOM 6188 O O . ARG B 1 181 ? -9.445 18.312 -3.412 1 92.62 181 ARG B O 1
ATOM 6195 N N . LEU B 1 182 ? -10.969 17.031 -4.52 1 89.62 182 LEU B N 1
ATOM 6196 C CA . LEU B 1 182 ? -10.227 17.125 -5.773 1 89.62 182 LEU B CA 1
ATOM 6197 C C . LEU B 1 182 ? -10.188 18.562 -6.27 1 89.62 182 LEU B C 1
ATOM 6199 O O . LEU B 1 182 ? -9.156 19.031 -6.762 1 89.62 182 LEU B O 1
ATOM 6203 N N . TYR B 1 183 ? -11.312 19.219 -6.133 1 87.81 183 TYR B N 1
ATOM 6204 C CA . TYR B 1 183 ? -11.375 20.625 -6.547 1 87.81 183 TYR B CA 1
ATOM 6205 C C . TYR B 1 183 ? -10.453 21.484 -5.688 1 87.81 183 TYR B C 1
ATOM 6207 O O . TYR B 1 183 ? -9.781 22.391 -6.195 1 87.81 183 TYR B O 1
ATOM 6215 N N . ARG B 1 184 ? -10.414 21.234 -4.438 1 86 184 ARG B N 1
ATOM 6216 C CA . ARG B 1 184 ? -9.602 22.016 -3.502 1 86 184 ARG B CA 1
ATOM 6217 C C . ARG B 1 184 ? -8.117 21.812 -3.768 1 86 184 ARG B C 1
ATOM 6219 O O . ARG B 1 184 ? -7.332 22.766 -3.727 1 86 184 ARG B O 1
ATOM 6226 N N . ASP B 1 185 ? -7.762 20.578 -4.035 1 78.75 185 ASP B N 1
ATOM 6227 C CA . ASP B 1 185 ? -6.352 20.234 -4.23 1 78.75 185 ASP B CA 1
ATOM 6228 C C . ASP B 1 185 ? -5.855 20.719 -5.59 1 78.75 185 ASP B C 1
ATOM 6230 O O . ASP B 1 185 ? -4.664 20.969 -5.766 1 78.75 185 ASP B O 1
ATOM 6234 N N . SER B 1 186 ? -6.734 20.688 -6.586 1 69.44 186 SER B N 1
ATOM 6235 C CA . SER B 1 186 ? -6.355 21.109 -7.93 1 69.44 186 SER B CA 1
ATOM 6236 C C . SER B 1 186 ? -6.242 22.641 -8.016 1 69.44 186 SER B C 1
ATOM 6238 O O . SER B 1 186 ? -5.754 23.172 -9.008 1 69.44 186 SER B O 1
ATOM 6240 N N . GLY B 1 187 ? -6.984 23.391 -7.246 1 57.25 187 GLY B N 1
ATOM 6241 C CA . GLY B 1 187 ? -7.137 24.828 -7.273 1 57.25 187 GLY B CA 1
ATOM 6242 C C . GLY B 1 187 ? -5.84 25.562 -7.559 1 57.25 187 GLY B C 1
ATOM 6243 O O . GLY B 1 187 ? -5.848 26.766 -7.863 1 57.25 187 GLY B O 1
ATOM 6244 N N . ASN B 1 188 ? -4.695 24.984 -7.121 1 50.41 188 ASN B N 1
ATOM 6245 C CA . ASN B 1 188 ? -3.59 25.828 -7.559 1 50.41 188 ASN B CA 1
ATOM 6246 C C . ASN B 1 188 ? -3.613 26.047 -9.07 1 50.41 188 ASN B C 1
ATOM 6248 O O . ASN B 1 188 ? -3.045 27.016 -9.57 1 50.41 188 ASN B O 1
ATOM 6252 N N . VAL B 1 189 ? -4.309 25.094 -9.742 1 47.03 189 VAL B N 1
ATOM 6253 C CA . VAL B 1 189 ? -4.133 25.188 -11.188 1 47.03 189 VAL B CA 1
ATOM 6254 C C . VAL B 1 189 ? -5.301 25.969 -11.797 1 47.03 189 VAL B C 1
ATOM 6256 O O . VAL B 1 189 ? -5.117 26.75 -12.734 1 47.03 189 VAL B O 1
ATOM 6259 N N . MET B 1 190 ? -6.625 25.797 -11.398 1 52.22 190 MET B N 1
ATOM 6260 C CA . MET B 1 190 ? -7.688 26.453 -12.148 1 52.22 190 MET B CA 1
ATOM 6261 C C . MET B 1 190 ? -8.625 27.219 -11.219 1 52.22 190 MET B C 1
ATOM 6263 O O . MET B 1 190 ? -9.32 26.609 -10.406 1 52.22 190 MET B O 1
ATOM 6267 N N . ARG B 1 191 ? -8.531 28.672 -10.969 1 54 191 ARG B N 1
ATOM 6268 C CA . ARG B 1 191 ? -9.281 29.641 -10.172 1 54 191 ARG B CA 1
ATOM 6269 C C . ARG B 1 191 ? -10.758 29.25 -10.094 1 54 191 ARG B C 1
ATOM 6271 O O . ARG B 1 191 ? -11.375 29.344 -9.031 1 54 191 ARG B O 1
ATOM 6278 N N . ASP B 1 192 ? -11.281 28.703 -11.203 1 62.66 192 ASP B N 1
ATOM 6279 C CA . ASP B 1 192 ? -12.719 28.5 -11.383 1 62.66 192 ASP B CA 1
ATOM 6280 C C . ASP B 1 192 ? -13.195 27.281 -10.586 1 62.66 192 ASP B C 1
ATOM 6282 O O . ASP B 1 192 ? -14.359 27.203 -10.195 1 62.66 192 ASP B O 1
ATOM 6286 N N . LYS B 1 193 ? -12.242 26.641 -9.828 1 76.88 193 LYS B N 1
ATOM 6287 C CA . LYS B 1 193 ? -12.727 25.391 -9.219 1 76.88 193 LYS B CA 1
ATOM 6288 C C . LYS B 1 193 ? -12.922 25.562 -7.715 1 76.88 193 LYS B C 1
ATOM 6290 O O . LYS B 1 193 ? -13.414 24.656 -7.043 1 76.88 193 LYS B O 1
ATOM 6295 N N . THR B 1 194 ? -12.852 26.797 -7.223 1 85.44 194 THR B N 1
ATOM 6296 C CA . THR B 1 194 ? -13.102 27.062 -5.812 1 85.44 194 THR B CA 1
ATOM 6297 C C . THR B 1 194 ? -14.602 27.156 -5.539 1 85.44 194 THR B C 1
ATOM 6299 O O . THR B 1 194 ? -15.078 26.672 -4.508 1 85.44 194 THR B O 1
ATOM 6302 N N . LYS B 1 195 ? -15.281 27.719 -6.527 1 89.88 195 LYS B N 1
ATOM 6303 C CA . LYS B 1 195 ? -16.734 27.812 -6.355 1 89.88 195 LYS B CA 1
ATOM 6304 C C . LYS B 1 195 ? -17.375 26.438 -6.359 1 89.88 195 LYS B C 1
ATOM 6306 O O . LYS B 1 195 ? -18.297 26.188 -5.586 1 89.88 195 LYS B O 1
ATOM 6311 N N . ASP B 1 196 ? -16.891 25.656 -7.258 1 89.75 196 ASP B N 1
ATOM 6312 C CA . ASP B 1 196 ? -17.406 24.297 -7.328 1 89.75 196 ASP B CA 1
ATOM 6313 C C . ASP B 1 196 ? -17.109 23.531 -6.043 1 89.75 196 ASP B C 1
ATOM 6315 O O . ASP B 1 196 ? -17.953 22.75 -5.566 1 89.75 196 ASP B O 1
ATOM 6319 N N . ALA B 1 197 ? -15.945 23.688 -5.484 1 93.19 197 ALA B N 1
ATOM 6320 C CA . ALA B 1 197 ? -15.57 23.047 -4.23 1 93.19 197 ALA B CA 1
ATOM 6321 C C . ALA B 1 197 ? -16.5 23.469 -3.096 1 93.19 197 ALA B C 1
ATOM 6323 O O . ALA B 1 197 ? -16.953 22.641 -2.312 1 93.19 197 ALA B O 1
ATOM 6324 N N . ILE B 1 198 ? -16.766 24.781 -3.068 1 95.06 198 ILE B N 1
ATOM 6325 C CA . ILE B 1 198 ? -17.625 25.328 -2.031 1 95.06 198 ILE B CA 1
ATOM 6326 C C . ILE B 1 198 ? -19.016 24.719 -2.137 1 95.06 198 ILE B C 1
ATOM 6328 O O . ILE B 1 198 ? -19.594 24.297 -1.132 1 95.06 198 ILE B O 1
ATOM 6332 N N . SER B 1 199 ? -19.5 24.625 -3.352 1 94.44 199 SER B N 1
ATOM 6333 C CA . SER B 1 199 ? -20.828 24.062 -3.564 1 94.44 199 SER B CA 1
ATOM 6334 C C . SER B 1 199 ? -20.891 22.609 -3.115 1 94.44 199 SER B C 1
ATOM 6336 O O . SER B 1 199 ? -21.844 22.203 -2.469 1 94.44 199 SER B O 1
ATOM 6338 N N . CYS B 1 200 ? -19.906 21.875 -3.412 1 95.44 200 CYS B N 1
ATOM 6339 C CA . CYS B 1 200 ? -19.859 20.469 -3.049 1 95.44 200 CYS B CA 1
ATOM 6340 C C . CYS B 1 200 ? -19.75 20.281 -1.538 1 95.44 200 CYS B C 1
ATOM 6342 O O . CYS B 1 200 ? -20.406 19.422 -0.96 1 95.44 200 CYS B O 1
ATOM 6344 N N . PHE B 1 201 ? -18.969 21.094 -0.864 1 96.94 201 PHE B N 1
ATOM 6345 C CA . PHE B 1 201 ? -18.828 21.016 0.587 1 96.94 201 PHE B CA 1
ATOM 6346 C C . PHE B 1 201 ? -20.141 21.391 1.268 1 96.94 201 PHE B C 1
ATOM 6348 O O . PHE B 1 201 ? -20.516 20.797 2.289 1 96.94 201 PHE B O 1
ATOM 6355 N N . LYS B 1 202 ? -20.812 22.359 0.741 1 97.06 202 LYS B N 1
ATOM 6356 C CA . LYS B 1 202 ? -22.109 22.766 1.306 1 97.06 202 LYS B CA 1
ATOM 6357 C C . LYS B 1 202 ? -23.109 21.625 1.223 1 97.06 202 LYS B C 1
ATOM 6359 O O . LYS B 1 202 ? -23.844 21.359 2.18 1 97.06 202 LYS B O 1
ATOM 6364 N N . GLU B 1 203 ? -23.109 20.953 0.089 1 96.81 203 GLU B N 1
ATOM 6365 C CA . GLU B 1 203 ? -24.016 19.828 -0.075 1 96.81 203 GLU B CA 1
ATOM 6366 C C . GLU B 1 203 ? -23.625 18.672 0.852 1 96.81 203 GLU B C 1
ATOM 6368 O O . GLU B 1 203 ? -24.5 17.969 1.369 1 96.81 203 GLU B O 1
ATOM 6373 N N . ALA B 1 204 ? -22.359 18.438 0.996 1 97.5 204 ALA B N 1
ATOM 6374 C CA . ALA B 1 204 ? -21.891 17.406 1.924 1 97.5 204 ALA B CA 1
ATOM 6375 C C . ALA B 1 204 ? -22.375 17.703 3.344 1 97.5 204 ALA B C 1
ATOM 6377 O O . ALA B 1 204 ? -22.797 16.781 4.059 1 97.5 204 ALA B O 1
ATOM 6378 N N . LEU B 1 205 ? -22.344 18.969 3.715 1 96.44 205 LEU B N 1
ATOM 6379 C CA . LEU B 1 205 ? -22.781 19.359 5.047 1 96.44 205 LEU B CA 1
ATOM 6380 C C . LEU B 1 205 ? -24.297 19.188 5.191 1 96.44 205 LEU B C 1
ATOM 6382 O O . LEU B 1 205 ? -24.781 18.875 6.281 1 96.44 205 LEU B O 1
ATOM 6386 N N . ARG B 1 206 ? -25.016 19.359 4.156 1 95.81 206 ARG B N 1
ATOM 6387 C CA . ARG B 1 206 ? -26.453 19.172 4.188 1 95.81 206 ARG B CA 1
ATOM 6388 C C . ARG B 1 206 ? -26.797 17.703 4.418 1 95.81 206 ARG B C 1
ATOM 6390 O O . ARG B 1 206 ? -27.781 17.375 5.105 1 95.81 206 ARG B O 1
ATOM 6397 N N . LEU B 1 207 ? -25.984 16.859 3.805 1 95.44 207 LEU B N 1
ATOM 6398 C CA . LEU B 1 207 ? -26.234 15.422 3.922 1 95.44 207 LEU B CA 1
ATOM 6399 C C . LEU B 1 207 ? -25.719 14.891 5.258 1 95.44 207 LEU B C 1
ATOM 6401 O O . LEU B 1 207 ? -26.344 14.008 5.859 1 95.44 207 LEU B O 1
ATOM 6405 N N . CYS B 1 208 ? -24.578 15.383 5.707 1 96.62 208 CYS B N 1
ATOM 6406 C CA . CYS B 1 208 ? -23.938 15 6.961 1 96.62 208 CYS B CA 1
ATOM 6407 C C . CYS B 1 208 ? -23.516 16.234 7.746 1 96.62 208 CYS B C 1
ATOM 6409 O O . CYS B 1 208 ? -22.359 16.656 7.664 1 96.62 208 CYS B O 1
ATOM 6411 N N . PRO B 1 209 ? -24.312 16.703 8.57 1 93.94 209 PRO B N 1
ATOM 6412 C CA . PRO B 1 209 ? -24.125 18 9.234 1 93.94 209 PRO B CA 1
ATOM 6413 C C . PRO B 1 209 ? -22.875 18.031 10.094 1 93.94 209 PRO B C 1
ATOM 6415 O O . PRO B 1 209 ? -22.281 19.094 10.289 1 93.94 209 PRO B O 1
ATOM 6418 N N . LEU B 1 210 ? -22.438 16.906 10.609 1 95.06 210 LEU B N 1
ATOM 6419 C CA . LEU B 1 210 ? -21.281 16.906 11.492 1 95.06 210 LEU B CA 1
ATOM 6420 C C . LEU B 1 210 ? -20.031 16.453 10.758 1 95.06 210 LEU B C 1
ATOM 6422 O O . LEU B 1 210 ? -19.094 15.922 11.367 1 95.06 210 LEU B O 1
ATOM 6426 N N . CYS B 1 211 ? -20.047 16.672 9.453 1 96.94 211 CYS B N 1
ATOM 6427 C CA . CYS B 1 211 ? -18.828 16.453 8.68 1 96.94 211 CYS B CA 1
ATOM 6428 C C . CYS B 1 211 ? -17.828 17.562 8.922 1 96.94 211 CYS B C 1
ATOM 6430 O O . CYS B 1 211 ? -17.828 18.578 8.203 1 96.94 211 CYS B O 1
ATOM 6432 N N . ILE B 1 212 ? -16.922 17.359 9.828 1 97.25 212 ILE B N 1
ATOM 6433 C CA . ILE B 1 212 ? -15.969 18.359 10.297 1 97.25 212 ILE B CA 1
ATOM 6434 C C . ILE B 1 212 ? -15.086 18.812 9.133 1 97.25 212 ILE B C 1
ATOM 6436 O O . ILE B 1 212 ? -14.75 20 9.023 1 97.25 212 ILE B O 1
ATOM 6440 N N . GLU B 1 213 ? -14.711 17.891 8.305 1 96.62 213 GLU B N 1
ATOM 6441 C CA . GLU B 1 213 ? -13.875 18.219 7.152 1 96.62 213 GLU B CA 1
ATOM 6442 C C . GLU B 1 213 ? -14.531 19.266 6.266 1 96.62 213 GLU B C 1
ATOM 6444 O O . GLU B 1 213 ? -13.883 20.25 5.867 1 96.62 213 GLU B O 1
ATOM 6449 N N . ALA B 1 214 ? -15.773 19.047 5.984 1 97.56 214 ALA B N 1
ATOM 6450 C CA . ALA B 1 214 ? -16.5 19.984 5.125 1 97.56 214 ALA B CA 1
ATOM 6451 C C . ALA B 1 214 ? -16.641 21.344 5.789 1 97.56 214 ALA B C 1
ATOM 6453 O O . ALA B 1 214 ? -16.469 22.375 5.137 1 97.56 214 ALA B O 1
ATOM 6454 N N . TYR B 1 215 ? -16.984 21.375 7.059 1 97 215 TYR B N 1
ATOM 6455 C CA . TYR B 1 215 ? -17.094 22.625 7.793 1 97 215 TYR B CA 1
ATOM 6456 C C . TYR B 1 215 ? -15.789 23.406 7.766 1 97 215 TYR B C 1
ATOM 6458 O O . TYR B 1 215 ? -15.773 24.594 7.473 1 97 215 TYR B O 1
ATOM 6466 N N . ASN B 1 216 ? -14.703 22.688 8.141 1 95.88 216 ASN B N 1
ATOM 6467 C CA . ASN B 1 216 ? -13.383 23.312 8.172 1 95.88 216 ASN B CA 1
ATOM 6468 C C . ASN B 1 216 ? -12.992 23.859 6.805 1 95.88 216 ASN B C 1
ATOM 6470 O O . ASN B 1 216 ? -12.445 24.953 6.703 1 95.88 216 ASN B O 1
ATOM 6474 N N . ALA B 1 217 ? -13.227 23.078 5.762 1 95.06 217 ALA B N 1
ATOM 6475 C CA . ALA B 1 217 ? -12.867 23.484 4.41 1 95.06 217 ALA B CA 1
ATOM 6476 C C . ALA B 1 217 ? -13.641 24.734 3.99 1 95.06 217 ALA B C 1
ATOM 6478 O O . ALA B 1 217 ? -13.086 25.641 3.373 1 95.06 217 ALA B O 1
ATOM 6479 N N . LEU B 1 218 ? -14.938 24.781 4.316 1 96.06 218 LEU B N 1
ATOM 6480 C CA . LEU B 1 218 ? -15.773 25.938 3.977 1 96.06 218 LEU B CA 1
ATOM 6481 C C . LEU B 1 218 ? -15.281 27.188 4.695 1 96.06 218 LEU B C 1
ATOM 6483 O O . LEU B 1 218 ? -15.227 28.266 4.102 1 96.06 218 LEU B O 1
ATOM 6487 N N . LYS B 1 219 ? -14.93 27.016 5.91 1 94.62 219 LYS B N 1
ATOM 6488 C CA . LYS B 1 219 ? -14.406 28.141 6.68 1 94.62 219 LYS B CA 1
ATOM 6489 C C . LYS B 1 219 ? -13.094 28.641 6.09 1 94.62 219 LYS B C 1
ATOM 6491 O O . LYS B 1 219 ? -12.867 29.844 6 1 94.62 219 LYS B O 1
ATOM 6496 N N . GLU B 1 220 ? -12.234 27.781 5.727 1 90.62 220 GLU B N 1
ATOM 6497 C CA . GLU B 1 220 ? -10.938 28.125 5.141 1 90.62 220 GLU B CA 1
ATOM 6498 C C . GLU B 1 220 ? -11.109 28.828 3.801 1 90.62 220 GLU B C 1
ATOM 6500 O O . GLU B 1 220 ? -10.289 29.672 3.43 1 90.62 220 GLU B O 1
ATOM 6505 N N . LEU B 1 221 ? -12.156 28.422 3.096 1 90.44 221 LEU B N 1
ATOM 6506 C CA . LEU B 1 221 ? -12.398 28.984 1.778 1 90.44 221 LEU B CA 1
ATOM 6507 C C . LEU B 1 221 ? -13.117 30.328 1.896 1 90.44 221 LEU B C 1
ATOM 6509 O O . LEU B 1 221 ? -13.461 30.938 0.884 1 90.44 221 LEU B O 1
ATOM 6513 N N . GLY B 1 222 ? -13.375 30.781 3.1 1 89.44 222 GLY B N 1
ATOM 6514 C CA . GLY B 1 222 ? -13.898 32.125 3.344 1 89.44 222 GLY B CA 1
ATOM 6515 C C . GLY B 1 222 ? -15.406 32.156 3.51 1 89.44 222 GLY B C 1
ATOM 6516 O O . GLY B 1 222 ? -16.016 33.219 3.568 1 89.44 222 GLY B O 1
ATOM 6517 N N . GLU B 1 223 ? -16.047 30.969 3.59 1 93.62 223 GLU B N 1
ATOM 6518 C CA . GLU B 1 223 ? -17.484 30.891 3.795 1 93.62 223 GLU B CA 1
ATOM 6519 C C . GLU B 1 223 ? -17.828 30.938 5.277 1 93.62 223 GLU B C 1
ATOM 6521 O O . GLU B 1 223 ? -16.953 30.859 6.133 1 93.62 223 GLU B O 1
ATOM 6526 N N . GLU B 1 224 ? -19.094 31.188 5.562 1 93 224 GLU B N 1
ATOM 6527 C CA . GLU B 1 224 ? -19.609 31.156 6.926 1 93 224 GLU B CA 1
ATOM 6528 C C . GLU B 1 224 ? -20.531 29.969 7.129 1 93 224 GLU B C 1
ATOM 6530 O O . GLU B 1 224 ? -21.766 30.125 7.133 1 93 224 GLU B O 1
ATOM 6535 N N . PRO B 1 225 ? -19.969 28.844 7.391 1 94.5 225 PRO B N 1
ATOM 6536 C CA . PRO B 1 225 ? -20.781 27.625 7.484 1 94.5 225 PRO B CA 1
ATOM 6537 C C . PRO B 1 225 ? -21.625 27.594 8.75 1 94.5 225 PRO B C 1
ATOM 6539 O O . PRO B 1 225 ? -22.516 26.734 8.883 1 94.5 225 PRO B O 1
ATOM 6542 N N . GLU B 1 226 ? -21.453 28.469 9.672 1 91.88 226 GLU B N 1
ATOM 6543 C CA . GLU B 1 226 ? -22.188 28.5 10.938 1 91.88 226 GLU B CA 1
ATOM 6544 C C . GLU B 1 226 ? -23.688 28.625 10.703 1 91.88 226 GLU B C 1
ATOM 6546 O O . GLU B 1 226 ? -24.5 27.969 11.375 1 91.88 226 GLU B O 1
ATOM 6551 N N . VAL B 1 227 ? -24.016 29.469 9.805 1 91.38 227 VAL B N 1
ATOM 6552 C CA . VAL B 1 227 ? -25.422 29.719 9.5 1 91.38 227 VAL B CA 1
ATOM 6553 C C . VAL B 1 227 ? -26.062 28.453 8.945 1 91.38 227 VAL B C 1
ATOM 6555 O O . VAL B 1 227 ? -27.156 28.062 9.375 1 91.38 227 VAL B O 1
ATOM 6558 N N . LEU B 1 228 ? -25.375 27.859 8.07 1 93.19 228 LEU B N 1
ATOM 6559 C CA . LEU B 1 228 ? -25.875 26.625 7.465 1 93.19 228 LEU B CA 1
ATOM 6560 C C . LEU B 1 228 ? -26 25.516 8.508 1 93.19 228 LEU B C 1
ATOM 6562 O O . LEU B 1 228 ? -27 24.797 8.539 1 93.19 228 LEU B O 1
ATOM 6566 N N . LEU B 1 229 ? -24.984 25.359 9.281 1 91.69 229 LEU B N 1
ATOM 6567 C CA . LEU B 1 229 ? -24.984 24.328 10.312 1 91.69 229 LEU B CA 1
ATOM 6568 C C . LEU B 1 229 ? -26.156 24.531 11.266 1 91.69 229 LEU B C 1
ATOM 6570 O O . LEU B 1 229 ? -26.828 23.562 11.633 1 91.69 229 LEU B O 1
ATOM 6574 N N . HIS B 1 230 ? -26.406 25.734 11.641 1 88.5 230 HIS B N 1
ATOM 6575 C CA . HIS B 1 230 ? -27.516 26.047 12.547 1 88.5 230 HIS B CA 1
ATOM 6576 C C . HIS B 1 230 ? -28.859 25.672 11.922 1 88.5 230 HIS B C 1
ATOM 6578 O O . HIS B 1 230 ? -29.734 25.141 12.594 1 88.5 230 HIS B O 1
ATOM 6584 N N . GLN B 1 231 ? -28.984 25.953 10.703 1 88.69 231 GLN B N 1
ATOM 6585 C CA . GLN B 1 231 ? -30.203 25.625 9.977 1 88.69 231 GLN B CA 1
ATOM 6586 C C . GLN B 1 231 ? -30.406 24.125 9.898 1 88.69 231 GLN B C 1
ATOM 6588 O O . GLN B 1 231 ? -31.531 23.641 10.047 1 88.69 231 GLN B O 1
ATOM 6593 N N . LEU B 1 232 ? -29.391 23.422 9.719 1 89.19 232 LEU B N 1
ATOM 6594 C CA . LEU B 1 232 ? -29.469 21.984 9.547 1 89.19 232 LEU B CA 1
ATOM 6595 C C . LEU B 1 232 ? -29.766 21.297 10.875 1 89.19 232 LEU B C 1
ATOM 6597 O O . LEU B 1 232 ? -30.516 20.312 10.914 1 89.19 232 LEU B O 1
ATOM 6601 N N . LEU B 1 233 ? -29.156 21.75 11.867 1 86.56 233 LEU B N 1
ATOM 6602 C CA . LEU B 1 233 ? -29.344 21.141 13.172 1 86.56 233 LEU B CA 1
ATOM 6603 C C . LEU B 1 233 ? -30.719 21.484 13.742 1 86.56 233 LEU B C 1
ATOM 6605 O O . LEU B 1 233 ? -31.297 20.688 14.477 1 86.56 233 LEU B O 1
ATOM 6609 N N . SER B 1 234 ? -31.188 22.641 13.383 1 82.56 234 SER B N 1
ATOM 6610 C CA . SER B 1 234 ? -32.5 23.031 13.844 1 82.56 234 SER B CA 1
ATOM 6611 C C . SER B 1 234 ? -33.594 22.203 13.18 1 82.56 234 SER B C 1
ATOM 6613 O O . SER B 1 234 ? -34.656 21.984 13.758 1 82.56 234 SER B O 1
ATOM 6615 N N . LYS B 1 235 ? -33.406 21.766 11.93 1 75.44 235 LYS B N 1
ATOM 6616 C CA . LYS B 1 235 ? -34.344 20.953 11.195 1 75.44 235 LYS B CA 1
ATOM 6617 C C . LYS B 1 235 ? -34.406 19.531 11.742 1 75.44 235 LYS B C 1
ATOM 6619 O O . LYS B 1 235 ? -35.375 18.797 11.5 1 75.44 235 LYS B O 1
ATOM 6624 N N . GLN B 1 236 ? -33.281 19.109 12.133 1 67.5 236 GLN B N 1
ATOM 6625 C CA . GLN B 1 236 ? -33.25 17.75 12.656 1 67.5 236 GLN B CA 1
ATOM 6626 C C . GLN B 1 236 ? -34.188 17.609 13.844 1 67.5 236 GLN B C 1
ATOM 6628 O O . GLN B 1 236 ? -34.438 18.578 14.562 1 67.5 236 GLN B O 1
ATOM 6633 N N . SER B 1 237 ? -35.156 16.859 13.82 1 55.59 237 SER B N 1
ATOM 6634 C CA . SER B 1 237 ? -36.281 16.672 14.734 1 55.59 237 SER B CA 1
ATOM 6635 C C . SER B 1 237 ? -35.969 17.25 16.109 1 55.59 237 SER B C 1
ATOM 6637 O O . SER B 1 237 ? -34.812 17.5 16.438 1 55.59 237 SER B O 1
ATOM 6639 N N . THR B 1 238 ? -37.156 17.203 17.156 1 49.69 238 THR B N 1
ATOM 6640 C CA . THR B 1 238 ? -37.656 17.656 18.453 1 49.69 238 THR B CA 1
ATOM 6641 C C . THR B 1 238 ? -36.562 17.594 19.516 1 49.69 238 THR B C 1
ATOM 6643 O O . THR B 1 238 ? -36.562 18.359 20.484 1 49.69 238 THR B O 1
ATOM 6646 N N . VAL B 1 239 ? -36.062 16.422 19.719 1 48.84 239 VAL B N 1
ATOM 6647 C CA . VAL B 1 239 ? -35.344 16.172 20.969 1 48.84 239 VAL B CA 1
ATOM 6648 C C . VAL B 1 239 ? -33.969 16.859 20.953 1 48.84 239 VAL B C 1
ATOM 6650 O O . VAL B 1 239 ? -33.438 17.188 22 1 48.84 239 VAL B O 1
ATOM 6653 N N . ASN B 1 240 ? -33.344 17.266 19.828 1 49.38 240 ASN B N 1
ATOM 6654 C CA . ASN B 1 240 ? -31.922 17.594 19.766 1 49.38 240 ASN B CA 1
ATOM 6655 C C . ASN B 1 240 ? -31.703 19.109 19.766 1 49.38 240 ASN B C 1
ATOM 6657 O O . ASN B 1 240 ? -30.688 19.578 19.25 1 49.38 240 ASN B O 1
ATOM 6661 N N . ALA B 1 241 ? -32.688 19.891 19.906 1 51.53 241 ALA B N 1
ATOM 6662 C CA . ALA B 1 241 ? -32.562 21.344 19.875 1 51.53 241 ALA B CA 1
ATOM 6663 C C . ALA B 1 241 ? -31.406 21.828 20.766 1 51.53 241 ALA B C 1
ATOM 6665 O O . ALA B 1 241 ? -30.797 22.875 20.5 1 51.53 241 ALA B O 1
ATOM 6666 N N . ASN B 1 242 ? -31.125 21 21.703 1 57.09 242 ASN B N 1
ATOM 6667 C CA . ASN B 1 242 ? -30.125 21.453 22.656 1 57.09 242 ASN B CA 1
ATOM 6668 C C . ASN B 1 242 ? -28.766 20.797 22.422 1 57.09 242 ASN B C 1
ATOM 6670 O O . ASN B 1 242 ? -28.078 20.438 23.375 1 57.09 242 ASN B O 1
ATOM 6674 N N . ILE B 1 243 ? -28.5 20.594 21.062 1 68.12 243 ILE B N 1
ATOM 6675 C CA . ILE B 1 243 ? -27.219 19.969 20.797 1 68.12 243 ILE B CA 1
ATOM 6676 C C . ILE B 1 243 ? -26.109 21.031 20.781 1 68.12 243 ILE B C 1
ATOM 6678 O O . ILE B 1 243 ? -26.203 22 20.016 1 68.12 243 ILE B O 1
ATOM 6682 N N . ASP B 1 244 ? -25.281 20.953 21.656 1 80.5 244 ASP B N 1
ATOM 6683 C CA . ASP B 1 244 ? -24.125 21.844 21.656 1 80.5 244 ASP B CA 1
ATOM 6684 C C . ASP B 1 244 ? -23.188 21.531 20.5 1 80.5 244 ASP B C 1
ATOM 6686 O O . ASP B 1 244 ? -22.547 20.484 20.469 1 80.5 244 ASP B O 1
ATOM 6690 N N . SER B 1 245 ? -23.297 22.422 19.484 1 85.38 245 SER B N 1
ATOM 6691 C CA . SER B 1 245 ? -22.438 22.266 18.312 1 85.38 245 SER B CA 1
ATOM 6692 C C . SER B 1 245 ? -21.391 23.359 18.25 1 85.38 245 SER B C 1
ATOM 6694 O O . SER B 1 245 ? -20.719 23.516 17.219 1 85.38 245 SER B O 1
ATOM 6696 N N . THR B 1 246 ? -21.172 24.078 19.328 1 89.81 246 THR B N 1
ATOM 6697 C CA . THR B 1 246 ? -20.297 25.25 19.328 1 89.81 246 THR B CA 1
ATOM 6698 C C . THR B 1 246 ? -18.828 24.828 19.188 1 89.81 246 THR B C 1
ATOM 6700 O O . THR B 1 246 ? -17.984 25.641 18.812 1 89.81 246 THR B O 1
ATOM 6703 N N . TRP B 1 247 ? -18.547 23.641 19.547 1 92.88 247 TRP B N 1
ATOM 6704 C CA . TRP B 1 247 ? -17.172 23.156 19.5 1 92.88 247 TRP B CA 1
ATOM 6705 C C . TRP B 1 247 ? -16.688 23.047 18.047 1 92.88 247 TRP B C 1
ATOM 6707 O O . TRP B 1 247 ? -15.492 23.141 17.781 1 92.88 247 TRP B O 1
ATOM 6717 N N . ILE B 1 248 ? -17.578 22.938 17.031 1 94.62 248 ILE B N 1
ATOM 6718 C CA . ILE B 1 248 ? -17.219 22.766 15.633 1 94.62 248 ILE B CA 1
ATOM 6719 C C . ILE B 1 248 ? -16.672 24.078 15.078 1 94.62 248 ILE B C 1
ATOM 6721 O O . ILE B 1 248 ? -15.562 24.125 14.531 1 94.62 248 ILE B O 1
ATOM 6725 N N . PRO B 1 249 ? -17.453 25.172 15.273 1 94.44 249 PRO B N 1
ATOM 6726 C CA . PRO B 1 249 ? -16.891 26.453 14.828 1 94.44 249 PRO B CA 1
ATOM 6727 C C . PRO B 1 249 ? -15.602 26.812 15.555 1 94.44 249 PRO B C 1
ATOM 6729 O O . PRO B 1 249 ? -14.695 27.406 14.961 1 94.44 249 PRO B O 1
ATOM 6732 N N . ALA B 1 250 ? -15.555 26.516 16.844 1 95.88 250 ALA B N 1
ATOM 6733 C CA . ALA B 1 250 ? -14.352 26.812 17.625 1 95.88 250 ALA B CA 1
ATOM 6734 C C . ALA B 1 250 ? -13.141 26.062 17.078 1 95.88 250 ALA B C 1
ATOM 6736 O O . ALA B 1 250 ? -12.039 26.594 17.016 1 95.88 250 ALA B O 1
ATOM 6737 N N . LEU B 1 251 ? -13.359 24.828 16.719 1 96.62 251 LEU B N 1
ATOM 6738 C CA . LEU B 1 251 ? -12.297 24.016 16.156 1 96.62 251 LEU B CA 1
ATOM 6739 C C . LEU B 1 251 ? -11.812 24.609 14.836 1 96.62 251 LEU B C 1
ATOM 6741 O O . LEU B 1 251 ? -10.602 24.75 14.625 1 96.62 251 LEU B O 1
ATOM 6745 N N . ALA B 1 252 ? -12.688 24.938 13.969 1 96.56 252 ALA B N 1
ATOM 6746 C CA . ALA B 1 252 ? -12.336 25.516 12.672 1 96.56 252 ALA B CA 1
ATOM 6747 C C . ALA B 1 252 ? -11.586 26.844 12.844 1 96.56 252 ALA B C 1
ATOM 6749 O O . ALA B 1 252 ? -10.602 27.094 12.148 1 96.56 252 ALA B O 1
ATOM 6750 N N . GLN B 1 253 ? -12.078 27.625 13.789 1 95.69 253 GLN B N 1
ATOM 6751 C CA . GLN B 1 253 ? -11.461 28.922 14.039 1 95.69 253 GLN B CA 1
ATOM 6752 C C . GLN B 1 253 ? -10.031 28.75 14.547 1 95.69 253 GLN B C 1
ATOM 6754 O O . GLN B 1 253 ? -9.148 29.547 14.211 1 95.69 253 GLN B O 1
ATOM 6759 N N . SER B 1 254 ? -9.828 27.812 15.398 1 96.12 254 SER B N 1
ATOM 6760 C CA . SER B 1 254 ? -8.484 27.578 15.922 1 96.12 254 SER B CA 1
ATOM 6761 C C . SER B 1 254 ? -7.496 27.297 14.797 1 96.12 254 SER B C 1
ATOM 6763 O O . SER B 1 254 ? -6.352 27.75 14.836 1 96.12 254 SER B O 1
ATOM 6765 N N . GLN B 1 255 ? -7.891 26.594 13.797 1 93.75 255 GLN B N 1
ATOM 6766 C CA . GLN B 1 255 ? -7.023 26.266 12.672 1 93.75 255 GLN B CA 1
ATOM 6767 C C . GLN B 1 255 ? -6.746 27.484 11.812 1 93.75 255 GLN B C 1
ATOM 6769 O O . GLN B 1 255 ? -5.633 27.672 11.32 1 93.75 255 GLN B O 1
ATOM 6774 N N . ILE B 1 256 ? -7.762 28.297 11.633 1 91.69 256 ILE B N 1
ATOM 6775 C CA . ILE B 1 256 ? -7.617 29.5 10.844 1 91.69 256 ILE B CA 1
ATOM 6776 C C . ILE B 1 256 ? -6.629 30.453 11.523 1 91.69 256 ILE B C 1
ATOM 6778 O O . ILE B 1 256 ? -5.781 31.062 10.859 1 91.69 256 ILE B O 1
ATOM 6782 N N . GLU B 1 257 ? -6.773 30.547 12.828 1 89.69 257 GLU B N 1
ATOM 6783 C CA . GLU B 1 257 ? -5.871 31.422 13.578 1 89.69 257 GLU B CA 1
ATOM 6784 C C . GLU B 1 257 ? -4.426 30.953 13.445 1 89.69 257 GLU B C 1
ATOM 6786 O O . GLU B 1 257 ? -3.51 31.781 13.359 1 89.69 257 GLU B O 1
ATOM 6791 N N . LEU B 1 258 ? -4.215 29.703 13.469 1 88.81 258 LEU B N 1
ATOM 6792 C CA . LEU B 1 258 ? -2.865 29.156 13.312 1 88.81 258 LEU B CA 1
ATOM 6793 C C . LEU B 1 258 ? -2.316 29.484 11.922 1 88.81 258 LEU B C 1
ATOM 6795 O O . LEU B 1 258 ? -1.145 29.844 11.781 1 88.81 258 LEU B O 1
ATOM 6799 N N . LYS B 1 259 ? -3.113 29.344 10.922 1 83.88 259 LYS B N 1
ATOM 6800 C CA . LYS B 1 259 ? -2.697 29.641 9.555 1 83.88 259 LYS B CA 1
ATOM 6801 C C . LYS B 1 259 ? -2.387 31.125 9.375 1 83.88 259 LYS B C 1
ATOM 6803 O O . LYS B 1 259 ? -1.538 31.484 8.562 1 83.88 259 LYS B O 1
ATOM 6808 N N . ARG B 1 260 ? -3.08 31.875 10.156 1 80.44 260 ARG B N 1
ATOM 6809 C CA . ARG B 1 260 ? -2.863 33.312 10.117 1 80.44 260 ARG B CA 1
ATOM 6810 C C . ARG B 1 260 ? -1.707 33.719 11.031 1 80.44 260 ARG B C 1
ATOM 6812 O O . ARG B 1 260 ? -1.502 34.906 11.289 1 80.44 260 ARG B O 1
ATOM 6819 N N . ASN B 1 261 ? -1.076 32.75 11.586 1 80.19 261 ASN B N 1
ATOM 6820 C CA . ASN B 1 261 ? 0.089 32.938 12.445 1 80.19 261 ASN B CA 1
ATOM 6821 C C . ASN B 1 261 ? -0.277 33.656 13.734 1 80.19 261 ASN B C 1
ATOM 6823 O O . ASN B 1 261 ? 0.41 34.594 14.141 1 80.19 261 ASN B O 1
ATOM 6827 N N . GLN B 1 262 ? -1.445 33.344 14.195 1 83.81 262 GLN B N 1
ATOM 6828 C CA . GLN B 1 262 ? -1.894 33.781 15.516 1 83.81 262 GLN B CA 1
ATOM 6829 C C . GLN B 1 262 ? -2.018 32.594 16.484 1 83.81 262 GLN B C 1
ATOM 6831 O O . GLN B 1 262 ? -3.121 32.25 16.906 1 83.81 262 GLN B O 1
ATOM 6836 N N . PRO B 1 263 ? -0.868 32.062 16.859 1 86.75 263 PRO B N 1
ATOM 6837 C CA . PRO B 1 263 ? -0.896 30.844 17.641 1 86.75 263 PRO B CA 1
ATOM 6838 C C . PRO B 1 263 ? -1.523 31.031 19.031 1 86.75 263 PRO B C 1
ATOM 6840 O O . PRO B 1 263 ? -2.113 30.109 19.578 1 86.75 263 PRO B O 1
ATOM 6843 N N . GLN B 1 264 ? -1.422 32.219 19.641 1 86.12 264 GLN B N 1
ATOM 6844 C CA . GLN B 1 264 ? -1.983 32.469 20.969 1 86.12 264 GLN B CA 1
ATOM 6845 C C . GLN B 1 264 ? -3.5 32.281 20.953 1 86.12 264 GLN B C 1
ATOM 6847 O O . GLN B 1 264 ? -4.062 31.672 21.875 1 86.12 264 GLN B O 1
ATOM 6852 N N . LYS B 1 265 ? -4.105 32.875 19.938 1 91.44 265 LYS B N 1
ATOM 6853 C CA . LYS B 1 265 ? -5.555 32.75 19.812 1 91.44 265 LYS B CA 1
ATOM 6854 C C . LYS B 1 265 ? -5.941 31.281 19.578 1 91.44 265 LYS B C 1
ATOM 6856 O O . LYS B 1 265 ? -6.945 30.797 20.109 1 91.44 265 LYS B O 1
ATOM 6861 N N . SER B 1 266 ? -5.195 30.641 18.75 1 94.56 266 SER B N 1
ATOM 6862 C CA . SER B 1 266 ? -5.43 29.234 18.5 1 94.56 266 SER B CA 1
ATOM 6863 C C . SER B 1 266 ? -5.316 28.406 19.766 1 94.56 266 SER B C 1
ATOM 6865 O O . SER B 1 266 ? -6.164 27.547 20.031 1 94.56 266 SER B O 1
ATOM 6867 N N . LEU B 1 267 ? -4.281 28.656 20.562 1 94.62 267 LEU B N 1
ATOM 6868 C CA . LEU B 1 267 ? -4.039 27.938 21.812 1 94.62 267 LEU B CA 1
ATOM 6869 C C . LEU B 1 267 ? -5.207 28.109 22.781 1 94.62 267 LEU B C 1
ATOM 6871 O O . LEU B 1 267 ? -5.609 27.156 23.453 1 94.62 267 LEU B O 1
ATOM 6875 N N . TYR B 1 268 ? -5.676 29.312 22.797 1 96.06 268 TYR B N 1
ATOM 6876 C CA . TYR B 1 268 ? -6.801 29.594 23.672 1 96.06 268 TYR B CA 1
ATOM 6877 C C . TYR B 1 268 ? -8.008 28.734 23.328 1 96.06 268 TYR B C 1
ATOM 6879 O O . TYR B 1 268 ? -8.609 28.109 24.203 1 96.06 268 TYR B O 1
ATOM 6887 N N . LEU B 1 269 ? -8.359 28.688 22.094 1 97 269 LEU B N 1
ATOM 6888 C CA . LEU B 1 269 ? -9.5 27.906 21.625 1 97 269 LEU B CA 1
ATOM 6889 C C . LEU B 1 269 ? -9.258 26.422 21.828 1 97 269 LEU B C 1
ATOM 6891 O O . LEU B 1 269 ? -10.148 25.688 22.266 1 97 269 LEU B O 1
ATOM 6895 N N . LEU B 1 270 ? -8.102 25.938 21.547 1 97.5 270 LEU B N 1
ATOM 6896 C CA . LEU B 1 270 ? -7.77 24.516 21.625 1 97.5 270 LEU B CA 1
ATOM 6897 C C . LEU B 1 270 ? -7.77 24.016 23.062 1 97.5 270 LEU B C 1
ATOM 6899 O O . LEU B 1 270 ? -8.18 22.891 23.344 1 97.5 270 LEU B O 1
ATOM 6903 N N . LYS B 1 271 ? -7.25 24.828 23.938 1 96.44 271 LYS B N 1
ATOM 6904 C CA . LYS B 1 271 ? -7.254 24.453 25.344 1 96.44 271 LYS B CA 1
ATOM 6905 C C . LYS B 1 271 ? -8.68 24.281 25.859 1 96.44 271 LYS B C 1
ATOM 6907 O O . LYS B 1 271 ? -8.969 23.359 26.641 1 96.44 271 LYS B O 1
ATOM 6912 N N . ARG B 1 272 ? -9.5 25.188 25.438 1 95.88 272 ARG B N 1
ATOM 6913 C CA . ARG B 1 272 ? -10.906 25.094 25.812 1 95.88 272 ARG B CA 1
ATOM 6914 C C . ARG B 1 272 ? -11.531 23.812 25.266 1 95.88 272 ARG B C 1
ATOM 6916 O O . ARG B 1 272 ? -12.281 23.125 25.984 1 95.88 272 ARG B O 1
ATOM 6923 N N . LEU B 1 273 ? -11.266 23.5 24.094 1 96.31 273 LEU B N 1
ATOM 6924 C CA . LEU B 1 273 ? -11.797 22.281 23.469 1 96.31 273 LEU B CA 1
ATOM 6925 C C . LEU B 1 273 ? -11.234 21.047 24.141 1 96.31 273 LEU B C 1
ATOM 6927 O O . LEU B 1 273 ? -11.953 20.062 24.344 1 96.31 273 LEU B O 1
ATOM 6931 N N . GLU B 1 274 ? -9.977 21.031 24.469 1 95.19 274 GLU B N 1
ATOM 6932 C CA . GLU B 1 274 ? -9.344 19.891 25.109 1 95.19 274 GLU B CA 1
ATOM 6933 C C . GLU B 1 274 ? -9.945 19.625 26.484 1 95.19 274 GLU B C 1
ATOM 6935 O O . GLU B 1 274 ? -10.039 18.469 26.906 1 95.19 274 GLU B O 1
ATOM 6940 N N . SER B 1 275 ? -10.352 20.688 27.141 1 92.62 275 SER B N 1
ATOM 6941 C CA . SER B 1 275 ? -10.992 20.531 28.438 1 92.62 275 SER B CA 1
ATOM 6942 C C . SER B 1 275 ? -12.344 19.828 28.312 1 92.62 275 SER B C 1
ATOM 6944 O O . SER B 1 275 ? -12.781 19.125 29.219 1 92.62 275 SER B O 1
ATOM 6946 N N . ARG B 1 276 ? -12.938 20.047 27.188 1 90.62 276 ARG B N 1
ATOM 6947 C CA . ARG B 1 276 ? -14.227 19.422 26.922 1 90.62 276 ARG B CA 1
ATOM 6948 C C . ARG B 1 276 ? -14.039 17.984 26.406 1 90.62 276 ARG B C 1
ATOM 6950 O O . ARG B 1 276 ? -14.852 17.109 26.703 1 90.62 276 ARG B O 1
ATOM 6957 N N . PHE B 1 277 ? -13.102 17.812 25.578 1 93.81 277 PHE B N 1
ATOM 6958 C CA . PHE B 1 277 ? -12.766 16.516 25.016 1 93.81 277 PHE B CA 1
ATOM 6959 C C . PHE B 1 277 ? -11.414 16.031 25.516 1 93.81 277 PHE B C 1
ATOM 6961 O O . PHE B 1 277 ? -10.406 16.141 24.812 1 93.81 277 PHE B O 1
ATOM 6968 N N . HIS B 1 278 ? -11.469 15.352 26.547 1 91.81 278 HIS B N 1
ATOM 6969 C CA . HIS B 1 278 ? -10.227 15.016 27.234 1 91.81 278 HIS B CA 1
ATOM 6970 C C . HIS B 1 278 ? -9.492 13.891 26.516 1 91.81 278 HIS B C 1
ATOM 6972 O O . HIS B 1 278 ? -10.086 12.859 26.203 1 91.81 278 HIS B O 1
ATOM 6978 N N . GLY B 1 279 ? -8.25 14.117 26.297 1 92.12 279 GLY B N 1
ATOM 6979 C CA . GLY B 1 279 ? -7.414 13.078 25.719 1 92.12 279 GLY B CA 1
ATOM 6980 C C . GLY B 1 279 ? -7.633 12.906 24.234 1 92.12 279 GLY B C 1
ATOM 6981 O O . GLY B 1 279 ? -7.25 11.883 23.656 1 92.12 279 GLY B O 1
ATOM 6982 N N . ASN B 1 280 ? -8.289 13.867 23.625 1 95.94 280 ASN B N 1
ATOM 6983 C CA . ASN B 1 280 ? -8.5 13.836 22.172 1 95.94 280 ASN B CA 1
ATOM 6984 C C . ASN B 1 280 ? -7.184 14 21.422 1 95.94 280 ASN B C 1
ATOM 6986 O O . ASN B 1 280 ? -6.547 15.055 21.484 1 95.94 280 ASN B O 1
ATOM 6990 N N . LEU B 1 281 ? -6.805 13 20.672 1 97.12 281 LEU B N 1
ATOM 6991 C CA . LEU B 1 281 ? -5.488 12.945 20.031 1 97.12 281 LEU B CA 1
ATOM 6992 C C . LEU B 1 281 ? -5.363 14.016 18.953 1 97.12 281 LEU B C 1
ATOM 6994 O O . LEU B 1 281 ? -4.293 14.594 18.781 1 97.12 281 LEU B O 1
ATOM 6998 N N . TYR B 1 282 ? -6.414 14.227 18.219 1 97 282 TYR B N 1
ATOM 6999 C CA . TYR B 1 282 ? -6.402 15.258 17.188 1 97 282 TYR B CA 1
ATOM 7000 C C . TYR B 1 282 ? -6.148 16.641 17.797 1 97 282 TYR B C 1
ATOM 7002 O O . TYR B 1 282 ? -5.34 17.406 17.281 1 97 282 TYR B O 1
ATOM 7010 N N . LEU B 1 283 ? -6.832 16.922 18.844 1 97.5 283 LEU B N 1
ATOM 7011 C CA . LEU B 1 283 ? -6.684 18.203 19.516 1 97.5 283 LEU B CA 1
ATOM 7012 C C . LEU B 1 283 ? -5.285 18.359 20.109 1 97.5 283 LEU B C 1
ATOM 7014 O O . LEU B 1 283 ? -4.684 19.438 20.031 1 97.5 283 LEU B O 1
ATOM 7018 N N . LEU B 1 284 ? -4.797 17.312 20.703 1 97.69 284 LEU B N 1
ATOM 7019 C CA . LEU B 1 284 ? -3.457 17.344 21.281 1 97.69 284 LEU B CA 1
ATOM 7020 C C . LEU B 1 284 ? -2.406 17.609 20.203 1 97.69 284 LEU B C 1
ATOM 7022 O O . LEU B 1 284 ? -1.435 18.328 20.453 1 97.69 284 LEU B O 1
ATOM 7026 N N . GLU B 1 285 ? -2.559 17 19.078 1 97.25 285 GLU B N 1
ATOM 7027 C CA . GLU B 1 285 ? -1.656 17.25 17.969 1 97.25 285 GLU B CA 1
ATOM 7028 C C . GLU B 1 285 ? -1.661 18.734 17.578 1 97.25 285 GLU B C 1
ATOM 7030 O O . GLU B 1 285 ? -0.601 19.344 17.406 1 97.25 285 GLU B O 1
ATOM 7035 N N . LYS B 1 286 ? -2.895 19.281 17.438 1 96.75 286 LYS B N 1
ATOM 7036 C CA . LYS B 1 286 ? -3.016 20.688 17.047 1 96.75 286 LYS B CA 1
ATOM 7037 C C . LYS B 1 286 ? -2.463 21.609 18.141 1 96.75 286 LYS B C 1
ATOM 7039 O O . LYS B 1 286 ? -1.878 22.656 17.828 1 96.75 286 LYS B O 1
ATOM 7044 N N . LEU B 1 287 ? -2.662 21.203 19.359 1 96.38 287 LEU B N 1
ATOM 7045 C CA . LEU B 1 287 ? -2.113 21.953 20.484 1 96.38 287 LEU B CA 1
ATOM 7046 C C . LEU B 1 287 ? -0.589 21.969 20.422 1 96.38 287 LEU B C 1
ATOM 7048 O O . LEU B 1 287 ? 0.031 23.016 20.625 1 96.38 287 LEU B O 1
ATOM 7052 N N . ALA B 1 288 ? -0.006 20.828 20.188 1 95.69 288 ALA B N 1
ATOM 7053 C CA . ALA B 1 288 ? 1.449 20.734 20.109 1 95.69 288 ALA B CA 1
ATOM 7054 C C . ALA B 1 288 ? 2.002 21.625 19 1 95.69 288 ALA B C 1
ATOM 7056 O O . ALA B 1 288 ? 2.99 22.328 19.203 1 95.69 288 ALA B O 1
ATOM 7057 N N . ILE B 1 289 ? 1.352 21.641 17.859 1 93.12 289 ILE B N 1
ATOM 7058 C CA . ILE B 1 289 ? 1.799 22.438 16.734 1 93.12 289 ILE B CA 1
ATOM 7059 C C . ILE B 1 289 ? 1.628 23.922 17.047 1 93.12 289 ILE B C 1
ATOM 7061 O O . ILE B 1 289 ? 2.477 24.734 16.672 1 93.12 289 ILE B O 1
ATOM 7065 N N . SER B 1 290 ? 0.557 24.25 17.672 1 92.75 290 SER B N 1
ATOM 7066 C CA . SER B 1 290 ? 0.322 25.641 18.047 1 92.75 290 SER B CA 1
ATOM 7067 C C . SER B 1 290 ? 1.371 26.141 19.047 1 92.75 290 SER B C 1
ATOM 7069 O O . SER B 1 290 ? 1.842 27.266 18.938 1 92.75 290 SER B O 1
ATOM 7071 N N . TYR B 1 291 ? 1.749 25.297 19.969 1 91.25 291 TYR B N 1
ATOM 7072 C CA . TYR B 1 291 ? 2.82 25.641 20.891 1 91.25 291 TYR B CA 1
ATOM 7073 C C . TYR B 1 291 ? 4.129 25.891 20.156 1 91.25 291 TYR B C 1
ATOM 7075 O O . TYR B 1 291 ? 4.867 26.828 20.469 1 91.25 291 TYR B O 1
ATOM 7083 N N . LEU B 1 292 ? 4.383 25.031 19.219 1 87.5 292 LEU B N 1
ATOM 7084 C CA . LEU B 1 292 ? 5.621 25.125 18.453 1 87.5 292 LEU B CA 1
ATOM 7085 C C . LEU B 1 292 ? 5.719 26.469 17.734 1 87.5 292 LEU B C 1
ATOM 7087 O O . LEU B 1 292 ? 6.812 27.016 17.594 1 87.5 292 LEU B O 1
ATOM 7091 N N . ASN B 1 293 ? 4.598 26.953 17.266 1 83.69 293 ASN B N 1
ATOM 7092 C CA . ASN B 1 293 ? 4.582 28.203 16.5 1 83.69 293 ASN B CA 1
ATOM 7093 C C . ASN B 1 293 ? 4.477 29.422 17.406 1 83.69 293 ASN B C 1
ATOM 7095 O O . ASN B 1 293 ? 4.598 30.562 16.938 1 83.69 293 ASN B O 1
ATOM 7099 N N . ASN B 1 294 ? 4.316 29.125 18.609 1 80.56 294 ASN B N 1
ATOM 7100 C CA . ASN B 1 294 ? 4.207 30.234 19.547 1 80.56 294 ASN B CA 1
ATOM 7101 C C . ASN B 1 294 ? 5.574 30.656 20.078 1 80.56 294 ASN B C 1
ATOM 7103 O O . ASN B 1 294 ? 6.52 29.859 20.078 1 80.56 294 ASN B O 1
ATOM 7107 N N . ASP B 1 295 ? 6.043 31.922 20.234 1 62.81 295 ASP B N 1
ATOM 7108 C CA . ASP B 1 295 ? 7.316 32.531 20.625 1 62.81 295 ASP B CA 1
ATOM 7109 C C . ASP B 1 295 ? 7.773 32 21.984 1 62.81 295 ASP B C 1
ATOM 7111 O O . ASP B 1 295 ? 8.969 31.859 22.234 1 62.81 295 ASP B O 1
ATOM 7115 N N . GLU B 1 296 ? 6.957 31.781 23.094 1 56.88 296 GLU B N 1
ATOM 7116 C CA . GLU B 1 296 ? 7.395 31.531 24.453 1 56.88 296 GLU B CA 1
ATOM 7117 C C . GLU B 1 296 ? 7.953 30.109 24.609 1 56.88 296 GLU B C 1
ATOM 7119 O O . GLU B 1 296 ? 7.863 29.312 23.672 1 56.88 296 GLU B O 1
ATOM 7124 N N . PRO B 1 297 ? 8.602 29.828 25.859 1 57.16 297 PRO B N 1
ATOM 7125 C CA . PRO B 1 297 ? 9.188 28.516 26.141 1 57.16 297 PRO B CA 1
ATOM 7126 C C . PRO B 1 297 ? 8.359 27.359 25.547 1 57.16 297 PRO B C 1
ATOM 7128 O O . PRO B 1 297 ? 7.957 26.453 26.281 1 57.16 297 PRO B O 1
ATOM 7131 N N . SER B 1 298 ? 8.148 27.469 24.172 1 71.12 298 SER B N 1
ATOM 7132 C CA . SER B 1 298 ? 7.125 26.734 23.422 1 71.12 298 SER B CA 1
ATOM 7133 C C . SER B 1 298 ? 7.605 25.344 23.031 1 71.12 298 SER B C 1
ATOM 7135 O O . SER B 1 298 ? 6.82 24.391 23.016 1 71.12 298 SER B O 1
ATOM 7137 N N . ILE B 1 299 ? 8.859 25.266 23.328 1 76 299 ILE B N 1
ATOM 7138 C CA . ILE B 1 299 ? 9.375 23.969 22.891 1 76 299 ILE B CA 1
ATOM 7139 C C . ILE B 1 299 ? 9.086 22.906 23.953 1 76 299 ILE B C 1
ATOM 7141 O O . ILE B 1 299 ? 8.766 21.766 23.625 1 76 299 ILE B O 1
ATOM 7145 N N . ILE B 1 300 ? 9.188 23.328 25.203 1 82.12 300 ILE B N 1
ATOM 7146 C CA . ILE B 1 300 ? 8.938 22.406 26.297 1 82.12 300 ILE B CA 1
ATOM 7147 C C . ILE B 1 300 ? 7.477 21.953 26.266 1 82.12 300 ILE B C 1
ATOM 7149 O O . ILE B 1 300 ? 7.176 20.766 26.406 1 82.12 300 ILE B O 1
ATOM 7153 N N . ASN B 1 301 ? 6.602 22.969 26.125 1 89.31 301 ASN B N 1
ATOM 7154 C CA . ASN B 1 301 ? 5.18 22.656 26.062 1 89.31 301 ASN B CA 1
ATOM 7155 C C . ASN B 1 301 ? 4.871 21.75 24.859 1 89.31 301 ASN B C 1
ATOM 7157 O O . ASN B 1 301 ? 4.047 20.844 24.969 1 89.31 301 ASN B O 1
ATOM 7161 N N . THR B 1 302 ? 5.547 22.031 23.781 1 93.25 302 THR B N 1
ATOM 7162 C CA . THR B 1 302 ? 5.367 21.219 22.594 1 93.25 302 THR B CA 1
ATOM 7163 C C . THR B 1 302 ? 5.797 19.781 22.844 1 93.25 302 THR B C 1
ATOM 7165 O O . THR B 1 302 ? 5.047 18.844 22.562 1 93.25 302 THR B O 1
ATOM 7168 N N . MET B 1 303 ? 6.918 19.609 23.453 1 91.31 303 MET B N 1
ATOM 7169 C CA . MET B 1 303 ? 7.453 18.281 23.719 1 91.31 303 MET B CA 1
ATOM 7170 C C . MET B 1 303 ? 6.574 17.531 24.719 1 91.31 303 MET B C 1
ATOM 7172 O O . MET B 1 303 ? 6.293 16.344 24.531 1 91.31 303 MET B O 1
ATOM 7176 N N . ASN B 1 304 ? 6.203 18.25 25.703 1 93.56 304 ASN B N 1
ATOM 7177 C CA . ASN B 1 304 ? 5.352 17.641 26.719 1 93.56 304 ASN B CA 1
ATOM 7178 C C . ASN B 1 304 ? 4.02 17.188 26.125 1 93.56 304 ASN B C 1
ATOM 7180 O O . ASN B 1 304 ? 3.504 16.125 26.5 1 93.56 304 ASN B O 1
ATOM 7184 N N . THR B 1 305 ? 3.484 18 25.328 1 96.56 305 THR B N 1
ATOM 7185 C CA . THR B 1 305 ? 2.203 17.672 24.703 1 96.56 305 THR B CA 1
ATOM 7186 C C . THR B 1 305 ? 2.338 16.453 23.797 1 96.56 305 THR B C 1
ATOM 7188 O O . THR B 1 305 ? 1.47 15.578 23.797 1 96.56 305 THR B O 1
ATOM 7191 N N . PHE B 1 306 ? 3.377 16.359 23.016 1 96.69 306 PHE B N 1
ATOM 7192 C CA . PHE B 1 306 ? 3.609 15.188 22.188 1 96.69 306 PHE B CA 1
ATOM 7193 C C . PHE B 1 306 ? 3.842 13.945 23.031 1 96.69 306 PHE B C 1
ATOM 7195 O O . PHE B 1 306 ? 3.404 12.852 22.688 1 96.69 306 PHE B O 1
ATOM 7202 N N . HIS B 1 307 ? 4.555 14.172 24.109 1 95.12 307 HIS B N 1
ATOM 7203 C CA . HIS B 1 307 ? 4.77 13.055 25.016 1 95.12 307 HIS B CA 1
ATOM 7204 C C . HIS B 1 307 ? 3.447 12.539 25.578 1 95.12 307 HIS B C 1
ATOM 7206 O O . HIS B 1 307 ? 3.236 11.328 25.656 1 95.12 307 HIS B O 1
ATOM 7212 N N . LYS B 1 308 ? 2.662 13.492 25.984 1 96.62 308 LYS B N 1
ATOM 7213 C CA . LYS B 1 308 ? 1.33 13.125 26.453 1 96.62 308 LYS B CA 1
ATOM 7214 C C . LYS B 1 308 ? 0.551 12.367 25.391 1 96.62 308 LYS B C 1
ATOM 7216 O O . LYS B 1 308 ? -0.096 11.359 25.672 1 96.62 308 LYS B O 1
ATOM 7221 N N . LEU B 1 309 ? 0.606 12.836 24.219 1 97.31 309 LEU B N 1
ATOM 7222 C CA . LEU B 1 309 ? -0.057 12.211 23.078 1 97.31 309 LEU B CA 1
ATOM 7223 C C . LEU B 1 309 ? 0.406 10.766 22.906 1 97.31 309 LEU B C 1
ATOM 7225 O O . LEU B 1 309 ? -0.416 9.859 22.75 1 97.31 309 LEU B O 1
ATOM 7229 N N . ARG B 1 310 ? 1.662 10.477 23.016 1 96.06 310 ARG B N 1
ATOM 7230 C CA . ARG B 1 310 ? 2.23 9.148 22.812 1 96.06 310 ARG B CA 1
ATOM 7231 C C . ARG B 1 310 ? 1.896 8.219 23.969 1 96.06 310 ARG B C 1
ATOM 7233 O O . ARG B 1 310 ? 1.799 7.004 23.797 1 96.06 310 ARG B O 1
ATOM 7240 N N . THR B 1 311 ? 1.747 8.82 25.109 1 96.25 311 THR B N 1
ATOM 7241 C CA . THR B 1 311 ? 1.379 8.031 26.266 1 96.25 311 THR B CA 1
ATOM 7242 C C . THR B 1 311 ? -0.046 7.504 26.141 1 96.25 311 THR B C 1
ATOM 7244 O O . THR B 1 311 ? -0.338 6.379 26.562 1 96.25 311 THR B O 1
ATOM 7247 N N . ILE B 1 312 ? -0.879 8.328 25.594 1 95.94 312 ILE B N 1
ATOM 7248 C CA . ILE B 1 312 ? -2.266 7.926 25.391 1 95.94 312 ILE B CA 1
ATOM 7249 C C . ILE B 1 312 ? -2.346 6.895 24.266 1 95.94 312 ILE B C 1
ATOM 7251 O O . ILE B 1 312 ? -3.025 5.875 24.391 1 95.94 312 ILE B O 1
ATOM 7255 N N . ASP B 1 313 ? -1.672 7.145 23.172 1 95.88 313 ASP B N 1
ATOM 7256 C CA . ASP B 1 313 ? -1.669 6.266 22 1 95.88 313 ASP B CA 1
ATOM 7257 C C . ASP B 1 313 ? -0.322 6.309 21.281 1 95.88 313 ASP B C 1
ATOM 7259 O O . ASP B 1 313 ? -0.092 7.172 20.438 1 95.88 313 ASP B O 1
ATOM 7263 N N . SER B 1 314 ? 0.439 5.312 21.5 1 94.94 314 SER B N 1
ATOM 7264 C CA . SER B 1 314 ? 1.781 5.273 20.922 1 94.94 314 SER B CA 1
ATOM 7265 C C . SER B 1 314 ? 1.742 4.934 19.438 1 94.94 314 SER B C 1
ATOM 7267 O O . SER B 1 314 ? 2.736 5.102 18.734 1 94.94 314 SER B O 1
ATOM 7269 N N . PHE B 1 315 ? 0.599 4.57 18.922 1 95.12 315 PHE B N 1
ATOM 7270 C CA . PHE B 1 315 ? 0.479 4.176 17.531 1 95.12 315 PHE B CA 1
ATOM 7271 C C . PHE B 1 315 ? 0.068 5.363 16.656 1 95.12 315 PHE B C 1
ATOM 7273 O O . PHE B 1 315 ? 0.051 5.27 15.438 1 95.12 315 PHE B O 1
ATOM 7280 N N . TYR B 1 316 ? -0.233 6.457 17.312 1 95.88 316 TYR B N 1
ATOM 7281 C CA . TYR B 1 316 ? -0.649 7.648 16.594 1 95.88 316 TYR B CA 1
ATOM 7282 C C . TYR B 1 316 ? 0.478 8.172 15.703 1 95.88 316 TYR B C 1
ATOM 7284 O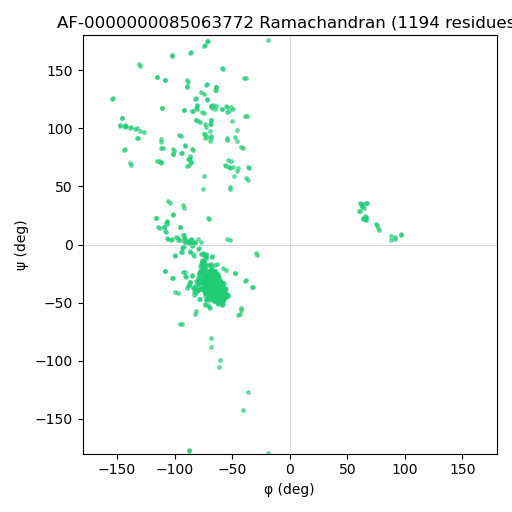 O . TYR B 1 316 ? 1.625 8.273 16.141 1 95.88 316 TYR B O 1
ATOM 7292 N N . VAL B 1 317 ? 0.172 8.539 14.453 1 96 317 VAL B N 1
ATOM 7293 C CA . VAL B 1 317 ? 1.213 8.875 13.484 1 96 317 VAL B CA 1
ATOM 7294 C C . VAL B 1 317 ? 1.215 10.375 13.219 1 96 317 VAL B C 1
ATOM 7296 O O . VAL B 1 317 ? 2.254 10.953 12.883 1 96 317 VAL B O 1
ATOM 7299 N N . GLY B 1 318 ? 0.153 11.039 13.445 1 95.56 318 GLY B N 1
ATOM 7300 C CA . GLY B 1 318 ? 0.004 12.438 13.086 1 95.56 318 GLY B CA 1
ATOM 7301 C C . GLY B 1 318 ? 1.096 13.32 13.656 1 95.56 318 GLY B C 1
ATOM 7302 O O . GLY B 1 318 ? 1.28 13.375 14.875 1 95.56 318 GLY B O 1
ATOM 7303 N N . SER B 1 319 ? 1.89 13.984 12.82 1 96.5 319 SER B N 1
ATOM 7304 C CA . SER B 1 319 ? 2.902 14.984 13.133 1 96.5 319 SER B CA 1
ATOM 7305 C C . SER B 1 319 ? 4.031 14.391 13.969 1 96.5 319 SER B C 1
ATOM 7307 O O . SER B 1 319 ? 4.73 15.109 14.688 1 96.5 319 SER B O 1
ATOM 7309 N N . MET B 1 320 ? 4.188 13.094 13.898 1 97.25 320 MET B N 1
ATOM 7310 C CA . MET B 1 320 ? 5.273 12.469 14.648 1 97.25 320 MET B CA 1
ATOM 7311 C C . MET B 1 320 ? 6.629 12.82 14.047 1 97.25 320 MET B C 1
ATOM 7313 O O . MET B 1 320 ? 7.648 12.773 14.734 1 97.25 320 MET B O 1
ATOM 7317 N N . ASP B 1 321 ? 6.586 13.148 12.773 1 97.38 321 ASP B N 1
ATOM 7318 C CA . ASP B 1 321 ? 7.832 13.602 12.156 1 97.38 321 ASP B CA 1
ATOM 7319 C C . ASP B 1 321 ? 8.266 14.945 12.742 1 97.38 321 ASP B C 1
ATOM 7321 O O . ASP B 1 321 ? 9.461 15.188 12.93 1 97.38 321 ASP B O 1
ATOM 7325 N N . ILE B 1 322 ? 7.332 15.805 13.102 1 95.5 322 ILE B N 1
ATOM 7326 C CA . ILE B 1 322 ? 7.645 17.062 13.758 1 95.5 322 ILE B CA 1
ATOM 7327 C C . ILE B 1 322 ? 8.18 16.797 15.164 1 95.5 322 ILE B C 1
ATOM 7329 O O . ILE B 1 322 ? 9.172 17.406 15.578 1 95.5 322 ILE B O 1
ATOM 7333 N N . TYR B 1 323 ? 7.57 15.906 15.906 1 96.88 323 TYR B N 1
ATOM 7334 C CA . TYR B 1 323 ? 8.07 15.5 17.219 1 96.88 323 TYR B CA 1
ATOM 7335 C C . TYR B 1 323 ? 9.5 14.984 17.125 1 96.88 323 TYR B C 1
ATOM 7337 O O . TYR B 1 323 ? 10.359 15.352 17.922 1 96.88 323 TYR B O 1
ATOM 7345 N N . CYS B 1 324 ? 9.742 14.133 16.031 1 97.56 324 CYS B N 1
ATOM 7346 C CA . CYS B 1 324 ? 11.07 13.57 15.828 1 97.56 324 CYS B CA 1
ATOM 7347 C C . CYS B 1 324 ? 12.086 14.656 15.492 1 97.56 324 CYS B C 1
ATOM 7349 O O . CYS B 1 324 ? 13.25 14.562 15.867 1 97.56 324 CYS B O 1
ATOM 7351 N N . SER B 1 325 ? 11.664 15.664 14.766 1 95.12 325 SER B N 1
ATOM 7352 C CA . SER B 1 325 ? 12.555 16.781 14.469 1 95.12 325 SER B CA 1
ATOM 7353 C C . SER B 1 325 ? 12.984 17.5 15.742 1 95.12 325 SER B C 1
ATOM 7355 O O . SER B 1 325 ? 14.125 17.969 15.844 1 95.12 325 SER B O 1
ATOM 7357 N N . LEU B 1 326 ? 12.078 17.578 16.688 1 91.88 326 LEU B N 1
ATOM 7358 C CA . LEU B 1 326 ? 12.398 18.203 17.969 1 91.88 326 LEU B CA 1
ATOM 7359 C C . LEU B 1 326 ? 13.352 17.312 18.766 1 91.88 326 LEU B C 1
ATOM 7361 O O . LEU B 1 326 ? 14.266 17.828 19.422 1 91.88 326 LEU B O 1
ATOM 7365 N N . LEU B 1 327 ? 13.078 16.016 18.703 1 93.12 327 LEU B N 1
ATOM 7366 C CA . LEU B 1 327 ? 13.984 15.094 19.375 1 93.12 327 LEU B CA 1
ATOM 7367 C C . LEU B 1 327 ? 15.391 15.188 18.797 1 93.12 327 LEU B C 1
ATOM 7369 O O . LEU B 1 327 ? 16.375 15.133 19.531 1 93.12 327 LEU B O 1
ATOM 7373 N N . LYS B 1 328 ? 15.477 15.312 17.484 1 92.5 328 LYS B N 1
ATOM 7374 C CA . LYS B 1 328 ? 16.766 15.484 16.828 1 92.5 328 LYS B CA 1
ATOM 7375 C C . LYS B 1 328 ? 17.453 16.766 17.297 1 92.5 328 LYS B C 1
ATOM 7377 O O . LYS B 1 328 ? 18.656 16.766 17.594 1 92.5 328 LYS B O 1
ATOM 7382 N N . ARG B 1 329 ? 16.672 17.844 17.328 1 84.69 329 ARG B N 1
ATOM 7383 C CA . ARG B 1 329 ? 17.203 19.141 17.734 1 84.69 329 ARG B CA 1
ATOM 7384 C C . ARG B 1 329 ? 17.781 19.062 19.141 1 84.69 329 ARG B C 1
ATOM 7386 O O . ARG B 1 329 ? 18.797 19.719 19.438 1 84.69 329 ARG B O 1
ATOM 7393 N N . ARG B 1 330 ? 17.188 18.25 19.938 1 83.38 330 ARG B N 1
ATOM 7394 C CA . ARG B 1 330 ? 17.641 18.109 21.312 1 83.38 330 ARG B CA 1
ATOM 7395 C C . ARG B 1 330 ? 18.656 16.984 21.438 1 83.38 330 ARG B C 1
ATOM 7397 O O . ARG B 1 330 ? 19.109 16.656 22.531 1 83.38 330 ARG B O 1
ATOM 7404 N N . GLN B 1 331 ? 18.953 16.312 20.375 1 86.44 331 GLN B N 1
ATOM 7405 C CA . GLN B 1 331 ? 19.953 15.25 20.266 1 86.44 331 GLN B CA 1
ATOM 7406 C C . GLN B 1 331 ? 19.594 14.055 21.156 1 86.44 331 GLN B C 1
ATOM 7408 O O . GLN B 1 331 ? 20.453 13.477 21.812 1 86.44 331 GLN B O 1
ATOM 7413 N N . LEU B 1 332 ? 18.375 13.883 21.281 1 89.5 332 LEU B N 1
ATOM 7414 C CA . LEU B 1 332 ? 17.906 12.711 22.016 1 89.5 332 LEU B CA 1
ATOM 7415 C C . LEU B 1 332 ? 17.828 11.492 21.109 1 89.5 332 LEU B C 1
ATOM 7417 O O . LEU B 1 332 ? 16.75 11.07 20.703 1 89.5 332 LEU B O 1
ATOM 7421 N N . GLN B 1 333 ? 18.922 10.859 20.906 1 92.12 333 GLN B N 1
ATOM 7422 C CA . GLN B 1 333 ? 19.109 9.812 19.906 1 92.12 333 GLN B CA 1
ATOM 7423 C C . GLN B 1 333 ? 18.312 8.562 20.266 1 92.12 333 GLN B C 1
ATOM 7425 O O . GLN B 1 333 ? 17.688 7.941 19.391 1 92.12 333 GLN B O 1
ATOM 7430 N N . LEU B 1 334 ? 18.375 8.156 21.484 1 93.75 334 LEU B N 1
ATOM 7431 C CA . LEU B 1 334 ? 17.703 6.93 21.906 1 93.75 334 LEU B CA 1
ATOM 7432 C C . LEU B 1 334 ? 16.188 7.051 21.766 1 93.75 334 LEU B C 1
ATOM 7434 O O . LEU B 1 334 ? 15.539 6.129 21.266 1 93.75 334 LEU B O 1
ATOM 7438 N N . GLU B 1 335 ? 15.695 8.188 22.25 1 94.12 335 GLU B N 1
ATOM 7439 C CA . GLU B 1 335 ? 14.258 8.422 22.141 1 94.12 335 GLU B CA 1
ATOM 7440 C C . GLU B 1 335 ? 13.828 8.508 20.672 1 94.12 335 GLU B C 1
ATOM 7442 O O . GLU B 1 335 ? 12.781 7.977 20.297 1 94.12 335 GLU B O 1
ATOM 7447 N N . LEU B 1 336 ? 14.586 9.18 19.875 1 96.69 336 LEU B N 1
ATOM 7448 C CA . LEU B 1 336 ? 14.305 9.305 18.453 1 96.69 336 LEU B CA 1
ATOM 7449 C C . LEU B 1 336 ? 14.273 7.938 17.781 1 96.69 336 LEU B C 1
ATOM 7451 O O . LEU B 1 336 ? 13.367 7.648 17 1 96.69 336 LEU B O 1
ATOM 7455 N N . ASN B 1 337 ? 15.203 7.109 18.125 1 96.31 337 ASN B N 1
ATOM 7456 C CA . ASN B 1 337 ? 15.258 5.762 17.562 1 96.31 337 ASN B CA 1
ATOM 7457 C C . ASN B 1 337 ? 14.039 4.938 17.969 1 96.31 337 ASN B C 1
ATOM 7459 O O . ASN B 1 337 ? 13.516 4.168 17.156 1 96.31 337 ASN B O 1
ATOM 7463 N N . LYS B 1 338 ? 13.688 5.113 19.188 1 96.62 338 LYS B N 1
ATOM 7464 C CA . LYS B 1 338 ? 12.531 4.379 19.672 1 96.62 338 LYS B CA 1
ATOM 7465 C C . LYS B 1 338 ? 11.266 4.773 18.906 1 96.62 338 LYS B C 1
ATOM 7467 O O . LYS B 1 338 ? 10.5 3.912 18.484 1 96.62 338 LYS B O 1
ATOM 7472 N N . VAL B 1 339 ? 11.047 6.07 18.781 1 97.25 339 VAL B N 1
ATOM 7473 C CA . VAL B 1 339 ? 9.867 6.559 18.062 1 97.25 339 VAL B CA 1
ATOM 7474 C C . VAL B 1 339 ? 9.922 6.109 16.609 1 97.25 339 VAL B C 1
ATOM 7476 O O . VAL B 1 339 ? 8.906 5.68 16.047 1 97.25 339 VAL B O 1
ATOM 7479 N N . CYS B 1 340 ? 11.062 6.164 16 1 97.25 340 CYS B N 1
ATOM 7480 C CA . CYS B 1 340 ? 11.234 5.742 14.617 1 97.25 340 CYS B CA 1
ATOM 7481 C C . CYS B 1 340 ? 10.898 4.266 14.453 1 97.25 340 CYS B C 1
ATOM 7483 O O . CYS B 1 340 ? 10.195 3.887 13.508 1 97.25 340 CYS B O 1
ATOM 7485 N N . SER B 1 341 ? 11.43 3.482 15.367 1 96.31 341 SER B N 1
ATOM 7486 C CA . SER B 1 341 ? 11.172 2.045 15.312 1 96.31 341 SER B CA 1
ATOM 7487 C C . SER B 1 341 ? 9.688 1.741 15.438 1 96.31 341 SER B C 1
ATOM 7489 O O . SER B 1 341 ? 9.156 0.901 14.711 1 96.31 341 SER B O 1
ATOM 7491 N N . ASP B 1 342 ? 9.039 2.438 16.359 1 95.88 342 ASP B N 1
ATOM 7492 C CA . ASP B 1 342 ? 7.594 2.275 16.531 1 95.88 342 ASP B CA 1
ATOM 7493 C C . ASP B 1 342 ? 6.844 2.629 15.242 1 95.88 342 ASP B C 1
ATOM 7495 O O . ASP B 1 342 ? 5.934 1.907 14.836 1 95.88 342 ASP B O 1
ATOM 7499 N N . LEU B 1 343 ? 7.207 3.709 14.625 1 96.5 343 LEU B N 1
ATOM 7500 C CA . LEU B 1 343 ? 6.523 4.211 13.438 1 96.5 343 LEU B CA 1
ATOM 7501 C C . LEU B 1 343 ? 6.707 3.262 12.266 1 96.5 343 LEU B C 1
ATOM 7503 O O . LEU B 1 343 ? 5.746 2.93 11.57 1 96.5 343 LEU B O 1
ATOM 7507 N N . VAL B 1 344 ? 7.914 2.775 12.039 1 94.56 344 VAL B N 1
ATOM 7508 C CA . VAL B 1 344 ? 8.219 1.926 10.891 1 94.56 344 VAL B CA 1
ATOM 7509 C C . VAL B 1 344 ? 7.562 0.56 11.07 1 94.56 344 VAL B C 1
ATOM 7511 O O . VAL B 1 344 ? 7.023 -0.004 10.117 1 94.56 344 VAL B O 1
ATOM 7514 N N . ASN B 1 345 ? 7.559 0.032 12.25 1 91.75 345 ASN B N 1
ATOM 7515 C CA . ASN B 1 345 ? 7.012 -1.291 12.523 1 91.75 345 ASN B CA 1
ATOM 7516 C C . ASN B 1 345 ? 5.488 -1.298 12.422 1 91.75 345 ASN B C 1
ATOM 7518 O O . ASN B 1 345 ? 4.895 -2.277 11.961 1 91.75 345 ASN B O 1
ATOM 7522 N N . ASN B 1 346 ? 4.938 -0.198 12.812 1 92.94 346 ASN B N 1
ATOM 7523 C CA . ASN B 1 346 ? 3.48 -0.191 12.93 1 92.94 346 ASN B CA 1
ATOM 7524 C C . ASN B 1 346 ? 2.83 0.493 11.727 1 92.94 346 ASN B C 1
ATOM 7526 O O . ASN B 1 346 ? 1.68 0.205 11.391 1 92.94 346 ASN B O 1
ATOM 7530 N N . ASN B 1 347 ? 3.502 1.427 11.117 1 93.19 347 ASN B N 1
ATOM 7531 C CA . ASN B 1 347 ? 2.941 2.197 10.008 1 93.19 347 ASN B CA 1
ATOM 7532 C C . ASN B 1 347 ? 3.965 2.408 8.898 1 93.19 347 ASN B C 1
ATOM 7534 O O . ASN B 1 347 ? 4.344 3.545 8.609 1 93.19 347 ASN B O 1
ATOM 7538 N N . PRO B 1 348 ? 4.344 1.369 8.156 1 90 348 PRO B N 1
ATOM 7539 C CA . PRO B 1 348 ? 5.398 1.476 7.145 1 90 348 PRO B CA 1
ATOM 7540 C C . PRO B 1 348 ? 4.949 2.242 5.906 1 90 348 PRO B C 1
ATOM 7542 O O . PRO B 1 348 ? 5.785 2.682 5.109 1 90 348 PRO B O 1
ATOM 7545 N N . ASN B 1 349 ? 3.707 2.504 5.766 1 88.31 349 ASN B N 1
ATOM 7546 C CA . ASN B 1 349 ? 3.225 3.148 4.551 1 88.31 349 ASN B CA 1
ATOM 7547 C C . ASN B 1 349 ? 2.854 4.609 4.797 1 88.31 349 ASN B C 1
ATOM 7549 O O . ASN B 1 349 ? 2.125 5.211 4.008 1 88.31 349 ASN B O 1
ATOM 7553 N N . CYS B 1 350 ? 3.338 5.227 5.832 1 94 350 CYS B N 1
ATOM 7554 C CA . CYS B 1 350 ? 3.064 6.621 6.164 1 94 350 CYS B CA 1
ATOM 7555 C C . CYS B 1 350 ? 4.293 7.488 5.93 1 94 350 CYS B C 1
ATOM 7557 O O . CYS B 1 350 ? 5.418 7.066 6.199 1 94 350 CYS B O 1
ATOM 7559 N N . VAL B 1 351 ? 4.07 8.664 5.43 1 96.12 351 VAL B N 1
ATOM 7560 C CA . VAL B 1 351 ? 5.148 9.602 5.113 1 96.12 351 VAL B CA 1
ATOM 7561 C C . VAL B 1 351 ? 5.891 9.992 6.391 1 96.12 351 VAL B C 1
ATOM 7563 O O . VAL B 1 351 ? 7.117 10.117 6.391 1 96.12 351 VAL B O 1
ATOM 7566 N N . GLU B 1 352 ? 5.184 10.086 7.492 1 97.5 352 GLU B N 1
ATOM 7567 C CA . GLU B 1 352 ? 5.77 10.516 8.758 1 97.5 352 GLU B CA 1
ATOM 7568 C C . GLU B 1 352 ? 6.805 9.508 9.258 1 97.5 352 GLU B C 1
ATOM 7570 O O . GLU B 1 352 ? 7.801 9.883 9.875 1 97.5 352 GLU B O 1
ATOM 7575 N N . SER B 1 353 ? 6.566 8.211 8.961 1 97.25 353 SER B N 1
ATOM 7576 C CA . SER B 1 353 ? 7.488 7.168 9.391 1 97.25 353 SER B CA 1
ATOM 7577 C C . SER B 1 353 ? 8.852 7.324 8.719 1 97.25 353 SER B C 1
ATOM 7579 O O . SER B 1 353 ? 9.883 7.336 9.398 1 97.25 353 SER B O 1
ATOM 7581 N N . TRP B 1 354 ? 8.828 7.617 7.492 1 97.5 354 TRP B N 1
ATOM 7582 C CA . TRP B 1 354 ? 10.078 7.637 6.75 1 97.5 354 TRP B CA 1
ATOM 7583 C C . TRP B 1 354 ? 10.766 8.992 6.867 1 97.5 354 TRP B C 1
ATOM 7585 O O . TRP B 1 354 ? 12 9.078 6.84 1 97.5 354 TRP B O 1
ATOM 7595 N N . THR B 1 355 ? 10.008 10.031 6.969 1 98.25 355 THR B N 1
ATOM 7596 C CA . THR B 1 355 ? 10.609 11.32 7.301 1 98.25 355 THR B CA 1
ATOM 7597 C C . THR B 1 355 ? 11.32 11.258 8.648 1 98.25 355 THR B C 1
ATOM 7599 O O . THR B 1 355 ? 12.391 11.836 8.828 1 98.25 355 THR B O 1
ATOM 7602 N N . SER B 1 356 ? 10.719 10.547 9.609 1 98.44 356 SER B N 1
ATOM 7603 C CA . SER B 1 356 ? 11.328 10.383 10.922 1 98.44 356 SER B CA 1
ATOM 7604 C C . SER B 1 356 ? 12.609 9.562 10.836 1 98.44 356 SER B C 1
ATOM 7606 O O . SER B 1 356 ? 13.602 9.891 11.492 1 98.44 356 SER B O 1
ATOM 7608 N N . VAL B 1 357 ? 12.648 8.539 10.023 1 97.94 357 VAL B N 1
ATOM 7609 C CA . VAL B 1 357 ? 13.852 7.73 9.836 1 97.94 357 VAL B CA 1
ATOM 7610 C C . VAL B 1 357 ? 14.953 8.57 9.195 1 97.94 357 VAL B C 1
ATOM 7612 O O . VAL B 1 357 ? 16.125 8.438 9.547 1 97.94 357 VAL B O 1
ATOM 7615 N N . ALA B 1 358 ? 14.516 9.391 8.25 1 98.19 358 ALA B N 1
ATOM 7616 C CA . ALA B 1 358 ? 15.469 10.297 7.625 1 98.19 358 ALA B CA 1
ATOM 7617 C C . ALA B 1 358 ? 16.109 11.211 8.664 1 98.19 358 ALA B C 1
ATOM 7619 O O . ALA B 1 358 ? 17.312 11.477 8.609 1 98.19 358 ALA B O 1
ATOM 7620 N N . LEU B 1 359 ? 15.328 11.68 9.555 1 98 359 LEU B N 1
ATOM 7621 C CA . LEU B 1 359 ? 15.828 12.539 10.625 1 98 359 LEU B CA 1
ATOM 7622 C C . LEU B 1 359 ? 16.828 11.789 11.492 1 98 359 LEU B C 1
ATOM 7624 O O . LEU B 1 359 ? 17.844 12.359 11.898 1 98 359 LEU B O 1
ATOM 7628 N N . TYR B 1 360 ? 16.516 10.547 11.773 1 97.44 360 TYR B N 1
ATOM 7629 C CA . TYR B 1 360 ? 17.422 9.711 12.562 1 97.44 360 TYR B CA 1
ATOM 7630 C C . TYR B 1 360 ? 18.766 9.562 11.875 1 97.44 360 TYR B C 1
ATOM 7632 O O . TYR B 1 360 ? 19.812 9.719 12.508 1 97.44 360 TYR B O 1
ATOM 7640 N N . HIS B 1 361 ? 18.797 9.305 10.562 1 97.12 361 HIS B N 1
ATOM 7641 C CA . HIS B 1 361 ? 20.031 9.156 9.812 1 97.12 361 HIS B CA 1
ATOM 7642 C C . HIS B 1 361 ? 20.766 10.492 9.695 1 97.12 361 HIS B C 1
ATOM 7644 O O . HIS B 1 361 ? 22 10.531 9.695 1 97.12 361 HIS B O 1
ATOM 7650 N N . SER B 1 362 ? 20.031 11.531 9.539 1 95.5 362 SER B N 1
ATOM 7651 C CA . SER B 1 362 ? 20.641 12.859 9.508 1 95.5 362 SER B CA 1
ATOM 7652 C C . SER B 1 362 ? 21.344 13.18 10.82 1 95.5 362 SER B C 1
ATOM 7654 O O . SER B 1 362 ? 22.406 13.797 10.828 1 95.5 362 SER B O 1
ATOM 7656 N N . LEU B 1 363 ? 20.688 12.789 11.945 1 93.81 363 LEU B N 1
ATOM 7657 C CA . LEU B 1 363 ? 21.312 12.969 13.25 1 93.81 363 LEU B CA 1
ATOM 7658 C C . LEU B 1 363 ? 22.641 12.219 13.336 1 93.81 363 LEU B C 1
ATOM 7660 O O . LEU B 1 363 ? 23.594 12.711 13.93 1 93.81 363 LEU B O 1
ATOM 7664 N N . LYS B 1 364 ? 22.719 11.062 12.664 1 93 364 LYS B N 1
ATOM 7665 C CA . LYS B 1 364 ? 23.922 10.227 12.656 1 93 364 LYS B CA 1
ATOM 7666 C C . LYS B 1 364 ? 24.891 10.688 11.57 1 93 364 LYS B C 1
ATOM 7668 O O . LYS B 1 364 ? 25.922 10.047 11.344 1 93 364 LYS B O 1
ATOM 7673 N N . GLU B 1 365 ? 24.547 11.719 10.844 1 91.19 365 GLU B N 1
ATOM 7674 C CA . GLU B 1 365 ? 25.375 12.32 9.789 1 91.19 365 GLU B CA 1
ATOM 7675 C C . GLU B 1 365 ? 25.547 11.359 8.617 1 91.19 365 GLU B C 1
ATOM 7677 O O . GLU B 1 365 ? 26.609 11.336 7.984 1 91.19 365 GLU B O 1
ATOM 7682 N N . ASN B 1 366 ? 24.641 10.469 8.57 1 95.12 366 ASN B N 1
ATOM 7683 C CA . ASN B 1 366 ? 24.547 9.648 7.367 1 95.12 366 ASN B CA 1
ATOM 7684 C C . ASN B 1 366 ? 23.609 10.258 6.336 1 95.12 366 ASN B C 1
ATOM 7686 O O . ASN B 1 366 ? 22.469 9.805 6.176 1 95.12 366 ASN B O 1
ATOM 7690 N N . ASN B 1 367 ? 24.125 11.133 5.547 1 94.56 367 ASN B N 1
ATOM 7691 C CA . ASN B 1 367 ? 23.312 11.977 4.676 1 94.56 367 ASN B CA 1
ATOM 7692 C C . ASN B 1 367 ? 22.781 11.188 3.479 1 94.56 367 ASN B C 1
ATOM 7694 O O . ASN B 1 367 ? 21.688 11.469 2.984 1 94.56 367 ASN B O 1
ATOM 7698 N N . GLU B 1 368 ? 23.547 10.273 3.053 1 94.38 368 GLU B N 1
ATOM 7699 C CA . GLU B 1 368 ? 23.094 9.461 1.924 1 94.38 368 GLU B CA 1
ATOM 7700 C C . GLU B 1 368 ? 21.828 8.68 2.277 1 94.38 368 GLU B C 1
ATOM 7702 O O . GLU B 1 368 ? 20.859 8.703 1.533 1 94.38 368 GLU B O 1
ATOM 7707 N N . LYS B 1 369 ? 21.891 8.07 3.4 1 95.12 369 LYS B N 1
ATOM 7708 C CA . LYS B 1 369 ? 20.734 7.301 3.854 1 95.12 369 LYS B CA 1
ATOM 7709 C C . LYS B 1 369 ? 19.562 8.219 4.195 1 95.12 369 LYS B C 1
ATOM 7711 O O . LYS B 1 369 ? 18.406 7.859 3.998 1 95.12 369 LYS B O 1
ATOM 7716 N N . ALA B 1 370 ? 19.875 9.352 4.762 1 97.81 370 ALA B N 1
ATOM 7717 C CA . ALA B 1 370 ? 18.828 10.336 5.074 1 97.81 370 ALA B CA 1
ATOM 7718 C C . ALA B 1 370 ? 18.078 10.75 3.814 1 97.81 370 ALA B C 1
ATOM 7720 O O . ALA B 1 370 ? 16.844 10.773 3.799 1 97.81 370 ALA B O 1
ATOM 7721 N N . LEU B 1 371 ? 18.859 11 2.756 1 97.5 371 LEU B N 1
ATOM 7722 C CA . LEU B 1 371 ? 18.25 11.438 1.5 1 97.5 371 LEU B CA 1
ATOM 7723 C C . LEU B 1 371 ? 17.438 10.32 0.864 1 97.5 371 LEU B C 1
ATOM 7725 O O . LEU B 1 371 ? 16.375 10.562 0.301 1 97.5 371 LEU B O 1
ATOM 7729 N N . GLU B 1 372 ? 17.953 9.133 0.986 1 94.5 372 GLU B N 1
ATOM 7730 C CA . GLU B 1 372 ? 17.219 7.973 0.474 1 94.5 372 GLU B CA 1
ATOM 7731 C C . GLU B 1 372 ? 15.859 7.836 1.149 1 94.5 372 GLU B C 1
ATOM 7733 O O . GLU B 1 372 ? 14.852 7.562 0.486 1 94.5 372 GLU B O 1
ATOM 7738 N N . ASN B 1 373 ? 15.812 8.023 2.449 1 96.81 373 ASN B N 1
ATOM 7739 C CA . ASN B 1 373 ? 14.57 7.867 3.203 1 96.81 373 ASN B CA 1
ATOM 7740 C C . ASN B 1 373 ? 13.625 9.047 2.977 1 96.81 373 ASN B C 1
ATOM 7742 O O . ASN B 1 373 ? 12.406 8.883 3.02 1 96.81 373 ASN B O 1
ATOM 7746 N N . VAL B 1 374 ? 14.117 10.219 2.715 1 98.06 374 VAL B N 1
ATOM 7747 C CA . VAL B 1 374 ? 13.258 11.352 2.357 1 98.06 374 VAL B CA 1
ATOM 7748 C C . VAL B 1 374 ? 12.594 11.086 1.012 1 98.06 374 VAL B C 1
ATOM 7750 O O . VAL B 1 374 ? 11.406 11.367 0.835 1 98.06 374 VAL B O 1
ATOM 7753 N N . ASP B 1 375 ? 13.383 10.555 0.108 1 95.38 375 ASP B N 1
ATOM 7754 C CA . ASP B 1 375 ? 12.836 10.242 -1.207 1 95.38 375 ASP B CA 1
ATOM 7755 C C . ASP B 1 375 ? 11.75 9.164 -1.106 1 95.38 375 ASP B C 1
ATOM 7757 O O . ASP B 1 375 ? 10.75 9.219 -1.824 1 95.38 375 ASP B O 1
ATOM 7761 N N . ARG B 1 376 ? 12.023 8.219 -0.275 1 92.69 376 ARG B N 1
ATOM 7762 C CA . ARG B 1 376 ? 11 7.203 -0.017 1 92.69 376 ARG B CA 1
ATOM 7763 C C . ARG B 1 376 ? 9.727 7.84 0.528 1 92.69 376 ARG B C 1
ATOM 7765 O O . ARG B 1 376 ? 8.625 7.48 0.116 1 92.69 376 ARG B O 1
ATOM 7772 N N . ALA B 1 377 ? 9.844 8.766 1.524 1 96.5 377 ALA B N 1
ATOM 7773 C CA . ALA B 1 377 ? 8.703 9.477 2.09 1 96.5 377 ALA B CA 1
ATOM 7774 C C . ALA B 1 377 ? 7.934 10.234 1.008 1 96.5 377 ALA B C 1
ATOM 7776 O O . ALA B 1 377 ? 6.703 10.172 0.96 1 96.5 377 ALA B O 1
ATOM 7777 N N . LEU B 1 378 ? 8.648 10.836 0.08 1 95.44 378 LEU B N 1
ATOM 7778 C CA . LEU B 1 378 ? 8.039 11.648 -0.968 1 95.44 378 LEU B CA 1
ATOM 7779 C C . LEU B 1 378 ? 7.383 10.773 -2.025 1 95.44 378 LEU B C 1
ATOM 7781 O O . LEU B 1 378 ? 6.441 11.203 -2.693 1 95.44 378 LEU B O 1
ATOM 7785 N N . SER B 1 379 ? 7.836 9.508 -2.182 1 88.69 379 SER B N 1
ATOM 7786 C CA . SER B 1 379 ? 7.195 8.57 -3.096 1 88.69 379 SER B CA 1
ATOM 7787 C C . SER B 1 379 ? 5.832 8.125 -2.574 1 88.69 379 SER B C 1
ATOM 7789 O O . SER B 1 379 ? 4.941 7.785 -3.355 1 88.69 379 SER B O 1
ATOM 7791 N N . ILE B 1 380 ? 5.68 8.164 -1.281 1 88.81 380 ILE B N 1
ATOM 7792 C CA . ILE B 1 380 ? 4.41 7.809 -0.655 1 88.81 380 ILE B CA 1
ATOM 7793 C C . ILE B 1 380 ? 3.43 8.969 -0.777 1 88.81 380 ILE B C 1
ATOM 7795 O O . ILE B 1 380 ? 2.287 8.789 -1.206 1 88.81 380 ILE B O 1
ATOM 7799 N N . ARG B 1 381 ? 3.895 10.164 -0.458 1 91.31 381 ARG B N 1
ATOM 7800 C CA . ARG B 1 381 ? 3.084 11.375 -0.538 1 91.31 381 ARG B CA 1
ATOM 7801 C C . ARG B 1 381 ? 3.918 12.562 -1.007 1 91.31 381 ARG B C 1
ATOM 7803 O O . ARG B 1 381 ? 4.547 13.242 -0.196 1 91.31 381 ARG B O 1
ATOM 7810 N N . GLU B 1 382 ? 3.793 12.906 -2.201 1 90.12 382 GLU B N 1
ATOM 7811 C CA . GLU B 1 382 ? 4.602 13.953 -2.818 1 90.12 382 GLU B CA 1
ATOM 7812 C C . GLU B 1 382 ? 4.266 15.328 -2.24 1 90.12 382 GLU B C 1
ATOM 7814 O O . GLU B 1 382 ? 5.113 16.219 -2.213 1 90.12 382 GLU B O 1
ATOM 7819 N N . SER B 1 383 ? 3.121 15.516 -1.646 1 90.94 383 SER B N 1
ATOM 7820 C CA . SER B 1 383 ? 2.648 16.828 -1.204 1 90.94 383 SER B CA 1
ATOM 7821 C C . SER B 1 383 ? 2.977 17.062 0.266 1 90.94 383 SER B C 1
ATOM 7823 O O . SER B 1 383 ? 2.418 17.969 0.894 1 90.94 383 SER B O 1
ATOM 7825 N N . HIS B 1 384 ? 3.83 16.297 0.8 1 94.81 384 HIS B N 1
ATOM 7826 C CA . HIS B 1 384 ? 4.223 16.469 2.193 1 94.81 384 HIS B CA 1
ATOM 7827 C C . HIS B 1 384 ? 5.266 17.578 2.336 1 94.81 384 HIS B C 1
ATOM 7829 O O . HIS B 1 384 ? 6.453 17.344 2.104 1 94.81 384 HIS B O 1
ATOM 7835 N N . ALA B 1 385 ? 4.941 18.672 2.838 1 95.56 385 ALA B N 1
ATOM 7836 C CA . ALA B 1 385 ? 5.773 19.875 2.883 1 95.56 385 ALA B CA 1
ATOM 7837 C C . ALA B 1 385 ? 7.02 19.641 3.738 1 95.56 385 ALA B C 1
ATOM 7839 O O . ALA B 1 385 ? 8.125 20.031 3.357 1 95.56 385 ALA B O 1
ATOM 7840 N N . TYR B 1 386 ? 6.859 19.016 4.84 1 96.44 386 TYR B N 1
ATOM 7841 C CA . TYR B 1 386 ? 7.98 18.859 5.758 1 96.44 386 TYR B CA 1
ATOM 7842 C C . TYR B 1 386 ? 9.062 17.969 5.148 1 96.44 386 TYR B C 1
ATOM 7844 O O . TYR B 1 386 ? 10.258 18.188 5.383 1 96.44 386 TYR B O 1
ATOM 7852 N N . ALA B 1 387 ? 8.68 16.969 4.41 1 98 387 ALA B N 1
ATOM 7853 C CA . ALA B 1 387 ? 9.656 16.109 3.744 1 98 387 ALA B CA 1
ATOM 7854 C C . ALA B 1 387 ? 10.516 16.922 2.775 1 98 387 ALA B C 1
ATOM 7856 O O . ALA B 1 387 ? 11.734 16.719 2.699 1 98 387 ALA B O 1
ATOM 7857 N N . HIS B 1 388 ? 9.906 17.797 2.072 1 97.88 388 HIS B N 1
ATOM 7858 C CA . HIS B 1 388 ? 10.648 18.688 1.179 1 97.88 388 HIS B CA 1
ATOM 7859 C C . HIS B 1 388 ? 11.594 19.594 1.958 1 97.88 388 HIS B C 1
ATOM 7861 O O . HIS B 1 388 ? 12.742 19.797 1.553 1 97.88 388 HIS B O 1
ATOM 7867 N N . ALA B 1 389 ? 11.086 20.125 2.986 1 97.62 389 ALA B N 1
ATOM 7868 C CA . ALA B 1 389 ? 11.914 20.984 3.83 1 97.62 389 ALA B CA 1
ATOM 7869 C C . ALA B 1 389 ? 13.117 20.234 4.375 1 97.62 389 ALA B C 1
ATOM 7871 O O . ALA B 1 389 ? 14.234 20.75 4.398 1 97.62 389 ALA B O 1
ATOM 7872 N N . LEU B 1 390 ? 12.875 19.031 4.816 1 97.56 390 LEU B N 1
ATOM 7873 C CA . LEU B 1 390 ? 13.945 18.203 5.355 1 97.56 390 LEU B CA 1
ATOM 7874 C C . LEU B 1 390 ? 14.992 17.891 4.289 1 97.56 390 LEU B C 1
ATOM 7876 O O . LEU B 1 390 ? 16.188 17.938 4.562 1 97.56 390 LEU B O 1
ATOM 7880 N N . LYS B 1 391 ? 14.562 17.609 3.098 1 98.06 391 LYS B N 1
ATOM 7881 C CA . LYS B 1 391 ? 15.484 17.375 1.99 1 98.06 391 LYS B CA 1
ATOM 7882 C C . LYS B 1 391 ? 16.391 18.578 1.754 1 98.06 391 LYS B C 1
ATOM 7884 O O . LYS B 1 391 ? 17.594 18.438 1.59 1 98.06 391 LYS B O 1
ATOM 7889 N N . GLY B 1 392 ? 15.781 19.734 1.696 1 97.75 392 GLY B N 1
ATOM 7890 C CA . GLY B 1 392 ? 16.547 20.953 1.555 1 97.75 392 GLY B CA 1
ATOM 7891 C C . GLY B 1 392 ? 17.547 21.172 2.684 1 97.75 392 GLY B C 1
ATOM 7892 O O . GLY B 1 392 ? 18.688 21.578 2.449 1 97.75 392 GLY B O 1
ATOM 7893 N N . ASP B 1 393 ? 17.109 20.906 3.883 1 96.06 393 ASP B N 1
ATOM 7894 C CA . ASP B 1 393 ? 17.953 21.078 5.062 1 96.06 393 ASP B CA 1
ATOM 7895 C C . ASP B 1 393 ? 19.172 20.156 5.004 1 96.06 393 ASP B C 1
ATOM 7897 O O . ASP B 1 393 ? 20.281 20.562 5.402 1 96.06 393 ASP B O 1
ATOM 7901 N N . ILE B 1 394 ? 18.969 18.953 4.562 1 96.81 394 ILE B N 1
ATOM 7902 C CA . ILE B 1 394 ? 20.062 18 4.449 1 96.81 394 ILE B CA 1
ATOM 7903 C C . ILE B 1 394 ? 21.078 18.484 3.412 1 96.81 394 ILE B C 1
ATOM 7905 O O . ILE B 1 394 ? 22.281 18.484 3.658 1 96.81 394 ILE B O 1
ATOM 7909 N N . PHE B 1 395 ? 20.625 19.031 2.303 1 97.12 395 PHE B N 1
ATOM 7910 C CA . PHE B 1 395 ? 21.5 19.562 1.276 1 97.12 395 PHE B CA 1
ATOM 7911 C C . PHE B 1 395 ? 22.234 20.797 1.781 1 97.12 395 PHE B C 1
ATOM 7913 O O . PHE B 1 395 ? 23.406 21.016 1.455 1 97.12 395 PHE B O 1
ATOM 7920 N N . MET B 1 396 ? 21.562 21.578 2.545 1 94.81 396 MET B N 1
ATOM 7921 C CA . MET B 1 396 ? 22.188 22.766 3.125 1 94.81 396 MET B CA 1
ATOM 7922 C C . MET B 1 396 ? 23.328 22.359 4.062 1 94.81 396 MET B C 1
ATOM 7924 O O . MET B 1 396 ? 24.375 23.031 4.102 1 94.81 396 MET B O 1
ATOM 7928 N N . SER B 1 397 ? 23.078 21.312 4.809 1 91.19 397 SER B N 1
ATOM 7929 C CA . SER B 1 397 ? 24.094 20.828 5.734 1 91.19 397 SER B CA 1
ATOM 7930 C C . SER B 1 397 ? 25.297 20.266 4.988 1 91.19 397 SER B C 1
ATOM 7932 O O . SER B 1 397 ? 26.422 20.281 5.508 1 91.19 397 SER B O 1
ATOM 7934 N N . LEU B 1 398 ? 25.031 19.844 3.758 1 93.31 398 LEU B N 1
ATOM 7935 C CA . LEU B 1 398 ? 26.094 19.328 2.9 1 93.31 398 LEU B CA 1
ATOM 7936 C C . LEU B 1 398 ? 26.75 20.469 2.119 1 93.31 398 LEU B C 1
ATOM 7938 O O . LEU B 1 398 ? 27.625 20.234 1.281 1 93.31 398 LEU B O 1
ATOM 7942 N N . GLU B 1 399 ? 26.312 21.734 2.359 1 93.44 399 GLU B N 1
ATOM 7943 C CA . GLU B 1 399 ? 26.797 22.938 1.697 1 93.44 399 GLU B CA 1
ATOM 7944 C C . GLU B 1 399 ? 26.547 22.875 0.193 1 93.44 399 GLU B C 1
ATOM 7946 O O . GLU B 1 399 ? 27.438 23.219 -0.601 1 93.44 399 GLU B O 1
ATOM 7951 N N . GLU B 1 400 ? 25.484 22.297 -0.068 1 96.12 400 GLU B N 1
ATOM 7952 C CA . GLU B 1 400 ? 25.016 22.25 -1.449 1 96.12 400 GLU B CA 1
ATOM 7953 C C . GLU B 1 400 ? 23.703 23.031 -1.609 1 96.12 400 GLU B C 1
ATOM 7955 O O . GLU B 1 400 ? 22.656 22.438 -1.902 1 96.12 400 GLU B O 1
ATOM 7960 N N . PRO B 1 401 ? 23.766 24.328 -1.552 1 95.75 401 PRO B N 1
ATOM 7961 C CA . PRO B 1 401 ? 22.547 25.141 -1.581 1 95.75 401 PRO B CA 1
ATOM 7962 C C . PRO B 1 401 ? 21.828 25.078 -2.926 1 95.75 401 PRO B C 1
ATOM 7964 O O . PRO B 1 401 ? 20.609 25.188 -2.979 1 95.75 401 PRO B O 1
ATOM 7967 N N . LYS B 1 402 ? 22.578 24.844 -3.988 1 97 402 LYS B N 1
ATOM 7968 C CA . LYS B 1 402 ? 21.953 24.766 -5.301 1 97 402 LYS B CA 1
ATOM 7969 C C . LYS B 1 402 ? 21.031 23.547 -5.398 1 97 402 LYS B C 1
ATOM 7971 O O . LYS B 1 402 ? 19.969 23.609 -6.012 1 97 402 LYS B O 1
ATOM 7976 N N . GLU B 1 403 ? 21.469 22.516 -4.75 1 96.81 403 GLU B N 1
ATOM 7977 C CA . GLU B 1 403 ? 20.656 21.297 -4.73 1 96.81 403 GLU B CA 1
ATOM 7978 C C . GLU B 1 403 ? 19.5 21.422 -3.746 1 96.81 403 GLU B C 1
ATOM 7980 O O . GLU B 1 403 ? 18.484 20.75 -3.902 1 96.81 403 GLU B O 1
ATOM 7985 N N . ALA B 1 404 ? 19.578 22.297 -2.738 1 97.94 404 ALA B N 1
ATOM 7986 C CA . ALA B 1 404 ? 18.578 22.469 -1.684 1 97.94 404 ALA B CA 1
ATOM 7987 C C . ALA B 1 404 ? 17.406 23.312 -2.168 1 97.94 404 ALA B C 1
ATOM 7989 O O . ALA B 1 404 ? 16.266 23.109 -1.735 1 97.94 404 ALA B O 1
ATOM 7990 N N . LEU B 1 405 ? 17.688 24.203 -3.053 1 97.94 405 LEU B N 1
ATOM 7991 C CA . LEU B 1 405 ? 16.781 25.281 -3.42 1 97.94 405 LEU B CA 1
ATOM 7992 C C . LEU B 1 405 ? 15.477 24.734 -3.977 1 97.94 405 LEU B C 1
ATOM 7994 O O . LEU B 1 405 ? 14.398 25.141 -3.547 1 97.94 405 LEU B O 1
ATOM 7998 N N . PRO B 1 406 ? 15.492 23.734 -4.914 1 97.88 406 PRO B N 1
ATOM 7999 C CA . PRO B 1 406 ? 14.227 23.25 -5.461 1 97.88 406 PRO B CA 1
ATOM 8000 C C . PRO B 1 406 ? 13.312 22.641 -4.395 1 97.88 406 PRO B C 1
ATOM 8002 O O . PRO B 1 406 ? 12.102 22.859 -4.418 1 97.88 406 PRO B O 1
ATOM 8005 N N . SER B 1 407 ? 13.852 21.922 -3.48 1 98 407 SER B N 1
ATOM 8006 C CA . SER B 1 407 ? 13.07 21.297 -2.424 1 98 407 SER B CA 1
ATOM 8007 C C . SER B 1 407 ? 12.516 22.328 -1.45 1 98 407 SER B C 1
ATOM 8009 O O . SER B 1 407 ? 11.367 22.219 -1.007 1 98 407 SER B O 1
ATOM 8011 N N . LEU B 1 408 ? 13.297 23.312 -1.139 1 98.19 408 LEU B N 1
ATOM 8012 C CA . LEU B 1 408 ? 12.852 24.344 -0.21 1 98.19 408 LEU B CA 1
ATOM 8013 C C . LEU B 1 408 ? 11.789 25.219 -0.845 1 98.19 408 LEU B C 1
ATOM 8015 O O . LEU B 1 408 ? 10.852 25.656 -0.168 1 98.19 408 LEU B O 1
ATOM 8019 N N . GLU B 1 409 ? 11.93 25.484 -2.104 1 97.94 409 GLU B N 1
ATOM 8020 C CA . GLU B 1 409 ? 10.898 26.219 -2.826 1 97.94 409 GLU B CA 1
ATOM 8021 C C . GLU B 1 409 ? 9.578 25.453 -2.836 1 97.94 409 GLU B C 1
ATOM 8023 O O . GLU B 1 409 ? 8.516 26.031 -2.629 1 97.94 409 GLU B O 1
ATOM 8028 N N . ARG B 1 410 ? 9.695 24.172 -3.051 1 96.94 410 ARG B N 1
ATOM 8029 C CA . ARG B 1 410 ? 8.5 23.328 -3.064 1 96.94 410 ARG B CA 1
ATOM 8030 C C . ARG B 1 410 ? 7.852 23.281 -1.688 1 96.94 410 ARG B C 1
ATOM 8032 O O . ARG B 1 410 ? 6.625 23.328 -1.574 1 96.94 410 ARG B O 1
ATOM 8039 N N . ALA B 1 411 ? 8.641 23.141 -0.66 1 97 411 ALA B N 1
ATOM 8040 C CA . ALA B 1 411 ? 8.125 23.141 0.706 1 97 411 ALA B CA 1
ATOM 8041 C C . ALA B 1 411 ? 7.332 24.406 0.992 1 97 411 ALA B C 1
ATOM 8043 O O . ALA B 1 411 ? 6.234 24.359 1.548 1 97 411 ALA B O 1
ATOM 8044 N N . PHE B 1 412 ? 7.855 25.547 0.554 1 95.69 412 PHE B N 1
ATOM 8045 C CA . PHE B 1 412 ? 7.215 26.828 0.783 1 95.69 412 PHE B CA 1
ATOM 8046 C C . PHE B 1 412 ? 5.953 26.969 -0.06 1 95.69 412 PHE B C 1
ATOM 8048 O O . PHE B 1 412 ? 4.965 27.562 0.377 1 95.69 412 PHE B O 1
ATOM 8055 N N . ALA B 1 413 ? 5.996 26.438 -1.217 1 92.88 413 ALA B N 1
ATOM 8056 C CA . ALA B 1 413 ? 4.828 26.484 -2.092 1 92.88 413 ALA B CA 1
ATOM 8057 C C . ALA B 1 413 ? 3.682 25.656 -1.514 1 92.88 413 ALA B C 1
ATOM 8059 O O . ALA B 1 413 ? 2.514 26.031 -1.64 1 92.88 413 ALA B O 1
ATOM 8060 N N . LEU B 1 414 ? 3.986 24.562 -0.886 1 90.31 414 LEU B N 1
ATOM 8061 C CA . LEU B 1 414 ? 2.982 23.672 -0.328 1 90.31 414 LEU B CA 1
ATOM 8062 C C . LEU B 1 414 ? 2.41 24.219 0.969 1 90.31 414 LEU B C 1
ATOM 8064 O O . LEU B 1 414 ? 1.225 24.047 1.26 1 90.31 414 LEU B O 1
ATOM 8068 N N . SER B 1 415 ? 3.268 24.828 1.756 1 89.56 415 SER B N 1
ATOM 8069 C CA . SER B 1 415 ? 2.865 25.359 3.053 1 89.56 415 SER B CA 1
ATOM 8070 C C . SER B 1 415 ? 3.631 26.641 3.391 1 89.56 415 SER B C 1
ATOM 8072 O O . SER B 1 415 ? 4.801 26.578 3.777 1 89.56 415 SER B O 1
ATOM 8074 N N . LYS B 1 416 ? 2.975 27.688 3.361 1 89.5 416 LYS B N 1
ATOM 8075 C CA . LYS B 1 416 ? 3.596 28.984 3.607 1 89.5 416 LYS B CA 1
ATOM 8076 C C . LYS B 1 416 ? 3.645 29.297 5.102 1 89.5 416 LYS B C 1
ATOM 8078 O O . LYS B 1 416 ? 2.975 30.219 5.57 1 89.5 416 LYS B O 1
ATOM 8083 N N . THR B 1 417 ? 4.523 28.547 5.758 1 87.12 417 THR B N 1
ATOM 8084 C CA . THR B 1 417 ? 4.746 28.75 7.188 1 87.12 417 THR B CA 1
ATOM 8085 C C . THR B 1 417 ? 6.035 29.531 7.434 1 87.12 417 THR B C 1
ATOM 8087 O O . THR B 1 417 ? 6.879 29.625 6.543 1 87.12 417 THR B O 1
ATOM 8090 N N . ILE B 1 418 ? 6.141 30.062 8.594 1 87.69 418 ILE B N 1
ATOM 8091 C CA . ILE B 1 418 ? 7.324 30.828 8.969 1 87.69 418 ILE B CA 1
ATOM 8092 C C . ILE B 1 418 ? 8.555 29.922 8.914 1 87.69 418 ILE B C 1
ATOM 8094 O O . ILE B 1 418 ? 9.648 30.375 8.562 1 87.69 418 ILE B O 1
ATOM 8098 N N . PHE B 1 419 ? 8.367 28.703 9.273 1 87.94 419 PHE B N 1
ATOM 8099 C CA . PHE B 1 419 ? 9.477 27.75 9.258 1 87.94 419 PHE B CA 1
ATOM 8100 C C . PHE B 1 419 ? 10.008 27.562 7.844 1 87.94 419 PHE B C 1
ATOM 8102 O O . PHE B 1 419 ? 11.219 27.656 7.613 1 87.94 419 PHE B O 1
ATOM 8109 N N . ASN B 1 420 ? 9.156 27.281 6.93 1 93.12 420 ASN B N 1
ATOM 8110 C CA . ASN B 1 420 ? 9.57 27.062 5.547 1 93.12 420 ASN B CA 1
ATOM 8111 C C . ASN B 1 420 ? 10.141 28.344 4.926 1 93.12 420 ASN B C 1
ATOM 8113 O O . ASN B 1 420 ? 11.07 28.281 4.117 1 93.12 420 ASN B O 1
ATOM 8117 N N . ALA B 1 421 ? 9.602 29.469 5.277 1 94.44 421 ALA B N 1
ATOM 8118 C CA . ALA B 1 421 ? 10.109 30.734 4.793 1 94.44 421 ALA B CA 1
ATOM 8119 C C . ALA B 1 421 ? 11.539 30.984 5.273 1 94.44 421 ALA B C 1
ATOM 8121 O O . ALA B 1 421 ? 12.398 31.406 4.504 1 94.44 421 ALA B O 1
ATOM 8122 N N . ARG B 1 422 ? 11.75 30.719 6.484 1 92.12 422 ARG B N 1
ATOM 8123 C CA . ARG B 1 422 ? 13.07 30.922 7.066 1 92.12 422 ARG B CA 1
ATOM 8124 C C . ARG B 1 422 ? 14.117 30.062 6.367 1 92.12 422 ARG B C 1
ATOM 8126 O O . ARG B 1 422 ? 15.211 30.531 6.059 1 92.12 422 ARG B O 1
ATOM 8133 N N . GLU B 1 423 ? 13.781 28.797 6.16 1 94.25 423 GLU B N 1
ATOM 8134 C CA . GLU B 1 423 ? 14.711 27.891 5.5 1 94.25 423 GLU B CA 1
ATOM 8135 C C . GLU B 1 423 ? 14.992 28.328 4.066 1 94.25 423 GLU B C 1
ATOM 8137 O O . GLU B 1 423 ? 16.141 28.266 3.605 1 94.25 423 GLU B O 1
ATOM 8142 N N . LEU B 1 424 ? 14.008 28.781 3.422 1 97.56 424 LEU B N 1
ATOM 8143 C CA . LEU B 1 424 ? 14.172 29.234 2.045 1 97.56 424 LEU B CA 1
ATOM 8144 C C . LEU B 1 424 ? 14.992 30.531 1.99 1 97.56 424 LEU B C 1
ATOM 8146 O O . LEU B 1 424 ? 15.852 30.688 1.12 1 97.56 424 LEU B O 1
ATOM 8150 N N . VAL B 1 425 ? 14.75 31.438 2.869 1 96.88 425 VAL B N 1
ATOM 8151 C CA . VAL B 1 425 ? 15.5 32.688 2.957 1 96.88 425 VAL B CA 1
ATOM 8152 C C . VAL B 1 425 ? 16.969 32.406 3.227 1 96.88 425 VAL B C 1
ATOM 8154 O O . VAL B 1 425 ? 17.859 32.969 2.59 1 96.88 425 VAL B O 1
ATOM 8157 N N . ARG B 1 426 ? 17.219 31.5 4.176 1 94.38 426 ARG B N 1
ATOM 8158 C CA . ARG B 1 426 ? 18.594 31.109 4.5 1 94.38 426 ARG B CA 1
ATOM 8159 C C . ARG B 1 426 ? 19.312 30.594 3.266 1 94.38 426 ARG B C 1
ATOM 8161 O O . ARG B 1 426 ? 20.484 30.922 3.033 1 94.38 426 ARG B O 1
ATOM 8168 N N . CYS B 1 427 ? 18.641 29.766 2.529 1 97 427 CYS B N 1
ATOM 8169 C CA . CYS B 1 427 ? 19.219 29.203 1.316 1 97 427 CYS B CA 1
ATOM 8170 C C . CYS B 1 427 ? 19.531 30.297 0.303 1 97 427 CYS B C 1
ATOM 8172 O O . CYS B 1 427 ? 20.641 30.344 -0.255 1 97 427 CYS B O 1
ATOM 8174 N N . HIS B 1 428 ? 18.672 31.266 0.078 1 97.31 428 HIS B N 1
ATOM 8175 C CA . HIS B 1 428 ? 18.875 32.375 -0.846 1 97.31 428 HIS B CA 1
ATOM 8176 C C . HIS B 1 428 ? 20.047 33.25 -0.406 1 97.31 428 HIS B C 1
ATOM 8178 O O . HIS B 1 428 ? 20.828 33.719 -1.238 1 97.31 428 HIS B O 1
ATOM 8184 N N . LEU B 1 429 ? 20.109 33.469 0.848 1 94.31 429 LEU B N 1
ATOM 8185 C CA . LEU B 1 429 ? 21.188 34.312 1.364 1 94.31 429 LEU B CA 1
ATOM 8186 C C . LEU B 1 429 ? 22.531 33.625 1.151 1 94.31 429 LEU B C 1
ATOM 8188 O O . LEU B 1 429 ? 23.531 34.281 0.812 1 94.31 429 LEU B O 1
ATOM 8192 N N . PHE B 1 430 ? 22.547 32.281 1.38 1 94.25 430 PHE B N 1
ATOM 8193 C CA . PHE B 1 430 ? 23.766 31.531 1.146 1 94.25 430 PHE B CA 1
ATOM 8194 C C . PHE B 1 430 ? 24.203 31.625 -0.315 1 94.25 430 PHE B C 1
ATOM 8196 O O . PHE B 1 430 ? 25.391 31.594 -0.624 1 94.25 430 PHE B O 1
ATOM 8203 N N . LEU B 1 431 ? 23.234 31.75 -1.192 1 95.62 431 LEU B N 1
ATOM 8204 C CA . LEU B 1 431 ? 23.484 31.828 -2.627 1 95.62 431 LEU B CA 1
ATOM 8205 C C . LEU B 1 431 ? 23.656 33.281 -3.068 1 95.62 431 LEU B C 1
ATOM 8207 O O . LEU B 1 431 ? 23.75 33.562 -4.266 1 95.62 431 LEU B O 1
ATOM 8211 N N . ASN B 1 432 ? 23.609 34.219 -2.154 1 93.31 432 ASN B N 1
ATOM 8212 C CA . ASN B 1 432 ? 23.766 35.656 -2.383 1 93.31 432 ASN B CA 1
ATOM 8213 C C . ASN B 1 432 ? 22.641 36.188 -3.273 1 93.31 432 ASN B C 1
ATOM 8215 O O . ASN B 1 432 ? 22.891 37.031 -4.16 1 93.31 432 ASN B O 1
ATOM 8219 N N . GLN B 1 433 ? 21.531 35.594 -3.061 1 95.62 433 GLN B N 1
ATOM 8220 C CA . GLN B 1 433 ? 20.328 36.031 -3.752 1 95.62 433 GLN B CA 1
ATOM 8221 C C . GLN B 1 433 ? 19.453 36.906 -2.836 1 95.62 433 GLN B C 1
ATOM 8223 O O . GLN B 1 433 ? 18.406 36.438 -2.359 1 95.62 433 GLN B O 1
ATOM 8228 N N . LEU B 1 434 ? 19.703 38.062 -2.67 1 94.06 434 LEU B N 1
ATOM 8229 C CA . LEU B 1 434 ? 19.094 38.969 -1.683 1 94.06 434 LEU B CA 1
ATOM 8230 C C . LEU B 1 434 ? 17.672 39.344 -2.1 1 94.06 434 LEU B C 1
ATOM 8232 O O . LEU B 1 434 ? 16.781 39.438 -1.259 1 94.06 434 LEU B O 1
ATOM 8236 N N . SER B 1 435 ? 17.469 39.562 -3.377 1 95.81 435 SER B N 1
ATOM 8237 C CA . SER B 1 435 ? 16.141 39.969 -3.855 1 95.81 435 SER B CA 1
ATOM 8238 C C . SER B 1 435 ? 15.125 38.844 -3.631 1 95.81 435 SER B C 1
ATOM 8240 O O . SER B 1 435 ? 14 39.094 -3.203 1 95.81 435 SER B O 1
ATOM 8242 N N . GLU B 1 436 ? 15.578 37.656 -3.93 1 97 436 GLU B N 1
ATOM 8243 C CA . GLU B 1 436 ? 14.703 36.5 -3.723 1 97 436 GLU B CA 1
ATOM 8244 C C . GLU B 1 436 ? 14.422 36.281 -2.238 1 97 436 GLU B C 1
ATOM 8246 O O . GLU B 1 436 ? 13.281 35.969 -1.854 1 97 436 GLU B O 1
ATOM 8251 N N . ALA B 1 437 ? 15.422 36.406 -1.393 1 97.38 437 ALA B N 1
ATOM 8252 C CA . ALA B 1 437 ? 15.266 36.25 0.053 1 97.38 437 ALA B CA 1
ATOM 8253 C C . ALA B 1 437 ? 14.266 37.281 0.603 1 97.38 437 ALA B C 1
ATOM 8255 O O . ALA B 1 437 ? 13.406 36.938 1.411 1 97.38 437 ALA B O 1
ATOM 8256 N N . LEU B 1 438 ? 14.422 38.5 0.101 1 96.56 438 LEU B N 1
ATOM 8257 C CA . LEU B 1 438 ? 13.539 39.562 0.557 1 96.56 438 LEU B CA 1
ATOM 8258 C C . LEU B 1 438 ? 12.102 39.312 0.102 1 96.56 438 LEU B C 1
ATOM 8260 O O . LEU B 1 438 ? 11.156 39.594 0.842 1 96.56 438 LEU B O 1
ATOM 8264 N N . ASN B 1 439 ? 11.961 38.844 -1.075 1 97.19 439 ASN B N 1
ATOM 8265 C CA . ASN B 1 439 ? 10.633 38.531 -1.591 1 97.19 439 ASN B CA 1
ATOM 8266 C C . ASN B 1 439 ? 9.93 37.469 -0.734 1 97.19 439 ASN B C 1
ATOM 8268 O O . ASN B 1 439 ? 8.734 37.594 -0.448 1 97.19 439 ASN B O 1
ATOM 8272 N N . VAL B 1 440 ? 10.617 36.469 -0.354 1 97.38 440 VAL B N 1
ATOM 8273 C CA . VAL B 1 440 ? 10.062 35.406 0.488 1 97.38 440 VAL B CA 1
ATOM 8274 C C . VAL B 1 440 ? 9.68 35.969 1.851 1 97.38 440 VAL B C 1
ATOM 8276 O O . VAL B 1 440 ? 8.586 35.719 2.35 1 97.38 440 VAL B O 1
ATOM 8279 N N . ALA B 1 441 ? 10.57 36.719 2.443 1 96.5 441 ALA B N 1
ATOM 8280 C CA . ALA B 1 441 ? 10.336 37.312 3.758 1 96.5 441 ALA B CA 1
ATOM 8281 C C . ALA B 1 441 ? 9.133 38.25 3.727 1 96.5 441 ALA B C 1
ATOM 8283 O O . ALA B 1 441 ? 8.297 38.25 4.637 1 96.5 441 ALA B O 1
ATOM 8284 N N . ARG B 1 442 ? 8.984 39 2.693 1 95.81 442 ARG B N 1
ATOM 8285 C CA . ARG B 1 442 ? 7.879 39.969 2.562 1 95.81 442 ARG B CA 1
ATOM 8286 C C . ARG B 1 442 ? 6.559 39.219 2.332 1 95.81 442 ARG B C 1
ATOM 8288 O O . ARG B 1 442 ? 5.512 39.656 2.805 1 95.81 442 ARG B O 1
ATOM 8295 N N . THR B 1 443 ? 6.652 38.188 1.582 1 94.69 443 THR B N 1
ATOM 8296 C CA . THR B 1 443 ? 5.453 37.406 1.319 1 94.69 443 THR B CA 1
ATOM 8297 C C . THR B 1 443 ? 4.844 36.875 2.623 1 94.69 443 THR B C 1
ATOM 8299 O O . THR B 1 443 ? 3.637 37.031 2.842 1 94.69 443 THR B O 1
ATOM 8302 N N . ILE B 1 444 ? 5.641 36.344 3.506 1 91.31 444 ILE B N 1
ATOM 8303 C CA . ILE B 1 444 ? 5.145 35.812 4.766 1 91.31 444 ILE B CA 1
ATOM 8304 C C . ILE B 1 444 ? 4.68 36.938 5.672 1 91.31 444 ILE B C 1
ATOM 8306 O O . ILE B 1 444 ? 3.711 36.781 6.422 1 91.31 444 ILE B O 1
ATOM 8310 N N . HIS B 1 445 ? 5.375 38.062 5.617 1 92.19 445 HIS B N 1
ATOM 8311 C CA . HIS B 1 445 ? 5.004 39.219 6.441 1 92.19 445 HIS B CA 1
ATOM 8312 C C . HIS B 1 445 ? 3.66 39.781 6.008 1 92.19 445 HIS B C 1
ATOM 8314 O O . HIS B 1 445 ? 2.871 40.219 6.848 1 92.19 445 HIS B O 1
ATOM 8320 N N . ARG B 1 446 ? 3.398 39.75 4.785 1 91.94 446 ARG B N 1
ATOM 8321 C CA . ARG B 1 446 ? 2.121 40.25 4.273 1 91.94 446 ARG B CA 1
ATOM 8322 C C . ARG B 1 446 ? 0.972 39.344 4.746 1 91.94 446 ARG B C 1
ATOM 8324 O O . ARG B 1 446 ? -0.13 39.844 5 1 91.94 446 ARG B O 1
ATOM 8331 N N . MET B 1 447 ? 1.224 38.125 4.891 1 86.19 447 MET B N 1
ATOM 8332 C CA . MET B 1 447 ? 0.208 37.188 5.324 1 86.19 447 MET B CA 1
ATOM 8333 C C . MET B 1 447 ? -0.068 37.312 6.816 1 86.19 447 MET B C 1
ATOM 8335 O O . MET B 1 447 ? -1.167 37 7.281 1 86.19 447 MET B O 1
ATOM 8339 N N . SER B 1 448 ? 1.022 37.781 7.52 1 86 448 SER B N 1
ATOM 8340 C CA . SER B 1 448 ? 0.886 37.906 8.969 1 86 448 SER B CA 1
ATOM 8341 C C . SER B 1 448 ? 1.624 39.156 9.477 1 86 448 SER B C 1
ATOM 8343 O O . SER B 1 448 ? 2.645 39.031 10.164 1 86 448 SER B O 1
ATOM 8345 N N . PRO B 1 449 ? 0.988 40.188 9.359 1 83.38 449 PRO B N 1
ATOM 8346 C CA . PRO B 1 449 ? 1.691 41.438 9.688 1 83.38 449 PRO B CA 1
ATOM 8347 C C . PRO B 1 449 ? 1.916 41.594 11.188 1 83.38 449 PRO B C 1
ATOM 8349 O O . PRO B 1 449 ? 2.877 42.25 11.609 1 83.38 449 PRO B O 1
ATOM 8352 N N . ASP B 1 450 ? 1.067 41.031 11.953 1 81.19 450 ASP B N 1
ATOM 8353 C CA . ASP B 1 450 ? 1.162 41.219 13.398 1 81.19 450 ASP B CA 1
ATOM 8354 C C . ASP B 1 450 ? 2.012 40.125 14.039 1 81.19 450 ASP B C 1
ATOM 8356 O O . ASP B 1 450 ? 2.186 40.094 15.266 1 81.19 450 ASP B O 1
ATOM 8360 N N . TYR B 1 451 ? 2.59 39.312 13.227 1 84.81 451 TYR B N 1
ATOM 8361 C CA . TYR B 1 451 ? 3.434 38.25 13.719 1 84.81 451 TYR B CA 1
ATOM 8362 C C . TYR B 1 451 ? 4.891 38.688 13.812 1 84.81 451 TYR B C 1
ATOM 8364 O O . TYR B 1 451 ? 5.496 39.062 12.805 1 84.81 451 TYR B O 1
ATOM 8372 N N . SER B 1 452 ? 5.414 38.719 15.039 1 86.12 452 SER B N 1
ATOM 8373 C CA . SER B 1 452 ? 6.754 39.219 15.305 1 86.12 452 SER B CA 1
ATOM 8374 C C . SER B 1 452 ? 7.805 38.5 14.484 1 86.12 452 SER B C 1
ATOM 8376 O O . SER B 1 452 ? 8.766 39.094 14 1 86.12 452 SER B O 1
ATOM 8378 N N . LYS B 1 453 ? 7.664 37.188 14.281 1 87.94 453 LYS B N 1
ATOM 8379 C CA . LYS B 1 453 ? 8.664 36.375 13.609 1 87.94 453 LYS B CA 1
ATOM 8380 C C . LYS B 1 453 ? 8.766 36.719 12.125 1 87.94 453 LYS B C 1
ATOM 8382 O O . LYS B 1 453 ? 9.844 36.656 11.539 1 87.94 453 LYS B O 1
ATOM 8387 N N . SER B 1 454 ? 7.59 37.062 11.531 1 90.06 454 SER B N 1
ATOM 8388 C CA . SER B 1 454 ? 7.621 37.438 10.125 1 90.06 454 SER B CA 1
ATOM 8389 C C . SER B 1 454 ? 8.328 38.781 9.93 1 90.06 454 SER B C 1
ATOM 8391 O O . SER B 1 454 ? 9.062 38.938 8.961 1 90.06 454 SER B O 1
ATOM 8393 N N . LYS B 1 455 ? 8.133 39.656 10.844 1 90.62 455 LYS B N 1
ATOM 8394 C CA . LYS B 1 455 ? 8.836 40.938 10.82 1 90.62 455 LYS B CA 1
ATOM 8395 C C . LYS B 1 455 ? 10.336 40.75 11.039 1 90.62 455 LYS B C 1
ATOM 8397 O O . LYS B 1 455 ? 11.148 41.406 10.391 1 90.62 455 LYS B O 1
ATOM 8402 N N . ALA B 1 456 ? 10.617 39.875 11.992 1 91.75 456 ALA B N 1
ATOM 8403 C CA . ALA B 1 456 ? 12.016 39.594 12.289 1 91.75 456 ALA B CA 1
ATOM 8404 C C . ALA B 1 456 ? 12.727 39.031 11.062 1 91.75 456 ALA B C 1
ATOM 8406 O O . ALA B 1 456 ? 13.906 39.312 10.852 1 91.75 456 ALA B O 1
ATOM 8407 N N . LEU B 1 457 ? 12.039 38.25 10.281 1 94 457 LEU B N 1
ATOM 8408 C CA . LEU B 1 457 ? 12.633 37.625 9.094 1 94 457 LEU B CA 1
ATOM 8409 C C . LEU B 1 457 ? 12.984 38.688 8.055 1 94 457 LEU B C 1
ATOM 8411 O O . LEU B 1 457 ? 14.039 38.625 7.418 1 94 457 LEU B O 1
ATOM 8415 N N . VAL B 1 458 ? 12.133 39.688 7.859 1 95.75 458 VAL B N 1
ATOM 8416 C CA . VAL B 1 458 ? 12.414 40.781 6.953 1 95.75 458 VAL B CA 1
ATOM 8417 C C . VAL B 1 458 ? 13.641 41.562 7.438 1 95.75 458 VAL B C 1
ATOM 8419 O O . VAL B 1 458 ? 14.531 41.875 6.648 1 95.75 458 VAL B O 1
ATOM 8422 N N . GLY B 1 459 ? 13.609 41.812 8.711 1 95.19 459 GLY B N 1
ATOM 8423 C CA . GLY B 1 459 ? 14.75 42.5 9.297 1 95.19 459 GLY B CA 1
ATOM 8424 C C . GLY B 1 459 ? 16.047 41.75 9.117 1 95.19 459 GLY B C 1
ATOM 8425 O O . GLY B 1 459 ? 17.094 42.375 8.867 1 95.19 459 GLY B O 1
ATOM 8426 N N . MET B 1 460 ? 16.031 40.5 9.25 1 93.81 460 MET B N 1
ATOM 8427 C CA . MET B 1 460 ? 17.203 39.656 9.125 1 93.81 460 MET B CA 1
ATOM 8428 C C . MET B 1 460 ? 17.781 39.719 7.711 1 93.81 460 MET B C 1
ATOM 8430 O O . MET B 1 460 ? 19 39.812 7.535 1 93.81 460 MET B O 1
ATOM 8434 N N . VAL B 1 461 ? 16.906 39.688 6.68 1 96 461 VAL B N 1
ATOM 8435 C CA . VAL B 1 461 ? 17.359 39.75 5.293 1 96 461 VAL B CA 1
ATOM 8436 C C . VAL B 1 461 ? 18 41.125 5.027 1 96 461 VAL B C 1
ATOM 8438 O O . VAL B 1 461 ? 19.078 41.219 4.434 1 96 461 VAL B O 1
ATOM 8441 N N . LEU B 1 462 ? 17.375 42.156 5.512 1 95 462 LEU B N 1
ATOM 8442 C CA . LEU B 1 462 ? 17.859 43.5 5.297 1 95 462 LEU B CA 1
ATOM 8443 C C . LEU B 1 462 ? 19.172 43.75 6.039 1 95 462 LEU B C 1
ATOM 8445 O O . LEU B 1 462 ? 20.031 44.5 5.57 1 95 462 LEU B O 1
ATOM 8449 N N . ALA B 1 463 ? 19.297 43.125 7.148 1 92.88 463 ALA B N 1
ATOM 8450 C CA . ALA B 1 463 ? 20.5 43.25 7.957 1 92.88 463 ALA B CA 1
ATOM 8451 C C . ALA B 1 463 ? 21.734 42.719 7.223 1 92.88 463 ALA B C 1
ATOM 8453 O O . ALA B 1 463 ? 22.859 43.094 7.527 1 92.88 463 ALA B O 1
ATOM 8454 N N . ASN B 1 464 ? 21.531 41.812 6.281 1 89.94 464 ASN B N 1
ATOM 8455 C CA . ASN B 1 464 ? 22.625 41.219 5.527 1 89.94 464 ASN B CA 1
ATOM 8456 C C . ASN B 1 464 ? 23.109 42.125 4.41 1 89.94 464 ASN B C 1
ATOM 8458 O O . ASN B 1 464 ? 24.109 41.844 3.76 1 89.94 464 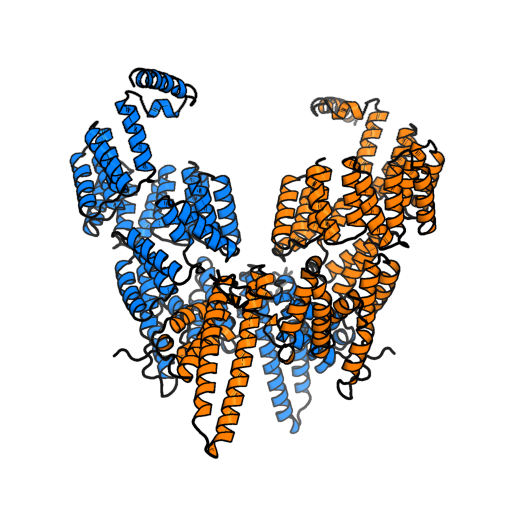ASN B O 1
ATOM 8462 N N . GLN B 1 465 ? 22.391 43.281 4.27 1 89.25 465 GLN B N 1
ATOM 8463 C CA . GLN B 1 465 ? 22.797 44.312 3.332 1 89.25 465 GLN B CA 1
ATOM 8464 C C . GLN B 1 465 ? 23.281 45.562 4.07 1 89.25 465 GLN B C 1
ATOM 8466 O O . GLN B 1 465 ? 22.5 46.25 4.711 1 89.25 465 GLN B O 1
ATOM 8471 N N . PRO B 1 466 ? 24.531 45.906 3.879 1 88.81 466 PRO B N 1
ATOM 8472 C CA . PRO B 1 466 ? 25.109 47.031 4.633 1 88.81 466 PRO B CA 1
ATOM 8473 C C . PRO B 1 466 ? 24.344 48.344 4.41 1 88.81 466 PRO B C 1
ATOM 8475 O O . PRO B 1 466 ? 24.188 49.125 5.344 1 88.81 466 PRO B O 1
ATOM 8478 N N . GLU B 1 467 ? 23.844 48.562 3.242 1 91.69 467 GLU B N 1
ATOM 8479 C CA . GLU B 1 467 ? 23.172 49.812 2.908 1 91.69 467 GLU B CA 1
ATOM 8480 C C . GLU B 1 467 ? 21.797 49.906 3.564 1 91.69 467 GLU B C 1
ATOM 8482 O O . GLU B 1 467 ? 21.25 51 3.721 1 91.69 467 GLU B O 1
ATOM 8487 N N . GLU B 1 468 ? 21.344 48.781 3.982 1 92.94 468 GLU B N 1
ATOM 8488 C CA . GLU B 1 468 ? 19.969 48.75 4.48 1 92.94 468 GLU B CA 1
ATOM 8489 C C . GLU B 1 468 ? 19.938 48.438 5.98 1 92.94 468 GLU B C 1
ATOM 8491 O O . GLU B 1 468 ? 18.875 48.125 6.527 1 92.94 468 GLU B O 1
ATOM 8496 N N . ARG B 1 469 ? 20.922 48.5 6.73 1 93.5 469 ARG B N 1
ATOM 8497 C CA . ARG B 1 469 ? 21.016 48.094 8.133 1 93.5 469 ARG B CA 1
ATOM 8498 C C . ARG B 1 469 ? 20.188 49.031 9.016 1 93.5 469 ARG B C 1
ATOM 8500 O O . ARG B 1 469 ? 19.625 48.562 10.023 1 93.5 469 ARG B O 1
ATOM 8507 N N . ASP B 1 470 ? 20.094 50.25 8.617 1 94.31 470 ASP B N 1
ATOM 8508 C CA . ASP B 1 470 ? 19.266 51.188 9.391 1 94.31 470 ASP B CA 1
ATOM 8509 C C . ASP B 1 470 ? 17.797 50.781 9.336 1 94.31 470 ASP B C 1
ATOM 8511 O O . ASP B 1 470 ? 17.094 50.781 10.352 1 94.31 470 ASP B O 1
ATOM 8515 N N . LYS B 1 471 ? 17.438 50.5 8.195 1 95.5 471 LYS B N 1
ATOM 8516 C CA . LYS B 1 471 ? 16.062 50 8.023 1 95.5 471 LYS B CA 1
ATOM 8517 C C . LYS B 1 471 ? 15.852 48.688 8.781 1 95.5 471 LYS B C 1
ATOM 8519 O O . LYS B 1 471 ? 14.797 48.5 9.383 1 95.5 471 LYS B O 1
ATOM 8524 N N . ALA B 1 472 ? 16.781 47.781 8.695 1 96.06 472 ALA B N 1
ATOM 8525 C CA . ALA B 1 472 ? 16.734 46.5 9.414 1 96.06 472 ALA B CA 1
ATOM 8526 C C . ALA B 1 472 ? 16.562 46.719 10.914 1 96.06 472 ALA B C 1
ATOM 8528 O O . ALA B 1 472 ? 15.75 46.062 11.555 1 96.06 472 ALA B O 1
ATOM 8529 N N . ARG B 1 473 ? 17.312 47.656 11.453 1 95.06 473 ARG B N 1
ATOM 8530 C CA . ARG B 1 473 ? 17.25 47.969 12.875 1 95.06 473 ARG B CA 1
ATOM 8531 C C . ARG B 1 473 ? 15.867 48.469 13.273 1 95.06 473 ARG B C 1
ATOM 8533 O O . ARG B 1 473 ? 15.336 48.062 14.312 1 95.06 473 ARG B O 1
ATOM 8540 N N . THR B 1 474 ? 15.344 49.281 12.445 1 96.25 474 THR B N 1
ATOM 8541 C CA . THR B 1 474 ? 14.016 49.812 12.711 1 96.25 474 THR B CA 1
ATOM 8542 C C . THR B 1 474 ? 12.984 48.688 12.742 1 96.25 474 THR B C 1
ATOM 8544 O O . THR B 1 474 ? 12.164 48.625 13.664 1 96.25 474 THR B O 1
ATOM 8547 N N . ILE B 1 475 ? 13.039 47.875 11.781 1 95.5 475 ILE B N 1
ATOM 8548 C CA . ILE B 1 475 ? 12.094 46.75 11.656 1 95.5 475 ILE B CA 1
ATOM 8549 C C . ILE B 1 475 ? 12.273 45.812 12.828 1 95.5 475 ILE B C 1
ATOM 8551 O O . ILE B 1 475 ? 11.289 45.312 13.391 1 95.5 475 ILE B O 1
ATOM 8555 N N . LEU B 1 476 ? 13.461 45.5 13.18 1 95.44 476 LEU B N 1
ATOM 8556 C CA . LEU B 1 476 ? 13.758 44.594 14.273 1 95.44 476 LEU B CA 1
ATOM 8557 C C . LEU B 1 476 ? 13.289 45.156 15.609 1 95.44 476 LEU B C 1
ATOM 8559 O O . LEU B 1 476 ? 12.805 44.438 16.469 1 95.44 476 LEU B O 1
ATOM 8563 N N . ASN B 1 477 ? 13.453 46.469 15.734 1 94.62 477 ASN B N 1
ATOM 8564 C CA . ASN B 1 477 ? 12.945 47.094 16.938 1 94.62 477 ASN B CA 1
ATOM 8565 C C . ASN B 1 477 ? 11.43 47 17.031 1 94.62 477 ASN B C 1
ATOM 8567 O O . ASN B 1 477 ? 10.875 46.844 18.109 1 94.62 477 ASN B O 1
ATOM 8571 N N . GLU B 1 478 ? 10.781 47.188 15.977 1 94.06 478 GLU B N 1
ATOM 8572 C CA . GLU B 1 478 ? 9.336 47 15.938 1 94.06 478 GLU B CA 1
ATOM 8573 C C . GLU B 1 478 ? 8.945 45.562 16.312 1 94.06 478 GLU B C 1
ATOM 8575 O O . GLU B 1 478 ? 7.98 45.375 17.062 1 94.06 478 GLU B O 1
ATOM 8580 N N . ALA B 1 479 ? 9.672 44.594 15.758 1 92.25 479 ALA B N 1
ATOM 8581 C CA . ALA B 1 479 ? 9.422 43.188 16.078 1 92.25 479 ALA B CA 1
ATOM 8582 C C . ALA B 1 479 ? 9.594 42.906 17.562 1 92.25 479 ALA B C 1
ATOM 8584 O O . ALA B 1 479 ? 8.797 42.188 18.156 1 92.25 479 ALA B O 1
ATOM 8585 N N . LEU B 1 480 ? 10.594 43.5 18.141 1 91.62 480 LEU B N 1
ATOM 8586 C CA . LEU B 1 480 ? 10.891 43.312 19.562 1 91.62 480 LEU B CA 1
ATOM 8587 C C . LEU B 1 480 ? 9.852 44 20.438 1 91.62 480 LEU B C 1
ATOM 8589 O O . LEU B 1 480 ? 9.633 43.594 21.578 1 91.62 480 LEU B O 1
ATOM 8593 N N . THR B 1 481 ? 9.25 45.031 19.922 1 91.75 481 THR B N 1
ATOM 8594 C CA . THR B 1 481 ? 8.156 45.688 20.625 1 91.75 481 THR B CA 1
ATOM 8595 C C . THR B 1 481 ? 6.93 44.781 20.688 1 91.75 481 THR B C 1
ATOM 8597 O O . THR B 1 481 ? 6.234 44.75 21.703 1 91.75 481 THR B O 1
ATOM 8600 N N . ILE B 1 482 ? 6.676 44.125 19.578 1 86.38 482 ILE B N 1
ATOM 8601 C CA . ILE B 1 482 ? 5.551 43.219 19.516 1 86.38 482 ILE B CA 1
ATOM 8602 C C . ILE B 1 482 ? 5.809 42.031 20.438 1 86.38 482 ILE B C 1
ATOM 8604 O O . ILE B 1 482 ? 4.93 41.625 21.203 1 86.38 482 ILE B O 1
ATOM 8608 N N . SER B 1 483 ? 6.988 41.5 20.312 1 86.38 483 SER B N 1
ATOM 8609 C CA . SER B 1 483 ? 7.406 40.375 21.141 1 86.38 483 SER B CA 1
ATOM 8610 C C . SER B 1 483 ? 8.852 40.531 21.609 1 86.38 483 SER B C 1
ATOM 8612 O O . SER B 1 483 ? 9.781 40.188 20.891 1 86.38 483 SER B O 1
ATOM 8614 N N . PRO B 1 484 ? 8.992 40.938 22.766 1 86.12 484 PRO B N 1
ATOM 8615 C CA . PRO B 1 484 ? 10.336 41.281 23.25 1 86.12 484 PRO B CA 1
ATOM 8616 C C . PRO B 1 484 ? 11.234 40.062 23.406 1 86.12 484 PRO B C 1
ATOM 8618 O O . PRO B 1 484 ? 12.461 40.188 23.422 1 86.12 484 PRO B O 1
ATOM 8621 N N . TYR B 1 485 ? 10.664 38.906 23.438 1 81.94 485 TYR B N 1
ATOM 8622 C CA . TYR B 1 485 ? 11.469 37.719 23.703 1 81.94 485 TYR B CA 1
ATOM 8623 C C . TYR B 1 485 ? 11.461 36.781 22.516 1 81.94 485 TYR B C 1
ATOM 8625 O O . TYR B 1 485 ? 11.664 35.594 22.672 1 81.94 485 TYR B O 1
ATOM 8633 N N . CYS B 1 486 ? 11.18 37.344 21.359 1 82.81 486 CYS B N 1
ATOM 8634 C CA . CYS B 1 486 ? 11.289 36.562 20.141 1 82.81 486 CYS B CA 1
ATOM 8635 C C . CYS B 1 486 ? 12.742 36.219 19.828 1 82.81 486 CYS B C 1
ATOM 8637 O O . CYS B 1 486 ? 13.547 37.125 19.578 1 82.81 486 CYS B O 1
ATOM 8639 N N . ILE B 1 487 ? 13.055 34.969 19.781 1 81.62 487 ILE B N 1
ATOM 8640 C CA . ILE B 1 487 ? 14.43 34.5 19.656 1 81.62 487 ILE B CA 1
ATOM 8641 C C . ILE B 1 487 ? 15.023 35 18.344 1 81.62 487 ILE B C 1
ATOM 8643 O O . ILE B 1 487 ? 16.156 35.469 18.312 1 81.62 487 ILE B O 1
ATOM 8647 N N . ASP B 1 488 ? 14.258 34.938 17.328 1 83.81 488 ASP B N 1
ATOM 8648 C CA . ASP B 1 488 ? 14.742 35.312 16 1 83.81 488 ASP B CA 1
ATOM 8649 C C . ASP B 1 488 ? 15.133 36.781 15.969 1 83.81 488 ASP B C 1
ATOM 8651 O O . ASP B 1 488 ? 16.188 37.156 15.43 1 83.81 488 ASP B O 1
ATOM 8655 N N . SER B 1 489 ? 14.328 37.625 16.547 1 88.88 489 SER B N 1
ATOM 8656 C CA . SER B 1 489 ? 14.594 39.062 16.578 1 88.88 489 SER B CA 1
ATOM 8657 C C . SER B 1 489 ? 15.789 39.375 17.469 1 88.88 489 SER B C 1
ATOM 8659 O O . SER B 1 489 ? 16.625 40.219 17.109 1 88.88 489 SER B O 1
ATOM 8661 N N . VAL B 1 490 ? 15.812 38.719 18.578 1 90.75 490 VAL B N 1
ATOM 8662 C CA . VAL B 1 490 ? 16.875 38.938 19.531 1 90.75 490 VAL B CA 1
ATOM 8663 C C . VAL B 1 490 ? 18.219 38.562 18.922 1 90.75 490 VAL B C 1
ATOM 8665 O O . VAL B 1 490 ? 19.188 39.344 19 1 90.75 490 VAL B O 1
ATOM 8668 N N . LEU B 1 491 ? 18.281 37.438 18.297 1 89.5 491 LEU B N 1
ATOM 8669 C CA . LEU B 1 491 ? 19.531 36.938 17.703 1 89.5 491 LEU B CA 1
ATOM 8670 C C . LEU B 1 491 ? 19.969 37.812 16.547 1 89.5 491 LEU B C 1
ATOM 8672 O O . LEU B 1 491 ? 21.141 38.156 16.422 1 89.5 491 LEU B O 1
ATOM 8676 N N . THR B 1 492 ? 19.062 38.188 15.75 1 91.06 492 THR B N 1
ATOM 8677 C CA . THR B 1 492 ? 19.375 39.031 14.594 1 91.06 492 THR B CA 1
ATOM 8678 C C . THR B 1 492 ? 19.844 40.406 15.047 1 91.06 492 THR B C 1
ATOM 8680 O O . THR B 1 492 ? 20.828 40.938 14.523 1 91.06 492 THR B O 1
ATOM 8683 N N . MET B 1 493 ? 19.156 40.969 15.977 1 94.06 493 MET B N 1
ATOM 8684 C CA . MET B 1 493 ? 19.531 42.281 16.516 1 94.06 493 MET B CA 1
ATOM 8685 C C . MET B 1 493 ? 20.891 42.219 17.188 1 94.06 493 MET B C 1
ATOM 8687 O O . MET B 1 493 ? 21.688 43.156 17.062 1 94.06 493 MET B O 1
ATOM 8691 N N . SER B 1 494 ? 21.094 41.188 17.922 1 93.94 494 SER B N 1
ATOM 8692 C CA . SER B 1 494 ? 22.391 41 18.578 1 93.94 494 SER B CA 1
ATOM 8693 C C . SER B 1 494 ? 23.516 40.969 17.547 1 93.94 494 SER B C 1
ATOM 8695 O O . SER B 1 494 ? 24.547 41.594 17.734 1 93.94 494 SER B O 1
ATOM 8697 N N . LYS B 1 495 ? 23.359 40.219 16.516 1 91.31 495 LYS B N 1
ATOM 8698 C CA . LYS B 1 495 ? 24.375 40.125 15.461 1 91.31 495 LYS B CA 1
ATOM 8699 C C . LYS B 1 495 ? 24.578 41.469 14.773 1 91.31 495 LYS B C 1
ATOM 8701 O O . LYS B 1 495 ? 25.719 41.812 14.438 1 91.31 495 LYS B O 1
ATOM 8706 N N . LEU B 1 496 ? 23.484 42.125 14.547 1 93 496 LEU B N 1
ATOM 8707 C CA . LEU B 1 496 ? 23.562 43.438 13.953 1 93 496 LEU B CA 1
ATOM 8708 C C . LEU B 1 496 ? 24.359 44.406 14.844 1 93 496 LEU B C 1
ATOM 8710 O O . LEU B 1 496 ? 25.188 45.156 14.352 1 93 496 LEU B O 1
ATOM 8714 N N . ASN B 1 497 ? 24.141 44.344 16.125 1 94.44 497 ASN B N 1
ATOM 8715 C CA . ASN B 1 497 ? 24.875 45.156 17.094 1 94.44 497 ASN B CA 1
ATOM 8716 C C . ASN B 1 497 ? 26.375 44.844 17.078 1 94.44 497 ASN B C 1
ATOM 8718 O O . ASN B 1 497 ? 27.219 45.719 17.156 1 94.44 497 ASN B O 1
ATOM 8722 N N . LEU B 1 498 ? 26.672 43.625 16.938 1 92.5 498 LEU B N 1
ATOM 8723 C CA . LEU B 1 498 ? 28.062 43.219 16.906 1 92.5 498 LEU B CA 1
ATOM 8724 C C . LEU B 1 498 ? 28.766 43.719 15.656 1 92.5 498 LEU B C 1
ATOM 8726 O O . LEU B 1 498 ? 29.891 44.219 15.734 1 92.5 498 LEU B O 1
ATOM 8730 N N . VAL B 1 499 ? 28.109 43.625 14.531 1 90.94 499 VAL B N 1
ATOM 8731 C CA . VAL B 1 499 ? 28.672 44.062 13.266 1 90.94 499 VAL B CA 1
ATOM 8732 C C . VAL B 1 499 ? 28.891 45.594 13.305 1 90.94 499 VAL B C 1
ATOM 8734 O O . VAL B 1 499 ? 29.859 46.094 12.719 1 90.94 499 VAL B O 1
ATOM 8737 N N . GLU B 1 500 ? 28.109 46.219 14.078 1 91 500 GLU B N 1
ATOM 8738 C CA . GLU B 1 500 ? 28.188 47.688 14.172 1 91 500 GLU B CA 1
ATOM 8739 C C . GLU B 1 500 ? 29.094 48.125 15.32 1 91 500 GLU B C 1
ATOM 8741 O O . GLU B 1 500 ? 29.234 49.312 15.602 1 91 500 GLU B O 1
ATOM 8746 N N . GLY B 1 501 ? 29.625 47.125 16.094 1 90.12 501 GLY B N 1
ATOM 8747 C CA . GLY B 1 501 ? 30.578 47.406 17.156 1 90.12 501 GLY B CA 1
ATOM 8748 C C . GLY B 1 501 ? 29.922 47.719 18.484 1 90.12 501 GLY B C 1
ATOM 8749 O O . GLY B 1 501 ? 30.594 48.094 19.438 1 90.12 501 GLY B O 1
ATOM 8750 N N . LYS B 1 502 ? 28.703 47.562 18.516 1 93.19 502 LYS B N 1
ATOM 8751 C CA . LYS B 1 502 ? 27.953 47.812 19.75 1 93.19 502 LYS B CA 1
ATOM 8752 C C . LYS B 1 502 ? 27.875 46.531 20.594 1 93.19 502 LYS B C 1
ATOM 8754 O O . LYS B 1 502 ? 26.781 46 20.828 1 93.19 502 LYS B O 1
ATOM 8759 N N . THR B 1 503 ? 28.906 46.031 21.125 1 94 503 THR B N 1
ATOM 8760 C CA . THR B 1 503 ? 29.031 44.75 21.797 1 94 503 THR B CA 1
ATOM 8761 C C . THR B 1 503 ? 28.234 44.719 23.094 1 94 503 THR B C 1
ATOM 8763 O O . THR B 1 503 ? 27.609 43.719 23.422 1 94 503 THR B O 1
ATOM 8766 N N . GLN B 1 504 ? 28.297 45.812 23.797 1 93.69 504 GLN B N 1
ATOM 8767 C CA . GLN B 1 504 ? 27.578 45.844 25.062 1 93.69 504 GLN B CA 1
ATOM 8768 C C . GLN B 1 504 ? 26.078 45.75 24.844 1 93.69 504 GLN B C 1
ATOM 8770 O O . GLN B 1 504 ? 25.375 45.094 25.625 1 93.69 504 GLN B O 1
ATOM 8775 N N . ASP B 1 505 ? 25.562 46.438 23.859 1 94.5 505 ASP B N 1
ATOM 8776 C CA . ASP B 1 505 ? 24.141 46.344 23.531 1 94.5 505 ASP B CA 1
ATOM 8777 C C . ASP B 1 505 ? 23.75 44.906 23.203 1 94.5 505 ASP B C 1
ATOM 8779 O O . ASP B 1 505 ? 22.656 44.438 23.562 1 94.5 505 ASP B O 1
ATOM 8783 N N . ALA B 1 506 ? 24.578 44.188 22.469 1 95.31 506 ALA B N 1
ATOM 8784 C CA . ALA B 1 506 ? 24.344 42.781 22.109 1 95.31 506 ALA B CA 1
ATOM 8785 C C . ALA B 1 506 ? 24.281 41.906 23.359 1 95.31 506 ALA B C 1
ATOM 8787 O O . ALA B 1 506 ? 23.375 41.094 23.5 1 95.31 506 ALA B O 1
ATOM 8788 N N . ILE B 1 507 ? 25.203 42.094 24.266 1 94.56 507 ILE B N 1
ATOM 8789 C CA . ILE B 1 507 ? 25.266 41.344 25.516 1 94.56 507 ILE B CA 1
ATOM 8790 C C . ILE B 1 507 ? 24.016 41.594 26.344 1 94.56 507 ILE B C 1
ATOM 8792 O O . ILE B 1 507 ? 23.438 40.688 26.906 1 94.56 507 ILE B O 1
ATOM 8796 N N . ASP B 1 508 ? 23.656 42.875 26.406 1 94.56 508 ASP B N 1
ATOM 8797 C CA . ASP B 1 508 ? 22.484 43.25 27.188 1 94.56 508 ASP B CA 1
ATOM 8798 C C . ASP B 1 508 ? 21.219 42.594 26.656 1 94.56 508 ASP B C 1
ATOM 8800 O O . ASP B 1 508 ? 20.359 42.156 27.422 1 94.56 508 ASP B O 1
ATOM 8804 N N . LEU B 1 509 ? 21.125 42.625 25.391 1 94.19 509 LEU B N 1
ATOM 8805 C CA . LEU B 1 509 ? 19.953 42 24.734 1 94.19 509 LEU B CA 1
ATOM 8806 C C . LEU B 1 509 ? 19.875 40.531 25.016 1 94.19 509 LEU B C 1
ATOM 8808 O O . LEU B 1 509 ? 18.812 40 25.344 1 94.19 509 LEU B O 1
ATOM 8812 N N . LEU B 1 510 ? 20.953 39.781 24.906 1 94.12 510 LEU B N 1
ATOM 8813 C CA . LEU B 1 510 ? 21.016 38.344 25.172 1 94.12 510 LEU B CA 1
ATOM 8814 C C . LEU B 1 510 ? 20.766 38.062 26.641 1 94.12 510 LEU B C 1
ATOM 8816 O O . LEU B 1 510 ? 20.125 37.062 26.984 1 94.12 510 LEU B O 1
ATOM 8820 N N . GLN B 1 511 ? 21.312 38.906 27.422 1 93.06 511 GLN B N 1
ATOM 8821 C CA . GLN B 1 511 ? 21.125 38.75 28.859 1 93.06 511 GLN B CA 1
ATOM 8822 C C . GLN B 1 511 ? 19.656 38.906 29.234 1 93.06 511 GLN B C 1
ATOM 8824 O O . GLN B 1 511 ? 19.156 38.156 30.094 1 93.06 511 GLN B O 1
ATOM 8829 N N . LYS B 1 512 ? 19.016 39.844 28.688 1 91.88 512 LYS B N 1
ATOM 8830 C CA . LYS B 1 512 ? 17.594 40.031 28.922 1 91.88 512 LYS B CA 1
ATOM 8831 C C . LYS B 1 512 ? 16.812 38.75 28.547 1 91.88 512 LYS B C 1
ATOM 8833 O O . LYS B 1 512 ? 15.875 38.375 29.25 1 91.88 512 LYS B O 1
ATOM 8838 N N . GLN B 1 513 ? 17.188 38.219 27.422 1 88.81 513 GLN B N 1
ATOM 8839 C CA . GLN B 1 513 ? 16.547 36.969 26.984 1 88.81 513 GLN B CA 1
ATOM 8840 C C . GLN B 1 513 ? 16.828 35.844 27.969 1 88.81 513 GLN B C 1
ATOM 8842 O O . GLN B 1 513 ? 15.938 35.031 28.25 1 88.81 513 GLN B O 1
ATOM 8847 N N . LEU B 1 514 ? 18 35.719 28.453 1 89.56 514 LEU B N 1
ATOM 8848 C CA . LEU B 1 514 ? 18.406 34.688 29.391 1 89.56 514 LEU B CA 1
ATOM 8849 C C . LEU B 1 514 ? 17.672 34.844 30.719 1 89.56 514 LEU B C 1
ATOM 8851 O O . LEU B 1 514 ? 17.359 33.844 31.391 1 89.56 514 LEU B O 1
ATOM 8855 N N . ASP B 1 515 ? 17.422 36.062 31.078 1 89.5 515 ASP B N 1
ATOM 8856 C CA . ASP B 1 515 ? 16.688 36.344 32.312 1 89.5 515 ASP B CA 1
ATOM 8857 C C . ASP B 1 515 ? 15.234 35.875 32.188 1 89.5 515 ASP B C 1
ATOM 8859 O O . ASP B 1 515 ? 14.641 35.438 33.188 1 89.5 515 ASP B O 1
ATOM 8863 N N . TYR B 1 516 ? 14.773 36.094 31.016 1 84.06 516 TYR B N 1
ATOM 8864 C CA . TYR B 1 516 ? 13.406 35.656 30.766 1 84.06 516 TYR B CA 1
ATOM 8865 C C . TYR B 1 516 ? 13.32 34.125 30.734 1 84.06 516 TYR B C 1
ATOM 8867 O O . TYR B 1 516 ? 12.438 33.531 31.375 1 84.06 516 TYR B O 1
ATOM 8875 N N . GLN B 1 517 ? 14.266 33.5 29.969 1 79.62 517 GLN B N 1
ATOM 8876 C CA . GLN B 1 517 ? 14.312 32.062 29.875 1 79.62 517 GLN B CA 1
ATOM 8877 C C . GLN B 1 517 ? 15.719 31.578 29.547 1 79.62 517 GLN B C 1
ATOM 8879 O O . GLN B 1 517 ? 16.266 31.922 28.5 1 79.62 517 GLN B O 1
ATOM 8884 N N . GLU B 1 518 ? 16.141 30.75 30.359 1 82.06 518 GLU B N 1
ATOM 8885 C CA . GLU B 1 518 ? 17.484 30.188 30.125 1 82.06 518 GLU B CA 1
ATOM 8886 C C . GLU B 1 518 ? 17.438 29.078 29.078 1 82.06 518 GLU B C 1
ATOM 8888 O O . GLU B 1 518 ? 16.688 28.109 29.219 1 82.06 518 GLU B O 1
ATOM 8893 N N . THR B 1 519 ? 18.188 29.328 28.031 1 81.62 519 THR B N 1
ATOM 8894 C CA . THR B 1 519 ? 18.25 28.297 26.984 1 81.62 519 THR B CA 1
ATOM 8895 C C . THR B 1 519 ? 19.703 28 26.609 1 81.62 519 THR B C 1
ATOM 8897 O O . THR B 1 519 ? 20.594 28.812 26.844 1 81.62 519 THR B O 1
ATOM 8900 N N . ASP B 1 520 ? 19.906 26.828 26.109 1 84.69 520 ASP B N 1
ATOM 8901 C CA . ASP B 1 520 ? 21.219 26.422 25.641 1 84.69 520 ASP B CA 1
ATOM 8902 C C . ASP B 1 520 ? 21.688 27.328 24.5 1 84.69 520 ASP B C 1
ATOM 8904 O O . ASP B 1 520 ? 22.844 27.766 24.484 1 84.69 520 ASP B O 1
ATOM 8908 N N . LEU B 1 521 ? 20.812 27.734 23.672 1 83.75 521 LEU B N 1
ATOM 8909 C CA . LEU B 1 521 ? 21.125 28.562 22.516 1 83.75 521 LEU B CA 1
ATOM 8910 C C . LEU B 1 521 ? 21.641 29.922 22.953 1 83.75 521 LEU B C 1
ATOM 8912 O O . LEU B 1 521 ? 22.688 30.375 22.484 1 83.75 521 LEU B O 1
ATOM 8916 N N . MET B 1 522 ? 20.969 30.562 23.906 1 87.31 522 MET B N 1
ATOM 8917 C CA . MET B 1 522 ? 21.344 31.906 24.328 1 87.31 522 MET B CA 1
ATOM 8918 C C . MET B 1 522 ? 22.672 31.891 25.094 1 87.31 522 MET B C 1
ATOM 8920 O O . MET B 1 522 ? 23.469 32.812 24.969 1 87.31 522 MET B O 1
ATOM 8924 N N . HIS B 1 523 ? 22.891 30.906 25.844 1 91.56 523 HIS B N 1
ATOM 8925 C CA . HIS B 1 523 ? 24.156 30.766 26.531 1 91.56 523 HIS B CA 1
ATOM 8926 C C . HIS B 1 523 ? 25.312 30.594 25.547 1 91.56 523 HIS B C 1
ATOM 8928 O O . HIS B 1 523 ? 26.375 31.172 25.734 1 91.56 523 HIS B O 1
ATOM 8934 N N . THR B 1 524 ? 25.031 29.812 24.578 1 91.62 524 THR B N 1
ATOM 8935 C CA . THR B 1 524 ? 26.078 29.578 23.594 1 91.62 524 THR B CA 1
ATOM 8936 C C . THR B 1 524 ? 26.375 30.859 22.797 1 91.62 524 THR B C 1
ATOM 8938 O O . THR B 1 524 ? 27.531 31.141 22.484 1 91.62 524 THR B O 1
ATOM 8941 N N . GLU B 1 525 ? 25.328 31.578 22.484 1 91.38 525 GLU B N 1
ATOM 8942 C CA . GLU B 1 525 ? 25.516 32.844 21.781 1 91.38 525 GLU B CA 1
ATOM 8943 C C . GLU B 1 525 ? 26.312 33.812 22.641 1 91.38 525 GLU B C 1
ATOM 8945 O O . GLU B 1 525 ? 27.172 34.562 22.141 1 91.38 525 GLU B O 1
ATOM 8950 N N . MET B 1 526 ? 26.062 33.875 23.922 1 93.69 526 MET B N 1
ATOM 8951 C CA . MET B 1 526 ? 26.797 34.719 24.859 1 93.69 526 MET B CA 1
ATOM 8952 C C . MET B 1 526 ? 28.266 34.312 24.906 1 93.69 526 MET B C 1
ATOM 8954 O O . MET B 1 526 ? 29.156 35.156 24.906 1 93.69 526 MET B O 1
ATOM 8958 N N . ALA B 1 527 ? 28.438 33.062 24.922 1 94.25 527 ALA B N 1
ATOM 8959 C CA . ALA B 1 527 ? 29.812 32.531 24.969 1 94.25 527 ALA B CA 1
ATOM 8960 C C . ALA B 1 527 ? 30.594 32.938 23.734 1 94.25 527 ALA B C 1
ATOM 8962 O O . ALA B 1 527 ? 31.781 33.25 23.812 1 94.25 527 ALA B O 1
ATOM 8963 N N . THR B 1 528 ? 30 32.844 22.594 1 91.75 528 THR B N 1
ATOM 8964 C CA . THR B 1 528 ? 30.641 33.219 21.328 1 91.75 528 THR B CA 1
ATOM 8965 C C . THR B 1 528 ? 31.094 34.688 21.359 1 91.75 528 THR B C 1
ATOM 8967 O O . THR B 1 528 ? 32.188 35 20.891 1 91.75 528 THR B O 1
ATOM 8970 N N . ILE B 1 529 ? 30.281 35.594 21.922 1 93 529 ILE B N 1
ATOM 8971 C CA . ILE B 1 529 ? 30.609 37 22.031 1 93 529 ILE B CA 1
ATOM 8972 C C . ILE B 1 529 ? 31.797 37.188 23 1 93 529 ILE B C 1
ATOM 8974 O O . ILE B 1 529 ? 32.75 37.906 22.688 1 93 529 ILE B O 1
ATOM 8978 N N . TYR B 1 530 ? 31.75 36.5 24.047 1 93.5 530 TYR B N 1
ATOM 8979 C CA . TYR B 1 530 ? 32.812 36.594 25.047 1 93.5 530 TYR B CA 1
ATOM 8980 C C . TYR B 1 530 ? 34.125 36.031 24.5 1 93.5 530 TYR B C 1
ATOM 8982 O O . TYR B 1 530 ? 35.219 36.562 24.797 1 93.5 530 TYR B O 1
ATOM 8990 N N . MET B 1 531 ? 34 35.031 23.719 1 90.81 531 MET B N 1
ATOM 8991 C CA . MET B 1 531 ? 35.188 34.469 23.094 1 90.81 531 MET B CA 1
ATOM 8992 C C . MET B 1 531 ? 35.812 35.469 22.125 1 90.81 531 MET B C 1
ATOM 8994 O O . MET B 1 531 ? 37.031 35.594 22.062 1 90.81 531 MET B O 1
ATOM 8998 N N . SER B 1 532 ? 35 36.094 21.359 1 89.19 532 SER B N 1
ATOM 8999 C CA . SER B 1 532 ? 35.5 37.094 20.406 1 89.19 532 SER B CA 1
ATOM 9000 C C . SER B 1 532 ? 36.156 38.25 21.094 1 89.19 532 SER B C 1
ATOM 9002 O O . SER B 1 532 ? 37.031 38.906 20.531 1 89.19 532 SER B O 1
ATOM 9004 N N . LYS B 1 533 ? 35.812 38.562 22.375 1 90.56 533 LYS B N 1
ATOM 9005 C CA . LYS B 1 533 ? 36.375 39.656 23.172 1 90.56 533 LYS B CA 1
ATOM 9006 C C . LYS B 1 533 ? 37.5 39.125 24.078 1 90.56 533 LYS B C 1
ATOM 9008 O O . LYS B 1 533 ? 38 39.875 24.938 1 90.56 533 LYS B O 1
ATOM 9013 N N . GLU B 1 534 ? 37.812 37.844 23.938 1 89.19 534 GLU B N 1
ATOM 9014 C CA . GLU B 1 534 ? 38.875 37.156 24.656 1 89.19 534 GLU B CA 1
ATOM 9015 C C . GLU B 1 534 ? 38.594 37.094 26.156 1 89.19 534 GLU B C 1
ATOM 9017 O O . GLU B 1 534 ? 39.5 37.188 26.969 1 89.19 534 GLU B O 1
ATOM 9022 N N . MET B 1 535 ? 37.375 37.219 26.469 1 92.38 535 MET B N 1
ATOM 9023 C CA . MET B 1 535 ? 36.906 37 27.844 1 92.38 535 MET B CA 1
ATOM 9024 C C . MET B 1 535 ? 36.594 35.531 28.062 1 92.38 535 MET B C 1
ATOM 9026 O O . MET B 1 535 ? 35.406 35.156 28.203 1 92.38 535 MET B O 1
ATOM 9030 N N . TYR B 1 536 ? 37.469 34.656 28.219 1 92.38 536 TYR B N 1
ATOM 9031 C CA . TYR B 1 536 ? 37.375 33.219 28.125 1 92.38 536 TYR B CA 1
ATOM 9032 C C . TYR B 1 536 ? 36.688 32.656 29.375 1 92.38 536 TYR B C 1
ATOM 9034 O O . TYR B 1 536 ? 36 31.641 29.297 1 92.38 536 TYR B O 1
ATOM 9042 N N . ASP B 1 537 ? 36.938 33.344 30.484 1 92.31 537 ASP B N 1
ATOM 9043 C CA . ASP B 1 537 ? 36.281 32.875 31.703 1 92.31 537 ASP B CA 1
ATOM 9044 C C . ASP B 1 537 ? 34.781 32.938 31.609 1 92.31 537 ASP B C 1
ATOM 9046 O O . ASP B 1 537 ? 34.062 32 31.984 1 92.31 537 ASP B O 1
ATOM 9050 N N . ASP B 1 538 ? 34.344 34.094 31.188 1 93.88 538 ASP B N 1
ATOM 9051 C CA . ASP B 1 538 ? 32.906 34.281 31 1 93.88 538 ASP B CA 1
ATOM 9052 C C . ASP B 1 538 ? 32.375 33.312 29.938 1 93.88 538 ASP B C 1
ATOM 9054 O O . ASP B 1 538 ? 31.266 32.781 30.078 1 93.88 538 ASP B O 1
ATOM 9058 N N . ALA B 1 539 ? 33.094 33.156 28.875 1 95.12 539 ALA B N 1
ATOM 9059 C CA . ALA B 1 539 ? 32.688 32.219 27.812 1 95.12 539 ALA B CA 1
ATOM 9060 C C . ALA B 1 539 ? 32.531 30.797 28.359 1 95.12 539 ALA B C 1
ATOM 9062 O O . ALA B 1 539 ? 31.562 30.109 28.031 1 95.12 539 ALA B O 1
ATOM 9063 N N . MET B 1 540 ? 33.406 30.391 29.219 1 94.31 540 MET B N 1
ATOM 9064 C CA . MET B 1 540 ? 33.406 29.047 29.797 1 94.31 540 MET B CA 1
ATOM 9065 C C . MET B 1 540 ? 32.156 28.859 30.688 1 94.31 540 MET B C 1
ATOM 9067 O O . MET B 1 540 ? 31.562 27.797 30.703 1 94.31 540 MET B O 1
ATOM 9071 N N . LYS B 1 541 ? 31.906 29.859 31.406 1 94.81 541 LYS B N 1
ATOM 9072 C CA . LYS B 1 541 ? 30.734 29.828 32.281 1 94.81 541 LYS B CA 1
ATOM 9073 C C . LYS B 1 541 ? 29.453 29.594 31.469 1 94.81 541 LYS B C 1
ATOM 9075 O O . LYS B 1 541 ? 28.609 28.781 31.844 1 94.81 541 LYS B O 1
ATOM 9080 N N . HIS B 1 542 ? 29.328 30.328 30.391 1 95 542 HIS B N 1
ATOM 9081 C CA . HIS B 1 542 ? 28.125 30.219 29.578 1 95 542 HIS B CA 1
ATOM 9082 C C . HIS B 1 542 ? 28.094 28.906 28.812 1 95 542 HIS B C 1
ATOM 9084 O O . HIS B 1 542 ? 27.031 28.312 28.625 1 95 542 HIS B O 1
ATOM 9090 N N . LEU B 1 543 ? 29.219 28.422 28.359 1 94.94 543 LEU B N 1
ATOM 9091 C CA . LEU B 1 543 ? 29.25 27.125 27.688 1 94.94 543 LEU B CA 1
ATOM 9092 C C . LEU B 1 543 ? 28.875 26 28.656 1 94.94 543 LEU B C 1
ATOM 9094 O O . LEU B 1 543 ? 28.141 25.078 28.281 1 94.94 543 LEU B O 1
ATOM 9098 N N . ASN B 1 544 ? 29.328 26.109 29.844 1 93.88 544 ASN B N 1
ATOM 9099 C CA . ASN B 1 544 ? 28.969 25.109 30.844 1 93.88 544 ASN B CA 1
ATOM 9100 C C . ASN B 1 544 ? 27.5 25.188 31.219 1 93.88 544 ASN B C 1
ATOM 9102 O O . ASN B 1 544 ? 26.859 24.172 31.453 1 93.88 544 ASN B O 1
ATOM 9106 N N . ALA B 1 545 ? 26.984 26.375 31.281 1 93.5 545 ALA B N 1
ATOM 9107 C CA . ALA B 1 545 ? 25.547 26.547 31.562 1 93.5 545 ALA B CA 1
ATOM 9108 C C . ALA B 1 545 ? 24.703 25.922 30.453 1 93.5 545 ALA B C 1
ATOM 9110 O O . ALA B 1 545 ? 23.672 25.312 30.734 1 93.5 545 ALA B O 1
ATOM 9111 N N . ALA B 1 546 ? 25.078 26.141 29.203 1 92 546 ALA B N 1
ATOM 9112 C CA . ALA B 1 546 ? 24.375 25.547 28.062 1 92 546 ALA B CA 1
ATOM 9113 C C . ALA B 1 546 ? 24.375 24.016 28.156 1 92 546 ALA B C 1
ATOM 9115 O O . ALA B 1 546 ? 23.344 23.375 27.906 1 92 546 ALA B O 1
ATOM 9116 N N . LEU B 1 547 ? 25.484 23.422 28.594 1 91 547 LEU B N 1
ATOM 9117 C CA . LEU B 1 547 ? 25.625 21.969 28.672 1 91 547 LEU B CA 1
ATOM 9118 C C . LEU B 1 547 ? 24.891 21.422 29.891 1 91 547 LEU B C 1
ATOM 9120 O O . LEU B 1 547 ? 24.547 20.234 29.922 1 91 547 LEU B O 1
ATOM 9124 N N . GLU B 1 548 ? 24.703 22.266 30.844 1 90.31 548 GLU B N 1
ATOM 9125 C CA . GLU B 1 548 ? 23.891 21.859 31.984 1 90.31 548 GLU B CA 1
ATOM 9126 C C . GLU B 1 548 ? 22.422 21.703 31.594 1 90.31 548 GLU B C 1
ATOM 9128 O O . GLU B 1 548 ? 21.719 20.828 32.125 1 90.31 548 GLU B O 1
ATOM 9133 N N . ILE B 1 549 ? 22.016 22.656 30.75 1 83.56 549 ILE B N 1
ATOM 9134 C CA . ILE B 1 549 ? 20.641 22.594 30.25 1 83.56 549 ILE B CA 1
ATOM 9135 C C . ILE B 1 549 ? 20.484 21.422 29.297 1 83.56 549 ILE B C 1
ATOM 9137 O O . ILE B 1 549 ? 19.531 20.641 29.406 1 83.56 549 ILE B O 1
ATOM 9141 N N . ASN B 1 550 ? 21.484 21.25 28.391 1 80.81 550 ASN B N 1
ATOM 9142 C CA . ASN B 1 550 ? 21.5 20.172 27.406 1 80.81 550 ASN B CA 1
ATOM 9143 C C . ASN B 1 550 ? 22.922 19.625 27.203 1 80.81 550 ASN B C 1
ATOM 9145 O O . ASN B 1 550 ? 23.688 20.156 26.406 1 80.81 550 ASN B O 1
ATOM 9149 N N . PRO B 1 551 ? 23.141 18.516 27.812 1 84.5 551 PRO B N 1
ATOM 9150 C CA . PRO B 1 551 ? 24.5 17.969 27.781 1 84.5 551 PRO B CA 1
ATOM 9151 C C . PRO B 1 551 ? 24.938 17.578 26.375 1 84.5 551 PRO B C 1
ATOM 9153 O O . PRO B 1 551 ? 26.141 17.469 26.109 1 84.5 551 PRO B O 1
ATOM 9156 N N . GLN B 1 552 ? 23.969 17.453 25.516 1 79.06 552 GLN B N 1
ATOM 9157 C CA . GLN B 1 552 ? 24.312 16.953 24.188 1 79.06 552 GLN B CA 1
ATOM 9158 C C . GLN B 1 552 ? 24.25 18.062 23.141 1 79.06 552 GLN B C 1
ATOM 9160 O O . GLN B 1 552 ? 24.281 17.812 21.938 1 79.06 552 GLN B O 1
ATOM 9165 N N . TYR B 1 553 ? 24.281 19.266 23.609 1 79.38 553 TYR B N 1
ATOM 9166 C CA . TYR B 1 553 ? 24.156 20.375 22.672 1 79.38 553 TYR B CA 1
ATOM 9167 C C . TYR B 1 553 ? 25.469 20.578 21.906 1 79.38 553 TYR B C 1
ATOM 9169 O O . TYR B 1 553 ? 26.484 20.984 22.484 1 79.38 553 TYR B O 1
ATOM 9177 N N . GLU B 1 554 ? 25.453 20.344 20.641 1 78 554 GLU B N 1
ATOM 9178 C CA . GLU B 1 554 ? 26.656 20.281 19.812 1 78 554 GLU B CA 1
ATOM 9179 C C . GLU B 1 554 ? 27.391 21.625 19.797 1 78 554 GLU B C 1
ATOM 9181 O O . GLU B 1 554 ? 28.609 21.672 19.875 1 78 554 GLU B O 1
ATOM 9186 N N . ALA B 1 555 ? 26.641 22.672 19.703 1 81.94 555 ALA B N 1
ATOM 9187 C CA . ALA B 1 555 ? 27.266 23.984 19.562 1 81.94 555 ALA B CA 1
ATOM 9188 C C . ALA B 1 555 ? 28.062 24.328 20.812 1 81.94 555 ALA B C 1
ATOM 9190 O O . ALA B 1 555 ? 29.156 24.906 20.719 1 81.94 555 ALA B O 1
ATOM 9191 N N . ALA B 1 556 ? 27.547 24 21.953 1 88.5 556 ALA B N 1
ATOM 9192 C CA . ALA B 1 556 ? 28.25 24.266 23.203 1 88.5 556 ALA B CA 1
ATOM 9193 C C . ALA B 1 556 ? 29.453 23.359 23.391 1 88.5 556 ALA B C 1
ATOM 9195 O O . ALA B 1 556 ? 30.5 23.781 23.891 1 88.5 556 ALA B O 1
ATOM 9196 N N . ARG B 1 557 ? 29.297 22.141 22.969 1 87.88 557 ARG B N 1
ATOM 9197 C CA . ARG B 1 557 ? 30.391 21.172 23.047 1 87.88 557 ARG B CA 1
ATOM 9198 C C . ARG B 1 557 ? 31.547 21.609 22.156 1 87.88 557 ARG B C 1
ATOM 9200 O O . ARG B 1 557 ? 32.719 21.562 22.594 1 87.88 557 ARG B O 1
ATOM 9207 N N . ASN B 1 558 ? 31.188 21.969 21.031 1 85.94 558 ASN B N 1
ATOM 9208 C CA . ASN B 1 558 ? 32.188 22.453 20.109 1 85.94 558 ASN B CA 1
ATOM 9209 C C . ASN B 1 558 ? 32.844 23.734 20.625 1 85.94 558 ASN B C 1
ATOM 9211 O O . ASN B 1 558 ? 34.062 23.922 20.469 1 85.94 558 ASN B O 1
ATOM 9215 N N . GLY B 1 559 ? 32.031 24.578 21.172 1 87.94 559 GLY B N 1
ATOM 9216 C CA . GLY B 1 559 ? 32.562 25.797 21.766 1 87.94 559 GLY B CA 1
ATOM 9217 C C . GLY B 1 559 ? 33.562 25.547 22.891 1 87.94 559 GLY B C 1
ATOM 9218 O O . GLY B 1 559 ? 34.594 26.203 22.969 1 87.94 559 GLY B O 1
ATOM 9219 N N . LEU B 1 560 ? 33.25 24.609 23.656 1 90.06 560 LEU B N 1
ATOM 9220 C CA . LEU B 1 560 ? 34.125 24.266 24.781 1 90.06 560 LEU B CA 1
ATOM 9221 C C . LEU B 1 560 ? 35.438 23.656 24.281 1 90.06 560 LEU B C 1
ATOM 9223 O O . LEU B 1 560 ? 36.5 23.938 24.828 1 90.06 560 LEU B O 1
ATOM 9227 N N . HIS B 1 561 ? 35.281 22.859 23.297 1 88.88 561 HIS B N 1
ATOM 9228 C CA . HIS B 1 561 ? 36.469 22.281 22.688 1 88.88 561 HIS B CA 1
ATOM 9229 C C . HIS B 1 561 ? 37.375 23.359 22.078 1 88.88 561 HIS B C 1
ATOM 9231 O O . HIS B 1 561 ? 38.594 23.328 22.25 1 88.88 561 HIS B O 1
ATOM 9237 N N . ARG B 1 562 ? 36.781 24.234 21.391 1 88.31 562 ARG B N 1
ATOM 9238 C CA . ARG B 1 562 ? 37.531 25.344 20.797 1 88.31 562 ARG B CA 1
ATOM 9239 C C . ARG B 1 562 ? 38.188 26.188 21.875 1 88.31 562 ARG B C 1
ATOM 9241 O O . ARG B 1 562 ? 39.344 26.609 21.703 1 88.31 562 ARG B O 1
ATOM 9248 N N . LEU B 1 563 ? 37.5 26.484 22.922 1 89.81 563 LEU B N 1
ATOM 9249 C CA . LEU B 1 563 ? 38 27.281 24.031 1 89.81 563 LEU B CA 1
ATOM 9250 C C . LEU B 1 563 ? 39.188 26.562 24.703 1 89.81 563 LEU B C 1
ATOM 9252 O O . LEU B 1 563 ? 40.188 27.219 25.062 1 89.81 563 LEU B O 1
ATOM 9256 N N . ASP B 1 564 ? 39.031 25.266 24.812 1 88.31 564 ASP B N 1
ATOM 9257 C CA . ASP B 1 564 ? 40.125 24.469 25.406 1 88.31 564 ASP B CA 1
ATOM 9258 C C . ASP B 1 564 ? 41.375 24.547 24.547 1 88.31 564 ASP B C 1
ATOM 9260 O O . ASP B 1 564 ? 42.5 24.609 25.078 1 88.31 564 ASP B O 1
ATOM 9264 N N . LEU B 1 565 ? 41.188 24.547 23.266 1 86.44 565 LEU B N 1
ATOM 9265 C CA . LEU B 1 565 ? 42.312 24.656 22.344 1 86.44 565 LEU B CA 1
ATOM 9266 C C . LEU B 1 565 ? 42.969 26.031 22.453 1 86.44 565 LEU B C 1
ATOM 9268 O O . LEU B 1 565 ? 44.188 26.156 22.453 1 86.44 565 LEU B O 1
ATOM 9272 N N . ILE B 1 566 ? 42.219 27.047 22.531 1 86.62 566 ILE B N 1
ATOM 9273 C CA . ILE B 1 566 ? 42.719 28.422 22.625 1 86.62 566 ILE B CA 1
ATOM 9274 C C . ILE B 1 566 ? 43.5 28.594 23.922 1 86.62 566 ILE B C 1
ATOM 9276 O O . ILE B 1 566 ? 44.562 29.219 23.938 1 86.62 566 ILE B O 1
ATOM 9280 N N . LEU B 1 567 ? 42.938 28.078 24.984 1 86.19 567 LEU B N 1
ATOM 9281 C CA . LEU B 1 567 ? 43.562 28.219 26.281 1 86.19 567 LEU B CA 1
ATOM 9282 C C . LEU B 1 567 ? 44.875 27.438 26.344 1 86.19 567 LEU B C 1
ATOM 9284 O O . LEU B 1 567 ? 45.781 27.812 27.078 1 86.19 567 LEU B O 1
ATOM 9288 N N . LYS B 1 568 ? 44.906 26.328 25.5 1 84.69 568 LYS B N 1
ATOM 9289 C CA . LYS B 1 568 ? 46.125 25.516 25.422 1 84.69 568 LYS B CA 1
ATOM 9290 C C . LYS B 1 568 ? 47.125 26.109 24.422 1 84.69 568 LYS B C 1
ATOM 9292 O O . LYS B 1 568 ? 48.219 25.609 24.266 1 84.69 568 LYS B O 1
ATOM 9297 N N . GLY B 1 569 ? 46.812 27.203 23.75 1 80.12 569 GLY B N 1
ATOM 9298 C CA . GLY B 1 569 ? 47.719 27.922 22.859 1 80.12 569 GLY B CA 1
ATOM 9299 C C . GLY B 1 569 ? 47.625 27.438 21.422 1 80.12 569 GLY B C 1
ATOM 9300 O O . GLY B 1 569 ? 48.5 27.734 20.609 1 80.12 569 GLY B O 1
ATOM 9301 N N . PHE B 1 570 ? 46.625 26.5 21.109 1 74.56 570 PHE B N 1
ATOM 9302 C CA . PHE B 1 570 ? 46.469 26 19.75 1 74.56 570 PHE B CA 1
ATOM 9303 C C . PHE B 1 570 ? 45.531 26.875 18.953 1 74.56 570 PHE B C 1
ATOM 9305 O O . PHE B 1 570 ? 44.625 27.484 19.516 1 74.56 570 PHE B O 1
ATOM 9312 N N . ASP B 1 571 ? 45.75 27.156 17.641 1 71.75 571 ASP B N 1
ATOM 9313 C CA . ASP B 1 571 ? 44.812 27.859 16.766 1 71.75 571 ASP B CA 1
ATOM 9314 C C . ASP B 1 571 ? 43.719 26.922 16.281 1 71.75 571 ASP B C 1
ATOM 9316 O O . ASP B 1 571 ? 43.969 25.953 15.555 1 71.75 571 ASP B O 1
ATOM 9320 N N . PRO B 1 572 ? 42.594 27.016 16.75 1 67 572 PRO B N 1
ATOM 9321 C CA . PRO B 1 572 ? 41.531 26.094 16.391 1 67 572 PRO B CA 1
ATOM 9322 C C . PRO B 1 572 ? 41.219 26.109 14.898 1 67 572 PRO B C 1
ATOM 9324 O O . PRO B 1 572 ? 40.75 25.094 14.352 1 67 572 PRO B O 1
ATOM 9327 N N . ASP B 1 573 ? 41.312 27.203 14.086 1 62.81 573 ASP B N 1
ATOM 9328 C CA . ASP B 1 573 ? 41 27.297 12.664 1 62.81 573 ASP B CA 1
ATOM 9329 C C . ASP B 1 573 ? 42.125 26.703 11.812 1 62.81 573 ASP B C 1
ATOM 9331 O O . ASP B 1 573 ? 41.906 26.375 10.641 1 62.81 573 ASP B O 1
ATOM 9335 N N . GLN B 1 574 ? 43.406 26.594 12.195 1 55.84 574 GLN B N 1
ATOM 9336 C CA . GLN B 1 574 ? 44.5 25.969 11.461 1 55.84 574 GLN B CA 1
ATOM 9337 C C . GLN B 1 574 ? 44.438 24.453 11.586 1 55.84 574 GLN B C 1
ATOM 9339 O O . GLN B 1 574 ? 44.906 23.734 10.703 1 55.84 574 GLN B O 1
ATOM 9344 N N . MET B 1 575 ? 43.938 23.938 12.664 1 48.38 575 MET B N 1
ATOM 9345 C CA . MET B 1 575 ? 43.938 22.5 12.852 1 48.38 575 MET B CA 1
ATOM 9346 C C . MET B 1 575 ? 42.812 21.844 12.07 1 48.38 575 MET B C 1
ATOM 9348 O O . MET B 1 575 ? 42.75 20.609 11.953 1 48.38 575 MET B O 1
ATOM 9352 N N . GLU B 1 576 ? 41.812 22.5 11.781 1 46.53 576 GLU B N 1
ATOM 9353 C CA . GLU B 1 576 ? 40.719 21.844 11.055 1 46.53 576 GLU B CA 1
ATOM 9354 C C . GLU B 1 576 ? 41.188 21.375 9.68 1 46.53 576 GLU B C 1
ATOM 9356 O O . GLU B 1 576 ? 40.562 20.516 9.062 1 46.53 576 GLU B O 1
ATOM 9361 N N . ASP B 1 577 ? 42.219 22.078 8.984 1 41.44 577 ASP B N 1
ATOM 9362 C CA . ASP B 1 577 ? 42.688 21.484 7.734 1 41.44 577 ASP B CA 1
ATOM 9363 C C . ASP B 1 577 ? 43.438 20.188 7.988 1 41.44 577 ASP B C 1
ATOM 9365 O O . ASP B 1 577 ? 43.281 19.219 7.25 1 41.44 577 ASP B O 1
ATOM 9369 N N . GLY B 1 578 ? 44.875 20.219 8.43 1 36.03 578 GLY B N 1
ATOM 9370 C CA . GLY B 1 578 ? 45.906 19.219 8.25 1 36.03 578 GLY B CA 1
ATOM 9371 C C . GLY B 1 578 ? 45.875 18.125 9.297 1 36.03 578 GLY B C 1
ATOM 9372 O O . GLY B 1 578 ? 46.75 17.25 9.32 1 36.03 578 GLY B O 1
ATOM 9373 N N . VAL B 1 579 ? 45.688 18.406 10.688 1 33.47 579 VAL B N 1
ATOM 9374 C CA . VAL B 1 579 ? 46.281 17.469 11.633 1 33.47 579 VAL B CA 1
ATOM 9375 C C . VAL B 1 579 ? 45.5 16.156 11.641 1 33.47 579 VAL B C 1
ATOM 9377 O O . VAL B 1 579 ? 44.312 16.156 11.875 1 33.47 579 VAL B O 1
ATOM 9380 N N . ASP B 1 580 ? 46 15.148 10.984 1 33.69 580 ASP B N 1
ATOM 9381 C CA . ASP B 1 580 ? 45.812 13.711 11.125 1 33.69 580 ASP B CA 1
ATOM 9382 C C . ASP B 1 580 ? 45.688 13.312 12.594 1 33.69 580 ASP B C 1
ATOM 9384 O O . ASP B 1 580 ? 46.438 13.789 13.438 1 33.69 580 ASP B O 1
ATOM 9388 N N . GLU B 1 581 ? 44.562 12.883 13.117 1 33.69 581 GLU B N 1
ATOM 9389 C CA . GLU B 1 581 ? 44.312 12.258 14.406 1 33.69 581 GLU B CA 1
ATOM 9390 C C . GLU B 1 581 ? 45.531 11.461 14.891 1 33.69 581 GLU B C 1
ATOM 9392 O O . GLU B 1 581 ? 45.5 10.883 15.977 1 33.69 581 GLU B O 1
ATOM 9397 N N . GLU B 1 582 ? 46.625 11.25 14.125 1 33.22 582 GLU B N 1
ATOM 9398 C CA . GLU B 1 582 ? 47.719 10.398 14.625 1 33.22 582 GLU B CA 1
ATOM 9399 C C . GLU B 1 582 ? 48.438 11.055 15.812 1 33.22 582 GLU B C 1
ATOM 9401 O O . GLU B 1 582 ? 48.844 10.367 16.734 1 33.22 582 GLU B O 1
ATOM 9406 N N . ASP B 1 583 ? 48.719 12.344 15.828 1 31.44 583 ASP B N 1
ATOM 9407 C CA . ASP B 1 583 ? 49.781 12.789 16.75 1 31.44 583 ASP B CA 1
ATOM 9408 C C . ASP B 1 583 ? 49.219 13.023 18.141 1 31.44 583 ASP B C 1
ATOM 9410 O O . ASP B 1 583 ? 49.969 13.242 19.094 1 31.44 583 ASP B O 1
ATOM 9414 N N . MET B 1 584 ? 47.969 13.344 18.281 1 32.31 584 MET B N 1
ATOM 9415 C CA . MET B 1 584 ? 47.625 13.656 19.656 1 32.31 584 MET B CA 1
ATOM 9416 C C . MET B 1 584 ? 47.5 12.391 20.484 1 32.31 584 MET B C 1
ATOM 9418 O O . MET B 1 584 ? 47.219 12.445 21.688 1 32.31 584 MET B O 1
ATOM 9422 N N . GLU B 1 585 ? 47.438 11.172 19.922 1 29.23 585 GLU B N 1
ATOM 9423 C CA . GLU B 1 585 ? 47.375 10 20.781 1 29.23 585 GLU B CA 1
ATOM 9424 C C . GLU B 1 585 ? 48.688 9.773 21.531 1 29.23 585 GLU B C 1
ATOM 9426 O O . GLU B 1 585 ? 48.75 8.93 22.422 1 29.23 585 GLU B O 1
ATOM 9431 N N . LEU B 1 586 ? 49.719 10.367 21.078 1 30.17 586 LEU B N 1
ATOM 9432 C CA . LEU B 1 586 ? 50.938 9.93 21.766 1 30.17 586 LEU B CA 1
ATOM 9433 C C . LEU B 1 586 ? 51 10.516 23.172 1 30.17 586 LEU B C 1
ATOM 9435 O O . LEU B 1 586 ? 51.625 9.922 24.062 1 30.17 586 LEU B O 1
ATOM 9439 N N . ARG B 1 587 ? 50.688 11.773 23.234 1 29.84 587 ARG B N 1
ATOM 9440 C CA . ARG B 1 587 ? 51.25 12.328 24.469 1 29.84 587 ARG B CA 1
ATOM 9441 C C . ARG B 1 587 ? 50.438 11.883 25.688 1 29.84 587 ARG B C 1
ATOM 9443 O O . ARG B 1 587 ? 50.875 12.055 26.828 1 29.84 587 ARG B O 1
ATOM 9450 N N . ASP B 1 588 ? 49.188 11.617 25.594 1 29.14 588 ASP B N 1
ATOM 9451 C CA . ASP B 1 588 ? 48.531 11.32 26.859 1 29.14 588 ASP B CA 1
ATOM 9452 C C . ASP B 1 588 ? 49.031 10.008 27.453 1 29.14 588 ASP B C 1
ATOM 9454 O O . ASP B 1 588 ? 48.562 9.578 28.516 1 29.14 588 ASP B O 1
ATOM 9458 N N . GLU B 1 589 ? 49.781 9.172 26.781 1 30.5 589 GLU B N 1
ATOM 9459 C CA . GLU B 1 589 ? 50.312 7.988 27.453 1 30.5 589 GLU B CA 1
ATOM 9460 C C . GLU B 1 589 ? 51.281 8.375 28.547 1 30.5 589 GLU B C 1
ATOM 9462 O O . GLU B 1 589 ? 51.469 7.637 29.516 1 30.5 589 GLU B O 1
ATOM 9467 N N . ASP B 1 590 ? 52.062 9.469 28.422 1 30.7 590 ASP B N 1
ATOM 9468 C CA . ASP B 1 590 ? 53.125 9.633 29.391 1 30.7 590 ASP B CA 1
ATOM 9469 C C . ASP B 1 590 ? 52.594 10.039 30.75 1 30.7 590 ASP B C 1
ATOM 9471 O O . ASP B 1 590 ? 53.219 9.773 31.781 1 30.7 590 ASP B O 1
ATOM 9475 N N . GLU B 1 591 ? 51.625 10.82 30.828 1 29.61 591 GLU B N 1
ATOM 9476 C CA . GLU B 1 591 ? 51.344 11.328 32.188 1 29.61 591 GLU B CA 1
ATOM 9477 C C . GLU B 1 591 ? 50.688 10.258 33.062 1 29.61 591 GLU B C 1
ATOM 9479 O O . GLU B 1 591 ? 50.656 10.375 34.281 1 29.61 591 GLU B O 1
ATOM 9484 N N . GLU B 1 592 ? 50.031 9.25 32.531 1 29.45 592 GLU B N 1
ATOM 9485 C CA . GLU B 1 592 ? 49.469 8.281 33.469 1 29.45 592 GLU B CA 1
ATOM 9486 C C . GLU B 1 592 ? 50.594 7.391 34.031 1 29.45 592 GLU B C 1
ATOM 9488 O O . GLU B 1 592 ? 50.344 6.574 34.938 1 29.45 592 GLU B O 1
ATOM 9493 N N . GLU B 1 593 ? 51.812 7.391 33.625 1 29.72 593 GLU B N 1
ATOM 9494 C CA . GLU B 1 593 ? 52.781 6.559 34.344 1 29.72 593 GLU B CA 1
ATOM 9495 C C . GLU B 1 593 ? 53.031 7.102 35.75 1 29.72 593 GLU B C 1
ATOM 9497 O O . GLU B 1 593 ? 53.406 6.348 36.656 1 29.72 593 GLU B O 1
ATOM 9502 N N . ILE B 1 594 ? 53 8.43 36 1 30.5 594 ILE B N 1
ATOM 9503 C CA . ILE B 1 594 ? 53.531 8.875 37.281 1 30.5 594 ILE B CA 1
ATOM 9504 C C . ILE B 1 594 ? 52.625 8.477 38.438 1 30.5 594 ILE B C 1
ATOM 9506 O O . ILE B 1 594 ? 53.062 8.164 39.531 1 30.5 594 ILE B O 1
ATOM 9510 N N . GLU B 1 595 ? 51.281 8.57 38.25 1 27.73 595 GLU B N 1
ATOM 9511 C CA . GLU B 1 595 ? 50.562 8.547 39.531 1 27.73 595 GLU B CA 1
ATOM 9512 C C . GLU B 1 595 ? 50.469 7.129 40.094 1 27.73 595 GLU B C 1
ATOM 9514 O O . GLU B 1 595 ? 50.156 6.941 41.25 1 27.73 595 GLU B O 1
ATOM 9519 N N . ASP B 1 596 ? 50.656 6.078 39.344 1 24.42 596 ASP B N 1
ATOM 9520 C CA . ASP B 1 596 ? 50.562 4.789 40.031 1 24.42 596 ASP B CA 1
ATOM 9521 C C . ASP B 1 596 ? 51.781 4.508 40.875 1 24.42 596 ASP B C 1
ATOM 9523 O O . ASP B 1 596 ? 51.906 3.432 41.469 1 24.42 596 ASP B O 1
ATOM 9527 N N . LEU B 1 597 ? 52.938 5.211 40.719 1 24.02 597 LEU B N 1
ATOM 9528 C CA . LEU B 1 597 ? 53.969 4.758 41.625 1 24.02 597 LEU B CA 1
ATOM 9529 C C . LEU B 1 597 ? 53.594 5.055 43.094 1 24.02 597 LEU B C 1
ATOM 9531 O O . LEU B 1 597 ? 54.062 4.387 44 1 24.02 597 LEU B O 1
ATOM 9535 N N . GLU B 1 598 ? 53.094 6.227 43.375 1 26.02 598 GLU B N 1
ATOM 9536 C CA . GLU B 1 598 ? 53.125 6.605 44.781 1 26.02 598 GLU B CA 1
ATOM 9537 C C . GLU B 1 598 ? 52.094 5.828 45.594 1 26.02 598 GLU B C 1
ATOM 9539 O O . GLU B 1 598 ? 52.281 5.551 46.75 1 26.02 598 GLU B O 1
ATOM 9544 N N . GLU B 1 599 ? 50.781 5.566 45.094 1 23.3 599 GLU B N 1
ATOM 9545 C CA . GLU B 1 599 ? 50 4.754 46.031 1 23.3 599 GLU B CA 1
ATOM 9546 C C . GLU B 1 599 ? 50.25 3.266 45.781 1 23.3 599 GLU B C 1
ATOM 9548 O O . GLU B 1 599 ? 50.344 2.82 44.656 1 23.3 599 GLU B O 1
#

Radius of gyration: 37.3 Å; Cα contacts (8 Å, |Δi|>4): 1565; chains: 2; bounding box: 108×96×104 Å

Foldseek 3Di:
DPPDDDLVVLLVVLVVCVVVVVLVVSLVSLVVSQPDPQLVPVLPDLVSLVSNLSSLLSNLSSCVSVVVLVVSLVSLVVSLVSLVVSLVVLVVVLVPDPDPVNVVVVVVSVVVNVVSVLVNLVSLQSNLVSCVSVVNNCCSAWQQPPPPPPDPDDSPRVGPGRLPVDDPVSDDLSSLVVLLVSLVVCCVPPVVSLVVSLVSLLVNCLRPVPPLVSCLSNVVSPHDCVVVSLVNQVPPDDPCNPPPPVLSVLQSVLVVCVLLLNLVSSLVSLVVSCVVVPLPLVSLLSNLVSLVSDQPVSLVVNQVSVVSSCVSPVLDQPCVLVNLLSCLQLPVLVVLVVSLVSCCVRPVLALSNLSSVLSNCVSVVNLVSSLVSLVVSCVSPVLDLVSLLSNLVSCVVVVNLVRSQVSLVSSCVSGVDLVSLLSNLVSCVSVVNLVVNLVSLVVSCVSHVLNLSSLLSNLLSQLSPPVRNVVSLVSLVVSCVSPVQRPSSLVSNLVSCVVVVNLVVSLVSLVVNCVSPNELVSLLVNLVSCVVVVVLVSSLVSLVSSCVRRVPNPSSVVSVVCSVCVVVVHHPVVVVPDDDPPPVVPPVVPPVVPPVVPD/DPPDDDLVVLLVVLVVCVVVVVLVVSLVSLVVSQPDPQLVPVLVDLVSLVSNLSSLLSNLSSCVSVVVLVVSLVSLVVSLVSLVVSLVVLVVVLVPDPDPVNVVVVVVSVVVNVVSVLVNLVSLQSNLVSCVSVVNNCCSAWQQPPPPPPDPPDSPRVGHGRLPVDDPVSDDLSSLVVLLVSLVVCCVPPVVSLVVSLVSLLVNCLRPVPPLVSCLSNVVSPHDCVVVSLVNQVPPDDPCNPPPPVLSVLQSVLVVCVLLLNLVSSLVSLVVSCVVVPLDLVSLLSNLVSLVSDQPVSLVVNQVSVVSSCVSPVLDQPCVLVNLLSCLQLPVLVVLVVSLVSCCVRPVLALSNLSSVLSNCVSVVNLVSSLVSLVVSCVSPVLDLVSLLSNLVSCVVVVNLVRSQVSLVSSCVSGVDLVSLLSNLVSCVSVVNLVVNLVSLVVSCVSHVLALSSLLSNLLSQLSPPVRNVVSLVSLVVSCVSPVQRPSSLVSNLVSCVVVVNNVVSLVSLVVNCVSPNELVSLLVNLVSCVVVVVLVSSLVSLVSSCVRRVPNVSSVVSVVCSVCVVVVHHPVVVVPDDDPPPVVPPVVPPVVPPVPPD

Secondary structure (DSSP, 8-state):
------HHHHHHHHHHHHHTT-HHHHHHHHHHHHT-HHHHH-TTSHHHHHHHHHHHHHHHHHHHHTT-HHHHHHHHHHHHHHHHHHHHHHHHGGGT--STTHHHHHHHHHHHHHHHHHHHHHHHHHHHHHHHHTT-HHHHH--B-------SS-----B--SGGGS-GGG--HHHHHHHHHHHHHHTTT-TTHHHHHHHHHHHHHHH-TT-HHHHHHHHHTT--HHHHHHHHHHHS-TTGGG---THHHHHHHHHHHHHTT-HHHHHHHHHHHHHHSTT-HHHHHHHHHHHHHSSSSHHHHHHHHHHHHHHH-TT--TTHHHHHHHHHHTT-HHHHHHHHHHHHHH-TT-HHHHHHHHHHHHHTT-HHHHHHHHHHHHHH-TT-HHHHHHHHHHHHHTT-HHHHHHHHHHHHHH---HHHHHHHHHHHHHTT-HHHHHHHHHHHHHH-TT-HHHHHHHHHHHHTSGGGHHHHHHHHHHHHHH-TT-HHHHHHHHHHHHHTT-HHHHHHHHHHHHHH---HHHHHHHHHHHHHTT-HHHHHHHHHHHHHH-TT-HHHHHHHHHHHHHHTT--TTTHHHH--TTGGGSTHHHHHHHHHHH-/------HHHHHHHHHHHHHTT-HHHHHHHHHHHHT-HHHHH-TTSHHHHHHHHHHHHHHHHHHHHTT-HHHHHHHHHHHHHHHHHHHHHHHHGGGT--STTHHHHHHHHHHHHHHHHHHHHHHHHHHHHHHHHTT-HHHHHEEE-------SS-----EEESGGGS-GGG--HHHHHHHHHHHHHHTTT-TTHHHHHHHHHHHHHHH-TT-HHHHHHHHHTT--HHHHHHHHHHHS-GGGGG---THHHHHHHHHHHHHTT-HHHHHHHHHHHHHHSTT-HHHHHHHHHHHHHSSSSHHHHHHHHHHHHHHH-TT--TTHHHHHHHHHHTT-HHHHHHHHHHHHHH-TT-HHHHHHHHHHHHHTT-HHHHHHHHHHHHHH-TT-HHHHHHHHHHHHHTT-HHHHHHHHHHHHHH---HHHHHHHHHHHHHTT-HHHHHHHHHHHHHH-TT-HHHHHHHHHHHHTSGGGHHHHHHHHHHHHHH-TT-HHHHHHHHHHHHHTT-HHHHHHHHHHHHHH---HHHHHHHHHHHHHTT-HHHHHHHHHHHHHH-TT-HHHHHHHHHHHHHHTT--TTTHHHH--TTTHHHHHHHHHHHHHHH-

Sequence (1198 aa):
MLPPISVDLMISNMKMLLDAKQYSSAELLGNFIISLPSLCKSNNNISSVTAHYTSLIMFADAVSAQQQYARATKYYKASLELINKAMTMSSGHTSLFNSQSNKQQSNQNNANTVLLKQQEYDIRYKMAICQINLKKINLAVSYVRIFNIVTFTGDTQLSHRLLESIPASNRNLAVHLTLARLYRDSGNVMRDKTKDAISCFKEALRLCPLCIEAYNALKELGEEPEVLLHQLLSKQSTVNANIDSTWIPALAQSQIELKRNQPQKSLYLLKRLESRFHGNLYLLEKLAISYLNNDEPSIINTMNTFHKLRTIDSFYVGSMDIYCSLLKRRQLQLELNKVCSDLVNNNPNCVESWTSVALYHSLKENNEKALENVDRALSIRESHAYAHALKGDIFMSLEEPKEALPSLERAFALSKTIFNARELVRCHLFLNQLSEALNVARTIHRMSPDYSKSKALVGMVLANQPEERDKARTILNEALTISPYCIDSVLTMSKLNLVEGKTQDAIDLLQKQLDYQETDLMHTEMATIYMSKEMYDDAMKHLNAALEINPQYEAARNGLHRLDLILKGFDPDQMEDGVDEEDMELRDEDEEEIEDLEEMLPPISVDLMISNMKMLLDAKQYSSAELLGNFIISLPSLCKSNNNISSVTAHYTSLIMFADAVSAQQQYARATKYYKASLELINKAMTMSSGHTSLFNSQSNKQQSNQNNANTVLLKQQEYDIRYKMAICQINLKKINLAVSYVRIFNIVTFTGDTQLSHRLLESIPASNRNLAVHLTLARLYRDSGNVMRDKTKDAISCFKEALRLCPLCIEAYNALKELGEEPEVLLHQLLSKQSTVNANIDSTWIPALAQSQIELKRNQPQKSLYLLKRLESRFHGNLYLLEKLAISYLNNDEPSIINTMNTFHKLRTIDSFYVGSMDIYCSLLKRRQLQLELNKVCSDLVNNNPNCVESWTSVALYHSLKENNEKALENVDRALSIRESHAYAHALKGDIFMSLEEPKEALPSLERAFALSKTIFNARELVRCHLFLNQLSEALNVARTIHRMSPDYSKSKALVGMVLANQPEERDKARTILNEALTISPYCIDSVLTMSKLNLVEGKTQDAIDLLQKQLDYQETDLMHTEMATIYMSKEMYDDAMKHLNAALEINPQYEAARNGLHRLDLILKGFDPDQMEDGVDEEDMELRDEDEEEIEDLEE

Solvent-accessible surface area (backbone atoms only — not comparable to full-atom values): 61799 Å² total; per-residue (Å²): 126,81,50,55,61,51,61,66,58,53,50,53,39,36,49,50,28,48,75,45,67,36,32,72,56,20,32,57,48,32,42,55,57,76,16,28,57,72,50,68,70,39,66,82,38,69,68,41,39,51,52,37,29,51,50,31,43,52,31,19,50,24,36,37,75,69,61,33,24,61,47,15,41,54,33,41,51,55,22,49,54,47,49,52,50,51,52,53,56,58,57,60,60,57,77,72,62,83,59,87,78,33,56,63,52,46,49,50,46,49,49,47,48,51,52,51,50,51,49,49,48,52,49,29,46,53,41,20,53,30,28,47,77,67,70,36,53,61,48,17,44,43,21,68,48,80,62,84,57,81,47,72,90,86,53,76,62,66,48,54,42,24,49,70,61,45,52,78,89,74,52,50,59,46,53,23,47,53,50,19,51,51,26,60,70,44,34,86,74,46,79,78,28,52,61,56,18,48,53,23,28,53,52,27,32,72,73,32,71,71,40,58,63,37,50,38,50,34,42,74,74,69,48,72,50,64,62,56,48,52,55,54,51,64,64,44,68,86,86,50,77,52,44,45,60,63,64,56,61,45,51,39,48,23,53,51,29,42,73,44,56,33,22,68,64,15,45,55,43,45,54,56,48,38,71,62,27,51,86,23,57,70,57,40,49,52,45,21,53,28,28,58,68,31,72,58,87,18,60,59,56,18,50,49,35,49,50,52,44,39,70,76,40,70,64,65,57,82,66,44,30,59,54,36,52,50,28,52,75,61,52,37,59,68,62,37,49,50,54,30,51,53,31,44,75,50,33,70,86,39,41,42,24,29,36,24,44,13,47,52,29,45,72,69,67,34,55,69,60,15,51,53,27,28,51,52,17,37,72,69,40,74,81,45,32,66,47,28,37,50,51,14,50,53,27,44,74,69,72,33,47,80,73,10,46,65,32,22,52,49,13,29,70,68,39,84,42,72,67,37,43,51,55,37,29,52,44,26,51,76,68,68,32,57,69,62,21,44,51,48,26,48,53,50,20,69,67,20,72,87,23,34,66,32,37,18,44,39,17,47,54,32,50,76,32,82,92,36,34,68,59,14,51,54,38,26,51,51,18,33,69,74,34,72,66,29,62,67,32,50,54,45,50,28,53,50,26,46,77,71,67,36,50,67,60,22,51,51,53,48,47,53,43,41,72,74,48,79,45,42,65,55,24,33,54,50,16,54,54,26,47,77,70,67,36,54,68,63,16,50,53,25,25,49,51,14,33,68,75,34,76,62,41,60,72,29,51,50,49,47,52,45,49,51,30,48,77,71,71,44,63,62,80,66,49,72,74,73,68,63,81,69,67,74,65,58,64,72,59,61,65,65,60,60,65,61,68,76,106,124,79,51,55,64,50,62,65,60,52,50,53,40,35,49,50,28,50,74,47,68,36,32,71,56,20,34,58,48,32,42,53,58,76,17,30,56,72,49,68,71,39,65,82,38,69,68,42,40,51,53,37,29,51,49,31,44,54,33,18,50,23,35,36,75,70,61,33,25,61,48,16,38,53,34,41,51,54,22,48,54,46,50,52,49,50,51,53,56,58,59,62,59,58,79,71,62,82,58,86,80,33,56,65,52,44,49,50,49,49,48,49,49,51,52,51,51,50,51,49,48,52,50,30,47,54,41,20,54,29,27,46,76,68,70,37,53,62,46,15,44,43,21,68,50,82,64,84,60,82,46,80,86,84,56,76,68,64,49,53,43,25,50,69,60,45,52,79,89,75,52,50,57,46,53,24,49,54,49,18,51,52,27,60,70,46,34,86,74,45,79,76,29,52,63,56,18,48,53,24,26,53,52,27,31,72,73,31,71,70,39,57,61,37,49,39,51,34,43,74,72,71,46,72,52,63,63,56,47,52,55,54,49,63,64,44,67,86,86,51,73,54,44,47,61,65,66,55,61,44,51,38,47,24,53,52,28,42,75,45,55,33,22,67,64,15,44,54,43,45,52,56,49,38,71,61,26,49,85,25,58,69,56,41,49,53,44,22,53,30,28,57,68,31,72,58,87,17,60,59,55,17,50,50,36,50,49,52,44,39,71,76,40,70,64,66,57,82,65,45,28,58,56,35,51,50,29,50,74,60,52,36,60,68,62,36,49,50,54,30,51,52,32,44,76,51,34,71,86,41,41,42,25,28,37,25,44,14,47,53,29,44,70,70,67,35,56,69,60,14,51,52,26,29,52,54,17,38,71,71,38,73,81,44,32,65,46,27,38,50,52,15,50,54,27,45,74,68,71,31,46,81,73,10,46,65,32,20,52,49,13,29,70,69,41,83,42,71,68,38,42,50,56,38,28,51,45,25,49,75,70,68,32,58,68,62,21,44,50,49,27,48,53,51,20,71,66,20,72,88,24,38,67,32,38,18,44,40,15,47,54,31,49,75,34,81,92,36,34,68,59,14,50,53,39,27,50,53,18,33,68,74,32,72,66,29,62,67,32,50,54,44,52,27,52,52,25,46,79,72,65,37,50,65,61,22,52,50,53,49,47,54,42,41,71,75,48,80,46,41,67,55,24,34,54,51,15,55,54,26,46,76,70,68,36,52,68,63,16,50,53,24,25,50,51,14,33,70,74,34,76,62,41,60,71,28,52,51,48,48,51,45,50,52,31,48,75,71,72,44,62,61,81,66,48,72,76,73,68,63,81,68,68,73,66,57,62,69,61,60,65,66,61,60,66,65,67,77,108

InterPro domains:
  IPR011990 Tetratricopeptide-like helical domain superfamily [G3DSA:1.25.40.10] (9-185)
  IPR011990 Tetratricopeptide-like helical domain superfamily [G3DSA:1.25.40.10] (328-518)
  IPR011990 Tetratricopeptide-like helical domain superfamily [G3DSA:1.25.40.10] (519-568)
  IPR011990 Tetratricopeptide-like helical domain superfamily [SSF48452] (53-221)
  IPR011990 Tetratricopeptide-like helical domain superfamily [SSF48452] (341-515)
  IPR019734 Tetratricopeptide repeat [PF13181] (525-553)
  IPR019734 Tetratricopeptide repeat [PS50005] (520-553)
  IPR019734 Tetratricopeptide repeat [SM00028] (53-86)
  IPR019734 Tetratricopeptide repeat [SM00028] (173-211)
  IPR019734 Tetratricopeptide repeat [SM00028] (351-384)
  IPR019734 Tetratricopeptide repeat [SM00028] (385-418)
  IPR019734 Tetratricopeptide repeat [SM00028] (520-553)

pLDDT: mean 85.07, std 18.15, range [23.3, 98.5]